Protein AF-0000000087152866 (afdb_homodimer)

Sequence (1346 aa):
MAPKPPASDNPDPANADDLELKKKLATPPGPAASAKPSAAPADDDEDDDDDELELDDDDDDEDLVVFTAKEAAGALSTLYAFVRPILANYKKPFTFVAFGVMVETLFNVIMPLSLKFLIDDALGEEDFQALYKILGVLAVAGIVTSIIAVWYERWDARLAAGIIADVRTRIFEHVQNLPSAYFARTKRGEILSRFSIDLSAFEGSVKTFANSAALPFLELIAGIILMLFLNWQLAAVALLVFPITLIGPRILTPKAVQANYEQKQNEAALLATVQENVAAQAVVKAFNLQRRALGWFTMRNRDVRTKAASAMFLSTMVERTVTIAVLLLHLVVLAIGAYLATKGQITVGTFVTFESAFWEVSYNIAHLMHFIPVSIQSAAAVQHIQELLDEPTRGADRPGAPDLPRITNNISFDRVTFSYEGAQAPVLDNLSLKLNAGRSIAIVGPSGSGKSTLINLILRLYVPDEGRVAIDGVDIRRVTRESLRASMAVVFQENMLFNMSIRENIRLGKEGADDAEVEDAAKKAEIHGFIMSLPEGYDTPVGERGDTLSGGQRQRIAIARAIIRNPSVLLLDEATSALDQTTEAAINRTLLNVAKGRTMIWSTHRLTSVVEMDEIIVISGGRAIERGSHAELLAKDGVYRRLWDDQGHLHHGDDDEDDDAEDEEDEDEDDEEMAPKPPASDNPDPANADDLELKKKLATPPGPAASAKPSAAPADDDEDDDDDELELDDDDDDEDLVVFTAKEAAGALSTLYAFVRPILANYKKPFTFVAFGVMVETLFNVIMPLSLKFLIDDALGEEDFQALYKILGVLAVAGIVTSIIAVWYERWDARLAAGIIADVRTRIFEHVQNLPSAYFARTKRGEILSRFSIDLSAFEGSVKTFANSAALPFLELIAGIILMLFLNWQLAAVALLVFPITLIGPRILTPKAVQANYEQKQNEAALLATVQENVAAQAVVKAFNLQRRALGWFTMRNRDVRTKAASAMFLSTMVERTVTIAVLLLHLVVLAIGAYLATKGQITVGTFVTFESAFWEVSYNIAHLMHFIPVSIQSAAAVQHIQELLDEPTRGADRPGAPDLPRITNNISFDRVTFSYEGAQAPVLDNLSLKLNAGRSIAIVGPSGSGKSTLINLILRLYVPDEGRVAIDGVDIRRVTRESLRASMAVVFQENMLFNMSIRENIRLGKEGADDAEVEDAAKKAEIHGFIMSLPEGYDTPVGERGDTLSGGQRQRIAIARAIIRNPSVLLLDEATSALDQTTEAAINRTLLNVAKGRTMIWSTHRLTSVVEMDEIIVISGGRAIERGSHAELLAKDGVYRRLWDDQGHLHHGDDDEDDDAEDEEDEDEDDEE

Solvent-accessible surface area (backbone atoms only — not comparable to full-atom values): 72088 Å² total; per-residue (Å²): 139,81,80,76,83,85,82,84,81,91,85,90,92,78,92,77,85,91,76,96,71,78,87,93,82,83,74,76,83,76,82,88,79,76,81,74,79,84,78,74,83,76,74,81,68,76,75,74,74,68,70,63,77,58,71,64,67,63,71,66,66,68,61,47,55,47,63,43,72,64,45,41,52,48,16,50,49,49,46,45,64,68,44,50,73,59,45,69,78,39,55,65,46,50,50,45,29,53,50,31,45,50,51,46,36,52,49,67,52,45,55,37,53,49,46,22,50,45,41,50,48,12,47,66,63,55,31,65,68,54,40,52,52,53,50,49,52,50,50,53,51,50,52,52,41,48,53,40,48,57,52,20,42,50,35,41,20,46,44,38,23,48,54,53,40,50,50,52,50,51,53,52,54,50,60,64,53,43,34,53,65,54,62,71,73,40,58,67,67,60,59,50,35,48,72,45,59,27,42,49,35,38,45,54,37,54,69,39,32,59,73,39,40,52,38,31,50,51,36,32,55,50,30,53,52,48,33,42,70,75,38,51,71,61,30,58,60,54,56,47,50,57,68,53,33,47,50,38,36,66,64,32,28,45,55,18,21,52,30,42,50,51,24,52,52,42,46,50,53,49,51,50,50,50,52,50,47,64,72,33,41,67,57,32,59,49,55,65,35,50,66,59,51,49,50,55,48,50,54,53,42,51,52,34,26,55,32,39,18,50,18,46,31,35,50,51,44,28,56,45,39,29,54,48,42,49,51,53,49,48,52,50,47,49,49,52,41,51,51,36,30,43,75,62,76,41,49,68,15,53,43,55,22,44,54,49,34,48,50,52,31,54,50,23,50,56,43,41,58,63,39,41,60,43,33,41,51,16,27,52,25,47,49,53,49,46,53,60,68,64,50,71,50,62,86,60,61,51,90,83,42,46,71,49,72,85,85,74,51,36,43,34,34,46,46,24,23,33,58,61,89,87,52,91,57,60,37,29,50,58,23,67,47,77,44,62,53,62,35,39,35,30,37,33,43,59,90,82,21,35,60,65,55,51,56,36,44,74,64,57,50,48,76,61,77,35,58,48,51,24,50,67,80,40,52,58,81,56,25,27,64,61,40,50,28,61,40,34,26,62,33,49,56,76,59,72,44,60,70,37,26,50,48,55,53,29,34,58,39,27,84,84,59,50,70,68,52,47,50,50,21,24,48,62,38,68,41,40,69,60,36,64,68,38,96,54,27,53,63,32,66,30,38,72,66,28,71,76,50,54,72,64,56,42,40,28,46,43,45,13,11,30,49,51,41,64,37,55,33,41,37,31,36,36,56,50,70,90,42,56,70,68,60,30,54,54,50,49,51,38,50,56,60,67,33,62,92,24,18,26,44,36,28,38,75,58,66,82,79,43,57,84,33,66,31,37,36,34,31,51,88,13,29,76,77,47,76,35,31,53,70,57,36,52,70,63,65,44,72,60,32,51,54,47,38,71,71,71,55,68,73,87,60,83,77,70,73,77,76,69,68,74,72,68,74,73,66,76,73,70,64,87,114,140,78,85,73,84,84,77,88,79,92,81,88,90,79,90,78,81,92,85,69,97,69,84,92,90,78,85,85,80,75,88,85,80,76,80,76,78,85,79,75,82,76,76,80,70,76,74,72,74,68,71,62,77,59,72,65,69,63,72,66,65,70,61,48,55,47,64,43,71,63,45,40,53,48,15,49,49,49,45,46,64,68,43,50,72,59,46,68,78,40,54,65,47,50,50,46,29,51,49,30,46,49,51,46,36,52,50,66,53,45,55,37,54,48,46,21,49,44,42,51,49,14,47,65,63,54,31,66,68,55,39,53,51,54,51,49,51,50,50,53,51,50,54,52,43,48,53,40,48,57,52,22,42,50,34,41,21,46,45,38,22,48,54,53,40,50,52,52,49,51,52,50,54,48,61,64,52,44,35,54,64,54,61,73,73,42,58,68,65,60,59,50,36,48,71,45,59,28,42,48,36,38,46,54,37,54,67,38,33,58,73,39,40,53,37,32,49,52,35,32,53,51,30,51,53,49,32,44,70,75,39,50,72,61,29,58,59,54,55,48,50,56,70,55,33,47,50,38,36,68,64,34,26,48,54,18,21,53,32,42,50,50,25,50,53,42,47,50,52,49,50,50,50,50,51,50,49,64,73,33,41,68,57,33,60,49,56,63,34,50,66,58,51,49,48,55,48,49,54,52,41,51,51,33,26,56,33,39,17,51,17,46,33,35,51,51,43,28,56,46,40,30,53,49,40,49,51,53,48,48,52,49,48,49,49,53,41,51,51,37,30,42,72,61,78,40,50,68,15,53,41,56,22,45,53,48,34,50,51,51,32,54,51,24,50,55,43,40,58,62,38,41,61,45,33,40,52,16,26,52,26,47,50,54,50,46,54,59,67,63,52,72,50,62,86,59,63,52,91,82,43,45,70,49,73,83,86,75,50,33,43,34,34,44,47,25,22,32,56,60,89,89,52,92,58,59,38,29,50,58,24,67,47,77,45,64,53,62,36,39,35,30,39,32,43,61,88,83,21,35,60,66,55,54,56,36,44,76,64,56,50,48,77,63,76,35,59,47,50,24,50,67,81,40,52,59,80,56,23,28,64,63,39,50,27,63,40,33,27,63,32,50,56,75,60,72,45,60,71,38,26,52,48,56,54,27,35,57,41,27,84,84,58,49,70,67,52,48,50,50,21,25,49,63,39,68,40,40,67,62,34,63,68,37,96,54,27,52,65,33,66,33,39,72,66,29,70,75,49,53,72,65,56,40,40,29,46,42,45,13,11,30,50,51,42,64,36,56,32,41,38,31,37,35,56,50,72,90,43,55,70,68,59,30,53,55,49,48,52,38,50,56,59,67,34,64,91,22,18,26,42,35,27,38,77,60,66,84,76,44,57,84,34,67,31,37,34,34,32,50,89,14,29,76,76,46,75,37,33,52,70,56,38,52,68,63,64,46,72,61,31,50,54,47,40,72,70,70,56,67,73,89,61,82,78,72,75,76,76,70,71,72,73,73,69,76,70,69,84,66,90,79,135

Secondary structure (DSSP, 8-state):
-----------------------------PPP------------------------------------HHHHHHHHHHHHHHHHHHHGGGHHHHHHHHHHHHHHHHHHHHHHHHHHHIIIIIIHHT-HHHHHHHHHHHHHHHHHHHHHHHHHHHHHHHHHHHHHHHHHHHHHHHHHHS-HHHHHHS-HHHHHHIIIIIHHHHHHHHHHHIIIIIHHHHHHHHHHHHHHHH-HHHHHHHTTHHHHHHHHHHHHHHHHHHHHHHHHHHHHHHHHHHHHHHHTHHHHHHTT-HHHHHHHHHHHHHHHHHHHHHHHHHHHHHHHHHHHHHHHHHHHHHHHHHHHHHTTSS-HHHHHHHHHHHHHHHHHHHHHHHHHHHHHHHHHHHHHHHHHHHS--TTPPPTTPPPPPPP-SEEEEEEEEE--TT-SS-SEEEEEEEEETTSEEEEE-STTSSHHHHHHHHTTSS--SEEEEEETTEEGGGS-HHHHHHTEEEE-SS----SSBHHHHHHTTSTT--HHHHHHHHHHTT-HHHHHHSTTGGG-B--GGGTTS-HHHHHHHHHHHHHHT--SEEEEESTTTTS-HHHHHHHHHHHHHHTTTSEEEEE-S-GGGGTT-SEEEEEETTEEEEEE-HHHHHHTTSHHHHHHHHTT--------SGGGGGGGGGGGGSTT-/--------------------------------------------------------------------HHHHHHHHHHHHHHHHHHHGGGHHHHHHHHHHHHHHHHHHHHHHHHHHHIIIIIIHHT-HHHHHHHHHHHHHHHHHHHHHHHHHHHHHHHHHHHHHHHHHHHHHHHHHHS-HHHHHHS-HHHHHHIIIIIHHHHHHHHHHHIIIIIHHHHHHHHHHHHHHHH-HHHHHHHTTHHHHHHHHHHHHHHHHHHHHHHHHHHHHHHHHHHHHHHHTHHHHHHTT-HHHHHHHHHHHHHHHHHHHHHHHHHHHHHHHHHHHHHHHHHHHHHHHHHHHHHTTSS-HHHHHHHHHHHHHHHHHHHHHHHHHHHHHHHHHHHHHHHHHHHS--TTPPPTTPPPPPPP-SEEEEEEEEE--TT-SS-SEEEEEEEEETTSEEEEE-STTSSHHHHHHHHTTSS--SEEEEEETTEEGGGS-HHHHHHTEEEE-SS----SSBHHHHHHTTSTT--HHHHHHHHHHTT-HHHHHHSTTGGG-B--GGGTTS-HHHHHHHHHHHHHHT--SEEEEESTTTTS-HHHHHHHHHHHHHHTTTSEEEEE-S-GGGGTT-SEEEEEETTEEEEEE-HHHHHHTTSHHHHHHHHTT---------GGGGGGGGGGG-----

Structure (mmCIF, N/CA/C/O backbone):
data_AF-0000000087152866-model_v1
#
loop_
_entity.id
_entity.type
_entity.pdbx_description
1 polymer 'Multidrug export ATP-binding/permease protein'
#
loop_
_atom_site.group_PDB
_atom_site.id
_atom_site.type_symbol
_atom_site.label_atom_id
_atom_site.label_alt_id
_atom_site.label_comp_id
_atom_site.label_asym_id
_atom_site.label_entity_id
_atom_site.label_seq_id
_atom_site.pdbx_PDB_ins_code
_atom_site.Cartn_x
_atom_site.Cartn_y
_atom_site.Cartn_z
_atom_site.occupancy
_atom_site.B_iso_or_equiv
_atom_site.auth_seq_id
_atom_site.auth_comp_id
_atom_site.auth_asym_id
_atom_site.auth_atom_id
_atom_site.pdbx_PDB_model_num
ATOM 1 N N . MET A 1 1 ? 60.562 -7.277 -11.359 1 19.52 1 MET A N 1
ATOM 2 C CA . MET A 1 1 ? 61.219 -6.395 -12.305 1 19.52 1 MET A CA 1
ATOM 3 C C . MET A 1 1 ? 60.281 -5.941 -13.406 1 19.52 1 MET A C 1
ATOM 5 O O . MET A 1 1 ? 59.469 -6.73 -13.891 1 19.52 1 MET A O 1
ATOM 9 N N . ALA A 1 2 ? 60.156 -4.512 -13.547 1 20.69 2 ALA A N 1
ATOM 10 C CA . ALA A 1 2 ? 59.219 -3.408 -13.742 1 20.69 2 ALA A CA 1
ATOM 11 C C . ALA A 1 2 ? 58.969 -3.162 -15.227 1 20.69 2 ALA A C 1
ATOM 13 O O . ALA A 1 2 ? 58.375 -2.137 -15.594 1 20.69 2 ALA A O 1
ATOM 14 N N . PRO A 1 3 ? 58.625 -4.098 -16.047 1 17.34 3 PRO A N 1
ATOM 15 C CA . PRO A 1 3 ? 58.938 -3.9 -17.469 1 17.34 3 PRO A CA 1
ATOM 16 C C . PRO A 1 3 ? 58.125 -2.77 -18.109 1 17.34 3 PRO A C 1
ATOM 18 O O . PRO A 1 3 ? 56.969 -2.57 -17.75 1 17.34 3 PRO A O 1
ATOM 21 N N . LYS A 1 4 ? 58.781 -1.686 -18.734 1 19.55 4 LYS A N 1
ATOM 22 C CA . LYS A 1 4 ? 58.656 -0.313 -19.219 1 19.55 4 LYS A CA 1
ATOM 23 C C . LYS A 1 4 ? 57.875 -0.262 -20.531 1 19.55 4 LYS A C 1
ATOM 25 O O . LYS A 1 4 ? 58.469 -0.273 -21.609 1 19.55 4 LYS A O 1
ATOM 30 N N . PRO A 1 5 ? 56.656 -0.747 -20.656 1 19.31 5 PRO A N 1
ATOM 31 C CA . PRO A 1 5 ? 56.438 -1.004 -22.078 1 19.31 5 PRO A CA 1
ATOM 32 C C . PRO A 1 5 ? 56.438 0.275 -22.922 1 19.31 5 PRO A C 1
ATOM 34 O O . PRO A 1 5 ? 56.156 1.354 -22.406 1 19.31 5 PRO A O 1
ATOM 37 N N . PRO A 1 6 ? 56.594 0.262 -24.281 1 18.2 6 PRO A N 1
ATOM 38 C CA . PRO A 1 6 ? 57.156 1.045 -25.391 1 18.2 6 PRO A CA 1
ATOM 39 C C . PRO A 1 6 ? 56.188 2.109 -25.891 1 18.2 6 PRO A C 1
ATOM 41 O O . PRO A 1 6 ? 55 1.986 -25.719 1 18.2 6 PRO A O 1
ATOM 44 N N . ALA A 1 7 ? 56.625 3.268 -26.516 1 17.61 7 ALA A N 1
ATOM 45 C CA . ALA A 1 7 ? 56.531 4.68 -26.891 1 17.61 7 ALA A CA 1
ATOM 46 C C . ALA A 1 7 ? 55.688 4.871 -28.141 1 17.61 7 ALA A C 1
ATOM 48 O O . ALA A 1 7 ? 55.469 6 -28.578 1 17.61 7 ALA A O 1
ATOM 49 N N . SER A 1 8 ? 55.25 3.834 -28.844 1 15.91 8 SER A N 1
ATOM 50 C CA . SER A 1 8 ? 55.406 4.16 -30.266 1 15.91 8 SER A CA 1
ATOM 51 C C . SER A 1 8 ? 54.5 5.301 -30.688 1 15.91 8 SER A C 1
ATOM 53 O O . SER A 1 8 ? 53.5 5.582 -30.031 1 15.91 8 SER A O 1
ATOM 55 N N . ASP A 1 9 ? 54.125 5.539 -32.031 1 15.86 9 ASP A N 1
ATOM 56 C CA . ASP A 1 9 ? 54.406 6.391 -33.156 1 15.86 9 ASP A CA 1
ATOM 57 C C . ASP A 1 9 ? 53.188 7.199 -33.562 1 15.86 9 ASP A C 1
ATOM 59 O O . ASP A 1 9 ? 53.25 8.414 -33.781 1 15.86 9 ASP A O 1
ATOM 63 N N . ASN A 1 10 ? 52.062 6.719 -34.281 1 16.2 10 ASN A N 1
ATOM 64 C CA . ASN A 1 10 ? 51.969 7.211 -35.625 1 16.2 10 ASN A CA 1
ATOM 65 C C . ASN A 1 10 ? 51.125 8.484 -35.719 1 16.2 10 ASN A C 1
ATOM 67 O O . ASN A 1 10 ? 50.312 8.742 -34.812 1 16.2 10 ASN A O 1
ATOM 71 N N . PRO A 1 11 ? 50.562 8.984 -37.062 1 17.17 11 PRO A N 1
ATOM 72 C CA . PRO A 1 11 ? 50.719 10.141 -37.938 1 17.17 11 PRO A CA 1
ATOM 73 C C . PRO A 1 11 ? 49.5 11.055 -37.969 1 17.17 11 PRO A C 1
ATOM 75 O O . PRO A 1 11 ? 49.625 12.266 -37.812 1 17.17 11 PRO A O 1
ATOM 78 N N . ASP A 1 12 ? 48.25 10.719 -38.656 1 16.39 12 ASP A N 1
ATOM 79 C CA . ASP A 1 12 ? 47.969 11.398 -39.906 1 16.39 12 ASP A CA 1
ATOM 80 C C . ASP A 1 12 ? 47.188 12.695 -39.656 1 16.39 12 ASP A C 1
ATOM 82 O O . ASP A 1 12 ? 46.562 12.859 -38.625 1 16.39 12 ASP A O 1
ATOM 86 N N . PRO A 1 13 ? 46.312 13.242 -40.812 1 17.12 13 PRO A N 1
ATOM 87 C CA . PRO A 1 13 ? 46.25 14.461 -41.625 1 17.12 13 PRO A CA 1
ATOM 88 C C . PRO A 1 13 ? 45.156 15.422 -41.156 1 17.12 13 PRO A C 1
ATOM 90 O O . PRO A 1 13 ? 44.25 15.016 -40.438 1 17.12 13 PRO A O 1
ATOM 93 N N . ALA A 1 14 ? 44.938 16.672 -41.875 1 17.19 14 ALA A N 1
ATOM 94 C CA . ALA A 1 14 ? 44.844 18.125 -41.875 1 17.19 14 ALA A CA 1
ATOM 95 C C . ALA A 1 14 ? 43.406 18.562 -42.125 1 17.19 14 ALA A C 1
ATOM 97 O O . ALA A 1 14 ? 43.062 19.734 -41.938 1 17.19 14 ALA A O 1
ATOM 98 N N . ASN A 1 15 ? 42.406 17.766 -42.719 1 16.38 15 ASN A N 1
ATOM 99 C CA . ASN A 1 15 ? 41.719 18.484 -43.781 1 16.38 15 ASN A CA 1
ATOM 100 C C . ASN A 1 15 ? 40.844 19.625 -43.219 1 16.38 15 ASN A C 1
ATOM 102 O O . ASN A 1 15 ? 40.188 19.469 -42.188 1 16.38 15 ASN A O 1
ATOM 106 N N . ALA A 1 16 ? 40.75 20.859 -43.875 1 17.14 16 ALA A N 1
ATOM 107 C CA . ALA A 1 16 ? 40.656 22.312 -43.969 1 17.14 16 ALA A CA 1
ATOM 108 C C . ALA A 1 16 ? 39.219 22.781 -43.906 1 17.14 16 ALA A C 1
ATOM 110 O O . ALA A 1 16 ? 38.906 23.812 -43.312 1 17.14 16 ALA A O 1
ATOM 111 N N . ASP A 1 17 ? 38.219 22.172 -44.719 1 16 17 ASP A N 1
ATOM 112 C CA . ASP A 1 17 ? 37.562 23.062 -45.656 1 16 17 ASP A CA 1
ATOM 113 C C . ASP A 1 17 ? 36.625 24.031 -44.938 1 16 17 ASP A C 1
ATOM 115 O O . ASP A 1 17 ? 36.344 23.859 -43.75 1 16 17 ASP A O 1
ATOM 119 N N . ASP A 1 18 ? 35.281 24.203 -45.5 1 16.61 18 ASP A N 1
ATOM 120 C CA . ASP A 1 18 ? 34.625 25.25 -46.25 1 16.61 18 ASP A CA 1
ATOM 121 C C . ASP A 1 18 ? 33.812 26.172 -45.344 1 16.61 18 ASP A C 1
ATOM 123 O O . ASP A 1 18 ? 33.344 25.766 -44.281 1 16.61 18 ASP A O 1
ATOM 127 N N . LEU A 1 19 ? 33.406 27.484 -45.812 1 16.7 19 LEU A N 1
ATOM 128 C CA . LEU A 1 19 ? 33.344 28.938 -45.719 1 16.7 19 LEU A CA 1
ATOM 129 C C . LEU A 1 19 ? 31.969 29.375 -45.219 1 16.7 19 LEU A C 1
ATOM 131 O O . LEU A 1 19 ? 31.844 30.453 -44.625 1 16.7 19 LEU A O 1
ATOM 135 N N . GLU A 1 20 ? 30.797 28.781 -45.719 1 17.7 20 GLU A N 1
ATOM 136 C CA . GLU A 1 20 ? 29.766 29.672 -46.25 1 17.7 20 GLU A CA 1
ATOM 137 C C . GLU A 1 20 ? 29.016 30.375 -45.094 1 17.7 20 GLU A C 1
ATOM 139 O O . GLU A 1 20 ? 28.312 29.719 -44.344 1 17.7 20 GLU A O 1
ATOM 144 N N . LEU A 1 21 ? 29.453 31.547 -44.469 1 16.61 21 LEU A N 1
ATOM 145 C CA . LEU A 1 21 ? 29.219 32.406 -43.281 1 16.61 21 LEU A CA 1
ATOM 146 C C . LEU A 1 21 ? 27.922 33.156 -43.438 1 16.61 21 LEU A C 1
ATOM 148 O O . LEU A 1 21 ? 27.297 33.531 -42.438 1 16.61 21 LEU A O 1
ATOM 152 N N . LYS A 1 22 ? 27.672 33.75 -44.594 1 16.62 22 LYS A N 1
ATOM 153 C CA . LYS A 1 22 ? 27.453 35.188 -44.469 1 16.62 22 LYS A CA 1
ATOM 154 C C . LYS A 1 22 ? 26.062 35.469 -43.906 1 16.62 22 LYS A C 1
ATOM 156 O O . LYS A 1 22 ? 25.906 36.25 -42.969 1 16.62 22 LYS A O 1
ATOM 161 N N . LYS A 1 23 ? 24.969 35.562 -44.812 1 18.34 23 LYS A N 1
ATOM 162 C CA . LYS A 1 23 ? 24.312 36.844 -45.125 1 18.34 23 LYS A CA 1
ATOM 163 C C . LYS A 1 23 ? 23.219 37.125 -44.094 1 18.34 23 LYS A C 1
ATOM 165 O O . LYS A 1 23 ? 23.266 38.125 -43.375 1 18.34 23 LYS A O 1
ATOM 170 N N . LYS A 1 24 ? 21.828 37.406 -44.625 1 19.56 24 LYS A N 1
ATOM 171 C CA . LYS A 1 24 ? 20.984 38.594 -44.719 1 19.56 24 LYS A CA 1
ATOM 172 C C . LYS A 1 24 ? 20.031 38.688 -43.531 1 19.56 24 LYS A C 1
ATOM 174 O O . LYS A 1 24 ? 19.625 37.656 -42.969 1 19.56 24 LYS A O 1
ATOM 179 N N . LEU A 1 25 ? 19.406 39.938 -43.25 1 18.55 25 LEU A N 1
ATOM 180 C CA . LEU A 1 25 ? 19.031 41.031 -42.344 1 18.55 25 LEU A CA 1
ATOM 181 C C . LEU A 1 25 ? 17.609 40.812 -41.812 1 18.55 25 LEU A C 1
ATOM 183 O O . LEU A 1 25 ? 17.375 41 -40.594 1 18.55 25 LEU A O 1
ATOM 187 N N . ALA A 1 26 ? 16.562 40.906 -42.625 1 20.28 26 ALA A N 1
ATOM 188 C CA . ALA A 1 26 ? 15.469 41.875 -42.531 1 20.28 26 ALA A CA 1
ATOM 189 C C . ALA A 1 26 ? 14.312 41.281 -41.719 1 20.28 26 ALA A C 1
ATOM 191 O O . ALA A 1 26 ? 13.523 40.5 -42.219 1 20.28 26 ALA A O 1
ATOM 192 N N . THR A 1 27 ? 14.484 40.938 -40.469 1 19.02 27 THR A N 1
ATOM 193 C CA . THR A 1 27 ? 13.523 40.156 -39.656 1 19.02 27 THR A CA 1
ATOM 194 C C . THR A 1 27 ? 12.273 41 -39.406 1 19.02 27 THR A C 1
ATOM 196 O O . THR A 1 27 ? 12.344 42.062 -38.781 1 19.02 27 THR A O 1
ATOM 199 N N . PRO A 1 28 ? 11.312 40.781 -40.312 1 22.16 28 PRO A N 1
ATOM 200 C CA . PRO A 1 28 ? 10.156 41.688 -40.312 1 22.16 28 PRO A CA 1
ATOM 201 C C . PRO A 1 28 ? 9.5 41.812 -38.938 1 22.16 28 PRO A C 1
ATOM 203 O O . PRO A 1 28 ? 9.648 40.906 -38.094 1 22.16 28 PRO A O 1
ATOM 206 N N . PRO A 1 29 ? 8.828 43 -38.656 1 22.7 29 PRO A N 1
ATOM 207 C CA . PRO A 1 29 ? 8.344 43.719 -37.469 1 22.7 29 PRO A CA 1
ATOM 208 C C . PRO A 1 29 ? 7.133 43.062 -36.844 1 22.7 29 PRO A C 1
ATOM 210 O O . PRO A 1 29 ? 6.09 42.906 -37.469 1 22.7 29 PRO A O 1
ATOM 213 N N . GLY A 1 30 ? 7.215 41.875 -36.219 1 20.28 30 GLY A N 1
ATOM 214 C CA . GLY A 1 30 ? 6.102 41.094 -35.719 1 20.28 30 GLY A CA 1
ATOM 215 C C . GLY A 1 30 ? 5.172 41.875 -34.812 1 20.28 30 GLY A C 1
ATOM 216 O O . GLY A 1 30 ? 5.594 42.844 -34.156 1 20.28 30 GLY A O 1
ATOM 217 N N . PRO A 1 31 ? 3.902 41.781 -35.188 1 23.17 31 PRO A N 1
ATOM 218 C CA . PRO A 1 31 ? 2.787 42.594 -34.688 1 23.17 31 PRO A CA 1
ATOM 219 C C . PRO A 1 31 ? 2.74 42.656 -33.156 1 23.17 31 PRO A C 1
ATOM 221 O O . PRO A 1 31 ? 3.32 41.781 -32.5 1 23.17 31 PRO A O 1
ATOM 224 N N . ALA A 1 32 ? 1.938 43.719 -32.562 1 21.19 32 ALA A N 1
ATOM 225 C CA . ALA A 1 32 ? 1.727 44.438 -31.328 1 21.19 32 ALA A CA 1
ATOM 226 C C . ALA A 1 32 ? 1.135 43.562 -30.25 1 21.19 32 ALA A C 1
ATOM 228 O O . ALA A 1 32 ? 0.213 42.781 -30.516 1 21.19 32 ALA A O 1
ATOM 229 N N . ALA A 1 33 ? 1.772 43.344 -29.078 1 22.05 33 ALA A N 1
ATOM 230 C CA . ALA A 1 33 ? 1.752 42.625 -27.797 1 22.05 33 ALA A CA 1
ATOM 231 C C . ALA A 1 33 ? 0.562 43.062 -26.953 1 22.05 33 ALA A C 1
ATOM 233 O O . ALA A 1 33 ? 0.525 44.219 -26.453 1 22.05 33 ALA A O 1
ATOM 234 N N . SER A 1 34 ? -0.647 42.719 -27.438 1 23.17 34 SER A N 1
ATOM 235 C CA . SER A 1 34 ? -1.731 43.219 -26.594 1 23.17 34 SER A CA 1
ATOM 236 C C . SER A 1 34 ? -1.482 42.875 -25.125 1 23.17 34 SER A C 1
ATOM 238 O O . SER A 1 34 ? -0.983 41.812 -24.797 1 23.17 34 SER A O 1
ATOM 240 N N . ALA A 1 35 ? -1.516 43.875 -24.172 1 22.95 35 ALA A N 1
ATOM 241 C CA . ALA A 1 35 ? -1.234 44.062 -22.75 1 22.95 35 ALA A CA 1
ATOM 242 C C . ALA A 1 35 ? -2.15 43.156 -21.906 1 22.95 35 ALA A C 1
ATOM 244 O O . ALA A 1 35 ? -3.367 43.375 -21.875 1 22.95 35 ALA A O 1
ATOM 245 N N . LYS A 1 36 ? -1.974 41.875 -21.875 1 25.06 36 LYS A N 1
ATOM 246 C CA . LYS A 1 36 ? -2.789 41.062 -20.969 1 25.06 36 LYS A CA 1
ATOM 247 C C . LYS A 1 36 ? -2.75 41.625 -19.547 1 25.06 36 LYS A C 1
ATOM 249 O O . LYS A 1 36 ? -1.686 42 -19.062 1 25.06 36 LYS A O 1
ATOM 254 N N . PRO A 1 37 ? -3.879 41.938 -18.969 1 25.25 37 PRO A N 1
ATOM 255 C CA . PRO A 1 37 ? -4.117 42.531 -17.656 1 25.25 37 PRO A CA 1
ATOM 256 C C . PRO A 1 37 ? -3.35 41.844 -16.547 1 25.25 37 PRO A C 1
ATOM 258 O O . PRO A 1 37 ? -3.006 40.656 -16.672 1 25.25 37 PRO A O 1
ATOM 261 N N . SER A 1 38 ? -2.646 42.625 -15.672 1 22.39 38 SER A N 1
ATOM 262 C CA . SER A 1 38 ? -1.791 42.406 -14.508 1 22.39 38 SER A CA 1
ATOM 263 C C . SER A 1 38 ? -2.479 41.5 -13.477 1 22.39 38 SER A C 1
ATOM 265 O O . SER A 1 38 ? -3.594 41.812 -13.047 1 22.39 38 SER A O 1
ATOM 267 N N . ALA A 1 39 ? -2.23 40.156 -13.422 1 25.66 39 ALA A N 1
ATOM 268 C CA . ALA A 1 39 ? -2.652 39.156 -12.453 1 25.66 39 ALA A CA 1
ATOM 269 C C . ALA A 1 39 ? -2.357 39.594 -11.023 1 25.66 39 ALA A C 1
ATOM 271 O O . ALA A 1 39 ? -1.318 40.188 -10.758 1 25.66 39 ALA A O 1
ATOM 272 N N . ALA A 1 40 ? -3.406 39.875 -10.164 1 30.39 40 ALA A N 1
ATOM 273 C CA . ALA A 1 40 ? -3.459 40.156 -8.734 1 30.39 40 ALA A CA 1
ATOM 274 C C . ALA A 1 40 ? -2.473 39.281 -7.961 1 30.39 40 ALA A C 1
ATOM 276 O O . ALA A 1 40 ? -2.191 38.156 -8.359 1 30.39 40 ALA A O 1
ATOM 277 N N . PRO A 1 41 ? -1.671 39.969 -7.109 1 26.7 41 PRO A N 1
ATOM 278 C CA . PRO A 1 41 ? -0.653 39.344 -6.262 1 26.7 41 PRO A CA 1
ATOM 279 C C . PRO A 1 41 ? -1.173 38.125 -5.523 1 26.7 41 PRO A C 1
ATOM 281 O O . PRO A 1 41 ? -2.334 38.094 -5.109 1 26.7 41 PRO A O 1
ATOM 284 N N . ALA A 1 42 ? -0.733 36.938 -5.879 1 30.45 42 ALA A N 1
ATOM 285 C CA . ALA A 1 42 ? -0.946 35.656 -5.254 1 30.45 42 ALA A CA 1
ATOM 286 C C . ALA A 1 42 ? -0.725 35.719 -3.748 1 30.45 42 ALA A C 1
ATOM 288 O O . ALA A 1 42 ? 0.341 36.156 -3.289 1 30.45 42 ALA A O 1
ATOM 289 N N . ASP A 1 43 ? -1.754 36.062 -2.973 1 27.69 43 ASP A N 1
ATOM 290 C CA . ASP A 1 43 ? -1.705 35.875 -1.528 1 27.69 43 ASP A CA 1
ATOM 291 C C . ASP A 1 43 ? -0.999 34.562 -1.18 1 27.69 43 ASP A C 1
ATOM 293 O O . ASP A 1 43 ? -1.193 33.562 -1.853 1 27.69 43 ASP A O 1
ATOM 297 N N . ASP A 1 44 ? 0.165 34.688 -0.589 1 27.7 44 ASP A N 1
ATOM 298 C CA . ASP A 1 44 ? 1.05 33.688 -0.033 1 27.7 44 ASP A CA 1
ATOM 299 C C . ASP A 1 44 ? 0.27 32.688 0.812 1 27.7 44 ASP A C 1
ATOM 301 O O . ASP A 1 44 ? -0.042 32.938 1.974 1 27.7 44 ASP A O 1
ATOM 305 N N . ASP A 1 45 ? -0.773 32.062 0.322 1 28.38 45 ASP A N 1
ATOM 306 C CA . ASP A 1 45 ? -1.397 30.969 1.069 1 28.38 45 ASP A CA 1
ATOM 307 C C . ASP A 1 45 ? -0.345 30 1.63 1 28.38 45 ASP A C 1
ATOM 309 O O . ASP A 1 45 ? 0.579 29.609 0.919 1 28.38 45 ASP A O 1
ATOM 313 N N . GLU A 1 46 ? 0 30.141 2.92 1 28.5 46 GLU A N 1
ATOM 314 C CA . GLU A 1 46 ? 0.709 29.141 3.725 1 28.5 46 GLU A CA 1
ATOM 315 C C . GLU A 1 46 ? 0.345 27.719 3.301 1 28.5 46 GLU A C 1
ATOM 317 O O . GLU A 1 46 ? -0.834 27.375 3.25 1 28.5 46 GLU A O 1
ATOM 322 N N . ASP A 1 47 ? 1.182 27.172 2.5 1 29.44 47 ASP A N 1
ATOM 323 C CA . ASP A 1 47 ? 1.185 25.797 2.035 1 29.44 47 ASP A CA 1
ATOM 324 C C . ASP A 1 47 ? 0.946 24.828 3.193 1 29.44 47 ASP A C 1
ATOM 326 O O . ASP A 1 47 ? 1.831 24.609 4.023 1 29.44 47 ASP A O 1
ATOM 330 N N . ASP A 1 48 ? -0.149 24.953 3.887 1 29.31 48 ASP A N 1
ATOM 331 C CA . ASP A 1 48 ? -0.469 23.75 4.66 1 29.31 48 ASP A CA 1
ATOM 332 C C . ASP A 1 48 ? -0.224 22.484 3.838 1 29.31 48 ASP A C 1
ATOM 334 O O . ASP A 1 48 ? -0.916 22.234 2.848 1 29.31 48 ASP A O 1
ATOM 338 N N . ASP A 1 49 ? 1.06 22.172 3.68 1 30.25 49 ASP A N 1
ATOM 339 C CA . ASP A 1 49 ? 1.468 20.891 3.113 1 30.25 49 ASP A CA 1
ATOM 340 C C . ASP A 1 49 ? 0.624 19.75 3.676 1 30.25 49 ASP A C 1
ATOM 342 O O . ASP A 1 49 ? 0.876 19.266 4.785 1 30.25 49 ASP A O 1
ATOM 346 N N . ASP A 1 50 ? -0.679 19.875 3.604 1 30.97 50 ASP A N 1
ATOM 347 C CA . ASP A 1 50 ? -1.48 18.656 3.752 1 30.97 50 ASP A CA 1
ATOM 348 C C . ASP A 1 50 ? -0.86 17.5 2.984 1 30.97 50 ASP A C 1
ATOM 350 O O . ASP A 1 50 ? -0.857 17.484 1.751 1 30.97 50 ASP A O 1
ATOM 354 N N . ASP A 1 51 ? 0.275 17.016 3.486 1 31.36 51 ASP A N 1
ATOM 355 C CA . ASP A 1 51 ? 0.794 15.75 2.963 1 31.36 51 ASP A CA 1
ATOM 356 C C . ASP A 1 51 ? -0.329 14.734 2.764 1 31.36 51 ASP A C 1
ATOM 358 O O . ASP A 1 51 ? -0.756 14.078 3.715 1 31.36 51 ASP A O 1
ATOM 362 N N . GLU A 1 52 ? -1.374 15.078 2.025 1 32.53 52 GLU A N 1
ATOM 363 C CA . GLU A 1 52 ? -2.305 14.125 1.437 1 32.53 52 GLU A CA 1
ATOM 364 C C . GLU A 1 52 ? -1.589 12.836 1.025 1 32.53 52 GLU A C 1
ATOM 366 O O . GLU A 1 52 ? -0.524 12.883 0.406 1 32.53 52 GLU A O 1
ATOM 371 N N . LEU A 1 53 ? -1.706 11.82 1.839 1 32.19 53 LEU A N 1
ATOM 372 C CA . LEU A 1 53 ? -1.391 10.516 1.273 1 32.19 53 LEU A CA 1
ATOM 373 C C . LEU A 1 53 ? -1.838 10.43 -0.182 1 32.19 53 LEU A C 1
ATOM 375 O O . LEU A 1 53 ? -3.027 10.266 -0.461 1 32.19 53 LEU A O 1
ATOM 379 N N . GLU A 1 54 ? -1.446 11.352 -0.936 1 33.19 54 GLU A N 1
ATOM 380 C CA . GLU A 1 54 ? -1.617 10.852 -2.299 1 33.19 54 GLU A CA 1
ATOM 381 C C . GLU A 1 54 ? -1.22 9.383 -2.406 1 33.19 54 GLU A C 1
ATOM 383 O O . GLU A 1 54 ? -0.054 9.039 -2.209 1 33.19 54 GLU A O 1
ATOM 388 N N . LEU A 1 55 ? -2.055 8.547 -1.885 1 33.06 55 LEU A N 1
ATOM 389 C CA . LEU A 1 55 ? -1.796 7.273 -2.541 1 33.06 55 LEU A CA 1
ATOM 390 C C . LEU A 1 55 ? -1.278 7.484 -3.959 1 33.06 55 LEU A C 1
ATOM 392 O O . LEU A 1 55 ? -2.021 7.93 -4.836 1 33.06 55 LEU A O 1
ATOM 396 N N . ASP A 1 56 ? -0.169 8.266 -3.955 1 32.47 56 ASP A N 1
ATOM 397 C CA . ASP A 1 56 ? 0.455 8.32 -5.273 1 32.47 56 ASP A CA 1
ATOM 398 C C . ASP A 1 56 ? 0.132 7.074 -6.09 1 32.47 56 ASP A C 1
ATOM 400 O O . ASP A 1 56 ? 0.432 5.957 -5.668 1 32.47 56 ASP A O 1
ATOM 404 N N . ASP A 1 57 ? -1.03 7.211 -6.66 1 33.34 57 ASP A N 1
ATOM 405 C CA . ASP A 1 57 ? -1.22 6.391 -7.852 1 33.34 57 ASP A CA 1
ATOM 406 C C . ASP A 1 57 ? 0.079 6.262 -8.641 1 33.34 57 ASP A C 1
ATOM 408 O O . ASP A 1 57 ? 0.328 7.043 -9.562 1 33.34 57 ASP A O 1
ATOM 412 N N . ASP A 1 58 ? 1.177 6.363 -7.957 1 33.16 58 ASP A N 1
ATOM 413 C CA . ASP A 1 58 ? 2.152 5.883 -8.93 1 33.16 58 ASP A CA 1
ATOM 414 C C . ASP A 1 58 ? 1.526 4.863 -9.883 1 33.16 58 ASP A C 1
ATOM 416 O O . ASP A 1 58 ? 0.899 3.9 -9.445 1 33.16 58 ASP A O 1
ATOM 420 N N . ASP A 1 59 ? 1.014 5.395 -10.945 1 32.5 59 ASP A N 1
ATOM 421 C CA . ASP A 1 59 ? 0.814 4.629 -12.172 1 32.5 59 ASP A CA 1
ATOM 422 C C . ASP A 1 59 ? 1.724 3.404 -12.211 1 32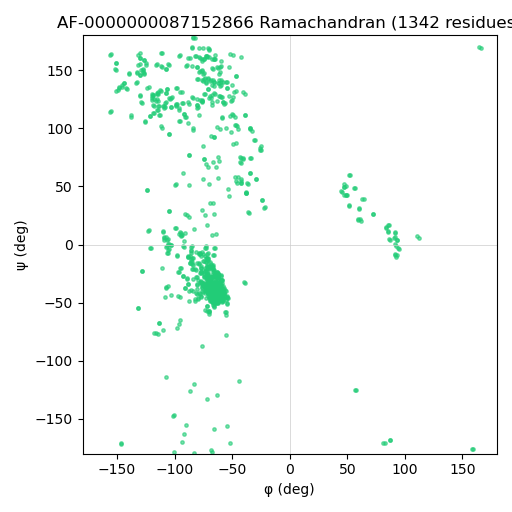.5 59 ASP A C 1
ATOM 424 O O . ASP A 1 59 ? 2.871 3.49 -12.656 1 32.5 59 ASP A O 1
ATOM 428 N N . ASP A 1 60 ? 1.956 2.926 -11.133 1 33.72 60 ASP A N 1
ATOM 429 C CA . ASP A 1 60 ? 2.506 1.62 -11.484 1 33.72 60 ASP A CA 1
ATOM 430 C C . ASP A 1 60 ? 1.84 1.067 -12.742 1 33.72 60 ASP A C 1
ATOM 432 O O . ASP A 1 60 ? 0.678 0.658 -12.711 1 33.72 60 ASP A O 1
ATOM 436 N N . ASP A 1 61 ? 1.983 1.754 -13.766 1 32.09 61 ASP A N 1
ATOM 437 C CA . ASP A 1 61 ? 1.856 1.077 -15.047 1 32.09 61 ASP A CA 1
ATOM 438 C C . ASP A 1 61 ? 2.154 -0.415 -14.914 1 32.09 61 ASP A C 1
ATOM 440 O O . ASP A 1 61 ? 3.307 -0.835 -15.031 1 32.09 61 ASP A O 1
ATOM 444 N N . GLU A 1 62 ? 1.762 -0.949 -13.922 1 34.34 62 GLU A N 1
ATOM 445 C CA . GLU A 1 62 ? 1.777 -2.377 -14.219 1 34.34 62 GLU A CA 1
ATOM 446 C C . GLU A 1 62 ? 1.344 -2.648 -15.656 1 34.34 62 GLU A C 1
ATOM 448 O O . GLU A 1 62 ? 0.152 -2.793 -15.93 1 34.34 62 GLU A O 1
ATOM 453 N N . ASP A 1 63 ? 1.825 -1.906 -16.547 1 33.66 63 ASP A N 1
ATOM 454 C CA . ASP A 1 63 ? 1.652 -2.307 -17.938 1 33.66 63 ASP A CA 1
ATOM 455 C C . ASP A 1 63 ? 1.688 -3.826 -18.078 1 33.66 63 ASP A C 1
ATOM 457 O O . ASP A 1 63 ? 2.678 -4.465 -17.719 1 33.66 63 ASP A O 1
ATOM 461 N N . LEU A 1 64 ? 0.738 -4.41 -17.719 1 35.16 64 LEU A N 1
ATOM 462 C CA . LEU A 1 64 ? 0.687 -5.723 -18.344 1 35.16 64 LEU A CA 1
ATOM 463 C C . LEU A 1 64 ? 1.165 -5.648 -19.797 1 35.16 64 LEU A C 1
ATOM 465 O O . LEU A 1 64 ? 0.375 -5.371 -20.703 1 35.16 64 LEU A O 1
ATOM 469 N N . VAL A 1 65 ? 2.15 -5.043 -20.156 1 36.38 65 VAL A N 1
ATOM 470 C CA . VAL A 1 65 ? 2.721 -5.074 -21.5 1 36.38 65 VAL A CA 1
ATOM 471 C C . VAL A 1 65 ? 2.828 -6.523 -21.984 1 36.38 65 VAL A C 1
ATOM 473 O O . VAL A 1 65 ? 3.188 -7.414 -21.203 1 36.38 65 VAL A O 1
ATOM 476 N N . VAL A 1 66 ? 1.951 -6.875 -22.797 1 42.41 66 VAL A N 1
ATOM 477 C CA . VAL A 1 66 ? 2.244 -8.023 -23.656 1 42.41 66 VAL A CA 1
ATOM 478 C C . VAL A 1 66 ? 3.754 -8.172 -23.812 1 42.41 66 VAL A C 1
ATOM 480 O O . VAL A 1 66 ? 4.418 -7.297 -24.375 1 42.41 66 VAL A O 1
ATOM 483 N N . PHE A 1 67 ? 4.266 -8.773 -22.828 1 54.06 67 PHE A N 1
ATOM 484 C CA . PHE A 1 67 ? 5.723 -8.797 -22.859 1 54.06 67 PHE A CA 1
ATOM 485 C C . PHE A 1 67 ? 6.23 -9.617 -24.031 1 54.06 67 PHE A C 1
ATOM 487 O O . PHE A 1 67 ? 5.754 -10.734 -24.266 1 54.06 67 PHE A O 1
ATOM 494 N N . THR A 1 68 ? 6.477 -8.961 -25.125 1 57.47 68 THR A N 1
ATOM 495 C CA . THR A 1 68 ? 7.172 -9.602 -26.234 1 57.47 68 THR A CA 1
ATOM 496 C C . THR A 1 68 ? 8.406 -10.352 -25.75 1 57.47 68 THR A C 1
ATOM 498 O O . THR A 1 68 ? 8.875 -10.117 -24.625 1 57.47 68 THR A O 1
ATOM 501 N N . ALA A 1 69 ? 8.602 -11.406 -26.406 1 62.03 69 ALA A N 1
ATOM 502 C CA . ALA A 1 69 ? 9.852 -12.117 -26.156 1 62.03 69 ALA A CA 1
ATOM 503 C C . ALA A 1 69 ? 11.008 -11.148 -25.969 1 62.03 69 ALA A C 1
ATOM 505 O O . ALA A 1 69 ? 11.883 -11.375 -25.125 1 62.03 69 ALA A O 1
ATOM 506 N N . LYS A 1 70 ? 10.844 -10.133 -26.672 1 65.88 70 LYS A N 1
ATOM 507 C CA . LYS A 1 70 ? 11.898 -9.125 -26.578 1 65.88 70 LYS A CA 1
ATOM 508 C C . LYS A 1 70 ? 11.859 -8.398 -25.234 1 65.88 70 LYS A C 1
ATOM 510 O O . LYS A 1 70 ? 12.898 -8.125 -24.641 1 65.88 70 LYS A O 1
ATOM 515 N N . GLU A 1 71 ? 10.672 -8.242 -24.781 1 72.06 71 GLU A N 1
ATOM 516 C CA . GLU A 1 71 ? 10.523 -7.57 -23.5 1 72.06 71 GLU A CA 1
ATOM 517 C C . GLU A 1 71 ? 10.977 -8.469 -22.359 1 72.06 71 GLU A C 1
ATOM 519 O O . GLU A 1 71 ? 11.625 -8.008 -21.406 1 72.06 71 GLU A O 1
ATOM 524 N N . ALA A 1 72 ? 10.672 -9.68 -22.578 1 75.62 72 ALA A N 1
ATOM 525 C CA . ALA A 1 72 ? 11.102 -10.633 -21.562 1 75.62 72 ALA A CA 1
ATOM 526 C C . ALA A 1 72 ? 12.625 -10.758 -21.547 1 75.62 72 ALA A C 1
ATOM 528 O O . ALA A 1 72 ? 13.242 -10.734 -20.469 1 75.62 72 ALA A O 1
ATOM 529 N N . ALA A 1 73 ? 13.195 -10.906 -22.703 1 78.38 73 ALA A N 1
ATOM 530 C CA . ALA A 1 73 ? 14.648 -11 -22.812 1 78.38 73 ALA A CA 1
ATOM 531 C C . ALA A 1 73 ? 15.32 -9.727 -22.297 1 78.38 73 ALA A C 1
ATOM 533 O O . ALA A 1 73 ? 16.344 -9.789 -21.625 1 78.38 73 ALA A O 1
ATOM 534 N N . GLY A 1 74 ? 14.742 -8.68 -22.594 1 83.62 74 GLY A N 1
ATOM 535 C CA . GLY A 1 74 ? 15.258 -7.418 -22.094 1 83.62 74 GLY A CA 1
ATOM 536 C C . GLY A 1 74 ? 15.188 -7.297 -20.578 1 83.62 74 GLY A C 1
ATOM 537 O O . GLY A 1 74 ? 16.125 -6.812 -19.953 1 83.62 74 GLY A O 1
ATOM 538 N N . ALA A 1 75 ? 14.117 -7.809 -20.047 1 87.44 75 ALA A N 1
ATOM 539 C CA . ALA A 1 75 ? 13.938 -7.77 -18.609 1 87.44 75 ALA A CA 1
ATOM 540 C C . ALA A 1 75 ? 14.977 -8.633 -17.891 1 87.44 75 ALA A C 1
ATOM 542 O O . ALA A 1 75 ? 15.602 -8.195 -16.922 1 87.44 75 ALA A O 1
ATOM 543 N N . LEU A 1 76 ? 15.219 -9.805 -18.422 1 89.75 76 LEU A N 1
ATOM 544 C CA . LEU A 1 76 ? 16.188 -10.703 -17.828 1 89.75 76 LEU A CA 1
ATOM 545 C C . LEU A 1 76 ? 17.609 -10.141 -17.953 1 89.75 76 LEU A C 1
ATOM 547 O O . LEU A 1 76 ? 18.422 -10.281 -17.031 1 89.75 76 LEU A O 1
ATOM 551 N N . SER A 1 77 ? 17.859 -9.523 -19.047 1 91.25 77 SER A N 1
ATOM 552 C CA . SER A 1 77 ? 19.172 -8.922 -19.266 1 91.25 77 SER A CA 1
ATOM 553 C C . SER A 1 77 ? 19.422 -7.762 -18.312 1 91.25 77 SER A C 1
ATOM 555 O O . SER A 1 77 ? 20.531 -7.59 -17.797 1 91.25 77 SER A O 1
ATOM 557 N N . THR A 1 78 ? 18.359 -7.02 -18.094 1 92 78 THR A N 1
ATOM 558 C CA . THR A 1 78 ? 18.469 -5.902 -17.156 1 92 78 THR A CA 1
ATOM 559 C C . THR A 1 78 ? 18.734 -6.402 -15.742 1 92 78 THR A C 1
ATOM 561 O O . THR A 1 78 ? 19.578 -5.855 -15.039 1 92 78 THR A O 1
ATOM 564 N N . LEU A 1 79 ? 18.047 -7.426 -15.383 1 93.69 79 LEU A N 1
ATOM 565 C CA . LEU A 1 79 ? 18.219 -7.996 -14.055 1 93.69 79 LEU A CA 1
ATOM 566 C C . LEU A 1 79 ? 19.625 -8.586 -13.906 1 93.69 79 LEU A C 1
ATOM 568 O O . LEU A 1 79 ? 20.281 -8.383 -12.883 1 93.69 79 LEU A O 1
ATOM 572 N N . TYR A 1 80 ? 20.031 -9.266 -14.93 1 92.88 80 TYR A N 1
ATOM 573 C CA . TYR A 1 80 ? 21.344 -9.898 -14.898 1 92.88 80 TYR A CA 1
ATOM 574 C C . TYR A 1 80 ? 22.453 -8.859 -14.844 1 92.88 80 TYR A C 1
ATOM 576 O O . TYR A 1 80 ? 23.422 -9.008 -14.094 1 92.88 80 TYR A O 1
ATOM 584 N N . ALA A 1 81 ? 22.312 -7.816 -15.578 1 93.25 81 ALA A N 1
ATOM 585 C CA . ALA A 1 81 ? 23.312 -6.75 -15.586 1 93.25 81 ALA A CA 1
ATOM 586 C C . ALA A 1 81 ? 23.406 -6.078 -14.219 1 93.25 81 ALA A C 1
ATOM 588 O O . ALA A 1 81 ? 24.5 -5.695 -13.789 1 93.25 81 ALA A O 1
ATOM 589 N N . PHE A 1 82 ? 22.344 -5.973 -13.57 1 95.06 82 PHE A N 1
ATOM 590 C CA . PHE A 1 82 ? 22.266 -5.305 -12.281 1 95.06 82 PHE A CA 1
ATOM 591 C C . PHE A 1 82 ? 22.859 -6.191 -11.18 1 95.06 82 PHE A C 1
ATOM 593 O O . PHE A 1 82 ? 23.547 -5.699 -10.281 1 95.06 82 PHE A O 1
ATOM 600 N N . VAL A 1 83 ? 22.672 -7.527 -11.266 1 94.62 83 VAL A N 1
ATOM 601 C CA . VAL A 1 83 ? 23.062 -8.445 -10.195 1 94.62 83 VAL A CA 1
ATOM 602 C C . VAL A 1 83 ? 24.453 -8.992 -10.461 1 94.62 83 VAL A C 1
ATOM 604 O O . VAL A 1 83 ? 25.141 -9.438 -9.531 1 94.62 83 VAL A O 1
ATOM 607 N N . ARG A 1 84 ? 24.984 -8.984 -11.641 1 93.44 84 ARG A N 1
ATOM 608 C CA . ARG A 1 84 ? 26.234 -9.602 -12.055 1 93.44 84 ARG A CA 1
ATOM 609 C C . ARG A 1 84 ? 27.391 -9.125 -11.18 1 93.44 84 ARG A C 1
ATOM 611 O O . ARG A 1 84 ? 28.156 -9.93 -10.656 1 93.44 84 ARG A O 1
ATOM 618 N N . PRO A 1 85 ? 27.453 -7.816 -10.945 1 92.56 85 PRO A N 1
ATOM 619 C CA . PRO A 1 85 ? 28.562 -7.355 -10.109 1 92.56 85 PRO A CA 1
ATOM 620 C C . PRO A 1 85 ? 28.453 -7.84 -8.664 1 92.56 85 PRO A C 1
ATOM 622 O O . PRO A 1 85 ? 29.469 -8.023 -7.996 1 92.56 85 PRO A O 1
ATOM 625 N N . ILE A 1 86 ? 27.328 -8.062 -8.219 1 93.81 86 ILE A N 1
ATOM 626 C CA . ILE A 1 86 ? 27.094 -8.477 -6.844 1 93.81 86 ILE A CA 1
ATOM 627 C C . ILE A 1 86 ? 27.359 -9.977 -6.707 1 93.81 86 ILE A C 1
ATOM 629 O O . ILE A 1 86 ? 27.859 -10.43 -5.672 1 93.81 86 ILE A O 1
ATOM 633 N N . LEU A 1 87 ? 27.047 -10.727 -7.77 1 93.44 87 LEU A N 1
ATOM 634 C CA . LEU A 1 87 ? 27.203 -12.18 -7.762 1 93.44 87 LEU A CA 1
ATOM 635 C C . LEU A 1 87 ? 28.688 -12.555 -7.645 1 93.44 87 LEU A C 1
ATOM 637 O O . LEU A 1 87 ? 29.016 -13.648 -7.176 1 93.44 87 LEU A O 1
ATOM 641 N N . ALA A 1 88 ? 29.578 -11.664 -8.055 1 91.88 88 ALA A N 1
ATOM 642 C CA . ALA A 1 88 ? 31.016 -11.906 -7.977 1 91.88 88 ALA A CA 1
ATOM 643 C C . ALA A 1 88 ? 31.453 -12.078 -6.527 1 91.88 88 ALA A C 1
ATOM 645 O O . ALA A 1 88 ? 32.438 -12.789 -6.25 1 91.88 88 ALA A O 1
ATOM 646 N N . ASN A 1 89 ? 30.672 -11.516 -5.645 1 91.94 89 ASN A N 1
ATOM 647 C CA . ASN A 1 89 ? 30.984 -11.617 -4.223 1 91.94 89 ASN A CA 1
ATOM 648 C C . ASN A 1 89 ? 30.453 -12.922 -3.627 1 91.94 89 ASN A C 1
ATOM 650 O O . ASN A 1 89 ? 30.828 -13.297 -2.514 1 91.94 89 ASN A O 1
ATOM 654 N N . TYR A 1 90 ? 29.594 -13.656 -4.391 1 95.75 90 TYR A N 1
ATOM 655 C CA . TYR A 1 90 ? 28.953 -14.859 -3.889 1 95.75 90 TYR A CA 1
ATOM 656 C C . TYR A 1 90 ? 29.234 -16.062 -4.793 1 95.75 90 TYR A C 1
ATOM 658 O O . TYR A 1 90 ? 28.344 -16.844 -5.09 1 95.75 90 TYR A O 1
ATOM 666 N N . LYS A 1 91 ? 30.406 -16.281 -5.172 1 94.38 91 LYS A N 1
ATOM 667 C CA . LYS A 1 91 ? 30.781 -17.328 -6.117 1 94.38 91 LYS A CA 1
ATOM 668 C C . LYS A 1 91 ? 30.531 -18.719 -5.527 1 94.38 91 LYS A C 1
ATOM 670 O O . LYS A 1 91 ? 30 -19.594 -6.211 1 94.38 91 LYS A O 1
ATOM 675 N N . LYS A 1 92 ? 30.812 -18.859 -4.277 1 94.62 92 LYS A N 1
ATOM 676 C CA . LYS A 1 92 ? 30.688 -20.172 -3.656 1 94.62 92 LYS A CA 1
ATOM 677 C C . LYS A 1 92 ? 29.219 -20.578 -3.535 1 94.62 92 LYS A C 1
ATOM 679 O O . LYS A 1 92 ? 28.797 -21.609 -4.062 1 94.62 92 LYS A O 1
ATOM 684 N N . PRO A 1 93 ? 28.406 -19.75 -2.857 1 95 93 PRO A N 1
ATOM 685 C CA . PRO A 1 93 ? 27 -20.141 -2.785 1 95 93 PRO A CA 1
ATOM 686 C C . PRO A 1 93 ? 26.359 -20.266 -4.164 1 95 93 PRO A C 1
ATOM 688 O O . PRO A 1 93 ? 25.5 -21.141 -4.367 1 95 93 PRO A O 1
ATOM 691 N N . PHE A 1 94 ? 26.734 -19.484 -5.078 1 95.88 94 PHE A N 1
ATOM 692 C CA . PHE A 1 94 ? 26.172 -19.547 -6.43 1 95.88 94 PHE A CA 1
ATOM 693 C C . PHE A 1 94 ? 26.516 -20.875 -7.094 1 95.88 94 PHE A C 1
ATOM 695 O O . PHE A 1 94 ? 25.672 -21.484 -7.758 1 95.88 94 PHE A O 1
ATOM 702 N N . THR A 1 95 ? 27.75 -21.406 -6.938 1 96.19 95 THR A N 1
ATOM 703 C CA . THR A 1 95 ? 28.172 -22.672 -7.523 1 96.19 95 THR A CA 1
ATOM 704 C C . THR A 1 95 ? 27.422 -23.844 -6.891 1 96.19 95 THR A C 1
ATOM 706 O O . THR A 1 95 ? 27.062 -24.797 -7.578 1 96.19 95 THR A O 1
ATOM 709 N N . PHE A 1 96 ? 27.172 -23.703 -5.617 1 96.25 96 PHE A N 1
ATOM 710 C CA . PHE A 1 96 ? 26.438 -24.75 -4.926 1 96.25 96 PHE A CA 1
ATOM 711 C C . PHE A 1 96 ? 25 -24.844 -5.434 1 96.25 96 PHE A C 1
ATOM 713 O O . PHE A 1 96 ? 24.469 -25.938 -5.645 1 96.25 96 PHE A O 1
ATOM 720 N N . VAL A 1 97 ? 24.422 -23.672 -5.625 1 96.56 97 VAL A N 1
ATOM 721 C CA . VAL A 1 97 ? 23.047 -23.656 -6.113 1 96.56 97 VAL A CA 1
ATOM 722 C C . VAL A 1 97 ? 23 -24.156 -7.551 1 96.56 97 VAL A C 1
ATOM 724 O O . VAL A 1 97 ? 22.141 -24.984 -7.895 1 96.56 97 VAL A O 1
ATOM 727 N N . ALA A 1 98 ? 23.953 -23.781 -8.398 1 96.38 98 ALA A N 1
ATOM 728 C CA . ALA A 1 98 ? 24.016 -24.234 -9.781 1 96.38 98 ALA A CA 1
ATOM 729 C C . ALA A 1 98 ? 24.203 -25.734 -9.859 1 96.38 98 ALA A C 1
ATOM 731 O O . ALA A 1 98 ? 23.562 -26.406 -10.68 1 96.38 98 ALA A O 1
ATOM 732 N N . PHE A 1 99 ? 25.016 -26.219 -9 1 96.81 99 PHE A N 1
ATOM 733 C CA . PHE A 1 99 ? 25.266 -27.656 -8.938 1 96.81 99 PHE A CA 1
ATOM 734 C C . PHE A 1 99 ? 24 -28.406 -8.531 1 96.81 99 PHE A C 1
ATOM 736 O O . PHE A 1 99 ? 23.656 -29.422 -9.141 1 96.81 99 PHE A O 1
ATOM 743 N N . GLY A 1 100 ? 23.406 -27.906 -7.48 1 96.25 100 GLY A N 1
ATOM 744 C CA . GLY A 1 100 ? 22.172 -28.531 -7.031 1 96.25 100 GLY A CA 1
ATOM 745 C C . GLY A 1 100 ? 21.078 -28.531 -8.086 1 96.25 100 GLY A C 1
ATOM 746 O O . GLY A 1 100 ? 20.438 -29.562 -8.312 1 96.25 100 GLY A O 1
ATOM 747 N N . VAL A 1 101 ? 20.906 -27.453 -8.82 1 95.56 101 VAL A N 1
ATOM 748 C CA . VAL A 1 101 ? 19.891 -27.344 -9.859 1 95.56 101 VAL A CA 1
ATOM 749 C C . VAL A 1 101 ? 20.219 -28.297 -11.008 1 95.56 101 VAL A C 1
ATOM 751 O O . VAL A 1 101 ? 19.328 -28.938 -11.57 1 95.56 101 VAL A O 1
ATOM 754 N N . MET A 1 102 ? 21.484 -28.469 -11.336 1 96.12 102 MET A N 1
ATOM 755 C CA . MET A 1 102 ? 21.906 -29.359 -12.414 1 96.12 102 MET A CA 1
ATOM 756 C C . MET A 1 102 ? 21.625 -30.828 -12.055 1 96.12 102 MET A C 1
ATOM 758 O O . MET A 1 102 ? 21.125 -31.578 -12.891 1 96.12 102 MET A O 1
ATOM 762 N N . VAL A 1 103 ? 21.906 -31.141 -10.836 1 95.38 103 VAL A N 1
ATOM 763 C CA . VAL A 1 103 ? 21.688 -32.5 -10.391 1 95.38 103 VAL A CA 1
ATOM 764 C C . VAL A 1 103 ? 20.188 -32.812 -10.422 1 95.38 103 VAL A C 1
ATOM 766 O O . VAL A 1 103 ? 19.781 -33.875 -10.867 1 95.38 103 VAL A O 1
ATOM 769 N N . GLU A 1 104 ? 19.453 -31.906 -9.961 1 93.12 104 GLU A N 1
ATOM 770 C CA . GLU A 1 104 ? 18.016 -32.094 -9.961 1 93.12 104 GLU A CA 1
ATOM 771 C C . GLU A 1 104 ? 17.453 -32.188 -11.375 1 93.12 104 GLU A C 1
ATOM 773 O O . GLU A 1 104 ? 16.578 -33 -11.656 1 93.12 104 GLU A O 1
ATOM 778 N N . THR A 1 105 ? 18 -31.391 -12.258 1 93.88 105 THR A N 1
ATOM 779 C CA . THR A 1 105 ? 17.609 -31.453 -13.664 1 93.88 105 THR A CA 1
ATOM 780 C C . THR A 1 105 ? 17.922 -32.812 -14.25 1 93.88 105 THR A C 1
ATOM 782 O O . THR A 1 105 ? 17.078 -33.406 -14.938 1 93.88 105 THR A O 1
ATOM 785 N N . LEU A 1 106 ? 19.031 -33.312 -13.969 1 92.44 106 LEU A N 1
ATOM 786 C CA . LEU A 1 106 ? 19.453 -34.594 -14.5 1 92.44 106 LEU A CA 1
ATOM 787 C C . LEU A 1 106 ? 18.531 -35.719 -14 1 92.44 106 LEU A C 1
ATOM 789 O O . LEU A 1 106 ? 18.188 -36.625 -14.766 1 92.44 106 LEU A O 1
ATOM 793 N N . PHE A 1 107 ? 18.203 -35.625 -12.797 1 90.75 107 PHE A N 1
ATOM 794 C CA . PHE A 1 107 ? 17.312 -36.625 -12.25 1 90.75 107 PHE A CA 1
ATOM 795 C C . PHE A 1 107 ? 15.938 -36.562 -12.922 1 90.75 107 PHE A C 1
ATOM 797 O O . PHE A 1 107 ? 15.32 -37.594 -13.203 1 90.75 107 PHE A O 1
ATOM 804 N N . ASN A 1 108 ? 15.43 -35.375 -13.125 1 87.25 108 ASN A N 1
ATOM 805 C CA . ASN A 1 108 ? 14.109 -35.188 -13.711 1 87.25 108 ASN A CA 1
ATOM 806 C C . ASN A 1 108 ? 14.07 -35.656 -15.164 1 87.25 108 ASN A C 1
ATOM 808 O O . ASN A 1 108 ? 12.992 -35.938 -15.703 1 87.25 108 ASN A O 1
ATOM 812 N N . VAL A 1 109 ? 15.234 -35.812 -15.781 1 85.31 109 VAL A N 1
ATOM 813 C CA . VAL A 1 109 ? 15.336 -36.344 -17.125 1 85.31 109 VAL A CA 1
ATOM 814 C C . VAL A 1 109 ? 15.445 -37.875 -17.062 1 85.31 109 VAL A C 1
ATOM 816 O O . VAL A 1 109 ? 14.898 -38.562 -17.922 1 85.31 109 VAL A O 1
ATOM 819 N N . ILE A 1 110 ? 16.062 -38.344 -16.078 1 84.62 110 ILE A N 1
ATOM 820 C CA . ILE A 1 110 ? 16.297 -39.781 -15.922 1 84.62 110 ILE A CA 1
ATOM 821 C C . ILE A 1 110 ? 14.977 -40.469 -15.578 1 84.62 110 ILE A C 1
ATOM 823 O O . ILE A 1 110 ? 14.758 -41.625 -15.977 1 84.62 110 ILE A O 1
ATOM 827 N N . MET A 1 111 ? 14.141 -39.781 -14.977 1 84.88 111 MET A N 1
ATOM 828 C CA . MET A 1 111 ? 12.891 -40.375 -14.516 1 84.88 111 MET A CA 1
ATOM 829 C C . MET A 1 111 ? 12.047 -40.812 -15.703 1 84.88 111 MET A C 1
ATOM 831 O O . MET A 1 111 ? 11.656 -42 -15.781 1 84.88 111 MET A O 1
ATOM 835 N N . PRO A 1 112 ? 11.836 -39.969 -16.656 1 82.81 112 PRO A N 1
ATOM 836 C CA . PRO A 1 112 ? 11.102 -40.469 -17.812 1 82.81 112 PRO A CA 1
ATOM 837 C C . PRO A 1 112 ? 11.891 -41.531 -18.578 1 82.81 112 PRO A C 1
ATOM 839 O O . PRO A 1 112 ? 11.305 -42.5 -19.094 1 82.81 112 PRO A O 1
ATOM 842 N N . LEU A 1 113 ? 13.18 -41.469 -18.656 1 85.31 113 LEU A N 1
ATOM 843 C CA . LEU A 1 113 ? 14 -42.438 -19.375 1 85.31 113 LEU A CA 1
ATOM 844 C C . LEU A 1 113 ? 13.906 -43.812 -18.734 1 85.31 113 LEU A C 1
ATOM 846 O O . LEU A 1 113 ? 13.984 -44.812 -19.422 1 85.31 113 LEU A O 1
ATOM 850 N N . SER A 1 114 ? 13.75 -43.844 -17.453 1 86.31 114 SER A N 1
ATOM 851 C CA . SER A 1 114 ? 13.656 -45.094 -16.734 1 86.31 114 SER A CA 1
ATOM 852 C C . SER A 1 114 ? 12.414 -45.875 -17.156 1 86.31 114 SER A C 1
ATOM 854 O O . SER A 1 114 ? 12.406 -47.125 -17.125 1 86.31 114 SER A O 1
ATOM 856 N N . LEU A 1 115 ? 11.383 -45.188 -17.594 1 85.25 115 LEU A N 1
ATOM 857 C CA . LEU A 1 115 ? 10.164 -45.875 -18.047 1 85.25 115 LEU A CA 1
ATOM 858 C C . LEU A 1 115 ? 10.422 -46.688 -19.297 1 85.25 115 LEU A C 1
ATOM 860 O O . LEU A 1 115 ? 9.844 -47.75 -19.469 1 85.25 115 LEU A O 1
ATOM 864 N N . LYS A 1 116 ? 11.227 -46.188 -20.188 1 87.81 116 LYS A N 1
ATOM 865 C CA . LYS A 1 116 ? 11.562 -46.906 -21.406 1 87.81 116 LYS A CA 1
ATOM 866 C C . LYS A 1 116 ? 12.203 -48.281 -21.062 1 87.81 116 LYS A C 1
ATOM 868 O O . LYS A 1 116 ? 11.742 -49.312 -21.547 1 87.81 116 LYS A O 1
ATOM 873 N N . PHE A 1 117 ? 13.141 -48.219 -20.188 1 86.75 117 PHE A N 1
ATOM 874 C CA . PHE A 1 117 ? 13.859 -49.438 -19.828 1 86.75 117 PHE A CA 1
ATOM 875 C C . PHE A 1 117 ? 12.977 -50.375 -19 1 86.75 117 PHE A C 1
ATOM 877 O O . PHE A 1 117 ? 13.07 -51.594 -19.125 1 86.75 117 PHE A O 1
ATOM 884 N N . LEU A 1 118 ? 12.195 -49.781 -18.203 1 87.25 118 LEU A N 1
ATOM 885 C CA . LEU A 1 118 ? 11.305 -50.594 -17.375 1 87.25 118 LEU A CA 1
ATOM 886 C C . LEU A 1 118 ? 10.297 -51.344 -18.25 1 87.25 118 LEU A C 1
ATOM 888 O O . LEU A 1 118 ? 10.055 -52.531 -18.031 1 87.25 118 LEU A O 1
ATOM 892 N N . ILE A 1 119 ? 9.742 -50.688 -19.266 1 85.94 119 ILE A N 1
ATOM 893 C CA . ILE A 1 119 ? 8.688 -51.281 -20.094 1 85.94 119 ILE A CA 1
ATOM 894 C C . ILE A 1 119 ? 9.305 -52.219 -21.125 1 85.94 119 ILE A C 1
ATOM 896 O O . ILE A 1 119 ? 8.852 -53.344 -21.297 1 85.94 119 ILE A O 1
ATOM 900 N N . ASP A 1 120 ? 10.367 -51.812 -21.828 1 86.19 120 ASP A N 1
ATOM 901 C CA . ASP A 1 120 ? 10.93 -52.594 -22.922 1 86.19 120 ASP A CA 1
ATOM 902 C C . ASP A 1 120 ? 11.734 -53.781 -22.375 1 86.19 120 ASP A C 1
ATOM 904 O O . ASP A 1 120 ? 11.672 -54.875 -22.938 1 86.19 120 ASP A O 1
ATOM 908 N N . ASP A 1 121 ? 12.492 -53.531 -21.312 1 82.38 121 ASP A N 1
ATOM 909 C CA . ASP A 1 121 ? 13.398 -54.594 -20.844 1 82.38 121 ASP A CA 1
ATOM 910 C C . ASP A 1 121 ? 12.758 -55.406 -19.734 1 82.38 121 ASP A C 1
ATOM 912 O O . ASP A 1 121 ? 12.82 -56.656 -19.75 1 82.38 121 ASP A O 1
ATOM 916 N N . ALA A 1 122 ? 12.156 -54.781 -18.797 1 76.25 122 ALA A N 1
ATOM 917 C CA . ALA A 1 122 ? 11.641 -55.5 -17.641 1 76.25 122 ALA A CA 1
ATOM 918 C C . ALA A 1 122 ? 10.281 -56.125 -17.953 1 76.25 122 ALA A C 1
ATOM 920 O O . ALA A 1 122 ? 10.094 -57.344 -17.797 1 76.25 122 ALA A O 1
ATOM 921 N N . LEU A 1 123 ? 9.383 -55.406 -18.5 1 74 123 LEU A N 1
ATOM 922 C CA . LEU A 1 123 ? 8.023 -55.906 -18.734 1 74 123 LEU A CA 1
ATOM 923 C C . LEU A 1 123 ? 7.934 -56.688 -20.031 1 74 123 LEU A C 1
ATOM 925 O O . LEU A 1 123 ? 7.262 -57.719 -20.109 1 74 123 LEU A O 1
ATOM 929 N N . GLY A 1 124 ? 8.641 -56.156 -21.031 1 71.75 124 GLY A N 1
ATOM 930 C CA . GLY A 1 124 ? 8.594 -56.844 -22.312 1 71.75 124 GLY A CA 1
ATOM 931 C C . GLY A 1 124 ? 9.195 -58.219 -22.281 1 71.75 124 GLY A C 1
ATOM 932 O O . GLY A 1 124 ? 8.641 -59.156 -22.859 1 71.75 124 GLY A O 1
ATOM 933 N N . GLU A 1 125 ? 10.281 -58.375 -21.453 1 74.31 125 GLU A N 1
ATOM 934 C CA . GLU A 1 125 ? 10.984 -59.656 -21.422 1 74.31 125 GLU A CA 1
ATOM 935 C C . GLU A 1 125 ? 10.711 -60.406 -20.125 1 74.31 125 GLU A C 1
ATOM 937 O O . GLU A 1 125 ? 11.227 -61.5 -19.922 1 74.31 125 GLU A O 1
ATOM 942 N N . GLU A 1 126 ? 9.82 -59.938 -19.266 1 79.62 126 GLU A N 1
ATOM 943 C CA . GLU A 1 126 ? 9.508 -60.5 -17.953 1 79.62 126 GLU A CA 1
ATOM 944 C C . GLU A 1 126 ? 10.781 -60.812 -17.172 1 79.62 126 GLU A C 1
ATOM 946 O O . GLU A 1 126 ? 10.938 -61.906 -16.641 1 79.62 126 GLU A O 1
ATOM 951 N N . ASP A 1 127 ? 11.742 -59.875 -17.234 1 86.31 127 ASP A N 1
ATOM 952 C CA . ASP A 1 127 ? 13.031 -60 -16.562 1 86.31 127 ASP A CA 1
ATOM 953 C C . ASP A 1 127 ? 13.039 -59.281 -15.211 1 86.31 127 ASP A C 1
ATOM 955 O O . ASP A 1 127 ? 13.172 -58.062 -15.148 1 86.31 127 ASP A O 1
ATOM 959 N N . PHE A 1 128 ? 13.008 -60.031 -14.086 1 87.56 128 PHE A N 1
ATOM 960 C CA . PHE A 1 128 ? 12.945 -59.5 -12.734 1 87.56 128 PHE A CA 1
ATOM 961 C C . PHE A 1 128 ? 14.289 -58.875 -12.328 1 87.56 128 PHE A C 1
ATOM 963 O O . PHE A 1 128 ? 14.344 -57.969 -11.5 1 87.56 128 PHE A O 1
ATOM 970 N N . GLN A 1 129 ? 15.344 -59.406 -12.852 1 87.56 129 GLN A N 1
ATOM 971 C CA . GLN A 1 129 ? 16.656 -58.844 -12.539 1 87.56 129 GLN A CA 1
ATOM 972 C C . GLN A 1 129 ? 16.797 -57.406 -13.078 1 87.56 129 GLN A C 1
ATOM 974 O O . GLN A 1 129 ? 17.312 -56.531 -12.391 1 87.56 129 GLN A O 1
ATOM 979 N N . ALA A 1 130 ? 16.328 -57.219 -14.266 1 87 130 ALA A N 1
ATOM 980 C CA . ALA A 1 130 ? 16.328 -55.875 -14.852 1 87 130 ALA A CA 1
ATOM 981 C C . ALA A 1 130 ? 15.43 -54.938 -14.062 1 87 130 ALA A C 1
ATOM 983 O O . ALA A 1 130 ? 15.75 -53.781 -13.875 1 87 130 ALA A O 1
ATOM 984 N N . LEU A 1 131 ? 14.367 -55.5 -13.594 1 88.75 131 LEU A N 1
ATOM 985 C CA . LEU A 1 131 ? 13.414 -54.719 -12.812 1 88.75 131 LEU A CA 1
ATOM 986 C C . LEU A 1 131 ? 14.062 -54.219 -11.531 1 88.75 131 LEU A C 1
ATOM 988 O O . LEU A 1 131 ? 13.984 -53 -11.234 1 88.75 131 LEU A O 1
ATOM 992 N N . TYR A 1 132 ? 14.742 -55.062 -10.789 1 89.31 132 TYR A N 1
ATOM 993 C CA . TYR A 1 132 ? 15.352 -54.688 -9.516 1 89.31 132 TYR A CA 1
ATOM 994 C C . TYR A 1 132 ? 16.5 -53.719 -9.734 1 89.31 132 TYR A C 1
ATOM 996 O O . TYR A 1 132 ? 16.719 -52.812 -8.922 1 89.31 132 TYR A O 1
ATOM 1004 N N . LYS A 1 133 ? 17.219 -53.844 -10.789 1 89.94 133 LYS A N 1
ATOM 1005 C CA . LYS A 1 133 ? 18.328 -52.969 -11.086 1 89.94 133 LYS A CA 1
ATOM 1006 C C . LYS A 1 133 ? 17.844 -51.562 -11.406 1 89.94 133 LYS A C 1
ATOM 1008 O O . LYS A 1 133 ? 18.359 -50.562 -10.859 1 89.94 133 LYS A O 1
ATOM 1013 N N . ILE A 1 134 ? 16.859 -51.469 -12.234 1 89.5 134 ILE A N 1
ATOM 1014 C CA . ILE A 1 134 ? 16.359 -50.156 -12.648 1 89.5 134 ILE A CA 1
ATOM 1015 C C . ILE A 1 134 ? 15.711 -49.469 -11.469 1 89.5 134 ILE A C 1
ATOM 1017 O O . ILE A 1 134 ? 15.969 -48.281 -11.219 1 89.5 134 ILE A O 1
ATOM 1021 N N . LEU A 1 135 ? 14.891 -50.188 -10.742 1 90.12 135 LEU A N 1
ATOM 1022 C CA . LEU A 1 135 ? 14.211 -49.625 -9.586 1 90.12 135 LEU A CA 1
ATOM 1023 C C . LEU A 1 135 ? 15.219 -49.219 -8.508 1 90.12 135 LEU A C 1
ATOM 1025 O O . LEU A 1 135 ? 15.039 -48.219 -7.82 1 90.12 135 LEU A O 1
ATOM 1029 N N . GLY A 1 136 ? 16.234 -50.094 -8.297 1 90 136 GLY A N 1
ATOM 1030 C CA . GLY A 1 136 ? 17.281 -49.75 -7.336 1 90 136 GLY A CA 1
ATOM 1031 C C . GLY A 1 136 ? 18.031 -48.469 -7.684 1 90 136 GLY A C 1
ATOM 1032 O O . GLY A 1 136 ? 18.266 -47.625 -6.816 1 90 136 GLY A O 1
ATOM 1033 N N . VAL A 1 137 ? 18.375 -48.312 -8.938 1 89.62 137 VAL A N 1
ATOM 1034 C CA . VAL A 1 137 ? 19.078 -47.125 -9.391 1 89.62 137 VAL A CA 1
ATOM 1035 C C . VAL A 1 137 ? 18.188 -45.875 -9.227 1 89.62 137 VAL A C 1
ATOM 1037 O O . VAL A 1 137 ? 18.656 -44.844 -8.789 1 89.62 137 VAL A O 1
ATOM 1040 N N . LEU A 1 138 ? 16.922 -46.031 -9.547 1 91.06 138 LEU A N 1
ATOM 1041 C CA . LEU A 1 138 ? 15.977 -44.906 -9.438 1 91.06 138 LEU A CA 1
ATOM 1042 C C . LEU A 1 138 ? 15.773 -44.5 -7.977 1 91.06 138 LEU A C 1
ATOM 1044 O O . LEU A 1 138 ? 15.695 -43.312 -7.66 1 91.06 138 LEU A O 1
ATOM 1048 N N . ALA A 1 139 ? 15.68 -45.438 -7.109 1 90.56 139 ALA A N 1
ATOM 1049 C CA . ALA A 1 139 ? 15.484 -45.188 -5.688 1 90.56 139 ALA A CA 1
ATOM 1050 C C . ALA A 1 139 ? 16.688 -44.438 -5.102 1 90.56 139 ALA A C 1
ATOM 1052 O O . ALA A 1 139 ? 16.516 -43.469 -4.387 1 90.56 139 ALA A O 1
ATOM 1053 N N . VAL A 1 140 ? 17.844 -44.938 -5.422 1 92.31 140 VAL A N 1
ATOM 1054 C CA . VAL A 1 140 ? 19.062 -44.312 -4.914 1 92.31 140 VAL A CA 1
ATOM 1055 C C . VAL A 1 140 ? 19.188 -42.906 -5.492 1 92.31 140 VAL A C 1
ATOM 1057 O O . VAL A 1 140 ? 19.5 -41.938 -4.766 1 92.31 140 VAL A O 1
ATOM 1060 N N . ALA A 1 141 ? 18.938 -42.75 -6.758 1 92.44 141 ALA A N 1
ATOM 1061 C CA . ALA A 1 141 ? 19 -41.438 -7.398 1 92.44 141 ALA A CA 1
ATOM 1062 C C . ALA A 1 141 ? 17.969 -40.5 -6.805 1 92.44 141 ALA A C 1
ATOM 1064 O O . ALA A 1 141 ? 18.25 -39.312 -6.617 1 92.44 141 ALA A O 1
ATOM 1065 N N . GLY A 1 142 ? 16.797 -41 -6.543 1 91.25 142 GLY A N 1
ATOM 1066 C CA . GLY A 1 142 ? 15.75 -40.188 -5.941 1 91.25 142 GLY A CA 1
ATOM 1067 C C . GLY A 1 142 ? 16.109 -39.688 -4.555 1 91.25 142 GLY A C 1
ATOM 1068 O O . GLY A 1 142 ? 15.898 -38.5 -4.234 1 91.25 142 GLY A O 1
ATOM 1069 N N . ILE A 1 143 ? 16.641 -40.5 -3.768 1 92.88 143 ILE A N 1
ATOM 1070 C CA . ILE A 1 143 ? 17.016 -40.156 -2.4 1 92.88 143 ILE A CA 1
ATOM 1071 C C . ILE A 1 143 ? 18.156 -39.156 -2.424 1 92.88 143 ILE A C 1
ATOM 1073 O O . ILE A 1 143 ? 18.125 -38.125 -1.722 1 92.88 143 ILE A O 1
ATOM 1077 N N . VAL A 1 144 ? 19.156 -39.438 -3.244 1 94 144 VAL A N 1
ATOM 1078 C CA . VAL A 1 144 ? 20.328 -38.531 -3.334 1 94 144 VAL A CA 1
ATOM 1079 C C . VAL A 1 144 ? 19.891 -37.156 -3.84 1 94 144 VAL A C 1
ATOM 1081 O O . VAL A 1 144 ? 20.297 -36.156 -3.303 1 94 144 VAL A O 1
ATOM 1084 N N . THR A 1 145 ? 19.094 -37.188 -4.824 1 92.94 145 THR A N 1
ATOM 1085 C CA . THR A 1 145 ? 18.609 -35.906 -5.375 1 92.94 145 THR A CA 1
ATOM 1086 C C . THR A 1 145 ? 17.797 -35.156 -4.336 1 92.94 145 THR A C 1
ATOM 1088 O O . THR A 1 145 ? 17.891 -33.906 -4.262 1 92.94 145 THR A O 1
ATOM 1091 N N . SER A 1 146 ? 17.016 -35.844 -3.529 1 93.38 146 SER A N 1
ATOM 1092 C CA . SER A 1 146 ? 16.234 -35.188 -2.48 1 93.38 146 SER A CA 1
ATOM 1093 C C . SER A 1 146 ? 17.125 -34.531 -1.442 1 93.38 146 SER A C 1
ATOM 1095 O O . SER A 1 146 ? 16.844 -33.438 -0.988 1 93.38 146 SER A O 1
ATOM 1097 N N . ILE A 1 147 ? 18.156 -35.156 -1.134 1 95.06 147 ILE A N 1
ATOM 1098 C CA . ILE A 1 147 ? 19.109 -34.625 -0.174 1 95.06 147 ILE A CA 1
ATOM 1099 C C . ILE A 1 147 ? 19.781 -33.375 -0.767 1 95.06 147 ILE A C 1
ATOM 1101 O O . ILE A 1 147 ? 19.906 -32.344 -0.098 1 95.06 147 ILE A O 1
ATOM 1105 N N . ILE A 1 148 ? 20.188 -33.469 -1.961 1 95.19 148 ILE A N 1
ATOM 1106 C CA . ILE A 1 148 ? 20.844 -32.375 -2.639 1 95.19 148 ILE A CA 1
ATOM 1107 C C . ILE A 1 148 ? 19.875 -31.203 -2.805 1 95.19 148 ILE A C 1
ATOM 1109 O O . ILE A 1 148 ? 20.266 -30.047 -2.699 1 95.19 148 ILE A O 1
ATOM 1113 N N . ALA A 1 149 ? 18.656 -31.531 -3.023 1 93.38 149 ALA A N 1
ATOM 1114 C CA . ALA A 1 149 ? 17.641 -30.5 -3.189 1 93.38 149 ALA A CA 1
ATOM 1115 C C . ALA A 1 149 ? 17.5 -29.672 -1.918 1 93.38 149 ALA A C 1
ATOM 1117 O O . ALA A 1 149 ? 17.438 -28.438 -1.976 1 93.38 149 ALA A O 1
ATOM 1118 N N . VAL A 1 150 ? 17.469 -30.312 -0.81 1 93.88 150 VAL A N 1
ATOM 1119 C CA . VAL A 1 150 ? 17.359 -29.609 0.466 1 93.88 150 VAL A CA 1
ATOM 1120 C C . VAL A 1 150 ? 18.625 -28.781 0.717 1 93.88 150 VAL A C 1
ATOM 1122 O O . VAL A 1 150 ? 18.547 -27.656 1.183 1 93.88 150 VAL A O 1
ATOM 1125 N N . TRP A 1 151 ? 19.703 -29.406 0.327 1 95.62 151 TRP A N 1
ATOM 1126 C CA . TRP A 1 151 ? 21 -28.781 0.547 1 95.62 151 TRP A CA 1
ATOM 1127 C C . TRP A 1 151 ? 21.141 -27.516 -0.276 1 95.62 151 TRP A C 1
ATOM 1129 O O . TRP A 1 151 ? 21.516 -26.469 0.25 1 95.62 151 TRP A O 1
ATOM 1139 N N . TYR A 1 152 ? 20.828 -27.531 -1.509 1 95.5 152 TYR A N 1
ATOM 1140 C CA . TYR A 1 152 ? 21.062 -26.328 -2.312 1 95.5 152 TYR A CA 1
ATOM 1141 C C . TYR A 1 152 ? 20 -25.266 -2.045 1 95.5 152 TYR A C 1
ATOM 1143 O O . TYR A 1 152 ? 20.234 -24.078 -2.271 1 95.5 152 TYR A O 1
ATOM 1151 N N . GLU A 1 153 ? 18.828 -25.703 -1.501 1 95.06 153 GLU A N 1
ATOM 1152 C CA . GLU A 1 153 ? 17.812 -24.734 -1.119 1 95.06 153 GLU A CA 1
ATOM 1153 C C . GLU A 1 153 ? 18.297 -23.844 0.026 1 95.06 153 GLU A C 1
ATOM 1155 O O . GLU A 1 153 ? 17.953 -22.656 0.088 1 95.06 153 GLU A O 1
ATOM 1160 N N . ARG A 1 154 ? 19.047 -24.484 0.914 1 95.5 154 ARG A N 1
ATOM 1161 C CA . ARG A 1 154 ? 19.609 -23.719 2.021 1 95.5 154 ARG A CA 1
ATOM 1162 C C . ARG A 1 154 ? 20.594 -22.672 1.518 1 95.5 154 ARG A C 1
ATOM 1164 O O . ARG A 1 154 ? 20.578 -21.516 1.972 1 95.5 154 ARG A O 1
ATOM 1171 N N . TRP A 1 155 ? 21.359 -23.078 0.583 1 96.56 155 TRP A N 1
ATOM 1172 C CA . TRP A 1 155 ? 22.344 -22.156 0.016 1 96.56 155 TRP A CA 1
ATOM 1173 C C . TRP A 1 155 ? 21.656 -21.109 -0.85 1 96.56 155 TRP A C 1
ATOM 1175 O O . TRP A 1 155 ? 22.109 -19.953 -0.917 1 96.56 155 TRP A O 1
ATOM 1185 N N . ASP A 1 156 ? 20.594 -21.469 -1.514 1 96.81 156 ASP A N 1
ATOM 1186 C CA . ASP A 1 156 ? 19.859 -20.531 -2.342 1 96.81 156 ASP A CA 1
ATOM 1187 C C . ASP A 1 156 ? 19.219 -19.438 -1.488 1 96.81 156 ASP A C 1
ATOM 1189 O O . ASP A 1 156 ? 19.219 -18.266 -1.865 1 96.81 156 ASP A O 1
ATOM 1193 N N . ALA A 1 157 ? 18.688 -19.859 -0.349 1 96.69 157 ALA A N 1
ATOM 1194 C CA . ALA A 1 157 ? 18.078 -18.891 0.562 1 96.69 157 ALA A CA 1
ATOM 1195 C C . ALA A 1 157 ? 19.109 -17.875 1.061 1 96.69 157 ALA A C 1
ATOM 1197 O O . ALA A 1 157 ? 18.828 -16.672 1.094 1 96.69 157 ALA A O 1
ATOM 1198 N N . ARG A 1 158 ? 20.281 -18.328 1.399 1 96.25 158 ARG A N 1
ATOM 1199 C CA . ARG A 1 158 ? 21.359 -17.453 1.88 1 96.25 158 ARG A CA 1
ATOM 1200 C C . ARG A 1 158 ? 21.844 -16.531 0.769 1 96.25 158 ARG A C 1
ATOM 1202 O O . ARG A 1 158 ? 22.141 -15.359 1.01 1 96.25 158 ARG A O 1
ATOM 1209 N N . LEU A 1 159 ? 21.953 -17.125 -0.373 1 96.81 159 LEU A N 1
ATOM 1210 C CA . LEU A 1 159 ? 22.391 -16.344 -1.522 1 96.81 159 LEU A CA 1
ATOM 1211 C C . LEU A 1 159 ? 21.406 -15.234 -1.835 1 96.81 159 LEU A C 1
ATOM 1213 O O . LEU A 1 159 ? 21.797 -14.078 -2.002 1 96.81 159 LEU A O 1
ATOM 1217 N N . ALA A 1 160 ? 20.109 -15.578 -1.945 1 96.94 160 ALA A N 1
ATOM 1218 C CA . ALA A 1 160 ? 19.062 -14.602 -2.252 1 96.94 160 ALA A CA 1
ATOM 1219 C C . ALA A 1 160 ? 19.016 -13.492 -1.205 1 96.94 160 ALA A C 1
ATOM 1221 O O . ALA A 1 160 ? 18.984 -12.305 -1.548 1 96.94 160 ALA A O 1
ATOM 1222 N N . ALA A 1 161 ? 19.094 -13.891 0.065 1 96.75 161 ALA A N 1
ATOM 1223 C CA . ALA A 1 161 ? 19.062 -12.914 1.149 1 96.75 161 ALA A CA 1
ATOM 1224 C C . ALA A 1 161 ? 20.281 -12.008 1.099 1 96.75 161 ALA A C 1
ATOM 1226 O O . ALA A 1 161 ? 20.188 -10.805 1.358 1 96.75 161 ALA A O 1
ATOM 1227 N N . GLY A 1 162 ? 21.438 -12.57 0.753 1 96.62 162 GLY A N 1
ATOM 1228 C CA . GLY A 1 162 ? 22.656 -11.797 0.646 1 96.62 162 GLY A CA 1
ATOM 1229 C C . GLY A 1 162 ? 22.609 -10.766 -0.465 1 96.62 162 GLY A C 1
ATOM 1230 O O . GLY A 1 162 ? 22.984 -9.602 -0.258 1 96.62 162 GLY A O 1
ATOM 1231 N N . ILE A 1 163 ? 22.141 -11.148 -1.578 1 96.81 163 ILE A N 1
ATOM 1232 C CA . ILE A 1 163 ? 22.047 -10.25 -2.725 1 96.81 163 ILE A CA 1
ATOM 1233 C C . ILE A 1 163 ? 21.109 -9.094 -2.398 1 96.81 163 ILE A C 1
ATOM 1235 O O . ILE A 1 163 ? 21.422 -7.934 -2.658 1 96.81 163 ILE A O 1
ATOM 1239 N N . ILE A 1 164 ? 19.953 -9.391 -1.819 1 97.06 164 ILE A N 1
ATOM 1240 C CA . ILE A 1 164 ? 18.938 -8.383 -1.491 1 97.06 164 ILE A CA 1
ATOM 1241 C C . ILE A 1 164 ? 19.516 -7.402 -0.467 1 97.06 164 ILE A C 1
ATOM 1243 O O . ILE A 1 164 ? 19.344 -6.188 -0.608 1 97.06 164 ILE A O 1
ATOM 1247 N N . ALA A 1 165 ? 20.203 -7.926 0.529 1 96.69 165 ALA A N 1
ATOM 1248 C CA . ALA A 1 165 ? 20.797 -7.09 1.568 1 96.69 165 ALA A CA 1
ATOM 1249 C C . ALA A 1 165 ? 21.859 -6.164 0.985 1 96.69 165 ALA A C 1
ATOM 1251 O O . ALA A 1 165 ? 21.953 -5 1.37 1 96.69 165 ALA A O 1
ATOM 1252 N N . ASP A 1 166 ? 22.609 -6.664 0.095 1 96.69 166 ASP A N 1
ATOM 1253 C CA . ASP A 1 166 ? 23.672 -5.863 -0.517 1 96.69 166 ASP A CA 1
ATOM 1254 C C . ASP A 1 166 ? 23.078 -4.723 -1.347 1 96.69 166 ASP A C 1
ATOM 1256 O O . ASP A 1 166 ? 23.594 -3.605 -1.327 1 96.69 166 ASP A O 1
ATOM 1260 N N . VAL A 1 167 ? 22.047 -5.008 -2.09 1 96.5 167 VAL A N 1
ATOM 1261 C CA . VAL A 1 167 ? 21.391 -3.975 -2.891 1 96.5 167 VAL A CA 1
ATOM 1262 C C . VAL A 1 167 ? 20.797 -2.908 -1.976 1 96.5 167 VAL A C 1
ATOM 1264 O O . VAL A 1 167 ? 20.938 -1.711 -2.24 1 96.5 167 VAL A O 1
ATOM 1267 N N . ARG A 1 168 ? 20.203 -3.371 -0.951 1 96.44 168 ARG A N 1
ATOM 1268 C CA . ARG A 1 168 ? 19.609 -2.447 0.014 1 96.44 168 ARG A CA 1
ATOM 1269 C C . ARG A 1 168 ? 20.672 -1.53 0.612 1 96.44 168 ARG A C 1
ATOM 1271 O O . ARG A 1 168 ? 20.469 -0.323 0.74 1 96.44 168 ARG A O 1
ATOM 1278 N N . THR A 1 169 ? 21.766 -2.08 0.986 1 96.06 169 THR A N 1
ATOM 1279 C CA . THR A 1 169 ? 22.875 -1.313 1.55 1 96.06 169 THR A CA 1
ATOM 1280 C C . THR A 1 169 ? 23.422 -0.322 0.527 1 96.06 169 THR A C 1
ATOM 1282 O O . THR A 1 169 ? 23.734 0.822 0.867 1 96.06 169 THR A O 1
ATOM 1285 N N . ARG A 1 170 ? 23.5 -0.741 -0.664 1 95.06 170 ARG A N 1
ATOM 1286 C CA . ARG A 1 170 ? 24 0.118 -1.729 1 95.06 170 ARG A CA 1
ATOM 1287 C C . ARG A 1 170 ? 23.094 1.322 -1.941 1 95.06 170 ARG A C 1
ATOM 1289 O O . ARG A 1 170 ? 23.562 2.445 -2.115 1 95.06 170 ARG A O 1
ATOM 1296 N N . ILE A 1 171 ? 21.75 1.064 -1.935 1 96.12 171 ILE A N 1
ATOM 1297 C CA . ILE A 1 171 ? 20.781 2.139 -2.111 1 96.12 171 ILE A CA 1
ATOM 1298 C C . ILE A 1 171 ? 20.891 3.129 -0.954 1 96.12 171 ILE A C 1
ATOM 1300 O O . ILE A 1 171 ? 20.953 4.34 -1.169 1 96.12 171 ILE A O 1
ATOM 1304 N N . PHE A 1 172 ? 21.016 2.594 0.268 1 96.56 172 PHE A N 1
ATOM 1305 C CA . PHE A 1 172 ? 21.062 3.461 1.439 1 96.56 172 PHE A CA 1
ATOM 1306 C C . PHE A 1 172 ? 22.344 4.281 1.458 1 96.56 172 PHE A C 1
ATOM 1308 O O . PHE A 1 172 ? 22.312 5.477 1.761 1 96.56 172 PHE A O 1
ATOM 1315 N N . GLU A 1 173 ? 23.375 3.68 1.158 1 94.88 173 GLU A N 1
ATOM 1316 C CA . GLU A 1 173 ? 24.672 4.367 1.116 1 94.88 173 GLU A CA 1
ATOM 1317 C C . GLU A 1 173 ? 24.656 5.504 0.098 1 94.88 173 GLU A C 1
ATOM 1319 O O . GLU A 1 173 ? 25.141 6.602 0.379 1 94.88 173 GLU A O 1
ATOM 1324 N N . HIS A 1 174 ? 24.078 5.238 -1 1 94.75 174 HIS A N 1
ATOM 1325 C CA . HIS A 1 174 ? 24.016 6.266 -2.033 1 94.75 174 HIS A CA 1
ATOM 1326 C C . HIS A 1 174 ? 23.125 7.426 -1.604 1 94.75 174 HIS A C 1
ATOM 1328 O O . HIS A 1 174 ? 23.438 8.586 -1.848 1 94.75 174 HIS A O 1
ATOM 1334 N N . VAL A 1 175 ? 22.016 7.102 -1.008 1 93.88 175 VAL A N 1
ATOM 1335 C CA . VAL A 1 175 ? 21.062 8.117 -0.549 1 93.88 175 VAL A CA 1
ATOM 1336 C C . VAL A 1 175 ? 21.75 9.031 0.472 1 93.88 175 VAL A C 1
ATOM 1338 O O . VAL A 1 175 ? 21.516 10.234 0.489 1 93.88 175 VAL A O 1
ATOM 1341 N N . GLN A 1 176 ? 22.641 8.445 1.287 1 91.56 176 GLN A N 1
ATOM 1342 C CA . GLN A 1 176 ? 23.359 9.227 2.293 1 91.56 176 GLN A CA 1
ATOM 1343 C C . GLN A 1 176 ? 24.312 10.227 1.644 1 91.56 176 GLN A C 1
ATOM 1345 O O . GLN A 1 176 ? 24.594 11.281 2.217 1 91.56 176 GLN A O 1
ATOM 1350 N N . ASN A 1 177 ? 24.641 9.969 0.474 1 90.06 177 ASN A N 1
ATOM 1351 C CA . ASN A 1 177 ? 25.656 10.797 -0.17 1 90.06 177 ASN A CA 1
ATOM 1352 C C . ASN A 1 177 ? 25.031 11.781 -1.154 1 90.06 177 ASN A C 1
ATOM 1354 O O . ASN A 1 177 ? 25.734 12.602 -1.753 1 90.06 177 ASN A O 1
ATOM 1358 N N . LEU A 1 178 ? 23.734 11.742 -1.287 1 91.44 178 LEU A N 1
ATOM 1359 C CA . LEU A 1 178 ? 23.047 12.672 -2.182 1 91.44 178 LEU A CA 1
ATOM 1360 C C . LEU A 1 178 ? 22.984 14.062 -1.569 1 91.44 178 LEU A C 1
ATOM 1362 O O . LEU A 1 178 ? 22.891 14.211 -0.349 1 91.44 178 LEU A O 1
ATOM 1366 N N . PRO A 1 179 ? 23.047 15.039 -2.406 1 89.62 179 PRO A N 1
ATOM 1367 C CA . PRO A 1 179 ? 22.984 16.406 -1.891 1 89.62 179 PRO A CA 1
ATOM 1368 C C . PRO A 1 179 ? 21.609 16.781 -1.363 1 89.62 179 PRO A C 1
ATOM 1370 O O . PRO A 1 179 ? 20.609 16.141 -1.712 1 89.62 179 PRO A O 1
ATOM 1373 N N . SER A 1 180 ? 21.562 17.797 -0.583 1 88.69 180 SER A N 1
ATOM 1374 C CA . SER A 1 180 ? 20.312 18.266 0.009 1 88.69 180 SER A CA 1
ATOM 1375 C C . SER A 1 180 ? 19.328 18.719 -1.064 1 88.69 180 SER A C 1
ATOM 1377 O O . SER A 1 180 ? 18.109 18.625 -0.881 1 88.69 180 SER A O 1
ATOM 1379 N N . ALA A 1 181 ? 19.828 19.156 -2.16 1 87.06 181 ALA A N 1
ATOM 1380 C CA . ALA A 1 181 ? 18.984 19.625 -3.264 1 87.06 181 ALA A CA 1
ATOM 1381 C C . ALA A 1 181 ? 18.109 18.484 -3.783 1 87.06 181 ALA A C 1
ATOM 1383 O O . ALA A 1 181 ? 16.969 18.734 -4.203 1 87.06 181 ALA A O 1
ATOM 1384 N N . TYR A 1 182 ? 18.641 17.344 -3.727 1 89.81 182 TYR A N 1
ATOM 1385 C CA . TYR A 1 182 ? 17.875 16.188 -4.176 1 89.81 182 TYR A CA 1
ATOM 1386 C C . TYR A 1 182 ? 16.656 15.969 -3.295 1 89.81 182 TYR A C 1
ATOM 1388 O O . TYR A 1 182 ? 15.562 15.68 -3.795 1 89.81 182 TYR A O 1
ATOM 1396 N N . PHE A 1 183 ? 16.797 16.062 -2.027 1 88.38 183 PHE A N 1
ATOM 1397 C CA . PHE A 1 183 ? 15.727 15.812 -1.072 1 88.38 183 PHE A CA 1
ATOM 1398 C C . PHE A 1 183 ? 14.68 16.922 -1.112 1 88.38 183 PHE A C 1
ATOM 1400 O O . PHE A 1 183 ? 13.523 16.719 -0.738 1 88.38 183 PHE A O 1
ATOM 1407 N N . ALA A 1 184 ? 15.07 18.047 -1.537 1 84.44 184 ALA A N 1
ATOM 1408 C CA . ALA A 1 184 ? 14.148 19.172 -1.658 1 84.44 184 ALA A CA 1
ATOM 1409 C C . ALA A 1 184 ? 13.25 19.016 -2.883 1 84.44 184 ALA A C 1
ATOM 1411 O O . ALA A 1 184 ? 12.094 19.438 -2.867 1 84.44 184 ALA A O 1
ATOM 1412 N N . ARG A 1 185 ? 13.781 18.438 -3.885 1 84.12 185 ARG A N 1
ATOM 1413 C CA . ARG A 1 185 ? 13.031 18.344 -5.133 1 84.12 185 ARG A CA 1
ATOM 1414 C C . ARG A 1 185 ? 12.25 17.031 -5.199 1 84.12 185 ARG A C 1
ATOM 1416 O O . ARG A 1 185 ? 11.266 16.938 -5.938 1 84.12 185 ARG A O 1
ATOM 1423 N N . THR A 1 186 ? 12.758 16.078 -4.516 1 87.12 186 THR A N 1
ATOM 1424 C CA . THR A 1 186 ? 12.133 14.766 -4.586 1 87.12 186 THR A CA 1
ATOM 1425 C C . THR A 1 186 ? 11.211 14.539 -3.387 1 87.12 186 THR A C 1
ATOM 1427 O O . THR A 1 186 ? 11.602 14.797 -2.244 1 87.12 186 THR A O 1
ATOM 1430 N N . LYS A 1 187 ? 10.102 14.047 -3.67 1 85.31 187 LYS A N 1
ATOM 1431 C CA . LYS A 1 187 ? 9.172 13.727 -2.592 1 85.31 187 LYS A CA 1
ATOM 1432 C C . LYS A 1 187 ? 9.711 12.602 -1.713 1 85.31 187 LYS A C 1
ATOM 1434 O O . LYS A 1 187 ? 10.32 11.656 -2.213 1 85.31 187 LYS A O 1
ATOM 1439 N N . ARG A 1 188 ? 9.531 12.719 -0.386 1 87.38 188 ARG A N 1
ATOM 1440 C CA . ARG A 1 188 ? 9.977 11.711 0.572 1 87.38 188 ARG A CA 1
ATOM 1441 C C . ARG A 1 188 ? 9.383 10.344 0.24 1 87.38 188 ARG A C 1
ATOM 1443 O O . ARG A 1 188 ? 10.078 9.328 0.312 1 87.38 188 ARG A O 1
ATOM 1450 N N . GLY A 1 189 ? 8.133 10.359 -0.166 1 84.25 189 GLY A N 1
ATOM 1451 C CA . GLY A 1 189 ? 7.465 9.117 -0.514 1 84.25 189 GLY A CA 1
ATOM 1452 C C . GLY A 1 189 ? 8.133 8.375 -1.658 1 84.25 189 GLY A C 1
ATOM 1453 O O . GLY A 1 189 ? 8.18 7.145 -1.668 1 84.25 189 GLY A O 1
ATOM 1454 N N . GLU A 1 190 ? 8.641 9.125 -2.555 1 88.12 190 GLU A N 1
ATOM 1455 C CA . GLU A 1 190 ? 9.305 8.523 -3.707 1 88.12 190 GLU A CA 1
ATOM 1456 C C . GLU A 1 190 ? 10.594 7.809 -3.293 1 88.12 190 GLU A C 1
ATOM 1458 O O . GLU A 1 190 ? 10.883 6.711 -3.779 1 88.12 190 GLU A O 1
ATOM 1463 N N . ILE A 1 191 ? 11.305 8.398 -2.447 1 92.25 191 ILE A N 1
ATOM 1464 C CA . ILE A 1 191 ? 12.531 7.777 -1.957 1 92.25 191 ILE A CA 1
ATOM 1465 C C . ILE A 1 191 ? 12.188 6.508 -1.174 1 92.25 191 ILE A C 1
ATOM 1467 O O . ILE A 1 191 ? 12.82 5.465 -1.363 1 92.25 191 ILE A O 1
ATOM 1471 N N . LEU A 1 192 ? 11.242 6.641 -0.367 1 91.38 192 LEU A N 1
ATOM 1472 C CA . LEU A 1 192 ? 10.836 5.508 0.456 1 91.38 192 LEU A CA 1
ATOM 1473 C C . LEU A 1 192 ? 10.289 4.375 -0.41 1 91.38 192 LEU A C 1
ATOM 1475 O O . LEU A 1 192 ? 10.445 3.199 -0.074 1 91.38 192 LEU A O 1
ATOM 1479 N N . SER A 1 193 ? 9.641 4.688 -1.535 1 89.62 193 SER A N 1
ATOM 1480 C CA . SER A 1 193 ? 9.086 3.67 -2.424 1 89.62 193 SER A CA 1
ATOM 1481 C C . SER A 1 193 ? 10.188 2.801 -3.025 1 89.62 193 SER A C 1
ATOM 1483 O O . SER A 1 193 ? 9.953 1.631 -3.338 1 89.62 193 SER A O 1
ATOM 1485 N N . ARG A 1 194 ? 11.352 3.334 -3.178 1 92.88 194 ARG A N 1
ATOM 1486 C CA . ARG A 1 194 ? 12.477 2.553 -3.678 1 92.88 194 ARG A CA 1
ATOM 1487 C C . ARG A 1 194 ? 12.859 1.458 -2.689 1 92.88 194 ARG A C 1
ATOM 1489 O O . ARG A 1 194 ? 13.242 0.356 -3.092 1 92.88 194 ARG A O 1
ATOM 1496 N N . PHE A 1 195 ? 12.688 1.766 -1.403 1 93.62 195 PHE A N 1
ATOM 1497 C CA . PHE A 1 195 ? 13.086 0.834 -0.353 1 93.62 195 PHE A CA 1
ATOM 1498 C C . PHE A 1 195 ? 11.969 -0.157 -0.06 1 93.62 195 PHE A C 1
ATOM 1500 O O . PHE A 1 195 ? 12.195 -1.188 0.577 1 93.62 195 PHE A O 1
ATOM 1507 N N . SER A 1 196 ? 10.828 0.158 -0.506 1 89.94 196 SER A N 1
ATOM 1508 C CA . SER A 1 196 ? 9.695 -0.695 -0.153 1 89.94 196 SER A CA 1
ATOM 1509 C C . SER A 1 196 ? 9.133 -1.407 -1.38 1 89.94 196 SER A C 1
ATOM 1511 O O . SER A 1 196 ? 9.5 -2.553 -1.659 1 89.94 196 SER A O 1
ATOM 1513 N N . ILE A 1 197 ? 8.531 -0.628 -2.303 1 83.62 197 ILE A N 1
ATOM 1514 C CA . ILE A 1 197 ? 7.812 -1.186 -3.445 1 83.62 197 ILE A CA 1
ATOM 1515 C C . ILE A 1 197 ? 8.812 -1.779 -4.438 1 83.62 197 ILE A C 1
ATOM 1517 O O . ILE A 1 197 ? 8.711 -2.953 -4.805 1 83.62 197 ILE A O 1
ATOM 1521 N N . ASP A 1 198 ? 9.758 -1.04 -4.832 1 90.5 198 ASP A N 1
ATOM 1522 C CA . ASP A 1 198 ? 10.719 -1.473 -5.844 1 90.5 198 ASP A CA 1
ATOM 1523 C C . ASP A 1 198 ? 11.586 -2.619 -5.324 1 90.5 198 ASP A C 1
ATOM 1525 O O . ASP A 1 198 ? 11.805 -3.605 -6.027 1 90.5 198 ASP A O 1
ATOM 1529 N N . LEU A 1 199 ? 12.039 -2.455 -4.125 1 94.19 199 LEU A N 1
ATOM 1530 C CA . LEU A 1 199 ? 12.867 -3.52 -3.568 1 94.19 199 LEU A CA 1
ATOM 1531 C C . LEU A 1 199 ? 12.062 -4.805 -3.408 1 94.19 199 LEU A C 1
ATOM 1533 O O . LEU A 1 199 ? 12.594 -5.902 -3.59 1 94.19 199 LEU A O 1
ATOM 1537 N N . SER A 1 200 ? 10.82 -4.715 -3.102 1 91.12 200 SER A N 1
ATOM 1538 C CA . SER A 1 200 ? 9.969 -5.891 -2.984 1 91.12 200 SER A CA 1
ATOM 1539 C C . SER A 1 200 ? 9.812 -6.598 -4.324 1 91.12 200 SER A C 1
ATOM 1541 O O . SER A 1 200 ? 9.844 -7.828 -4.391 1 91.12 200 SER A O 1
ATOM 1543 N N . ALA A 1 201 ? 9.609 -5.809 -5.324 1 89.25 201 ALA A N 1
ATOM 1544 C CA . ALA A 1 201 ? 9.516 -6.383 -6.664 1 89.25 201 ALA A CA 1
ATOM 1545 C C . ALA A 1 201 ? 10.82 -7.086 -7.051 1 89.25 201 ALA A C 1
ATOM 1547 O O . ALA A 1 201 ? 10.797 -8.203 -7.566 1 89.25 201 ALA A O 1
ATOM 1548 N N . PHE A 1 202 ? 11.906 -6.453 -6.777 1 95.06 202 PHE A N 1
ATOM 1549 C CA . PHE A 1 202 ? 13.219 -7.035 -7.039 1 95.06 202 PHE A CA 1
ATOM 1550 C C . PHE A 1 202 ? 13.406 -8.32 -6.25 1 95.06 202 PHE A C 1
ATOM 1552 O O . PHE A 1 202 ? 13.867 -9.328 -6.797 1 95.06 202 PHE A O 1
ATOM 1559 N N . GLU A 1 203 ? 13.016 -8.297 -4.984 1 94.88 203 GLU A N 1
ATOM 1560 C CA . GLU A 1 203 ? 13.117 -9.461 -4.109 1 94.88 203 GLU A CA 1
ATOM 1561 C C . GLU A 1 203 ? 12.32 -10.641 -4.66 1 94.88 203 GLU A C 1
ATOM 1563 O O . GLU A 1 203 ? 12.758 -11.789 -4.574 1 94.88 203 GLU A O 1
ATOM 1568 N N . GLY A 1 204 ? 11.172 -10.383 -5.191 1 90.69 204 GLY A N 1
ATOM 1569 C CA . GLY A 1 204 ? 10.336 -11.438 -5.742 1 90.69 204 GLY A CA 1
ATOM 1570 C C . GLY A 1 204 ? 11.023 -12.234 -6.836 1 90.69 204 GLY A C 1
ATOM 1571 O O . GLY A 1 204 ? 10.938 -13.461 -6.863 1 90.69 204 GLY A O 1
ATOM 1572 N N . SER A 1 205 ? 11.695 -11.578 -7.688 1 92.88 205 SER A N 1
ATOM 1573 C CA . SER A 1 205 ? 12.391 -12.242 -8.789 1 92.88 205 SER A CA 1
ATOM 1574 C C . SER A 1 205 ? 13.609 -13 -8.289 1 92.88 205 SER A C 1
ATOM 1576 O O . SER A 1 205 ? 13.891 -14.109 -8.758 1 92.88 205 SER A O 1
ATOM 1578 N N . VAL A 1 206 ? 14.328 -12.445 -7.328 1 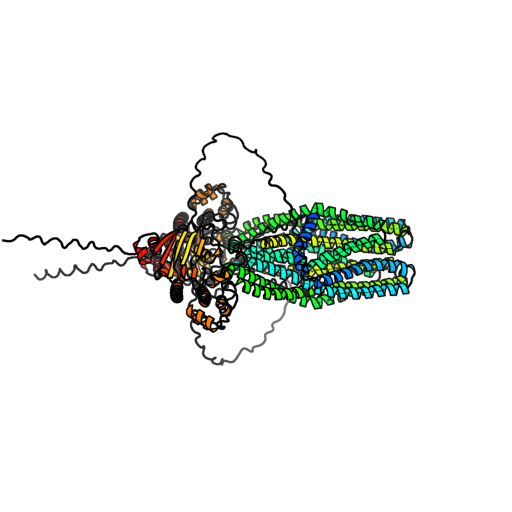94.69 206 VAL A N 1
ATOM 1579 C CA . VAL A 1 206 ? 15.555 -13.062 -6.828 1 94.69 206 VAL A CA 1
ATOM 1580 C C . VAL A 1 206 ? 15.211 -14.312 -6.023 1 94.69 206 VAL A C 1
ATOM 1582 O O . VAL A 1 206 ? 15.859 -15.352 -6.176 1 94.69 206 VAL A O 1
ATOM 1585 N N . LYS A 1 207 ? 14.141 -14.234 -5.246 1 92.62 207 LYS A N 1
ATOM 1586 C CA . LYS A 1 207 ? 13.742 -15.336 -4.379 1 92.62 207 LYS A CA 1
ATOM 1587 C C . LYS A 1 207 ? 13.25 -16.531 -5.195 1 92.62 207 LYS A C 1
ATOM 1589 O O . LYS A 1 207 ? 13.492 -17.688 -4.828 1 92.62 207 LYS A O 1
ATOM 1594 N N . THR A 1 208 ? 12.648 -16.234 -6.285 1 90.81 208 THR A N 1
ATOM 1595 C CA . THR A 1 208 ? 11.984 -17.328 -7 1 90.81 208 THR A CA 1
ATOM 1596 C C . THR A 1 208 ? 12.797 -17.734 -8.227 1 90.81 208 THR A C 1
ATOM 1598 O O . THR A 1 208 ? 12.438 -18.688 -8.922 1 90.81 208 THR A O 1
ATOM 1601 N N . PHE A 1 209 ? 13.914 -17.172 -8.539 1 93.12 209 PHE A N 1
ATOM 1602 C CA . PHE A 1 209 ? 14.672 -17.375 -9.766 1 93.12 209 PHE A CA 1
ATOM 1603 C C . PHE A 1 209 ? 15.102 -18.828 -9.906 1 93.12 209 PHE A C 1
ATOM 1605 O O . PHE A 1 209 ? 14.906 -19.438 -10.961 1 93.12 209 PHE A O 1
ATOM 1612 N N . ALA A 1 210 ? 15.617 -19.375 -8.875 1 92.56 210 ALA A N 1
ATOM 1613 C CA . ALA A 1 210 ? 16.172 -20.734 -8.953 1 92.56 210 ALA A CA 1
ATOM 1614 C C . ALA A 1 210 ? 15.086 -21.75 -9.273 1 92.56 210 ALA A C 1
ATOM 1616 O O . ALA A 1 210 ? 15.242 -22.562 -10.195 1 92.56 210 ALA A O 1
ATOM 1617 N N . ASN A 1 211 ? 13.938 -21.609 -8.602 1 89.31 211 ASN A N 1
ATOM 1618 C CA . ASN A 1 211 ? 12.898 -22.625 -8.695 1 89.31 211 ASN A CA 1
ATOM 1619 C C . ASN A 1 211 ? 11.938 -22.344 -9.844 1 89.31 211 ASN A C 1
ATOM 1621 O O . ASN A 1 211 ? 11.391 -23.266 -10.445 1 89.31 211 ASN A O 1
ATOM 1625 N N . SER A 1 212 ? 11.766 -21.062 -10.156 1 88.88 212 SER A N 1
ATOM 1626 C CA . SER A 1 212 ? 10.719 -20.734 -11.109 1 88.88 212 SER A CA 1
ATOM 1627 C C . SER A 1 212 ? 11.312 -20.359 -12.469 1 88.88 212 SER A C 1
ATOM 1629 O O . SER A 1 212 ? 10.586 -20.266 -13.461 1 88.88 212 SER A O 1
ATOM 1631 N N . ALA A 1 213 ? 12.609 -20.234 -12.547 1 91.19 213 ALA A N 1
ATOM 1632 C CA . ALA A 1 213 ? 13.195 -19.844 -13.828 1 91.19 213 ALA A CA 1
ATOM 1633 C C . ALA A 1 213 ? 14.359 -20.75 -14.195 1 91.19 213 ALA A C 1
ATOM 1635 O O . ALA A 1 213 ? 14.297 -21.469 -15.195 1 91.19 213 ALA A O 1
ATOM 1636 N N . ALA A 1 214 ? 15.359 -20.906 -13.352 1 93.94 214 ALA A N 1
ATOM 1637 C CA . ALA A 1 214 ? 16.578 -21.641 -13.68 1 93.94 214 ALA A CA 1
ATOM 1638 C C . ALA A 1 214 ? 16.281 -23.141 -13.867 1 93.94 214 ALA A C 1
ATOM 1640 O O . ALA A 1 214 ? 16.672 -23.719 -14.883 1 93.94 214 ALA A O 1
ATOM 1641 N N . LEU A 1 215 ? 15.594 -23.656 -12.914 1 94.06 215 LEU A N 1
ATOM 1642 C CA . LEU A 1 215 ? 15.328 -25.078 -12.969 1 94.06 215 LEU A CA 1
ATOM 1643 C C . LEU A 1 215 ? 14.43 -25.422 -14.148 1 94.06 215 LEU A C 1
ATOM 1645 O O . LEU A 1 215 ? 14.789 -26.266 -14.984 1 94.06 215 LEU A O 1
ATOM 1649 N N . PRO A 1 216 ? 13.273 -24.781 -14.289 1 92.69 216 PRO A N 1
ATOM 1650 C CA . PRO A 1 216 ? 12.43 -25.094 -15.445 1 92.69 216 PRO A CA 1
ATOM 1651 C C . PRO A 1 216 ? 13.133 -24.844 -16.781 1 92.69 216 PRO A C 1
ATOM 1653 O O . PRO A 1 216 ? 12.906 -25.578 -17.75 1 92.69 216 PRO A O 1
ATOM 1656 N N . PHE A 1 217 ? 14 -23.938 -16.875 1 92.88 217 PHE A N 1
ATOM 1657 C CA . PHE A 1 217 ? 14.734 -23.656 -18.109 1 92.88 217 PHE A CA 1
ATOM 1658 C C . PHE A 1 217 ? 15.695 -24.781 -18.453 1 92.88 217 PHE A C 1
ATOM 1660 O O . PHE A 1 217 ? 15.742 -25.25 -19.594 1 92.88 217 PHE A O 1
ATOM 1667 N N . LEU A 1 218 ? 16.453 -25.219 -17.484 1 95.44 218 LEU A N 1
ATOM 1668 C CA . LEU A 1 218 ? 17.375 -26.328 -17.703 1 95.44 218 LEU A CA 1
ATOM 1669 C C . LEU A 1 218 ? 16.625 -27.609 -18.031 1 95.44 218 LEU A C 1
ATOM 1671 O O . LEU A 1 218 ? 17.047 -28.391 -18.875 1 95.44 218 LEU A O 1
ATOM 1675 N N . GLU A 1 219 ? 15.477 -27.75 -17.344 1 94 219 GLU A N 1
ATOM 1676 C CA . GLU A 1 219 ? 14.664 -28.922 -17.594 1 94 219 GLU A CA 1
ATOM 1677 C C . GLU A 1 219 ? 14.055 -28.891 -19 1 94 219 GLU A C 1
ATOM 1679 O O . GLU A 1 219 ? 13.867 -29.922 -19.641 1 94 219 GLU A O 1
ATOM 1684 N N . LEU A 1 220 ? 13.727 -27.734 -19.375 1 92.69 220 LEU A N 1
ATOM 1685 C CA . LEU A 1 220 ? 13.219 -27.547 -20.734 1 92.69 220 LEU A CA 1
ATOM 1686 C C . LEU A 1 220 ? 14.266 -27.984 -21.766 1 92.69 220 LEU A C 1
ATOM 1688 O O . LEU A 1 220 ? 13.961 -28.75 -22.672 1 92.69 220 LEU A O 1
ATOM 1692 N N . ILE A 1 221 ? 15.484 -27.578 -21.656 1 94.12 221 ILE A N 1
ATOM 1693 C CA . ILE A 1 221 ? 16.578 -27.922 -22.562 1 94.12 221 ILE A CA 1
ATOM 1694 C C . ILE A 1 221 ? 16.844 -29.422 -22.5 1 94.12 221 ILE A C 1
ATOM 1696 O O . ILE A 1 221 ? 16.953 -30.078 -23.547 1 94.12 221 ILE A O 1
ATOM 1700 N N . ALA A 1 222 ? 16.906 -29.891 -21.312 1 94.31 222 ALA A N 1
ATOM 1701 C CA . ALA A 1 222 ? 17.172 -31.312 -21.141 1 94.31 222 ALA A CA 1
ATOM 1702 C C . ALA A 1 222 ? 16.047 -32.156 -21.734 1 94.31 222 ALA A C 1
ATOM 1704 O O . ALA A 1 222 ? 16.297 -33.188 -22.344 1 94.31 222 ALA A O 1
ATOM 1705 N N . GLY A 1 223 ? 14.789 -31.719 -21.5 1 92.56 223 GLY A N 1
ATOM 1706 C CA . GLY A 1 223 ? 13.656 -32.406 -22.078 1 92.56 223 GLY A CA 1
ATOM 1707 C C . GLY A 1 223 ? 13.68 -32.438 -23.594 1 92.56 223 GLY A C 1
ATOM 1708 O O . GLY A 1 223 ? 13.375 -33.438 -24.219 1 92.56 223 GLY A O 1
ATOM 1709 N N . ILE A 1 224 ? 14.086 -31.375 -24.172 1 93.62 224 ILE A N 1
ATOM 1710 C CA . ILE A 1 224 ? 14.18 -31.281 -25.625 1 93.62 224 ILE A CA 1
ATOM 1711 C C . ILE A 1 224 ? 15.266 -32.219 -26.125 1 93.62 224 ILE A C 1
ATOM 1713 O O . ILE A 1 224 ? 15.055 -32.969 -27.094 1 93.62 224 ILE A O 1
ATOM 1717 N N . ILE A 1 225 ? 16.406 -32.25 -25.469 1 94.25 225 ILE A N 1
ATOM 1718 C CA . ILE A 1 225 ? 17.516 -33.156 -25.844 1 94.25 225 ILE A CA 1
ATOM 1719 C C . ILE A 1 225 ? 17.078 -34.594 -25.75 1 94.25 225 ILE A C 1
ATOM 1721 O O . ILE A 1 225 ? 17.344 -35.406 -26.641 1 94.25 225 ILE A O 1
ATOM 1725 N N . LEU A 1 226 ? 16.328 -34.906 -24.703 1 93.62 226 LEU A N 1
ATOM 1726 C CA . LEU A 1 226 ? 15.836 -36.25 -24.516 1 93.62 226 LEU A CA 1
ATOM 1727 C C . LEU A 1 226 ? 14.875 -36.656 -25.625 1 93.62 226 LEU A C 1
ATOM 1729 O O . LEU A 1 226 ? 14.969 -37.781 -26.156 1 93.62 226 LEU A O 1
ATOM 1733 N N . MET A 1 227 ? 13.984 -35.812 -25.969 1 93.81 227 MET A N 1
ATOM 1734 C CA . MET A 1 227 ? 13.023 -36.094 -27.031 1 93.81 227 MET A CA 1
ATOM 1735 C C . MET A 1 227 ? 13.734 -36.344 -28.359 1 93.81 227 MET A C 1
ATOM 1737 O O . MET A 1 227 ? 13.383 -37.25 -29.109 1 93.81 227 MET A O 1
ATOM 1741 N N . LEU A 1 228 ? 14.805 -35.594 -28.656 1 94.19 228 LEU A N 1
ATOM 1742 C CA . LEU A 1 228 ? 15.57 -35.75 -29.891 1 94.19 228 LEU A CA 1
ATOM 1743 C C . LEU A 1 228 ? 16.344 -37.062 -29.875 1 94.19 228 LEU A C 1
ATOM 1745 O O . LEU A 1 228 ? 16.484 -37.719 -30.922 1 94.19 228 LEU A O 1
ATOM 1749 N N . PHE A 1 229 ? 16.797 -37.406 -28.734 1 92.19 229 PHE A N 1
ATOM 1750 C CA . PHE A 1 229 ? 17.547 -38.656 -28.578 1 92.19 229 PHE A CA 1
ATOM 1751 C C . PHE A 1 229 ? 16.641 -39.875 -28.781 1 92.19 229 PHE A C 1
ATOM 1753 O O . PHE A 1 229 ? 17.062 -40.875 -29.312 1 92.19 229 PHE A O 1
ATOM 1760 N N . LEU A 1 230 ? 15.398 -39.812 -28.344 1 92.44 230 LEU A N 1
ATOM 1761 C CA . LEU A 1 230 ? 14.461 -40.938 -28.469 1 92.44 230 LEU A CA 1
ATOM 1762 C C . LEU A 1 230 ? 14.008 -41.094 -29.922 1 92.44 230 LEU A C 1
ATOM 1764 O O . LEU A 1 230 ? 14.141 -42.156 -30.5 1 92.44 230 LEU A O 1
ATOM 1768 N N . ASN A 1 231 ? 13.438 -40.031 -30.516 1 94 231 ASN A N 1
ATOM 1769 C CA . ASN A 1 231 ? 13.023 -40 -31.906 1 94 231 ASN A CA 1
ATOM 1770 C C . ASN A 1 231 ? 12.969 -38.562 -32.438 1 94 231 ASN A C 1
ATOM 1772 O O . ASN A 1 231 ? 12.078 -37.781 -32.094 1 94 231 ASN A O 1
ATOM 1776 N N . TRP A 1 232 ? 13.805 -38.281 -33.344 1 91.56 232 TRP A N 1
ATOM 1777 C CA . TRP A 1 232 ? 13.953 -36.906 -33.812 1 91.56 232 TRP A CA 1
ATOM 1778 C C . TRP A 1 232 ? 12.75 -36.469 -34.656 1 91.56 232 TRP A C 1
ATOM 1780 O O . TRP A 1 232 ? 12.398 -35.281 -34.688 1 91.56 232 TRP A O 1
ATOM 1790 N N . GLN A 1 233 ? 12.078 -37.438 -35.344 1 91.31 233 GLN A N 1
ATOM 1791 C CA . GLN A 1 233 ? 10.898 -37.094 -36.125 1 91.31 233 GLN A CA 1
ATOM 1792 C C . GLN A 1 233 ? 9.734 -36.656 -35.25 1 91.31 233 GLN A C 1
ATOM 1794 O O . GLN A 1 233 ? 9.086 -35.656 -35.5 1 91.31 233 GLN A O 1
ATOM 1799 N N . LEU A 1 234 ? 9.578 -37.469 -34.188 1 92.75 234 LEU A N 1
ATOM 1800 C CA . LEU A 1 234 ? 8.523 -37.125 -33.219 1 92.75 234 LEU A CA 1
ATOM 1801 C C . LEU A 1 234 ? 8.852 -35.875 -32.469 1 92.75 234 LEU A C 1
ATOM 1803 O O . LEU A 1 234 ? 7.957 -35.062 -32.156 1 92.75 234 LEU A O 1
ATOM 1807 N N . ALA A 1 235 ? 10.102 -35.688 -32.219 1 94.69 235 ALA A N 1
ATOM 1808 C CA . ALA A 1 235 ? 10.555 -34.5 -31.5 1 94.69 235 ALA A CA 1
ATOM 1809 C C . ALA A 1 235 ? 10.305 -33.219 -32.312 1 94.69 235 ALA A C 1
ATOM 1811 O O . ALA A 1 235 ? 9.938 -32.188 -31.766 1 94.69 235 ALA A O 1
ATOM 1812 N N . ALA A 1 236 ? 10.508 -33.281 -33.594 1 92.69 236 ALA A N 1
ATOM 1813 C CA . ALA A 1 236 ? 10.289 -32.125 -34.469 1 92.69 236 ALA A CA 1
ATOM 1814 C C . ALA A 1 236 ? 8.828 -31.688 -34.406 1 92.69 236 ALA A C 1
ATOM 1816 O O . ALA A 1 236 ? 8.539 -30.5 -34.406 1 92.69 236 ALA A O 1
ATOM 1817 N N . VAL A 1 237 ? 7.953 -32.625 -34.344 1 91.5 237 VAL A N 1
ATOM 1818 C CA . VAL A 1 237 ? 6.531 -32.312 -34.25 1 91.5 237 VAL A CA 1
ATOM 1819 C C . VAL A 1 237 ? 6.207 -31.734 -32.875 1 91.5 237 VAL A C 1
ATOM 1821 O O . VAL A 1 237 ? 5.465 -30.75 -32.75 1 91.5 237 VAL A O 1
ATOM 1824 N N . ALA A 1 238 ? 6.82 -32.375 -31.906 1 92.19 238 ALA A N 1
ATOM 1825 C CA . ALA A 1 238 ? 6.578 -31.938 -30.531 1 92.19 238 ALA A CA 1
ATOM 1826 C C . ALA A 1 238 ? 7.086 -30.516 -30.312 1 92.19 238 ALA A C 1
ATOM 1828 O O . ALA A 1 238 ? 6.477 -29.734 -29.578 1 92.19 238 ALA A O 1
ATOM 1829 N N . LEU A 1 239 ? 8.133 -30.156 -30.953 1 90.81 239 LEU A N 1
ATOM 1830 C CA . LEU A 1 239 ? 8.766 -28.859 -30.766 1 90.81 239 LEU A CA 1
ATOM 1831 C C . LEU A 1 239 ? 7.93 -27.75 -31.391 1 90.81 239 LEU A C 1
ATOM 1833 O O . LEU A 1 239 ? 8.133 -26.578 -31.094 1 90.81 239 LEU A O 1
ATOM 1837 N N . LEU A 1 240 ? 6.941 -28.078 -32.188 1 88.62 240 LEU A N 1
ATOM 1838 C CA . LEU A 1 240 ? 6.004 -27.094 -32.719 1 88.62 240 LEU A CA 1
ATOM 1839 C C . LEU A 1 240 ? 5.16 -26.484 -31.594 1 88.62 240 LEU A C 1
ATOM 1841 O O . LEU A 1 240 ? 4.461 -25.5 -31.812 1 88.62 240 LEU A O 1
ATOM 1845 N N . VAL A 1 241 ? 5.328 -27.094 -30.453 1 83.44 241 VAL A N 1
ATOM 1846 C CA . VAL A 1 241 ? 4.629 -26.578 -29.281 1 83.44 241 VAL A CA 1
ATOM 1847 C C . VAL A 1 241 ? 5.062 -25.141 -29.016 1 83.44 241 VAL A C 1
ATOM 1849 O O . VAL A 1 241 ? 4.246 -24.297 -28.625 1 83.44 241 VAL A O 1
ATOM 1852 N N . PHE A 1 242 ? 6.23 -24.766 -29.328 1 81.81 242 PHE A N 1
ATOM 1853 C CA . PHE A 1 242 ? 6.77 -23.438 -29.031 1 81.81 242 PHE A CA 1
ATOM 1854 C C . PHE A 1 242 ? 6.102 -22.375 -29.891 1 81.81 242 PHE A C 1
ATOM 1856 O O . PHE A 1 242 ? 5.453 -21.469 -29.375 1 81.81 242 PHE A O 1
ATOM 1863 N N . PRO A 1 243 ? 6.18 -22.5 -31.172 1 82.56 243 PRO A N 1
ATOM 1864 C CA . PRO A 1 243 ? 5.551 -21.469 -32 1 82.56 243 PRO A CA 1
ATOM 1865 C C . PRO A 1 243 ? 4.031 -21.469 -31.891 1 82.56 243 PRO A C 1
ATOM 1867 O O . PRO A 1 243 ? 3.408 -20.391 -31.938 1 82.56 243 PRO A O 1
ATOM 1870 N N . ILE A 1 244 ? 3.449 -22.547 -31.578 1 85.88 244 ILE A N 1
ATOM 1871 C CA . ILE A 1 244 ? 1.993 -22.625 -31.547 1 85.88 244 ILE A CA 1
ATOM 1872 C C . ILE A 1 244 ? 1.479 -22.047 -30.234 1 85.88 244 ILE A C 1
ATOM 1874 O O . ILE A 1 244 ? 0.484 -21.312 -30.219 1 85.88 244 ILE A O 1
ATOM 1878 N N . THR A 1 245 ? 2.15 -22.359 -29.141 1 83.25 245 THR A N 1
ATOM 1879 C CA . THR A 1 245 ? 1.702 -21.875 -27.844 1 83.25 245 THR A CA 1
ATOM 1880 C C . THR A 1 245 ? 1.918 -20.375 -27.719 1 83.25 245 THR A C 1
ATOM 1882 O O . THR A 1 245 ? 1.274 -19.703 -26.906 1 83.25 245 THR A O 1
ATOM 1885 N N . LEU A 1 246 ? 2.752 -19.828 -28.531 1 80.75 246 LEU A N 1
ATOM 1886 C CA . LEU A 1 246 ? 3.061 -18.406 -28.438 1 80.75 246 LEU A CA 1
ATOM 1887 C C . LEU A 1 246 ? 2.031 -17.578 -29.203 1 80.75 246 LEU A C 1
ATOM 1889 O O . LEU A 1 246 ? 1.924 -16.359 -29 1 80.75 246 LEU A O 1
ATOM 1893 N N . ILE A 1 247 ? 1.24 -18.172 -30.047 1 84.38 247 ILE A N 1
ATOM 1894 C CA . ILE A 1 247 ? 0.281 -17.438 -30.875 1 84.38 247 ILE A CA 1
ATOM 1895 C C . ILE A 1 247 ? -0.803 -16.828 -30 1 84.38 247 ILE A C 1
ATOM 1897 O O . ILE A 1 247 ? -1.1 -15.641 -30.109 1 84.38 247 ILE A O 1
ATOM 1901 N N . GLY A 1 248 ? -1.406 -17.562 -29.094 1 83.88 248 GLY A N 1
ATOM 1902 C CA . GLY A 1 248 ? -2.451 -17.078 -28.203 1 83.88 248 GLY A CA 1
ATOM 1903 C C . GLY A 1 248 ? -2.027 -15.859 -27.391 1 83.88 248 GLY A C 1
ATOM 1904 O O . GLY A 1 248 ? -2.604 -14.781 -27.547 1 83.88 248 GLY A O 1
ATOM 1905 N N . PRO A 1 249 ? -1.003 -15.977 -26.641 1 81.75 249 PRO A N 1
ATOM 1906 C CA . PRO A 1 249 ? -0.523 -14.859 -25.812 1 81.75 249 PRO A CA 1
ATOM 1907 C C . PRO A 1 249 ? -0.11 -13.656 -26.656 1 81.75 249 PRO A C 1
ATOM 1909 O O . PRO A 1 249 ? -0.322 -12.508 -26.234 1 81.75 249 PRO A O 1
ATOM 1912 N N . ARG A 1 250 ? 0.398 -13.844 -27.797 1 80.69 250 ARG A N 1
ATOM 1913 C CA . ARG A 1 250 ? 0.822 -12.734 -28.656 1 80.69 250 ARG A CA 1
ATOM 1914 C C . ARG A 1 250 ? -0.369 -11.875 -29.062 1 80.69 250 ARG A C 1
ATOM 1916 O O . ARG A 1 250 ? -0.265 -10.648 -29.125 1 80.69 250 ARG A O 1
ATOM 1923 N N . ILE A 1 251 ? -1.424 -12.469 -29.234 1 87.56 251 ILE A N 1
ATOM 1924 C CA . ILE A 1 251 ? -2.602 -11.758 -29.719 1 87.56 251 ILE A CA 1
ATOM 1925 C C . ILE A 1 251 ? -3.41 -11.242 -28.531 1 87.56 251 ILE A C 1
ATOM 1927 O O . ILE A 1 251 ? -3.91 -10.109 -28.547 1 87.56 251 ILE A O 1
ATOM 1931 N N . LEU A 1 252 ? -3.475 -12.016 -27.484 1 88.5 252 LEU A N 1
ATOM 1932 C CA . LEU A 1 252 ? -4.441 -11.727 -26.438 1 88.5 252 LEU A CA 1
ATOM 1933 C C . LEU A 1 252 ? -3.795 -10.945 -25.297 1 88.5 252 LEU A C 1
ATOM 1935 O O . LEU A 1 252 ? -4.484 -10.258 -24.547 1 88.5 252 LEU A O 1
ATOM 1939 N N . THR A 1 253 ? -2.564 -11.039 -25.141 1 81.81 253 THR A N 1
ATOM 1940 C CA . THR A 1 253 ? -1.898 -10.406 -24.016 1 81.81 253 THR A CA 1
ATOM 1941 C C . THR A 1 253 ? -2.062 -8.891 -24.062 1 81.81 253 THR A C 1
ATOM 1943 O O . THR A 1 253 ? -2.449 -8.266 -23.078 1 81.81 253 THR A O 1
ATOM 1946 N N . PRO A 1 254 ? -1.867 -8.227 -25.25 1 82.38 254 PRO A N 1
ATOM 1947 C CA . PRO A 1 254 ? -2.068 -6.777 -25.281 1 82.38 254 PRO A CA 1
ATOM 1948 C C . PRO A 1 254 ? -3.504 -6.371 -24.953 1 82.38 254 PRO A C 1
ATOM 1950 O O . PRO A 1 254 ? -3.727 -5.352 -24.297 1 82.38 254 PRO A O 1
ATOM 1953 N N . LYS A 1 255 ? -4.387 -7.121 -25.359 1 89.88 255 LYS A N 1
ATOM 1954 C CA . LYS A 1 255 ? -5.789 -6.844 -25.047 1 89.88 255 LYS A CA 1
ATOM 1955 C C . LYS A 1 255 ? -6.07 -7.035 -23.562 1 89.88 255 LYS A C 1
ATOM 1957 O O . LYS A 1 255 ? -6.824 -6.266 -22.953 1 89.88 255 LYS A O 1
ATOM 1962 N N . ALA A 1 256 ? -5.469 -8.031 -23 1 88.81 256 ALA A N 1
ATOM 1963 C CA . ALA A 1 256 ? -5.637 -8.289 -21.578 1 88.81 256 ALA A CA 1
ATOM 1964 C C . ALA A 1 256 ? -5.012 -7.18 -20.734 1 88.81 256 ALA A C 1
ATOM 1966 O O . ALA A 1 256 ? -5.586 -6.754 -19.734 1 88.81 256 ALA A O 1
ATOM 1967 N N . VAL A 1 257 ? -3.949 -6.695 -21.172 1 81.38 257 VAL A N 1
ATOM 1968 C CA . VAL A 1 257 ? -3.256 -5.625 -20.469 1 81.38 257 VAL A CA 1
ATOM 1969 C C . VAL A 1 257 ? -4.098 -4.352 -20.5 1 81.38 257 VAL A C 1
ATOM 1971 O O . VAL A 1 257 ? -4.27 -3.686 -19.469 1 81.38 257 VAL A O 1
ATOM 1974 N N . GLN A 1 258 ? -4.594 -4.059 -21.641 1 88.44 258 GLN A N 1
ATOM 1975 C CA . GLN A 1 258 ? -5.445 -2.883 -21.781 1 88.44 258 GLN A CA 1
ATOM 1976 C C . GLN A 1 258 ? -6.707 -3.018 -20.922 1 88.44 258 GLN A C 1
ATOM 1978 O O . GLN A 1 258 ? -7.117 -2.064 -20.266 1 88.44 258 GLN A O 1
ATOM 1983 N N . ALA A 1 259 ? -7.254 -4.148 -20.953 1 91.38 259 ALA A N 1
ATOM 1984 C CA . ALA A 1 259 ? -8.461 -4.371 -20.172 1 91.38 259 ALA A CA 1
ATOM 1985 C C . ALA A 1 259 ? -8.164 -4.289 -18.672 1 91.38 259 ALA A C 1
ATOM 1987 O O . ALA A 1 259 ? -8.977 -3.768 -17.906 1 91.38 259 ALA A O 1
ATOM 1988 N N . ASN A 1 260 ? -7.031 -4.82 -18.266 1 88.75 260 ASN A N 1
ATOM 1989 C CA . ASN A 1 260 ? -6.629 -4.746 -16.875 1 88.75 260 ASN A CA 1
ATOM 1990 C C . ASN A 1 260 ? -6.348 -3.311 -16.438 1 88.75 260 ASN A C 1
ATOM 1992 O O . ASN A 1 260 ? -6.684 -2.916 -15.328 1 88.75 260 ASN A O 1
ATOM 1996 N N . TYR A 1 261 ? -5.797 -2.568 -17.359 1 85.31 261 TYR A N 1
ATOM 1997 C CA . TYR A 1 261 ? -5.551 -1.155 -17.094 1 85.31 261 TYR A CA 1
ATOM 1998 C C . TYR A 1 261 ? -6.863 -0.403 -16.891 1 85.31 261 TYR A C 1
ATOM 2000 O O . TYR A 1 261 ? -7.004 0.366 -15.938 1 85.31 261 TYR A O 1
ATOM 2008 N N . GLU A 1 262 ? -7.734 -0.659 -17.703 1 91.62 262 GLU A N 1
ATOM 2009 C CA . GLU A 1 262 ? -9.039 -0.018 -17.594 1 91.62 262 GLU A CA 1
ATOM 2010 C C . GLU A 1 262 ? -9.75 -0.421 -16.312 1 91.62 262 GLU A C 1
ATOM 2012 O O . GLU A 1 262 ? -10.375 0.412 -15.648 1 91.62 262 GLU A O 1
ATOM 2017 N N . GLN A 1 263 ? -9.664 -1.676 -16 1 92.38 263 GLN A N 1
ATOM 2018 C CA . GLN A 1 263 ? -10.25 -2.16 -14.758 1 92.38 263 GLN A CA 1
ATOM 2019 C C . GLN A 1 263 ? -9.648 -1.453 -13.547 1 92.38 263 GLN A C 1
ATOM 2021 O O . GLN A 1 263 ? -10.367 -1.004 -12.656 1 92.38 263 GLN A O 1
ATOM 2026 N N . LYS A 1 264 ? -8.375 -1.296 -13.516 1 87.75 264 LYS A N 1
ATOM 2027 C CA . LYS A 1 264 ? -7.684 -0.665 -12.398 1 87.75 264 LYS A CA 1
ATOM 2028 C C . LYS A 1 264 ? -8.031 0.818 -12.297 1 87.75 264 LYS A C 1
ATOM 2030 O O . LYS A 1 264 ? -8.227 1.346 -11.203 1 87.75 264 LYS A O 1
ATOM 2035 N N . GLN A 1 265 ? -8.141 1.505 -13.43 1 89.75 265 GLN A N 1
ATOM 2036 C CA . GLN A 1 265 ? -8.523 2.912 -13.453 1 89.75 265 GLN A CA 1
ATOM 2037 C C . GLN A 1 265 ? -9.938 3.102 -12.898 1 89.75 265 GLN A C 1
ATOM 2039 O O . GLN A 1 265 ? -10.188 4.039 -12.133 1 89.75 265 GLN A O 1
ATOM 2044 N N . ASN A 1 266 ? -10.742 2.246 -13.312 1 93.12 266 ASN A N 1
ATOM 2045 C CA . ASN A 1 266 ? -12.117 2.342 -12.844 1 93.12 266 ASN A CA 1
ATOM 2046 C C . ASN A 1 266 ? -12.234 2.004 -11.359 1 93.12 266 ASN A C 1
ATOM 2048 O O . ASN A 1 266 ? -13.039 2.602 -10.641 1 93.12 266 ASN A O 1
ATOM 2052 N N . GLU A 1 267 ? -11.469 1.064 -10.922 1 92.5 267 GLU A N 1
ATOM 2053 C CA . GLU A 1 267 ? -11.445 0.727 -9.5 1 92.5 267 GLU A CA 1
ATOM 2054 C C . GLU A 1 267 ? -10.883 1.878 -8.664 1 92.5 267 GLU A C 1
ATOM 2056 O O . GLU A 1 267 ? -11.391 2.164 -7.578 1 92.5 267 GLU A O 1
ATOM 2061 N N . ALA A 1 268 ? -9.898 2.5 -9.18 1 88.88 268 ALA A N 1
ATOM 2062 C CA . ALA A 1 268 ? -9.32 3.662 -8.5 1 88.88 268 ALA A CA 1
ATOM 2063 C C . ALA A 1 268 ? -10.336 4.797 -8.406 1 88.88 268 ALA A C 1
ATOM 2065 O O . ALA A 1 268 ? -10.461 5.445 -7.367 1 88.88 268 ALA A O 1
ATOM 2066 N N . ALA A 1 269 ? -11.008 5.012 -9.469 1 90.25 269 ALA A N 1
ATOM 2067 C CA . ALA A 1 269 ? -12.047 6.043 -9.477 1 90.25 269 ALA A CA 1
ATOM 2068 C C . ALA A 1 269 ? -13.156 5.715 -8.484 1 90.25 269 ALA A C 1
ATOM 2070 O O . ALA A 1 269 ? -13.688 6.609 -7.824 1 90.25 269 ALA A O 1
ATOM 2071 N N . LEU A 1 270 ? -13.5 4.492 -8.453 1 93.5 270 LEU A N 1
ATOM 2072 C CA . LEU A 1 270 ? -14.523 4.062 -7.508 1 93.5 270 LEU A CA 1
ATOM 2073 C C . LEU A 1 270 ? -14.062 4.262 -6.07 1 93.5 270 LEU A C 1
ATOM 2075 O O . LEU A 1 270 ? -14.828 4.707 -5.215 1 93.5 270 LEU A O 1
ATOM 2079 N N . LEU A 1 271 ? -12.867 3.912 -5.801 1 91.19 271 LEU A N 1
ATOM 2080 C CA . LEU A 1 271 ? -12.305 4.102 -4.465 1 91.19 271 LEU A CA 1
ATOM 2081 C C . LEU A 1 271 ? -12.258 5.582 -4.102 1 91.19 271 LEU A C 1
ATOM 2083 O O . LEU A 1 271 ? -12.492 5.953 -2.951 1 91.19 271 LEU A O 1
ATOM 2087 N N . ALA A 1 272 ? -11.961 6.402 -5.043 1 88.81 272 ALA A N 1
ATOM 2088 C CA . ALA A 1 272 ? -11.977 7.848 -4.832 1 88.81 272 ALA A CA 1
ATOM 2089 C C . ALA A 1 272 ? -13.367 8.328 -4.438 1 88.81 272 ALA A C 1
ATOM 2091 O O . ALA A 1 272 ? -13.508 9.203 -3.58 1 88.81 272 ALA A O 1
ATOM 2092 N N . THR A 1 273 ? -14.305 7.797 -5.051 1 90.25 273 THR A N 1
ATOM 2093 C CA . THR A 1 273 ? -15.688 8.133 -4.727 1 90.25 273 THR A CA 1
ATOM 2094 C C . THR A 1 273 ? -16.031 7.73 -3.295 1 90.25 273 THR A C 1
ATOM 2096 O O . THR A 1 273 ? -16.688 8.477 -2.574 1 90.25 273 THR A O 1
ATOM 2099 N N . VAL A 1 274 ? -15.562 6.59 -2.939 1 93.5 274 VAL A N 1
ATOM 2100 C CA . VAL A 1 274 ? -15.789 6.125 -1.576 1 93.5 274 VAL A CA 1
ATOM 2101 C C . VAL A 1 274 ? -15.078 7.047 -0.589 1 93.5 274 VAL A C 1
ATOM 2103 O O . VAL A 1 274 ? -15.648 7.414 0.444 1 93.5 274 VAL A O 1
ATOM 2106 N N . GLN A 1 275 ? -13.898 7.367 -0.876 1 91.31 275 GLN A N 1
ATOM 2107 C CA . GLN A 1 275 ? -13.109 8.25 -0.022 1 91.31 275 GLN A CA 1
ATOM 2108 C C . GLN A 1 275 ? -13.797 9.602 0.151 1 91.31 275 GLN A C 1
ATOM 2110 O O . GLN A 1 275 ? -13.875 10.125 1.265 1 91.31 275 GLN A O 1
ATOM 2115 N N . GLU A 1 276 ? -14.281 10.117 -0.895 1 89.31 276 GLU A N 1
ATOM 2116 C CA . GLU A 1 276 ? -15 11.391 -0.864 1 89.31 276 GLU A CA 1
ATOM 2117 C C . GLU A 1 276 ? -16.281 11.281 -0.037 1 89.31 276 GLU A C 1
ATOM 2119 O O . GLU A 1 276 ? -16.594 12.18 0.75 1 89.31 276 GLU A O 1
ATOM 2124 N N . ASN A 1 277 ? -16.969 10.281 -0.271 1 91.69 277 ASN A N 1
ATOM 2125 C CA . ASN A 1 277 ? -18.219 10.07 0.448 1 91.69 277 ASN A CA 1
ATOM 2126 C C . ASN A 1 277 ? -17.984 9.914 1.947 1 91.69 277 ASN A C 1
ATOM 2128 O O . ASN A 1 277 ? -18.734 10.453 2.76 1 91.69 277 ASN A O 1
ATOM 2132 N N . VAL A 1 278 ? -16.938 9.195 2.287 1 90.44 278 VAL A N 1
ATOM 2133 C CA . VAL A 1 278 ? -16.625 8.969 3.695 1 90.44 278 VAL A CA 1
ATOM 2134 C C . VAL A 1 278 ? -16.156 10.273 4.336 1 90.44 278 VAL A C 1
ATOM 2136 O O . VAL A 1 278 ? -16.516 10.57 5.48 1 90.44 278 VAL A O 1
ATOM 2139 N N . ALA A 1 279 ? -15.484 11.023 3.578 1 87.69 279 ALA A N 1
ATOM 2140 C CA . ALA A 1 279 ? -15.016 12.312 4.078 1 87.69 279 ALA A CA 1
ATOM 2141 C C . ALA A 1 279 ? -16.172 13.289 4.242 1 87.69 279 ALA A C 1
ATOM 2143 O O . ALA A 1 279 ? -16.172 14.109 5.164 1 87.69 279 ALA A O 1
ATOM 2144 N N . ALA A 1 280 ? -17.156 13.164 3.391 1 88.75 280 ALA A N 1
ATOM 2145 C CA . ALA A 1 280 ? -18.281 14.109 3.377 1 88.75 280 ALA A CA 1
ATOM 2146 C C . ALA A 1 280 ? -19.531 13.492 3.992 1 88.75 280 ALA A C 1
ATOM 2148 O O . ALA A 1 280 ? -20.656 13.82 3.59 1 88.75 280 ALA A O 1
ATOM 2149 N N . GLN A 1 281 ? -19.344 12.625 4.867 1 89.31 281 GLN A N 1
ATOM 2150 C CA . GLN A 1 281 ? -20.484 11.883 5.402 1 89.31 281 GLN A CA 1
ATOM 2151 C C . GLN A 1 281 ? -21.453 12.805 6.125 1 89.31 281 GLN A C 1
ATOM 2153 O O . GLN A 1 281 ? -22.672 12.594 6.082 1 89.31 281 GLN A O 1
ATOM 2158 N N . ALA A 1 282 ? -20.969 13.812 6.801 1 87.94 282 ALA A N 1
ATOM 2159 C CA . ALA A 1 282 ? -21.828 14.758 7.512 1 87.94 282 ALA A CA 1
ATOM 2160 C C . ALA A 1 282 ? -22.734 15.5 6.543 1 87.94 282 ALA A C 1
ATOM 2162 O O . ALA A 1 282 ? -23.938 15.672 6.812 1 87.94 282 ALA A O 1
ATOM 2163 N N . VAL A 1 283 ? -22.219 15.875 5.461 1 89.75 283 VAL A N 1
ATOM 2164 C CA . VAL A 1 283 ? -22.984 16.578 4.445 1 89.75 283 VAL A CA 1
ATOM 2165 C C . VAL A 1 283 ? -24 15.633 3.803 1 89.75 283 VAL A C 1
ATOM 2167 O O . VAL A 1 283 ? -25.156 16 3.58 1 89.75 283 VAL A O 1
ATOM 2170 N N . VAL A 1 284 ? -23.594 14.445 3.555 1 92.12 284 VAL A N 1
ATOM 2171 C CA . VAL A 1 284 ? -24.453 13.445 2.926 1 92.12 284 VAL A CA 1
ATOM 2172 C C . VAL A 1 284 ? -25.672 13.188 3.805 1 92.12 284 VAL A C 1
ATOM 2174 O O . VAL A 1 284 ? -26.797 13.148 3.312 1 92.12 284 VAL A O 1
ATOM 2177 N N . LYS A 1 285 ? -25.453 13.141 5.023 1 91.06 285 LYS A N 1
ATOM 2178 C CA . LYS A 1 285 ? -26.547 12.859 5.949 1 91.06 285 LYS A CA 1
ATOM 2179 C C . LYS A 1 285 ? -27.391 14.102 6.188 1 91.06 285 LYS A C 1
ATOM 2181 O O . LYS A 1 285 ? -28.625 14.023 6.219 1 91.06 285 LYS A O 1
ATOM 2186 N N . ALA A 1 286 ? -26.719 15.172 6.332 1 90.69 286 ALA A N 1
ATOM 2187 C CA . ALA A 1 286 ? -27.438 16.422 6.609 1 90.69 286 ALA A CA 1
ATOM 2188 C C . ALA A 1 286 ? -28.359 16.781 5.453 1 90.69 286 ALA A C 1
ATOM 2190 O O . ALA A 1 286 ? -29.438 17.344 5.664 1 90.69 286 ALA A O 1
ATOM 2191 N N . PHE A 1 287 ? -28.016 16.406 4.246 1 91.38 287 PHE A N 1
ATOM 2192 C CA . PHE A 1 287 ? -28.797 16.797 3.076 1 91.38 287 PHE A CA 1
ATOM 2193 C C . PHE A 1 287 ? -29.516 15.578 2.488 1 91.38 287 PHE A C 1
ATOM 2195 O O . PHE A 1 287 ? -30.047 15.641 1.372 1 91.38 287 PHE A O 1
ATOM 2202 N N . ASN A 1 288 ? -29.562 14.461 3.141 1 90.38 288 ASN A N 1
ATOM 2203 C CA . ASN A 1 288 ? -30.266 13.25 2.732 1 90.38 288 ASN A CA 1
ATOM 2204 C C . ASN A 1 288 ? -29.828 12.773 1.353 1 90.38 288 ASN A C 1
ATOM 2206 O O . ASN A 1 288 ? -30.656 12.5 0.487 1 90.38 288 ASN A O 1
ATOM 2210 N N . LEU A 1 289 ? -28.547 12.719 1.202 1 91 289 LEU A N 1
ATOM 2211 C CA . LEU A 1 289 ? -28.016 12.383 -0.113 1 91 289 LEU A CA 1
ATOM 2212 C C . LEU A 1 289 ? -27.625 10.914 -0.179 1 91 289 LEU A C 1
ATOM 2214 O O . LEU A 1 289 ? -26.938 10.492 -1.118 1 91 289 LEU A O 1
ATOM 2218 N N . GLN A 1 290 ? -28.031 10.102 0.734 1 91 290 GLN A N 1
ATOM 2219 C CA . GLN A 1 290 ? -27.609 8.703 0.813 1 91 290 GLN A CA 1
ATOM 2220 C C . GLN A 1 290 ? -28.062 7.926 -0.418 1 91 290 GLN A C 1
ATOM 2222 O O . GLN A 1 290 ? -27.281 7.176 -1.005 1 91 290 GLN A O 1
ATOM 2227 N N . ARG A 1 291 ? -29.266 8.117 -0.817 1 89.5 291 ARG A N 1
ATOM 2228 C CA . ARG A 1 291 ? -29.797 7.398 -1.97 1 89.5 291 ARG A CA 1
ATOM 2229 C C . ARG A 1 291 ? -29.094 7.828 -3.254 1 89.5 291 ARG A C 1
ATOM 2231 O O . ARG A 1 291 ? -28.797 7 -4.117 1 89.5 291 ARG A O 1
ATOM 2238 N N . ARG A 1 292 ? -28.891 9.047 -3.346 1 89.31 292 ARG A N 1
ATOM 2239 C CA . ARG A 1 292 ? -28.188 9.555 -4.523 1 89.31 292 ARG A CA 1
ATOM 2240 C C . ARG A 1 292 ? -26.75 9.047 -4.57 1 89.31 292 ARG A C 1
ATOM 2242 O O . ARG A 1 292 ? -26.25 8.688 -5.637 1 89.31 292 ARG A O 1
ATOM 2249 N N . ALA A 1 293 ? -26.156 9.141 -3.426 1 91.38 293 ALA A N 1
ATOM 2250 C CA . ALA A 1 293 ? -24.797 8.633 -3.34 1 91.38 293 ALA A CA 1
ATOM 2251 C C . ALA A 1 293 ? -24.734 7.16 -3.717 1 91.38 293 ALA A C 1
ATOM 2253 O O . ALA A 1 293 ? -23.828 6.738 -4.453 1 91.38 293 ALA A O 1
ATOM 2254 N N . LEU A 1 294 ? -25.703 6.391 -3.295 1 93.5 294 LEU A N 1
ATOM 2255 C CA . LEU A 1 294 ? -25.766 4.973 -3.629 1 93.5 294 LEU A CA 1
ATOM 2256 C C . LEU A 1 294 ? -26 4.773 -5.121 1 93.5 294 LEU A C 1
ATOM 2258 O O . LEU A 1 294 ? -25.438 3.857 -5.73 1 93.5 294 LEU A O 1
ATOM 2262 N N . GLY A 1 295 ? -26.812 5.645 -5.652 1 92.25 295 GLY A N 1
ATOM 2263 C CA . GLY A 1 295 ? -27.062 5.578 -7.086 1 92.25 295 GLY A CA 1
ATOM 2264 C C . GLY A 1 295 ? -25.812 5.82 -7.922 1 92.25 295 GLY A C 1
ATOM 2265 O O . GLY A 1 295 ? -25.531 5.066 -8.852 1 92.25 295 GLY A O 1
ATOM 2266 N N . TRP A 1 296 ? -25.125 6.789 -7.574 1 89.5 296 TRP A N 1
ATOM 2267 C CA . TRP A 1 296 ? -23.875 7.102 -8.281 1 89.5 296 TRP A CA 1
ATOM 2268 C C . TRP A 1 296 ? -22.859 5.973 -8.117 1 89.5 296 TRP A C 1
ATOM 2270 O O . TRP A 1 296 ? -22.188 5.594 -9.078 1 89.5 296 TRP A O 1
ATOM 2280 N N . PHE A 1 297 ? -22.797 5.48 -6.922 1 94.38 297 PHE A N 1
ATOM 2281 C CA . PHE A 1 297 ? -21.875 4.387 -6.641 1 94.38 297 PHE A CA 1
ATOM 2282 C C . PHE A 1 297 ? -22.234 3.152 -7.457 1 94.38 297 PHE A C 1
ATOM 2284 O O . PHE A 1 297 ? -21.359 2.51 -8.031 1 94.38 297 PHE A O 1
ATOM 2291 N N . THR A 1 298 ? -23.5 2.881 -7.5 1 94.88 298 THR A N 1
ATOM 2292 C CA . THR A 1 298 ? -23.969 1.688 -8.203 1 94.88 298 THR A CA 1
ATOM 2293 C C . THR A 1 298 ? -23.688 1.798 -9.695 1 94.88 298 THR A C 1
ATOM 2295 O O . THR A 1 298 ? -23.328 0.81 -10.344 1 94.88 298 THR A O 1
ATOM 2298 N N . MET A 1 299 ? -23.875 2.961 -10.172 1 92.81 299 MET A N 1
ATOM 2299 C CA . MET A 1 299 ? -23.578 3.174 -11.594 1 92.81 299 MET A CA 1
ATOM 2300 C C . MET A 1 299 ? -22.109 2.957 -11.891 1 92.81 299 MET A C 1
ATOM 2302 O O . MET A 1 299 ? -21.75 2.25 -12.836 1 92.81 299 MET A O 1
ATOM 2306 N N . ARG A 1 300 ? -21.281 3.5 -11.109 1 93.12 300 ARG A N 1
ATOM 2307 C CA . ARG A 1 300 ? -19.844 3.342 -11.297 1 93.12 300 ARG A CA 1
ATOM 2308 C C . ARG A 1 300 ? -19.422 1.897 -11.062 1 93.12 300 ARG A C 1
ATOM 2310 O O . ARG A 1 300 ? -18.562 1.373 -11.766 1 93.12 300 ARG A O 1
ATOM 2317 N N . ASN A 1 301 ? -20.047 1.303 -10.055 1 96.38 301 ASN A N 1
ATOM 2318 C CA . ASN A 1 301 ? -19.734 -0.086 -9.727 1 96.38 301 ASN A CA 1
ATOM 2319 C C . ASN A 1 301 ? -20.125 -1.026 -10.867 1 96.38 301 ASN A C 1
ATOM 2321 O O . ASN A 1 301 ? -19.484 -2.055 -11.078 1 96.38 301 ASN A O 1
ATOM 2325 N N . ARG A 1 302 ? -21.172 -0.679 -11.57 1 95.25 302 ARG A N 1
ATOM 2326 C CA . ARG A 1 302 ? -21.594 -1.464 -12.727 1 95.25 302 ARG A CA 1
ATOM 2327 C C . ARG A 1 302 ? -20.531 -1.392 -13.836 1 95.25 302 ARG A C 1
ATOM 2329 O O . ARG A 1 302 ? -20.25 -2.393 -14.5 1 95.25 302 ARG A O 1
ATOM 2336 N N . ASP A 1 303 ? -19.984 -0.291 -13.945 1 95.38 303 ASP A N 1
ATOM 2337 C CA . ASP A 1 303 ? -18.922 -0.136 -14.93 1 95.38 303 ASP A CA 1
ATOM 2338 C C . ASP A 1 303 ? -17.688 -0.946 -14.539 1 95.38 303 ASP A C 1
ATOM 2340 O O . ASP A 1 303 ? -17.062 -1.589 -15.383 1 95.38 303 ASP A O 1
ATOM 2344 N N . VAL A 1 304 ? -17.359 -0.882 -13.32 1 95.69 304 VAL A N 1
ATOM 2345 C CA . VAL A 1 304 ? -16.234 -1.654 -12.828 1 95.69 304 VAL A CA 1
ATOM 2346 C C . VAL A 1 304 ? -16.484 -3.145 -13.039 1 95.69 304 VAL A C 1
ATOM 2348 O O . VAL A 1 304 ? -15.586 -3.889 -13.43 1 95.69 304 VAL A O 1
ATOM 2351 N N . ARG A 1 305 ? -17.75 -3.539 -12.812 1 96.19 305 ARG A N 1
ATOM 2352 C CA . ARG A 1 305 ? -18.141 -4.938 -12.977 1 96.19 305 ARG A CA 1
ATOM 2353 C C . ARG A 1 305 ? -17.891 -5.406 -14.406 1 96.19 305 ARG A C 1
ATOM 2355 O O . ARG A 1 305 ? -17.297 -6.461 -14.625 1 96.19 305 ARG A O 1
ATOM 2362 N N . THR A 1 306 ? -18.266 -4.621 -15.344 1 96.12 306 THR A N 1
ATOM 2363 C CA . THR A 1 306 ? -18.125 -4.98 -16.75 1 96.12 306 THR A CA 1
ATOM 2364 C C . THR A 1 306 ? -16.656 -5.031 -17.156 1 96.12 306 THR A C 1
ATOM 2366 O O . THR A 1 306 ? -16.234 -5.961 -17.844 1 96.12 306 THR A O 1
ATOM 2369 N N . LYS A 1 307 ? -15.914 -4.082 -16.719 1 95.81 307 LYS A N 1
ATOM 2370 C CA . LYS A 1 307 ? -14.492 -4.047 -17.062 1 95.81 307 LYS A CA 1
ATOM 2371 C C . LYS A 1 307 ? -13.734 -5.164 -16.359 1 95.81 307 LYS A C 1
ATOM 2373 O O . LYS A 1 307 ? -12.797 -5.734 -16.922 1 95.81 307 LYS A O 1
ATOM 2378 N N . ALA A 1 308 ? -14.141 -5.453 -15.172 1 95.19 308 ALA A N 1
ATOM 2379 C CA . ALA A 1 308 ? -13.516 -6.535 -14.422 1 95.19 308 ALA A CA 1
ATOM 2380 C C . ALA A 1 308 ? -13.766 -7.887 -15.086 1 95.19 308 ALA A C 1
ATOM 2382 O O . ALA A 1 308 ? -12.859 -8.719 -15.18 1 95.19 308 ALA A O 1
ATOM 2383 N N . ALA A 1 309 ? -15 -8.109 -15.555 1 96.44 309 ALA A N 1
ATOM 2384 C CA . ALA A 1 309 ? -15.336 -9.352 -16.25 1 96.44 309 ALA A CA 1
ATOM 2385 C C . ALA A 1 309 ? -14.516 -9.508 -17.531 1 96.44 309 ALA A C 1
ATOM 2387 O O . ALA A 1 309 ? -13.992 -10.594 -17.797 1 96.44 309 ALA A O 1
ATOM 2388 N N . SER A 1 310 ? -14.398 -8.414 -18.203 1 95.94 310 SER A N 1
ATOM 2389 C CA . SER A 1 310 ? -13.633 -8.445 -19.438 1 95.94 310 SER A CA 1
ATOM 2390 C C . SER A 1 310 ? -12.148 -8.695 -19.172 1 95.94 310 SER A C 1
ATOM 2392 O O . SER A 1 310 ? -11.516 -9.5 -19.859 1 95.94 310 SER A O 1
ATOM 2394 N N . ALA A 1 311 ? -11.648 -8.016 -18.188 1 93.44 311 ALA A N 1
ATOM 2395 C CA . ALA A 1 311 ? -10.234 -8.18 -17.828 1 93.44 311 ALA A CA 1
ATOM 2396 C C . ALA A 1 311 ? -9.953 -9.602 -17.359 1 93.44 311 ALA A C 1
ATOM 2398 O O . ALA A 1 311 ? -8.953 -10.203 -17.766 1 93.44 311 ALA A O 1
ATOM 2399 N N . MET A 1 312 ? -10.812 -10.125 -16.594 1 93 312 MET A N 1
ATOM 2400 C CA . MET A 1 312 ? -10.633 -11.477 -16.078 1 93 312 MET A CA 1
ATOM 2401 C C . MET A 1 312 ? -10.695 -12.5 -17.219 1 93 312 MET A C 1
ATOM 2403 O O . MET A 1 312 ? -9.859 -13.406 -17.281 1 93 312 MET A O 1
ATOM 2407 N N . PHE A 1 313 ? -11.633 -12.344 -18.125 1 94.25 313 PHE A N 1
ATOM 2408 C CA . PHE A 1 313 ? -11.789 -13.281 -19.234 1 94.25 313 PHE A CA 1
ATOM 2409 C C . PHE A 1 313 ? -10.555 -13.258 -20.125 1 94.25 313 PHE A C 1
ATOM 2411 O O . PHE A 1 313 ? -10 -14.312 -20.438 1 94.25 313 PHE A O 1
ATOM 2418 N N . LEU A 1 314 ? -10.164 -12.102 -20.484 1 91.88 314 LEU A N 1
ATOM 2419 C CA . LEU A 1 314 ? -9.023 -11.969 -21.391 1 91.88 314 LEU A CA 1
ATOM 2420 C C . LEU A 1 314 ? -7.75 -12.484 -20.734 1 91.88 314 LEU A C 1
ATOM 2422 O O . LEU A 1 314 ? -6.93 -13.133 -21.391 1 91.88 314 LEU A O 1
ATOM 2426 N N . SER A 1 315 ? -7.574 -12.234 -19.453 1 88.25 315 SER A N 1
ATOM 2427 C CA . SER A 1 315 ? -6.402 -12.727 -18.734 1 88.25 315 SER A CA 1
ATOM 2428 C C . SER A 1 315 ? -6.395 -14.25 -18.672 1 88.25 315 SER A C 1
ATOM 2430 O O . SER A 1 315 ? -5.359 -14.883 -18.891 1 88.25 315 SER A O 1
ATOM 2432 N N . THR A 1 316 ? -7.559 -14.828 -18.422 1 89.5 316 THR A N 1
ATOM 2433 C CA . THR A 1 316 ? -7.66 -16.281 -18.375 1 89.5 316 THR A CA 1
ATOM 2434 C C . THR A 1 316 ? -7.469 -16.891 -19.766 1 89.5 316 THR A C 1
ATOM 2436 O O . THR A 1 316 ? -6.902 -17.969 -19.891 1 89.5 316 THR A O 1
ATOM 2439 N N . MET A 1 317 ? -7.887 -16.141 -20.781 1 90.38 317 MET A N 1
ATOM 2440 C CA . MET A 1 317 ? -7.773 -16.625 -22.156 1 90.38 317 MET A CA 1
ATOM 2441 C C . MET A 1 317 ? -6.312 -16.703 -22.578 1 90.38 317 MET A C 1
ATOM 2443 O O . MET A 1 317 ? -5.941 -17.562 -23.391 1 90.38 317 MET A O 1
ATOM 2447 N N . VAL A 1 318 ? -5.516 -15.859 -22.094 1 84.06 318 VAL A N 1
ATOM 2448 C CA . VAL A 1 318 ? -4.09 -15.93 -22.406 1 84.06 318 VAL A CA 1
ATOM 2449 C C . VAL A 1 318 ? -3.525 -17.266 -21.953 1 84.06 318 VAL A C 1
ATOM 2451 O O . VAL A 1 318 ? -2.82 -17.938 -22.703 1 84.06 318 VAL A O 1
ATOM 2454 N N . GLU A 1 319 ? -3.883 -17.672 -20.797 1 81.81 319 GLU A N 1
ATOM 2455 C CA . GLU A 1 319 ? -3.424 -18.938 -20.25 1 81.81 319 GLU A CA 1
ATOM 2456 C C . GLU A 1 319 ? -4.113 -20.125 -20.938 1 81.81 319 GLU A C 1
ATOM 2458 O O . GLU A 1 319 ? -3.469 -21.125 -21.25 1 81.81 319 GLU A O 1
ATOM 2463 N N . ARG A 1 320 ? -5.363 -19.969 -21.188 1 86.75 320 ARG A N 1
ATOM 2464 C CA . ARG A 1 320 ? -6.164 -21.062 -21.75 1 86.75 320 ARG A CA 1
ATOM 2465 C C . ARG A 1 320 ? -5.727 -21.375 -23.172 1 86.75 320 ARG A C 1
ATOM 2467 O O . ARG A 1 320 ? -5.738 -22.531 -23.578 1 86.75 320 ARG A O 1
ATOM 2474 N N . THR A 1 321 ? -5.391 -20.438 -23.922 1 87.44 321 THR A N 1
ATOM 2475 C CA . THR A 1 321 ? -4.953 -20.672 -25.297 1 87.44 321 THR A CA 1
ATOM 2476 C C . THR A 1 321 ? -3.676 -21.516 -25.312 1 87.44 321 THR A C 1
ATOM 2478 O O . THR A 1 321 ? -3.492 -22.344 -26.188 1 87.44 321 THR A O 1
ATOM 2481 N N . VAL A 1 322 ? -2.895 -21.281 -24.344 1 83.56 322 VAL A N 1
ATOM 2482 C CA . VAL A 1 322 ? -1.673 -22.078 -24.234 1 83.56 322 VAL A CA 1
ATOM 2483 C C . VAL A 1 322 ? -2.02 -23.516 -23.875 1 83.56 322 VAL A C 1
ATOM 2485 O O . VAL A 1 322 ? -1.537 -24.469 -24.5 1 83.56 322 VAL A O 1
ATOM 2488 N N . THR A 1 323 ? -2.877 -23.703 -22.922 1 84.19 323 THR A N 1
ATOM 2489 C CA . THR A 1 323 ? -3.24 -25.047 -22.453 1 84.19 323 THR A CA 1
ATOM 2490 C C . THR A 1 323 ? -3.957 -25.812 -23.562 1 84.19 323 THR A C 1
ATOM 2492 O O . THR A 1 323 ? -3.736 -27.016 -23.734 1 84.19 323 THR A O 1
ATOM 2495 N N . ILE A 1 324 ? -4.746 -25.141 -24.281 1 88.62 324 ILE A N 1
ATOM 2496 C CA . ILE A 1 324 ? -5.465 -25.781 -25.391 1 88.62 324 ILE A CA 1
ATOM 2497 C C . ILE A 1 324 ? -4.48 -26.188 -26.484 1 88.62 324 ILE A C 1
ATOM 2499 O O . ILE A 1 324 ? -4.562 -27.297 -27.016 1 88.62 324 ILE A O 1
ATOM 2503 N N . ALA A 1 325 ? -3.568 -25.312 -26.781 1 87.5 325 ALA A N 1
ATOM 2504 C CA . ALA A 1 325 ? -2.559 -25.625 -27.781 1 87.5 325 ALA A CA 1
ATOM 2505 C C . ALA A 1 325 ? -1.712 -26.812 -27.375 1 87.5 325 ALA A C 1
ATOM 2507 O O . ALA A 1 325 ? -1.424 -27.703 -28.188 1 87.5 325 ALA A O 1
ATOM 2508 N N . VAL A 1 326 ? -1.4 -26.828 -26.141 1 85.25 326 VAL A N 1
ATOM 2509 C CA . VAL A 1 326 ? -0.606 -27.938 -25.625 1 85.25 326 VAL A CA 1
ATOM 2510 C C . VAL A 1 326 ? -1.412 -29.234 -25.703 1 85.25 326 VAL A C 1
ATOM 2512 O O . VAL A 1 326 ? -0.887 -30.281 -26.109 1 85.25 326 VAL A O 1
ATOM 2515 N N . LEU A 1 327 ? -2.639 -29.188 -25.344 1 86.94 327 LEU A N 1
ATOM 2516 C CA . LEU A 1 327 ? -3.504 -30.359 -25.406 1 86.94 327 LEU A CA 1
ATOM 2517 C C . LEU A 1 327 ? -3.613 -30.891 -26.828 1 86.94 327 LEU A C 1
ATOM 2519 O O . LEU A 1 327 ? -3.469 -32.094 -27.062 1 86.94 327 LEU A O 1
ATOM 2523 N N . LEU A 1 328 ? -3.811 -30.062 -27.734 1 87.38 328 LEU A N 1
ATOM 2524 C CA . LEU A 1 328 ? -3.984 -30.453 -29.125 1 87.38 328 LEU A CA 1
ATOM 2525 C C . LEU A 1 328 ? -2.688 -31.031 -29.688 1 87.38 328 LEU A C 1
ATOM 2527 O O . LEU A 1 328 ? -2.709 -32.031 -30.422 1 87.38 328 LEU A O 1
ATOM 2531 N N . LEU A 1 329 ? -1.652 -30.406 -29.312 1 88.19 329 LEU A N 1
ATOM 2532 C CA . LEU A 1 329 ? -0.365 -30.922 -29.781 1 88.19 329 LEU A CA 1
ATOM 2533 C C . LEU A 1 329 ? -0.038 -32.25 -29.141 1 88.19 329 LEU A C 1
ATOM 2535 O O . LEU A 1 329 ? 0.585 -33.125 -29.766 1 88.19 329 LEU A O 1
ATOM 2539 N N . HIS A 1 330 ? -0.395 -32.375 -27.906 1 87.94 330 HIS A N 1
ATOM 2540 C CA . HIS A 1 330 ? -0.244 -33.688 -27.234 1 87.94 330 HIS A CA 1
ATOM 2541 C C . HIS A 1 330 ? -1.006 -34.781 -27.984 1 87.94 330 HIS A C 1
ATOM 2543 O O . HIS A 1 330 ? -0.505 -35.875 -28.125 1 87.94 330 HIS A O 1
ATOM 2549 N N . LEU A 1 331 ? -2.182 -34.469 -28.422 1 88.69 331 LEU A N 1
ATOM 2550 C CA . LEU A 1 331 ? -2.982 -35.438 -29.172 1 88.69 331 LEU A CA 1
ATOM 2551 C C . LEU A 1 331 ? -2.312 -35.812 -30.484 1 88.69 331 LEU A C 1
ATOM 2553 O O . LEU A 1 331 ? -2.328 -36.969 -30.906 1 88.69 331 LEU A O 1
ATOM 2557 N N . VAL A 1 332 ? -1.71 -34.844 -31.062 1 90.44 332 VAL A N 1
ATOM 2558 C CA . VAL A 1 332 ? -1.018 -35.062 -32.344 1 90.44 332 VAL A CA 1
ATOM 2559 C C . VAL A 1 332 ? 0.202 -35.969 -32.094 1 90.44 332 VAL A C 1
ATOM 2561 O O . VAL A 1 332 ? 0.431 -36.938 -32.844 1 90.44 332 VAL A O 1
ATOM 2564 N N . VAL A 1 333 ? 0.926 -35.625 -31.078 1 90.25 333 VAL A N 1
ATOM 2565 C CA . VAL A 1 333 ? 2.119 -36.406 -30.75 1 90.25 333 VAL A CA 1
ATOM 2566 C C . VAL A 1 333 ? 1.721 -37.812 -30.328 1 90.25 333 VAL A C 1
ATOM 2568 O O . VAL A 1 333 ? 2.387 -38.781 -30.688 1 90.25 333 VAL A O 1
ATOM 2571 N N . LEU A 1 334 ? 0.666 -37.906 -29.594 1 90 334 LEU A N 1
ATOM 2572 C CA . LEU A 1 334 ? 0.145 -39.188 -29.172 1 90 334 LEU A CA 1
ATOM 2573 C C . LEU A 1 334 ? -0.257 -40.031 -30.391 1 90 334 LEU A C 1
ATOM 2575 O O . LEU A 1 334 ? 0.046 -41.219 -30.469 1 90 334 LEU A O 1
ATOM 2579 N N . ALA A 1 335 ? -0.879 -39.438 -31.359 1 89.69 335 ALA A N 1
ATOM 2580 C CA . ALA A 1 335 ? -1.35 -40.125 -32.562 1 89.69 335 ALA A CA 1
ATOM 2581 C C . ALA A 1 335 ? -0.179 -40.625 -33.406 1 89.69 335 ALA A C 1
ATOM 2583 O O . ALA A 1 335 ? -0.132 -41.781 -33.812 1 89.69 335 ALA A O 1
ATOM 2584 N N . ILE A 1 336 ? 0.754 -39.781 -33.625 1 91.5 336 ILE A N 1
ATOM 2585 C CA . ILE A 1 336 ? 1.9 -40.156 -34.469 1 91.5 336 ILE A CA 1
ATOM 2586 C C . ILE A 1 336 ? 2.766 -41.156 -33.719 1 91.5 336 ILE A C 1
ATOM 2588 O O . ILE A 1 336 ? 3.229 -42.125 -34.344 1 91.5 336 ILE A O 1
ATOM 2592 N N . GLY A 1 337 ? 2.975 -40.906 -32.438 1 90.69 337 GLY A N 1
ATOM 2593 C CA . GLY A 1 337 ? 3.748 -41.844 -31.656 1 90.69 337 GLY A CA 1
ATOM 2594 C C . GLY A 1 337 ? 3.121 -43.219 -31.609 1 90.69 337 GLY A C 1
ATOM 2595 O O . GLY A 1 337 ? 3.814 -44.25 -31.766 1 90.69 337 GLY A O 1
ATOM 2596 N N . ALA A 1 338 ? 1.82 -43.312 -31.406 1 89.88 338 ALA A N 1
ATOM 2597 C CA . ALA A 1 338 ? 1.113 -44.594 -31.375 1 89.88 338 ALA A CA 1
ATOM 2598 C C . ALA A 1 338 ? 1.163 -45.281 -32.719 1 89.88 338 ALA A C 1
ATOM 2600 O O . ALA A 1 338 ? 1.275 -46.5 -32.812 1 89.88 338 ALA A O 1
ATOM 2601 N N . TYR A 1 339 ? 1.036 -44.5 -33.75 1 89.75 339 TYR A N 1
ATOM 2602 C CA . TYR A 1 339 ? 1.118 -45.031 -35.125 1 89.75 339 TYR A CA 1
ATOM 2603 C C . TYR A 1 339 ? 2.49 -45.625 -35.375 1 89.75 339 TYR A C 1
ATOM 2605 O O . TYR A 1 339 ? 2.596 -46.75 -35.906 1 89.75 339 TYR A O 1
ATOM 2613 N N . LEU A 1 340 ? 3.525 -45 -35 1 90.94 340 LEU A N 1
ATOM 2614 C CA . LEU A 1 340 ? 4.887 -45.469 -35.188 1 90.94 340 LEU A CA 1
ATOM 2615 C C . LEU A 1 340 ? 5.152 -46.719 -34.312 1 90.94 340 LEU A C 1
ATOM 2617 O O . LEU A 1 340 ? 5.867 -47.625 -34.75 1 90.94 340 LEU A O 1
ATOM 2621 N N . ALA A 1 341 ? 4.59 -46.719 -33.156 1 88.94 341 ALA A N 1
ATOM 2622 C CA . ALA A 1 341 ? 4.762 -47.844 -32.281 1 88.94 341 ALA A CA 1
ATOM 2623 C C . ALA A 1 341 ? 4.023 -49.094 -32.781 1 88.94 341 ALA A C 1
ATOM 2625 O O . ALA A 1 341 ? 4.512 -50.219 -32.688 1 88.94 341 ALA A O 1
ATOM 2626 N N . THR A 1 342 ? 2.83 -48.906 -33.344 1 86.5 342 THR A N 1
ATOM 2627 C CA . THR A 1 342 ? 2.057 -50 -33.906 1 86.5 342 THR A CA 1
ATOM 2628 C C . THR A 1 342 ? 2.746 -50.594 -35.125 1 86.5 342 THR A C 1
ATOM 2630 O O . THR A 1 342 ? 2.686 -51.812 -35.344 1 86.5 342 THR A O 1
ATOM 2633 N N . LYS A 1 343 ? 3.41 -49.719 -35.906 1 88.06 343 LYS A N 1
ATOM 2634 C CA . LYS A 1 343 ? 4.141 -50.188 -37.062 1 88.06 343 LYS A CA 1
ATOM 2635 C C . LYS A 1 343 ? 5.469 -50.812 -36.688 1 88.06 343 LYS A C 1
ATOM 2637 O O . LYS A 1 343 ? 6.156 -51.406 -37.531 1 88.06 343 LYS A O 1
ATOM 2642 N N . GLY A 1 344 ? 5.863 -50.719 -35.406 1 86.69 344 GLY A N 1
ATOM 2643 C CA . GLY A 1 344 ? 7.086 -51.344 -34.906 1 86.69 344 GLY A CA 1
ATOM 2644 C C . GLY A 1 344 ? 8.32 -50.469 -35.156 1 86.69 344 GLY A C 1
ATOM 2645 O O . GLY A 1 344 ? 9.445 -50.969 -35.062 1 86.69 344 GLY A O 1
ATOM 2646 N N . GLN A 1 345 ? 8.133 -49.281 -35.469 1 89.56 345 GLN A N 1
ATOM 2647 C CA . GLN A 1 345 ? 9.273 -48.406 -35.719 1 89.56 345 GLN A CA 1
ATOM 2648 C C . GLN A 1 345 ? 9.859 -47.875 -34.438 1 89.56 345 GLN A C 1
ATOM 2650 O O . GLN A 1 345 ? 11.039 -47.531 -34.375 1 89.56 345 GLN A O 1
ATOM 2655 N N . ILE A 1 346 ? 9.039 -47.75 -33.406 1 90.44 346 ILE A N 1
ATOM 2656 C CA . ILE A 1 346 ? 9.492 -47.406 -32.062 1 90.44 346 ILE A CA 1
ATOM 2657 C C . ILE A 1 346 ? 8.906 -48.406 -31.047 1 90.44 346 ILE A C 1
ATOM 2659 O O . ILE A 1 346 ? 7.895 -49.062 -31.328 1 90.44 346 ILE A O 1
ATOM 2663 N N . THR A 1 347 ? 9.594 -48.531 -29.953 1 89.69 347 THR A N 1
ATOM 2664 C CA . THR A 1 347 ? 9.102 -49.438 -28.938 1 89.69 347 THR A CA 1
ATOM 2665 C C . THR A 1 347 ? 8.023 -48.781 -28.078 1 89.69 347 THR A C 1
ATOM 2667 O O . THR A 1 347 ? 7.855 -47.562 -28.125 1 89.69 347 THR A O 1
ATOM 2670 N N . VAL A 1 348 ? 7.266 -49.625 -27.375 1 87.5 348 VAL A N 1
ATOM 2671 C CA . VAL A 1 348 ? 6.238 -49.125 -26.469 1 87.5 348 VAL A CA 1
ATOM 2672 C C . VAL A 1 348 ? 6.879 -48.25 -25.391 1 87.5 348 VAL A C 1
ATOM 2674 O O . VAL A 1 348 ? 6.336 -47.219 -25.016 1 87.5 348 VAL A O 1
ATOM 2677 N N . GLY A 1 349 ? 8 -48.688 -24.922 1 88.31 349 GLY A N 1
ATOM 2678 C CA . GLY A 1 349 ? 8.727 -47.906 -23.938 1 88.31 349 GLY A CA 1
ATOM 2679 C C . GLY A 1 349 ? 9.156 -46.531 -24.453 1 88.31 349 GLY A C 1
ATOM 2680 O O . GLY A 1 349 ? 9.07 -45.531 -23.734 1 88.31 349 GLY A O 1
ATOM 2681 N N . THR A 1 350 ? 9.633 -46.531 -25.672 1 91.19 350 THR A N 1
ATOM 2682 C CA . THR A 1 350 ? 10.039 -45.281 -26.297 1 91.19 350 THR A CA 1
ATOM 2683 C C . THR A 1 350 ? 8.836 -44.344 -26.438 1 91.19 350 THR A C 1
ATOM 2685 O O . THR A 1 350 ? 8.953 -43.125 -26.203 1 91.19 350 THR A O 1
ATOM 2688 N N . PHE A 1 351 ? 7.738 -44.906 -26.797 1 89.88 351 PHE A N 1
ATOM 2689 C CA . PHE A 1 351 ? 6.516 -44.125 -26.969 1 89.88 351 PHE A CA 1
ATOM 2690 C C . PHE A 1 351 ? 6.078 -43.5 -25.641 1 89.88 351 PHE A C 1
ATOM 2692 O O . PHE A 1 351 ? 5.844 -42.312 -25.562 1 89.88 351 PHE A O 1
ATOM 2699 N N . VAL A 1 352 ? 6.02 -44.25 -24.562 1 88 352 VAL A N 1
ATOM 2700 C CA . VAL A 1 352 ? 5.559 -43.781 -23.266 1 88 352 VAL A CA 1
ATOM 2701 C C . VAL A 1 352 ? 6.531 -42.75 -22.703 1 88 352 VAL A C 1
ATOM 2703 O O . VAL A 1 352 ? 6.117 -41.75 -22.156 1 88 352 VAL A O 1
ATOM 2706 N N . THR A 1 353 ? 7.758 -43 -22.875 1 90.62 353 THR A N 1
ATOM 2707 C CA . THR A 1 353 ? 8.781 -42.094 -22.406 1 90.62 353 THR A CA 1
ATOM 2708 C C . THR A 1 353 ? 8.703 -40.75 -23.156 1 90.62 353 THR A C 1
ATOM 2710 O O . THR A 1 353 ? 8.867 -39.688 -22.547 1 90.62 353 THR A O 1
ATOM 2713 N N . PHE A 1 354 ? 8.531 -40.844 -24.422 1 91.88 354 PHE A N 1
ATOM 2714 C CA . PHE A 1 354 ? 8.422 -39.625 -25.219 1 91.88 354 PHE A CA 1
ATOM 2715 C C . PHE A 1 354 ? 7.246 -38.781 -24.766 1 91.88 354 PHE A C 1
ATOM 2717 O O . PHE A 1 354 ? 7.379 -37.562 -24.625 1 91.88 354 PHE A O 1
ATOM 2724 N N . GLU A 1 355 ? 6.156 -39.375 -24.5 1 87.25 355 GLU A N 1
ATOM 2725 C CA . GLU A 1 355 ? 4.977 -38.656 -24.031 1 87.25 355 GLU A CA 1
ATOM 2726 C C . GLU A 1 355 ? 5.23 -38 -22.672 1 87.25 355 GLU A C 1
ATOM 2728 O O . GLU A 1 355 ? 4.793 -36.875 -22.438 1 87.25 355 GLU A O 1
ATOM 2733 N N . SER A 1 356 ? 5.844 -38.719 -21.844 1 88.06 356 SER A N 1
ATOM 2734 C CA . SER A 1 356 ? 6.18 -38.188 -20.531 1 88.06 356 SER A CA 1
ATOM 2735 C C . SER A 1 356 ? 7.129 -37 -20.641 1 88.06 356 SER A C 1
ATOM 2737 O O . SER A 1 356 ? 6.961 -35.969 -19.953 1 88.06 356 SER A O 1
ATOM 2739 N N . ALA A 1 357 ? 8.086 -37.125 -21.484 1 89.94 357 ALA A N 1
ATOM 2740 C CA . ALA A 1 357 ? 9.031 -36.031 -21.719 1 89.94 357 ALA A CA 1
ATOM 2741 C C . ALA A 1 357 ? 8.32 -34.812 -22.297 1 89.94 357 ALA A C 1
ATOM 2743 O O . ALA A 1 357 ? 8.641 -33.656 -21.953 1 89.94 357 ALA A O 1
ATOM 2744 N N . PHE A 1 358 ? 7.434 -35.094 -23.125 1 89.94 358 PHE A N 1
ATOM 2745 C CA . PHE A 1 358 ? 6.684 -34 -23.75 1 89.94 358 PHE A CA 1
ATOM 2746 C C . PHE A 1 358 ? 5.844 -33.281 -22.703 1 89.94 358 PHE A C 1
ATOM 2748 O O . PHE A 1 358 ? 5.73 -32.062 -22.734 1 89.94 358 PHE A O 1
ATOM 2755 N N . TRP A 1 359 ? 5.273 -33.969 -21.797 1 84.19 359 TRP A N 1
ATOM 2756 C CA . TRP A 1 359 ? 4.512 -33.344 -20.703 1 84.19 359 TRP A CA 1
ATOM 2757 C C . TRP A 1 359 ? 5.406 -32.469 -19.844 1 84.19 359 TRP A C 1
ATOM 2759 O O . TRP A 1 359 ? 5.008 -31.375 -19.453 1 84.19 359 TRP A O 1
ATOM 2769 N N . GLU A 1 360 ? 6.504 -32.969 -19.562 1 86 360 GLU A N 1
ATOM 2770 C CA . GLU A 1 360 ? 7.457 -32.219 -18.75 1 86 360 GLU A CA 1
ATOM 2771 C C . GLU A 1 360 ? 7.867 -30.906 -19.422 1 86 360 GLU A C 1
ATOM 2773 O O . GLU A 1 360 ? 7.953 -29.875 -18.766 1 86 360 GLU A O 1
ATOM 2778 N N . VAL A 1 361 ? 8.133 -31.031 -20.688 1 87.5 361 VAL A N 1
ATOM 2779 C CA . VAL A 1 361 ? 8.508 -29.844 -21.453 1 87.5 361 VAL A CA 1
ATOM 2780 C C . VAL A 1 361 ? 7.371 -28.828 -21.438 1 87.5 361 VAL A C 1
ATOM 2782 O O . VAL A 1 361 ? 7.602 -27.625 -21.234 1 87.5 361 VAL A O 1
ATOM 2785 N N . SER A 1 362 ? 6.211 -29.328 -21.656 1 84.5 362 SER A N 1
ATOM 2786 C CA . SER A 1 362 ? 5.043 -28.453 -21.656 1 84.5 362 SER A CA 1
ATOM 2787 C C . SER A 1 362 ? 4.852 -27.797 -20.281 1 84.5 362 SER A C 1
ATOM 2789 O O . SER A 1 362 ? 4.527 -26.609 -20.203 1 84.5 362 SER A O 1
ATOM 2791 N N . TYR A 1 363 ? 5.043 -28.531 -19.281 1 82 363 TYR A N 1
ATOM 2792 C CA . TYR A 1 363 ? 4.945 -28.047 -17.906 1 82 363 TYR A CA 1
ATOM 2793 C C . TYR A 1 363 ? 5.973 -26.953 -17.641 1 82 363 TYR A C 1
ATOM 2795 O O . TYR A 1 363 ? 5.656 -25.922 -17.031 1 82 363 TYR A O 1
ATOM 2803 N N . ASN A 1 364 ? 7.172 -27.109 -18.062 1 86.25 364 ASN A N 1
ATOM 2804 C CA . ASN A 1 364 ? 8.258 -26.156 -17.844 1 86.25 364 ASN A CA 1
ATOM 2805 C C . ASN A 1 364 ? 8.023 -24.859 -18.625 1 86.25 364 ASN A C 1
ATOM 2807 O O . ASN A 1 364 ? 8.414 -23.781 -18.172 1 86.25 364 ASN A O 1
ATOM 2811 N N . ILE A 1 365 ? 7.391 -24.984 -19.75 1 81 365 ILE A N 1
ATOM 2812 C CA . ILE A 1 365 ? 7.043 -23.781 -20.5 1 81 365 ILE A CA 1
ATOM 2813 C C . ILE A 1 365 ? 6.059 -22.938 -19.688 1 81 365 ILE A C 1
ATOM 2815 O O . ILE A 1 365 ? 6.219 -21.719 -19.594 1 81 365 ILE A O 1
ATOM 2819 N N . ALA A 1 366 ? 5.066 -23.609 -19.141 1 74 366 ALA A N 1
ATOM 2820 C CA . ALA A 1 366 ? 4.066 -22.906 -18.344 1 74 366 ALA A CA 1
ATOM 2821 C C . ALA A 1 366 ? 4.711 -22.188 -17.156 1 74 366 ALA A C 1
ATOM 2823 O O . ALA A 1 366 ? 4.363 -21.047 -16.844 1 74 366 ALA A O 1
ATOM 2824 N N . HIS A 1 367 ? 5.637 -22.812 -16.5 1 79.25 367 HIS A N 1
ATOM 2825 C CA . HIS A 1 367 ? 6.324 -22.234 -15.359 1 79.25 367 HIS A CA 1
ATOM 2826 C C . HIS A 1 367 ? 7.152 -21.016 -15.773 1 79.25 367 HIS A C 1
ATOM 2828 O O . HIS A 1 367 ? 7.16 -20 -15.078 1 79.25 367 HIS A O 1
ATOM 2834 N N . LEU A 1 368 ? 7.832 -21.156 -16.859 1 81.12 368 LEU A N 1
ATOM 2835 C CA . LEU A 1 368 ? 8.641 -20.047 -17.359 1 81.12 368 LEU A CA 1
ATOM 2836 C C . LEU A 1 368 ? 7.762 -18.844 -17.719 1 81.12 368 LEU A C 1
ATOM 2838 O O . LEU A 1 368 ? 8.156 -17.703 -17.531 1 81.12 368 LEU A O 1
ATOM 2842 N N . MET A 1 369 ? 6.605 -19.172 -18.188 1 74.56 369 MET A N 1
ATOM 2843 C CA . MET A 1 369 ? 5.672 -18.125 -18.578 1 74.56 369 MET A CA 1
ATOM 2844 C C . MET A 1 369 ? 5.172 -17.359 -17.359 1 74.56 369 MET A C 1
ATOM 2846 O O . MET A 1 369 ? 4.867 -16.172 -17.453 1 74.56 369 MET A O 1
ATOM 2850 N N . HIS A 1 370 ? 5.148 -18.016 -16.266 1 74.75 370 HIS A N 1
ATOM 2851 C CA . HIS A 1 370 ? 4.711 -17.375 -15.031 1 74.75 370 HIS A CA 1
ATOM 2852 C C . HIS A 1 370 ? 5.805 -16.484 -14.461 1 74.75 370 HIS A C 1
ATOM 2854 O O . HIS A 1 370 ? 5.516 -15.531 -13.719 1 74.75 370 HIS A O 1
ATOM 2860 N N . PHE A 1 371 ? 7.039 -16.734 -14.805 1 84.38 371 PHE A N 1
ATOM 2861 C CA . PHE A 1 371 ? 8.156 -15.969 -14.281 1 84.38 371 PHE A CA 1
ATOM 2862 C C . PHE A 1 371 ? 8.367 -14.695 -15.102 1 84.38 371 PHE A C 1
ATOM 2864 O O . PHE A 1 371 ? 8.945 -13.719 -14.602 1 84.38 371 PHE A O 1
ATOM 2871 N N . ILE A 1 372 ? 7.895 -14.672 -16.281 1 80.44 372 ILE A N 1
ATOM 2872 C CA . ILE A 1 372 ? 8.164 -13.57 -17.203 1 80.44 372 ILE A CA 1
ATOM 2873 C C . ILE A 1 372 ? 7.578 -12.273 -16.641 1 80.44 372 ILE A C 1
ATOM 2875 O O . ILE A 1 372 ? 8.281 -11.266 -16.531 1 80.44 372 ILE A O 1
ATOM 2879 N N . PRO A 1 373 ? 6.328 -12.273 -16.188 1 75.56 373 PRO A N 1
ATOM 2880 C CA . PRO A 1 373 ? 5.789 -11.031 -15.633 1 75.56 373 PRO A CA 1
ATOM 2881 C C . PRO A 1 373 ? 6.539 -10.57 -14.391 1 75.56 373 PRO A C 1
ATOM 2883 O O . PRO A 1 373 ? 6.734 -9.367 -14.188 1 75.56 373 PRO A O 1
ATOM 2886 N N . VAL A 1 374 ? 6.93 -11.461 -13.594 1 83.06 374 VAL A N 1
ATOM 2887 C CA . VAL A 1 374 ? 7.691 -11.148 -12.391 1 83.06 374 VAL A CA 1
ATOM 2888 C C . VAL A 1 374 ? 9.016 -10.484 -12.773 1 83.06 374 VAL A C 1
ATOM 2890 O O . VAL A 1 374 ? 9.43 -9.508 -12.148 1 83.06 374 VAL A O 1
ATOM 2893 N N . SER A 1 375 ? 9.609 -11 -13.82 1 88.56 375 SER A N 1
ATOM 2894 C CA . SER A 1 375 ? 10.875 -10.453 -14.289 1 88.56 375 SER A CA 1
ATOM 2895 C C . SER A 1 375 ? 10.703 -9.055 -14.875 1 88.56 375 SER A C 1
ATOM 2897 O O . SER A 1 375 ? 11.555 -8.188 -14.688 1 88.56 375 SER A O 1
ATOM 2899 N N . ILE A 1 376 ? 9.688 -8.828 -15.516 1 83.94 376 ILE A N 1
ATOM 2900 C CA . ILE A 1 376 ? 9.43 -7.523 -16.125 1 83.94 376 ILE A CA 1
ATOM 2901 C C . ILE A 1 376 ? 9.188 -6.484 -15.031 1 83.94 376 ILE A C 1
ATOM 2903 O O . ILE A 1 376 ? 9.75 -5.391 -15.07 1 83.94 376 ILE A O 1
ATOM 2907 N N . GLN A 1 377 ? 8.359 -6.879 -14.094 1 84.06 377 GLN A N 1
ATOM 2908 C CA . GLN A 1 377 ? 8.109 -5.988 -12.969 1 84.06 377 GLN A CA 1
ATOM 2909 C C . GLN A 1 377 ? 9.398 -5.691 -12.203 1 84.06 377 GLN A C 1
ATOM 2911 O O . GLN A 1 377 ? 9.641 -4.551 -11.805 1 84.06 377 GLN A O 1
ATOM 2916 N N . SER A 1 378 ? 10.172 -6.699 -11.984 1 92.38 378 SER A N 1
ATOM 2917 C CA . SER A 1 378 ? 11.453 -6.551 -11.305 1 92.38 378 SER A CA 1
ATOM 2918 C C . SER A 1 378 ? 12.406 -5.672 -12.102 1 92.38 378 SER A C 1
ATOM 2920 O O . SER A 1 378 ? 13.148 -4.867 -11.531 1 92.38 378 SER A O 1
ATOM 2922 N N . ALA A 1 379 ? 12.367 -5.828 -13.414 1 92.12 379 ALA A N 1
ATOM 2923 C CA . ALA A 1 379 ? 13.234 -5.016 -14.266 1 92.12 379 ALA A CA 1
ATOM 2924 C C . ALA A 1 379 ? 12.844 -3.543 -14.195 1 92.12 379 ALA A C 1
ATOM 2926 O O . ALA A 1 379 ? 13.711 -2.664 -14.203 1 92.12 379 ALA A O 1
ATOM 2927 N N . ALA A 1 380 ? 11.609 -3.283 -14.141 1 87.69 380 ALA A N 1
ATOM 2928 C CA . ALA A 1 380 ? 11.141 -1.908 -13.984 1 87.69 380 ALA A CA 1
ATOM 2929 C C . ALA A 1 380 ? 11.609 -1.323 -12.656 1 87.69 380 ALA A C 1
ATOM 2931 O O . ALA A 1 380 ? 12.07 -0.18 -12.602 1 87.69 380 ALA A O 1
ATOM 2932 N N . ALA A 1 381 ? 11.445 -2.119 -11.625 1 93 381 ALA A N 1
ATOM 2933 C CA . ALA A 1 381 ? 11.898 -1.697 -10.305 1 93 381 ALA A CA 1
ATOM 2934 C C . ALA A 1 381 ? 13.406 -1.423 -10.305 1 93 381 ALA A C 1
ATOM 2936 O O . ALA A 1 381 ? 13.859 -0.439 -9.719 1 93 381 ALA A O 1
ATOM 2937 N N . VAL A 1 382 ? 14.141 -2.242 -10.984 1 95.31 382 VAL A N 1
ATOM 2938 C CA . VAL A 1 382 ? 15.594 -2.102 -11.062 1 95.31 382 VAL A CA 1
ATOM 2939 C C . VAL A 1 382 ? 15.945 -0.817 -11.812 1 95.31 382 VAL A C 1
ATOM 2941 O O . VAL A 1 382 ? 16.922 -0.137 -11.469 1 95.31 382 VAL A O 1
ATOM 2944 N N . GLN A 1 383 ? 15.188 -0.51 -12.773 1 92.75 383 GLN A N 1
ATOM 2945 C CA . GLN A 1 383 ? 15.43 0.732 -13.5 1 92.75 383 GLN A CA 1
ATOM 2946 C C . GLN A 1 383 ? 15.234 1.945 -12.594 1 92.75 383 GLN A C 1
ATOM 2948 O O . GLN A 1 383 ? 16.031 2.887 -12.633 1 92.75 383 GLN A O 1
ATOM 2953 N N . HIS A 1 384 ? 14.227 1.864 -11.805 1 93.25 384 HIS A N 1
ATOM 2954 C CA . HIS A 1 384 ? 14.008 2.938 -10.844 1 93.25 384 HIS A CA 1
ATOM 2955 C C . HIS A 1 384 ? 15.164 3.033 -9.852 1 93.25 384 HIS A C 1
ATOM 2957 O O . HIS A 1 384 ? 15.633 4.129 -9.539 1 93.25 384 HIS A O 1
ATOM 2963 N N . ILE A 1 385 ? 15.547 1.941 -9.398 1 95.62 385 ILE A N 1
ATOM 2964 C CA . ILE A 1 385 ? 16.656 1.888 -8.445 1 95.62 385 ILE A CA 1
ATOM 2965 C C . ILE A 1 385 ? 17.922 2.42 -9.094 1 95.62 385 ILE A C 1
ATOM 2967 O O . ILE A 1 385 ? 18.656 3.203 -8.492 1 95.62 385 ILE A O 1
ATOM 2971 N N . GLN A 1 386 ? 18.109 2.045 -10.305 1 94.62 386 GLN A N 1
ATOM 2972 C CA . GLN A 1 386 ? 19.297 2.484 -11.031 1 94.62 386 GLN A CA 1
ATOM 2973 C C . GLN A 1 386 ? 19.266 3.99 -11.273 1 94.62 386 GLN A C 1
ATOM 2975 O O . GLN A 1 386 ? 20.312 4.652 -11.242 1 94.62 386 GLN A O 1
ATOM 2980 N N . GLU A 1 387 ? 18.094 4.504 -11.516 1 93.19 387 GLU A N 1
ATOM 2981 C CA . GLU A 1 387 ? 17.953 5.949 -11.664 1 93.19 387 GLU A CA 1
ATOM 2982 C C . GLU A 1 387 ? 18.406 6.684 -10.406 1 93.19 387 GLU A C 1
ATOM 2984 O O . GLU A 1 387 ? 19.078 7.715 -10.484 1 93.19 387 GLU A O 1
ATOM 2989 N N . LEU A 1 388 ? 18.031 6.129 -9.312 1 94.25 388 LEU A N 1
ATOM 2990 C CA . LEU A 1 388 ? 18.453 6.703 -8.039 1 94.25 388 LEU A CA 1
ATOM 2991 C C . LEU A 1 388 ? 19.953 6.57 -7.859 1 94.25 388 LEU A C 1
ATOM 2993 O O . LEU A 1 388 ? 20.625 7.52 -7.441 1 94.25 388 LEU A O 1
ATOM 2997 N N . LEU A 1 389 ? 20.547 5.48 -8.227 1 94.56 389 LEU A N 1
ATOM 2998 C CA . LEU A 1 389 ? 21.969 5.211 -8.055 1 94.56 389 LEU A CA 1
ATOM 2999 C C . LEU A 1 389 ? 22.797 6.023 -9.031 1 94.56 389 LEU A C 1
ATOM 3001 O O . LEU A 1 389 ? 23.969 6.316 -8.773 1 94.56 389 LEU A O 1
ATOM 3005 N N . ASP A 1 390 ? 22.141 6.414 -10.102 1 93.12 390 ASP A N 1
ATOM 3006 C CA . ASP A 1 390 ? 22.859 7.18 -11.125 1 93.12 390 ASP A CA 1
ATOM 3007 C C . ASP A 1 390 ? 22.812 8.672 -10.82 1 93.12 390 ASP A C 1
ATOM 3009 O O . ASP A 1 390 ? 23.5 9.469 -11.461 1 93.12 390 ASP A O 1
ATOM 3013 N N . GLU A 1 391 ? 21.969 8.984 -9.852 1 92 391 GLU A N 1
ATOM 3014 C CA . GLU A 1 391 ? 21.953 10.391 -9.453 1 92 391 GLU A CA 1
ATOM 3015 C C . GLU A 1 391 ? 23.344 10.844 -8.969 1 92 391 GLU A C 1
ATOM 3017 O O . GLU A 1 391 ? 23.953 10.188 -8.125 1 92 391 GLU A O 1
ATOM 3022 N N . PRO A 1 392 ? 23.812 11.883 -9.531 1 88.75 392 PRO A N 1
ATOM 3023 C CA . PRO A 1 392 ? 25.156 12.328 -9.148 1 88.75 392 PRO A CA 1
ATOM 3024 C C . PRO A 1 392 ? 25.203 12.906 -7.742 1 88.75 392 PRO A C 1
ATOM 3026 O O . PRO A 1 392 ? 24.25 13.531 -7.293 1 88.75 392 PRO A O 1
ATOM 3029 N N . THR A 1 393 ? 26.266 12.633 -7.09 1 87.69 393 THR A N 1
ATOM 3030 C CA . THR A 1 393 ? 26.516 13.211 -5.773 1 87.69 393 THR A CA 1
ATOM 3031 C C . THR A 1 393 ? 27.219 14.555 -5.895 1 87.69 393 THR A C 1
ATOM 3033 O O . THR A 1 393 ? 28.406 14.672 -5.574 1 87.69 393 THR A O 1
ATOM 3036 N N . ARG A 1 394 ? 26.406 15.547 -6.246 1 75.81 394 ARG A N 1
ATOM 3037 C CA . ARG A 1 394 ? 26.938 16.891 -6.426 1 75.81 394 ARG A CA 1
ATOM 3038 C C . ARG A 1 394 ? 27.391 17.484 -5.098 1 75.81 394 ARG A C 1
ATOM 3040 O O . ARG A 1 394 ? 26.75 17.281 -4.066 1 75.81 394 ARG A O 1
ATOM 3047 N N . GLY A 1 395 ? 28.484 18.188 -5.148 1 74.56 395 GLY A N 1
ATOM 3048 C CA . GLY A 1 395 ? 29 18.859 -3.969 1 74.56 395 GLY A CA 1
ATOM 3049 C C . GLY A 1 395 ? 29.984 18.016 -3.182 1 74.56 395 GLY A C 1
ATOM 3050 O O . GLY A 1 395 ? 30.344 18.359 -2.057 1 74.56 395 GLY A O 1
ATOM 3051 N N . ALA A 1 396 ? 30.375 16.938 -3.793 1 80.75 396 ALA A N 1
ATOM 3052 C CA . ALA A 1 396 ? 31.375 16.094 -3.133 1 80.75 396 ALA A CA 1
ATOM 3053 C C . ALA A 1 396 ? 32.719 16.797 -3.039 1 80.75 396 ALA A C 1
ATOM 3055 O O . ALA A 1 396 ? 33 17.75 -3.781 1 80.75 396 ALA A O 1
ATOM 3056 N N . ASP A 1 397 ? 33.406 16.391 -2.035 1 88.06 397 ASP A N 1
ATOM 3057 C CA . ASP A 1 397 ? 34.719 16.984 -1.806 1 88.06 397 ASP A CA 1
ATOM 3058 C C . ASP A 1 397 ? 35.656 16.734 -2.986 1 88.06 397 ASP A C 1
ATOM 3060 O O . ASP A 1 397 ? 35.594 15.672 -3.602 1 88.06 397 ASP A O 1
ATOM 3064 N N . ARG A 1 398 ? 36.344 17.781 -3.334 1 86.5 398 ARG A N 1
ATOM 3065 C CA . ARG A 1 398 ? 37.438 17.578 -4.297 1 86.5 398 ARG A CA 1
ATOM 3066 C C . ARG A 1 398 ? 38.469 16.609 -3.746 1 86.5 398 ARG A C 1
ATOM 3068 O O . ARG A 1 398 ? 38.688 16.562 -2.537 1 86.5 398 ARG A O 1
ATOM 3075 N N . PRO A 1 399 ? 38.969 15.766 -4.699 1 88.38 399 PRO A N 1
ATOM 3076 C CA . PRO A 1 399 ? 40 14.844 -4.215 1 88.38 399 PRO A CA 1
ATOM 3077 C C . PRO A 1 399 ? 41.188 15.562 -3.562 1 88.38 399 PRO A C 1
ATOM 3079 O O . PRO A 1 399 ? 41.75 16.5 -4.145 1 88.38 399 PRO A O 1
ATOM 3082 N N . GLY A 1 400 ? 41.469 15.297 -2.404 1 87.5 400 GLY A N 1
ATOM 3083 C CA . GLY A 1 400 ? 42.594 15.859 -1.692 1 87.5 400 GLY A CA 1
ATOM 3084 C C . GLY A 1 400 ? 42.281 17.203 -1.063 1 87.5 400 GLY A C 1
ATOM 3085 O O . GLY A 1 400 ? 43.219 17.969 -0.745 1 87.5 400 GLY A O 1
ATOM 3086 N N . ALA A 1 401 ? 41.125 17.547 -0.916 1 90.56 401 ALA A N 1
ATOM 3087 C CA . ALA A 1 401 ? 40.781 18.812 -0.296 1 90.56 401 ALA A CA 1
ATOM 3088 C C . ALA A 1 401 ? 41.281 18.891 1.142 1 90.56 401 ALA A C 1
ATOM 3090 O O . ALA A 1 401 ? 41.188 17.906 1.89 1 90.56 401 ALA A O 1
ATOM 3091 N N . PRO A 1 402 ? 41.781 20.047 1.465 1 91.25 402 PRO A N 1
ATOM 3092 C CA . PRO A 1 402 ? 42.25 20.219 2.838 1 91.25 402 PRO A CA 1
ATOM 3093 C C . PRO A 1 402 ? 41.125 20.453 3.836 1 91.25 402 PRO A C 1
ATOM 3095 O O . PRO A 1 402 ? 40 20.734 3.438 1 91.25 402 PRO A O 1
ATOM 3098 N N . ASP A 1 403 ? 41.469 20.203 5.145 1 92.56 403 ASP A N 1
ATOM 3099 C CA . ASP A 1 403 ? 40.5 20.5 6.211 1 92.56 403 ASP A CA 1
ATOM 3100 C C . ASP A 1 403 ? 40.438 22 6.492 1 92.56 403 ASP A C 1
ATOM 3102 O O . ASP A 1 403 ? 41.406 22.719 6.293 1 92.56 403 ASP A O 1
ATOM 3106 N N . LEU A 1 404 ? 39.312 22.422 6.898 1 89.75 404 LEU A N 1
ATOM 3107 C CA . LEU A 1 404 ? 39.125 23.812 7.266 1 89.75 404 LEU A CA 1
ATOM 3108 C C . LEU A 1 404 ? 39.781 24.109 8.617 1 89.75 404 LEU A C 1
ATOM 3110 O O . LEU A 1 404 ? 39.562 23.391 9.594 1 89.75 404 LEU A O 1
ATOM 3114 N N . PRO A 1 405 ? 40.562 25.141 8.625 1 83.94 405 PRO A N 1
ATOM 3115 C CA . PRO A 1 405 ? 41.094 25.562 9.922 1 83.94 405 PRO A CA 1
ATOM 3116 C C . PRO A 1 405 ? 40 26.172 10.828 1 83.94 405 PRO A C 1
ATOM 3118 O O . PRO A 1 405 ? 38.875 26.406 10.375 1 83.94 405 PRO A O 1
ATOM 3121 N N . ARG A 1 406 ? 40.312 26.359 12.047 1 84.69 406 ARG A N 1
ATOM 3122 C CA . ARG A 1 406 ? 39.375 26.969 12.984 1 84.69 406 ARG A CA 1
ATOM 3123 C C . ARG A 1 406 ? 38.938 28.344 12.516 1 84.69 406 ARG A C 1
ATOM 3125 O O . ARG A 1 406 ? 39.75 29.125 12.008 1 84.69 406 ARG A O 1
ATOM 3132 N N . ILE A 1 407 ? 37.781 28.641 12.664 1 88.62 407 ILE A N 1
ATOM 3133 C CA . ILE A 1 407 ? 37.219 29.922 12.219 1 88.62 407 ILE A CA 1
ATOM 3134 C C . ILE A 1 407 ? 37.625 31.031 13.188 1 88.62 407 ILE A C 1
ATOM 3136 O O . ILE A 1 407 ? 37.281 30.969 14.375 1 88.62 407 ILE A O 1
ATOM 3140 N N . THR A 1 408 ? 38.281 32.094 12.703 1 85.75 408 THR A N 1
ATOM 3141 C CA . THR A 1 408 ? 38.781 33.125 13.609 1 85.75 408 THR A CA 1
ATOM 3142 C C . THR A 1 408 ? 38.344 34.5 13.172 1 85.75 408 THR A C 1
ATOM 3144 O O . THR A 1 408 ? 38.219 35.406 14 1 85.75 408 THR A O 1
ATOM 3147 N N . ASN A 1 409 ? 38.031 34.688 11.969 1 86.62 409 ASN A N 1
ATOM 3148 C CA . ASN A 1 409 ? 37.844 36.062 11.492 1 86.62 409 ASN A CA 1
ATOM 3149 C C . ASN A 1 409 ? 36.406 36.312 11.094 1 86.62 409 ASN A C 1
ATOM 3151 O O . ASN A 1 409 ? 35.688 37.062 11.766 1 86.62 409 ASN A O 1
ATOM 3155 N N . ASN A 1 410 ? 36.094 35.781 9.914 1 92.25 410 ASN A N 1
ATOM 3156 C CA . ASN A 1 410 ? 34.75 36.125 9.445 1 92.25 410 ASN A CA 1
ATOM 3157 C C . ASN A 1 410 ? 34.219 35.062 8.469 1 92.25 410 ASN A C 1
ATOM 3159 O O . ASN A 1 410 ? 34.969 34.219 7.996 1 92.25 410 ASN A O 1
ATOM 3163 N N . ILE A 1 411 ? 32.906 35.094 8.25 1 95.06 411 ILE A N 1
ATOM 3164 C CA . ILE A 1 411 ? 32.188 34.438 7.18 1 95.06 411 ILE A CA 1
ATOM 3165 C C . ILE A 1 411 ? 31.688 35.469 6.164 1 95.06 411 ILE A C 1
ATOM 3167 O O . ILE A 1 411 ? 30.984 36.406 6.523 1 95.06 411 ILE A O 1
ATOM 3171 N N . SER A 1 412 ? 32.094 35.312 4.934 1 96.19 412 SER A N 1
ATOM 3172 C CA . SER A 1 412 ? 31.75 36.312 3.945 1 96.19 412 SER A CA 1
ATOM 3173 C C . SER A 1 412 ? 30.984 35.719 2.77 1 96.19 412 SER A C 1
ATOM 3175 O O . SER A 1 412 ? 31.281 34.594 2.34 1 96.19 412 SER A O 1
ATOM 3177 N N . PHE A 1 413 ? 29.984 36.375 2.396 1 96.62 413 PHE A N 1
ATOM 3178 C CA . PHE A 1 413 ? 29.266 36.125 1.145 1 96.62 413 PHE A CA 1
ATOM 3179 C C . PHE A 1 413 ? 29.719 37.125 0.076 1 96.62 413 PHE A C 1
ATOM 3181 O O . PHE A 1 413 ? 29.562 38.344 0.245 1 96.62 413 PHE A O 1
ATOM 3188 N N . ASP A 1 414 ? 30.25 36.594 -1.001 1 96.38 414 ASP A N 1
ATOM 3189 C CA . ASP A 1 414 ? 30.75 37.469 -2.074 1 96.38 414 ASP A CA 1
ATOM 3190 C C . ASP A 1 414 ? 29.875 37.344 -3.324 1 96.38 414 ASP A C 1
ATOM 3192 O O . ASP A 1 414 ? 30.062 36.406 -4.129 1 96.38 414 ASP A O 1
ATOM 3196 N N . ARG A 1 415 ? 28.984 38.344 -3.539 1 95.5 415 ARG A N 1
ATOM 3197 C CA . ARG A 1 415 ? 28.109 38.438 -4.707 1 95.5 415 ARG A CA 1
ATOM 3198 C C . ARG A 1 415 ? 27.422 37.094 -4.973 1 95.5 415 ARG A C 1
ATOM 3200 O O . ARG A 1 415 ? 27.484 36.562 -6.086 1 95.5 415 ARG A O 1
ATOM 3207 N N . VAL A 1 416 ? 26.844 36.625 -3.943 1 96.44 416 VAL A N 1
ATOM 3208 C CA . VAL A 1 416 ? 26.266 35.281 -3.99 1 96.44 416 VAL A CA 1
ATOM 3209 C C . VAL A 1 416 ? 24.859 35.375 -4.586 1 96.44 416 VAL A C 1
ATOM 3211 O O . VAL A 1 416 ? 24.031 36.188 -4.145 1 96.44 416 VAL A O 1
ATOM 3214 N N . THR A 1 417 ? 24.609 34.562 -5.641 1 96.12 417 THR A N 1
ATOM 3215 C CA . THR A 1 417 ? 23.281 34.344 -6.219 1 96.12 417 THR A CA 1
ATOM 3216 C C . THR A 1 417 ? 22.891 32.875 -6.113 1 96.12 417 THR A C 1
ATOM 3218 O O . THR A 1 417 ? 23.688 31.984 -6.406 1 96.12 417 THR A O 1
ATOM 3221 N N . PHE A 1 418 ? 21.688 32.656 -5.57 1 94.88 418 PHE A N 1
ATOM 3222 C CA . PHE A 1 418 ? 21.234 31.266 -5.387 1 94.88 418 PHE A CA 1
ATOM 3223 C C . PHE A 1 418 ? 19.75 31.141 -5.688 1 94.88 418 PHE A C 1
ATOM 3225 O O . PHE A 1 418 ? 18.953 31.969 -5.27 1 94.88 418 PHE A O 1
ATOM 3232 N N . SER A 1 419 ? 19.453 30.109 -6.445 1 92.62 419 SER A N 1
ATOM 3233 C CA . SER A 1 419 ? 18.078 29.734 -6.727 1 92.62 419 SER A CA 1
ATOM 3234 C C . SER A 1 419 ? 17.844 28.25 -6.465 1 92.62 419 SER A C 1
ATOM 3236 O O . SER A 1 419 ? 18.703 27.406 -6.785 1 92.62 419 SER A O 1
ATOM 3238 N N . TYR A 1 420 ? 16.812 27.984 -5.676 1 87.31 420 TYR A N 1
ATOM 3239 C CA . TYR A 1 420 ? 16.438 26.578 -5.547 1 87.31 420 TYR A CA 1
ATOM 3240 C C . TYR A 1 420 ? 16 26.016 -6.891 1 87.31 420 TYR A C 1
ATOM 3242 O O . TYR A 1 420 ? 15.516 26.75 -7.754 1 87.31 420 TYR A O 1
ATOM 3250 N N . GLU A 1 421 ? 16.203 24.734 -7.027 1 81.62 421 GLU A N 1
ATOM 3251 C CA . GLU A 1 421 ? 15.82 24.109 -8.289 1 81.62 421 GLU A CA 1
ATOM 3252 C C . GLU A 1 421 ? 14.328 24.266 -8.555 1 81.62 421 GLU A C 1
ATOM 3254 O O . GLU A 1 421 ? 13.508 23.953 -7.688 1 81.62 421 GLU A O 1
ATOM 3259 N N . GLY A 1 422 ? 13.953 24.734 -9.648 1 73.81 422 GLY A N 1
ATOM 3260 C CA . GLY A 1 422 ? 12.555 24.891 -10.039 1 73.81 422 GLY A CA 1
ATOM 3261 C C . GLY A 1 422 ? 11.992 26.25 -9.672 1 73.81 422 GLY A C 1
ATOM 3262 O O . GLY A 1 422 ? 10.867 26.578 -10.055 1 73.81 422 GLY A O 1
ATOM 3263 N N . ALA A 1 423 ? 12.781 27.031 -8.883 1 78.38 423 ALA A N 1
ATOM 3264 C CA . ALA A 1 423 ? 12.305 28.344 -8.484 1 78.38 423 ALA A CA 1
ATOM 3265 C C . ALA A 1 423 ? 12.391 29.344 -9.648 1 78.38 423 ALA A C 1
ATOM 3267 O O . ALA A 1 423 ? 13.281 29.219 -10.492 1 78.38 423 ALA A O 1
ATOM 3268 N N . GLN A 1 424 ? 11.43 30.156 -9.766 1 78.06 424 GLN A N 1
ATOM 3269 C CA . GLN A 1 424 ? 11.359 31.125 -10.852 1 78.06 424 GLN A CA 1
ATOM 3270 C C . GLN A 1 424 ? 12.32 32.281 -10.617 1 78.06 424 GLN A C 1
ATOM 3272 O O . GLN A 1 424 ? 12.812 32.906 -11.562 1 78.06 424 GLN A O 1
ATOM 3277 N N . ALA A 1 425 ? 12.516 32.625 -9.336 1 83.75 425 ALA A N 1
ATOM 3278 C CA . ALA A 1 425 ? 13.398 33.75 -9 1 83.75 425 ALA A CA 1
ATOM 3279 C C . ALA A 1 425 ? 14.445 33.312 -7.969 1 83.75 425 ALA A C 1
ATOM 3281 O O . ALA A 1 425 ? 14.203 32.406 -7.168 1 83.75 425 ALA A O 1
ATOM 3282 N N . PRO A 1 426 ? 15.555 34.031 -8.141 1 91.38 426 PRO A N 1
ATOM 3283 C CA . PRO A 1 426 ? 16.578 33.719 -7.141 1 91.38 426 PRO A CA 1
ATOM 3284 C C . PRO A 1 426 ? 16.172 34.156 -5.734 1 91.38 426 PRO A C 1
ATOM 3286 O O . PRO A 1 426 ? 15.547 35.188 -5.562 1 91.38 426 PRO A O 1
ATOM 3289 N N . VAL A 1 427 ? 16.422 33.312 -4.793 1 91.88 427 VAL A N 1
ATOM 3290 C CA . VAL A 1 427 ? 16.125 33.625 -3.395 1 91.88 427 VAL A CA 1
ATOM 3291 C C . VAL A 1 427 ? 17.125 34.625 -2.873 1 91.88 427 VAL A C 1
ATOM 3293 O O . VAL A 1 427 ? 16.766 35.531 -2.104 1 91.88 427 VAL A O 1
ATOM 3296 N N . LEU A 1 428 ? 18.375 34.438 -3.217 1 93.62 428 LEU A N 1
ATOM 3297 C CA . LEU A 1 428 ? 19.438 35.406 -2.973 1 93.62 428 LEU A CA 1
ATOM 3298 C C . LEU A 1 428 ? 19.953 36 -4.285 1 93.62 428 LEU A C 1
ATOM 3300 O O . LEU A 1 428 ? 20.188 35.25 -5.242 1 93.62 428 LEU A O 1
ATOM 3304 N N . ASP A 1 429 ? 20.047 37.281 -4.266 1 94.25 429 ASP A N 1
ATOM 3305 C CA . ASP A 1 429 ? 20.438 37.969 -5.492 1 94.25 429 ASP A CA 1
ATOM 3306 C C . ASP A 1 429 ? 21.641 38.875 -5.254 1 94.25 429 ASP A C 1
ATOM 3308 O O . ASP A 1 429 ? 21.5 40 -4.746 1 94.25 429 ASP A O 1
ATOM 3312 N N . ASN A 1 430 ? 22.75 38.438 -5.727 1 94.12 430 ASN A N 1
ATOM 3313 C CA . ASN A 1 430 ? 24 39.188 -5.629 1 94.12 430 ASN A CA 1
ATOM 3314 C C . ASN A 1 430 ? 24.234 39.719 -4.215 1 94.12 430 ASN A C 1
ATOM 3316 O O . ASN A 1 430 ? 24.5 40.906 -4.027 1 94.12 430 ASN A O 1
ATOM 3320 N N . LEU A 1 431 ? 24.109 38.875 -3.299 1 95 431 LEU A N 1
ATOM 3321 C CA . LEU A 1 431 ? 24.234 39.219 -1.889 1 95 431 LEU A CA 1
ATOM 3322 C C . LEU A 1 431 ? 25.688 39.312 -1.47 1 95 431 LEU A C 1
ATOM 3324 O O . LEU A 1 431 ? 26.453 38.344 -1.667 1 95 431 LEU A O 1
ATOM 3328 N N . SER A 1 432 ? 26.078 40.469 -1.01 1 95 432 SER A N 1
ATOM 3329 C CA . SER A 1 432 ? 27.391 40.625 -0.384 1 95 432 SER A CA 1
ATOM 3330 C C . SER A 1 432 ? 27.25 40.969 1.098 1 95 432 SER A C 1
ATOM 3332 O O . SER A 1 432 ? 26.641 41.969 1.459 1 95 432 SER A O 1
ATOM 3334 N N . LEU A 1 433 ? 27.797 40.062 1.923 1 94.44 433 LEU A N 1
ATOM 3335 C CA . LEU A 1 433 ? 27.609 40.188 3.365 1 94.44 433 LEU A CA 1
ATOM 3336 C C . LEU A 1 433 ? 28.812 39.625 4.113 1 94.44 433 LEU A C 1
ATOM 3338 O O . LEU A 1 433 ? 29.328 38.562 3.744 1 94.44 433 LEU A O 1
ATOM 3342 N N . LYS A 1 434 ? 29.281 40.375 5.055 1 94.56 434 LYS A N 1
ATOM 3343 C CA . LYS A 1 434 ? 30.375 39.906 5.906 1 94.56 434 LYS A CA 1
ATOM 3344 C C . LYS A 1 434 ? 29.922 39.781 7.355 1 94.56 434 LYS A C 1
ATOM 3346 O O . LYS A 1 434 ? 29.422 40.75 7.949 1 94.56 434 LYS A O 1
ATOM 3351 N N . LEU A 1 435 ? 30.078 38.594 7.906 1 94.5 435 LEU A N 1
ATOM 3352 C CA . LEU A 1 435 ? 29.734 38.312 9.289 1 94.5 435 LEU A CA 1
ATOM 3353 C C . LEU A 1 435 ? 30.984 38.094 10.141 1 94.5 435 LEU A C 1
ATOM 3355 O O . LEU A 1 435 ? 31.719 37.156 9.93 1 94.5 435 LEU A O 1
ATOM 3359 N N . ASN A 1 436 ? 31.141 38.906 11.109 1 92.25 436 ASN A N 1
ATOM 3360 C CA . ASN A 1 436 ? 32.344 38.844 11.93 1 92.25 436 ASN A CA 1
ATOM 3361 C C . ASN A 1 436 ? 32.25 37.719 12.977 1 92.25 436 ASN A C 1
ATOM 3363 O O . ASN A 1 436 ? 31.172 37.531 13.562 1 92.25 436 ASN A O 1
ATOM 3367 N N . ALA A 1 437 ? 33.406 37.062 13.195 1 91.31 437 ALA A N 1
ATOM 3368 C CA . ALA A 1 437 ? 33.469 36 14.164 1 91.31 437 ALA A CA 1
ATOM 3369 C C . ALA A 1 437 ? 33.438 36.531 15.594 1 91.31 437 ALA A C 1
ATOM 3371 O O . ALA A 1 437 ? 33.906 37.625 15.859 1 91.31 437 ALA A O 1
ATOM 3372 N N . GLY A 1 438 ? 32.75 35.781 16.484 1 88.56 438 GLY A N 1
ATOM 3373 C CA . GLY A 1 438 ? 32.75 36.094 17.906 1 88.56 438 GLY A CA 1
ATOM 3374 C C . GLY A 1 438 ? 31.594 36.969 18.328 1 88.56 438 GLY A C 1
ATOM 3375 O O . GLY A 1 438 ? 31.516 37.406 19.484 1 88.56 438 GLY A O 1
ATOM 3376 N N . ARG A 1 439 ? 30.719 37.25 17.391 1 89.88 439 ARG A N 1
ATOM 3377 C CA . ARG A 1 439 ? 29.594 38.125 17.672 1 89.88 439 ARG A CA 1
ATOM 3378 C C . ARG A 1 439 ? 28.266 37.375 17.531 1 89.88 439 ARG A C 1
ATOM 3380 O O . ARG A 1 439 ? 28.219 36.344 16.891 1 89.88 439 ARG A O 1
ATOM 3387 N N . SER A 1 440 ? 27.328 37.938 18.266 1 92.38 440 SER A N 1
ATOM 3388 C CA . SER A 1 440 ? 25.969 37.438 18.094 1 92.38 440 SER A CA 1
ATOM 3389 C C . SER A 1 440 ? 25.219 38.25 17.031 1 92.38 440 SER A C 1
ATOM 3391 O O . SER A 1 440 ? 24.891 39.406 17.25 1 92.38 440 SER A O 1
ATOM 3393 N N . ILE A 1 441 ? 24.953 37.562 15.953 1 94.06 441 ILE A N 1
ATOM 3394 C CA . ILE A 1 441 ? 24.359 38.25 14.805 1 94.06 441 ILE A CA 1
ATOM 3395 C C . ILE A 1 441 ? 22.953 37.719 14.547 1 94.06 441 ILE A C 1
ATOM 3397 O O . ILE A 1 441 ? 22.75 36.5 14.5 1 94.06 441 ILE A O 1
ATOM 3401 N N . ALA A 1 442 ? 22.016 38.594 14.398 1 93.88 442 ALA A N 1
ATOM 3402 C CA . ALA A 1 442 ? 20.641 38.219 14.07 1 93.88 442 ALA A CA 1
ATOM 3403 C C . ALA A 1 442 ? 20.312 38.562 12.617 1 93.88 442 ALA A C 1
ATOM 3405 O O . ALA A 1 442 ? 20.672 39.625 12.133 1 93.88 442 ALA A O 1
ATOM 3406 N N . ILE A 1 443 ? 19.734 37.656 11.984 1 94 443 ILE A N 1
ATOM 3407 C CA . ILE A 1 443 ? 19.234 37.875 10.625 1 94 443 ILE A CA 1
ATOM 3408 C C . ILE A 1 443 ? 17.703 37.906 10.641 1 94 443 ILE A C 1
ATOM 3410 O O . ILE A 1 443 ? 17.062 36.906 10.992 1 94 443 ILE A O 1
ATOM 3414 N N . VAL A 1 444 ? 17.156 39.062 10.25 1 91.56 444 VAL A N 1
ATOM 3415 C CA . VAL A 1 444 ? 15.711 39.219 10.328 1 91.56 444 VAL A CA 1
ATOM 3416 C C . VAL A 1 444 ? 15.164 39.625 8.961 1 91.56 444 VAL A C 1
ATOM 3418 O O . VAL A 1 444 ? 15.914 40.125 8.109 1 91.56 444 VAL A O 1
ATOM 3421 N N . GLY A 1 445 ? 13.922 39.344 8.727 1 86.56 445 GLY A N 1
ATOM 3422 C CA . GLY A 1 445 ? 13.234 39.625 7.48 1 86.56 445 GLY A CA 1
ATOM 3423 C C . GLY A 1 445 ? 11.922 38.875 7.336 1 86.56 445 GLY A C 1
ATOM 3424 O O . GLY A 1 445 ? 11.602 38 8.141 1 86.56 445 GLY A O 1
ATOM 3425 N N . PRO A 1 446 ? 11.203 39.281 6.332 1 79.62 446 PRO A N 1
ATOM 3426 C CA . PRO A 1 446 ? 9.938 38.562 6.109 1 79.62 446 PRO A CA 1
ATOM 3427 C C . PRO A 1 446 ? 10.148 37.125 5.711 1 79.62 446 PRO A C 1
ATOM 3429 O O . PRO A 1 446 ? 11.273 36.719 5.418 1 79.62 446 PRO A O 1
ATOM 3432 N N . SER A 1 447 ? 9.117 36.312 5.895 1 74.75 447 SER A N 1
ATOM 3433 C CA . SER A 1 447 ? 9.18 34.938 5.469 1 74.75 447 SER A CA 1
ATOM 3434 C C . SER A 1 447 ? 9.555 34.812 3.994 1 74.75 447 SER A C 1
ATOM 3436 O O . SER A 1 447 ? 9.07 35.594 3.166 1 74.75 447 SER A O 1
ATOM 3438 N N . GLY A 1 448 ? 10.43 33.969 3.645 1 78.25 448 GLY A N 1
ATOM 3439 C CA . GLY A 1 448 ? 10.828 33.75 2.266 1 78.25 448 GLY A CA 1
ATOM 3440 C C . GLY A 1 448 ? 11.922 34.688 1.805 1 78.25 448 GLY A C 1
ATOM 3441 O O . GLY A 1 448 ? 12.305 34.688 0.631 1 78.25 448 GLY A O 1
ATOM 3442 N N . SER A 1 449 ? 12.398 35.469 2.725 1 82.25 449 SER A N 1
ATOM 3443 C CA . SER A 1 449 ? 13.383 36.469 2.338 1 82.25 449 SER A CA 1
ATOM 3444 C C . SER A 1 449 ? 14.75 35.812 2.1 1 82.25 449 SER A C 1
ATOM 3446 O O . SER A 1 449 ? 15.641 36.438 1.523 1 82.25 449 SER A O 1
ATOM 3448 N N . GLY A 1 450 ? 14.953 34.562 2.529 1 87.62 450 GLY A N 1
ATOM 3449 C CA . GLY A 1 450 ? 16.203 33.875 2.279 1 87.62 450 GLY A CA 1
ATOM 3450 C C . GLY A 1 450 ? 17.016 33.625 3.537 1 87.62 450 GLY A C 1
ATOM 3451 O O . GLY A 1 450 ? 18.172 33.188 3.467 1 87.62 450 GLY A O 1
ATOM 3452 N N . LYS A 1 451 ? 16.531 33.906 4.672 1 89.56 451 LYS A N 1
ATOM 3453 C CA . LYS A 1 451 ? 17.234 33.75 5.938 1 89.56 451 LYS A CA 1
ATOM 3454 C C . LYS A 1 451 ? 17.766 32.312 6.109 1 89.56 451 LYS A C 1
ATOM 3456 O O . LYS A 1 451 ? 18.938 32.125 6.379 1 89.56 451 LYS A O 1
ATOM 3461 N N . SER A 1 452 ? 16.859 31.328 5.898 1 89.44 452 SER A N 1
ATOM 3462 C CA . SER A 1 452 ? 17.234 29.922 6.043 1 89.44 452 SER A CA 1
ATOM 3463 C C . SER A 1 452 ? 18.234 29.516 4.973 1 89.44 452 SER A C 1
ATOM 3465 O O . SER A 1 452 ? 19.094 28.656 5.215 1 89.44 452 SER A O 1
ATOM 3467 N N . THR A 1 453 ? 18.141 30.125 3.816 1 92.31 453 THR A N 1
ATOM 3468 C CA . THR A 1 453 ? 19.047 29.828 2.709 1 92.31 453 THR A CA 1
ATOM 3469 C C . THR A 1 453 ? 20.469 30.219 3.062 1 92.31 453 THR A C 1
ATOM 3471 O O . THR A 1 453 ? 21.422 29.531 2.693 1 92.31 453 THR A O 1
ATOM 3474 N N . LEU A 1 454 ? 20.562 31.312 3.787 1 93.88 454 LEU A N 1
ATOM 3475 C CA . LEU A 1 454 ? 21.891 31.75 4.207 1 93.88 454 LEU A CA 1
ATOM 3476 C C . LEU A 1 454 ? 22.562 30.703 5.082 1 93.88 454 LEU A C 1
ATOM 3478 O O . LEU A 1 454 ? 23.734 30.375 4.883 1 93.88 454 LEU A O 1
ATOM 3482 N N . ILE A 1 455 ? 21.844 30.172 5.98 1 93.06 455 ILE A N 1
ATOM 3483 C CA . ILE A 1 455 ? 22.375 29.156 6.891 1 93.06 455 ILE A CA 1
ATOM 3484 C C . ILE A 1 455 ? 22.719 27.906 6.109 1 93.06 455 ILE A C 1
ATOM 3486 O O . ILE A 1 455 ? 23.781 27.297 6.332 1 93.06 455 ILE A O 1
ATOM 3490 N N . ASN A 1 456 ? 21.969 27.531 5.152 1 93.31 456 ASN A N 1
ATOM 3491 C CA . ASN A 1 456 ? 22.203 26.344 4.332 1 93.31 456 ASN A CA 1
ATOM 3492 C C . ASN A 1 456 ? 23.484 26.484 3.5 1 93.31 456 ASN A C 1
ATOM 3494 O O . ASN A 1 456 ? 24.188 25.5 3.289 1 93.31 456 ASN A O 1
ATOM 3498 N N . LEU A 1 457 ? 23.703 27.656 3.064 1 94.38 457 LEU A N 1
ATOM 3499 C CA . LEU A 1 457 ? 24.891 27.906 2.256 1 94.38 457 LEU A CA 1
ATOM 3500 C C . LEU A 1 457 ? 26.156 27.891 3.119 1 94.38 457 LEU A C 1
ATOM 3502 O O . LEU A 1 457 ? 27.203 27.422 2.68 1 94.38 457 LEU A O 1
ATOM 3506 N N . ILE A 1 458 ? 26.031 28.406 4.336 1 94.56 458 ILE A N 1
ATOM 3507 C CA . ILE A 1 458 ? 27.156 28.406 5.25 1 94.56 458 ILE A CA 1
ATOM 3508 C C . ILE A 1 458 ? 27.578 26.969 5.555 1 94.56 458 ILE A C 1
ATOM 3510 O O . ILE A 1 458 ? 28.766 26.656 5.613 1 94.56 458 ILE A O 1
ATOM 3514 N N . LEU A 1 459 ? 26.578 26.109 5.605 1 93.88 459 LEU A N 1
ATOM 3515 C CA . LEU A 1 459 ? 26.812 24.719 5.934 1 93.88 459 LEU A CA 1
ATOM 3516 C C . LEU A 1 459 ? 27.188 23.922 4.684 1 93.88 459 LEU A C 1
ATOM 3518 O O . LEU A 1 459 ? 27.438 22.719 4.766 1 93.88 459 LEU A O 1
ATOM 3522 N N . ARG A 1 460 ? 27.141 24.531 3.562 1 93.44 460 ARG A N 1
ATOM 3523 C CA . ARG A 1 460 ? 27.406 23.906 2.27 1 93.44 460 ARG A CA 1
ATOM 3524 C C . ARG A 1 460 ? 26.438 22.766 2.004 1 93.44 460 ARG A C 1
ATOM 3526 O O . ARG A 1 460 ? 26.828 21.719 1.482 1 93.44 460 ARG A O 1
ATOM 3533 N N . LEU A 1 461 ? 25.266 22.938 2.541 1 91.31 461 LEU A N 1
ATOM 3534 C CA . LEU A 1 461 ? 24.203 22.016 2.148 1 91.31 461 LEU A CA 1
ATOM 3535 C C . LEU A 1 461 ? 23.781 22.266 0.706 1 91.31 461 LEU A C 1
ATOM 3537 O O . LEU A 1 461 ? 23.266 21.359 0.036 1 91.31 461 LEU A O 1
ATOM 3541 N N . TYR A 1 462 ? 23.938 23.531 0.29 1 90.94 462 TYR A N 1
ATOM 3542 C CA . TYR A 1 462 ? 23.75 23.969 -1.088 1 90.94 462 TYR A CA 1
ATOM 3543 C C . TYR A 1 462 ? 24.969 24.719 -1.591 1 90.94 462 TYR A C 1
ATOM 3545 O O . TYR A 1 462 ? 25.766 25.234 -0.795 1 90.94 462 TYR A O 1
ATOM 3553 N N . VAL A 1 463 ? 25.047 24.734 -2.92 1 90.5 463 VAL A N 1
ATOM 3554 C CA . VAL A 1 463 ? 26.125 25.5 -3.553 1 90.5 463 VAL A CA 1
ATOM 3555 C C . VAL A 1 463 ? 25.547 26.656 -4.348 1 90.5 463 VAL A C 1
ATOM 3557 O O . VAL A 1 463 ? 24.562 26.484 -5.078 1 90.5 463 VAL A O 1
ATOM 3560 N N . PRO A 1 464 ? 26.141 27.797 -4.043 1 93.31 464 PRO A N 1
ATOM 3561 C CA . PRO A 1 464 ? 25.625 28.953 -4.773 1 93.31 464 PRO A CA 1
ATOM 3562 C C . PRO A 1 464 ? 25.781 28.812 -6.285 1 93.31 464 PRO A C 1
ATOM 3564 O O . PRO A 1 464 ? 26.719 28.156 -6.754 1 93.31 464 PRO A O 1
ATOM 3567 N N . ASP A 1 465 ? 24.938 29.469 -7.012 1 93.25 465 ASP A N 1
ATOM 3568 C CA . ASP A 1 465 ? 24.984 29.484 -8.469 1 93.25 465 ASP A CA 1
ATOM 3569 C C . ASP A 1 465 ? 26.094 30.422 -8.969 1 93.25 465 ASP A C 1
ATOM 3571 O O . ASP A 1 465 ? 26.781 30.109 -9.938 1 93.25 465 ASP A O 1
ATOM 3575 N N . GLU A 1 466 ? 26.141 31.547 -8.383 1 95.12 466 GLU A N 1
ATOM 3576 C CA . GLU A 1 466 ? 27.172 32.531 -8.648 1 95.12 466 GLU A CA 1
ATOM 3577 C C . GLU A 1 466 ? 27.766 33.094 -7.355 1 95.12 466 GLU A C 1
ATOM 3579 O O . GLU A 1 466 ? 27.125 33.031 -6.305 1 95.12 466 GLU A O 1
ATOM 3584 N N . GLY A 1 467 ? 29 33.406 -7.488 1 95.75 467 GLY A N 1
ATOM 3585 C CA . GLY A 1 467 ? 29.672 33.938 -6.309 1 95.75 467 GLY A CA 1
ATOM 3586 C C . GLY A 1 467 ? 30.25 32.844 -5.426 1 95.75 467 GLY A C 1
ATOM 3587 O O . GLY A 1 467 ? 30.453 31.719 -5.875 1 95.75 467 GLY A O 1
ATOM 3588 N N . ARG A 1 468 ? 30.656 33.25 -4.23 1 95.69 468 ARG A N 1
ATOM 3589 C CA . ARG A 1 468 ? 31.25 32.25 -3.34 1 95.69 468 ARG A CA 1
ATOM 3590 C C . ARG A 1 468 ? 31 32.625 -1.879 1 95.69 468 ARG A C 1
ATOM 3592 O O . ARG A 1 468 ? 30.844 33.781 -1.543 1 95.69 468 ARG A O 1
ATOM 3599 N N . VAL A 1 469 ? 30.922 31.656 -1.08 1 95.94 469 VAL A N 1
ATOM 3600 C CA . VAL A 1 469 ? 30.938 31.781 0.374 1 95.94 469 VAL A CA 1
ATOM 3601 C C . VAL A 1 469 ? 32.312 31.406 0.916 1 95.94 469 VAL A C 1
ATOM 3603 O O . VAL A 1 469 ? 32.875 30.359 0.565 1 95.94 469 VAL A O 1
ATOM 3606 N N . ALA A 1 470 ? 32.812 32.344 1.693 1 95.94 470 ALA A N 1
ATOM 3607 C CA . ALA A 1 470 ? 34.156 32.125 2.189 1 95.94 470 ALA A CA 1
ATOM 3608 C C . ALA A 1 470 ? 34.219 32.25 3.707 1 95.94 470 ALA A C 1
ATOM 3610 O O . ALA A 1 470 ? 33.469 33.031 4.297 1 95.94 470 ALA A O 1
ATOM 3611 N N . ILE A 1 471 ? 35.094 31.469 4.309 1 94.81 471 ILE A N 1
ATOM 3612 C CA . ILE A 1 471 ? 35.406 31.547 5.73 1 94.81 471 ILE A CA 1
ATOM 3613 C C . ILE A 1 471 ? 36.875 31.906 5.91 1 94.81 471 ILE A C 1
ATOM 3615 O O . ILE A 1 471 ? 37.75 31.172 5.473 1 94.81 471 ILE A O 1
ATOM 3619 N N . ASP A 1 472 ? 37.094 33 6.531 1 93.56 472 ASP A N 1
ATOM 3620 C CA . ASP A 1 472 ? 38.438 33.531 6.703 1 93.56 472 ASP A CA 1
ATOM 3621 C C . ASP A 1 472 ? 39.156 33.594 5.363 1 93.56 472 ASP A C 1
ATOM 3623 O O . ASP A 1 472 ? 40.344 33.219 5.262 1 93.56 472 ASP A O 1
ATOM 3627 N N . GLY A 1 473 ? 38.375 33.844 4.359 1 90.75 473 GLY A N 1
ATOM 3628 C CA . GLY A 1 473 ? 38.938 34.094 3.039 1 90.75 473 GLY A CA 1
ATOM 3629 C C . GLY A 1 473 ? 39.031 32.812 2.197 1 90.75 473 GLY A C 1
ATOM 3630 O O . GLY A 1 473 ? 39.281 32.906 0.991 1 90.75 473 GLY A O 1
ATOM 3631 N N . VAL A 1 474 ? 38.812 31.703 2.719 1 92.44 474 VAL A N 1
ATOM 3632 C CA . VAL A 1 474 ? 38.906 30.453 1.991 1 92.44 474 VAL A CA 1
ATOM 3633 C C . VAL A 1 474 ? 37.5 30.047 1.482 1 92.44 474 VAL A C 1
ATOM 3635 O O . VAL A 1 474 ? 36.562 29.969 2.258 1 92.44 474 VAL A O 1
ATOM 3638 N N . ASP A 1 475 ? 37.531 29.719 0.201 1 93.44 475 ASP A N 1
ATOM 3639 C CA . ASP A 1 475 ? 36.312 29.234 -0.388 1 93.44 475 ASP A CA 1
ATOM 3640 C C . ASP A 1 475 ? 35.875 27.906 0.23 1 93.44 475 ASP A C 1
ATOM 3642 O O . ASP A 1 475 ? 36.656 26.953 0.265 1 93.44 475 ASP A O 1
ATOM 3646 N N . ILE A 1 476 ? 34.656 27.812 0.646 1 93.5 476 ILE A N 1
ATOM 3647 C CA . ILE A 1 476 ? 34.219 26.641 1.394 1 93.5 476 ILE A CA 1
ATOM 3648 C C . ILE A 1 476 ? 34.125 25.438 0.463 1 93.5 476 ILE A C 1
ATOM 3650 O O . ILE A 1 476 ? 34.062 24.297 0.923 1 93.5 476 ILE A O 1
ATOM 3654 N N . ARG A 1 477 ? 34.188 25.531 -0.935 1 92.81 477 ARG A N 1
ATOM 3655 C CA . ARG A 1 477 ? 34.156 24.453 -1.909 1 92.81 477 ARG A CA 1
ATOM 3656 C C . ARG A 1 477 ? 35.531 23.766 -1.98 1 92.81 477 ARG A C 1
ATOM 3658 O O . ARG A 1 477 ? 35.656 22.672 -2.52 1 92.81 477 ARG A O 1
ATOM 3665 N N . ARG A 1 478 ? 36.469 24.391 -1.29 1 92.06 478 ARG A N 1
ATOM 3666 C CA . ARG A 1 478 ? 37.844 23.875 -1.404 1 92.06 478 ARG A CA 1
ATOM 3667 C C . ARG A 1 478 ? 38.219 23.109 -0.155 1 92.06 478 ARG A C 1
ATOM 3669 O O . ARG A 1 478 ? 39.312 22.531 -0.096 1 92.06 478 ARG A O 1
ATOM 3676 N N . VAL A 1 479 ? 37.406 23.078 0.8 1 92.94 479 VAL A N 1
ATOM 3677 C CA . VAL A 1 479 ? 37.688 22.344 2.023 1 92.94 479 VAL A CA 1
ATOM 3678 C C . VAL A 1 479 ? 36.75 21.156 2.15 1 92.94 479 VAL A C 1
ATOM 3680 O O . VAL A 1 479 ? 35.75 21.062 1.422 1 92.94 479 VAL A O 1
ATOM 3683 N N . THR A 1 480 ? 37.125 20.25 3.053 1 93.81 480 THR A N 1
ATOM 3684 C CA . THR A 1 480 ? 36.25 19.078 3.248 1 93.81 480 THR A CA 1
ATOM 3685 C C . THR A 1 480 ? 35 19.469 3.986 1 93.81 480 THR A C 1
ATOM 3687 O O . THR A 1 480 ? 35.031 20.297 4.902 1 93.81 480 THR A O 1
ATOM 3690 N N . ARG A 1 481 ? 33.906 18.922 3.576 1 92.06 481 ARG A N 1
ATOM 3691 C CA . ARG A 1 481 ? 32.625 19.156 4.215 1 92.06 481 ARG A CA 1
ATOM 3692 C C . ARG A 1 481 ? 32.656 18.734 5.676 1 92.06 481 ARG A C 1
ATOM 3694 O O . ARG A 1 481 ? 32.062 19.375 6.531 1 92.06 481 ARG A O 1
ATOM 3701 N N . GLU A 1 482 ? 33.344 17.719 5.91 1 91.19 482 GLU A N 1
ATOM 3702 C CA . GLU A 1 482 ? 33.438 17.188 7.27 1 91.19 482 GLU A CA 1
ATOM 3703 C C . GLU A 1 482 ? 34.062 18.188 8.219 1 91.19 482 GLU A C 1
ATOM 3705 O O . GLU A 1 482 ? 33.562 18.453 9.305 1 91.19 482 GLU A O 1
ATOM 3710 N N . SER A 1 483 ? 35.156 18.75 7.746 1 92.44 483 SER A N 1
ATOM 3711 C CA . SER A 1 483 ? 35.875 19.703 8.594 1 92.44 483 SER A CA 1
ATOM 3712 C C . SER A 1 483 ? 35.062 21 8.75 1 92.44 483 SER A C 1
ATOM 3714 O O . SER A 1 483 ? 35.062 21.609 9.82 1 92.44 483 SER A O 1
ATOM 3716 N N . LEU A 1 484 ? 34.406 21.391 7.754 1 93.5 484 LEU A N 1
ATOM 3717 C CA . LEU A 1 484 ? 33.562 22.578 7.789 1 93.5 484 LEU A CA 1
ATOM 3718 C C . LEU A 1 484 ? 32.438 22.422 8.797 1 93.5 484 LEU A C 1
ATOM 3720 O O . LEU A 1 484 ? 32.25 23.266 9.672 1 93.5 484 LEU A O 1
ATOM 3724 N N . ARG A 1 485 ? 31.797 21.359 8.703 1 93.06 485 ARG A N 1
ATOM 3725 C CA . ARG A 1 485 ? 30.609 21.125 9.523 1 93.06 485 ARG A CA 1
ATOM 3726 C C . ARG A 1 485 ? 30.984 20.734 10.945 1 93.06 485 ARG A C 1
ATOM 3728 O O . ARG A 1 485 ? 30.219 20.969 11.883 1 93.06 485 ARG A O 1
ATOM 3735 N N . ALA A 1 486 ? 32.156 20.203 11.078 1 91.56 486 ALA A N 1
ATOM 3736 C CA . ALA A 1 486 ? 32.656 19.859 12.414 1 91.56 486 ALA A CA 1
ATOM 3737 C C . ALA A 1 486 ? 32.875 21.094 13.266 1 91.56 486 ALA A C 1
ATOM 3739 O O . ALA A 1 486 ? 32.781 21.047 14.492 1 91.56 486 ALA A O 1
ATOM 3740 N N . SER A 1 487 ? 33.031 22.172 12.609 1 91.12 487 SER A N 1
ATOM 3741 C CA . SER A 1 487 ? 33.312 23.406 13.312 1 91.12 487 SER A CA 1
ATOM 3742 C C . SER A 1 487 ? 32.031 24.172 13.625 1 91.12 487 SER A C 1
ATOM 3744 O O . SER A 1 487 ? 32.031 25.172 14.32 1 91.12 487 SER A O 1
ATOM 3746 N N . MET A 1 488 ? 30.984 23.609 13.203 1 92.94 488 MET A N 1
ATOM 3747 C CA . MET A 1 488 ? 29.719 24.297 13.352 1 92.94 488 MET A CA 1
ATOM 3748 C C . MET A 1 488 ? 28.672 23.391 13.984 1 92.94 488 MET A C 1
ATOM 3750 O O . MET A 1 488 ? 28.891 22.188 14.117 1 92.94 488 MET A O 1
ATOM 3754 N N . ALA A 1 489 ? 27.641 24 14.516 1 92.19 489 ALA A N 1
ATOM 3755 C CA . ALA A 1 489 ? 26.438 23.297 14.961 1 92.19 489 ALA A CA 1
ATOM 3756 C C . ALA A 1 489 ? 25.188 24.078 14.602 1 92.19 489 ALA A C 1
ATOM 3758 O O . ALA A 1 489 ? 25.219 25.312 14.547 1 92.19 489 ALA A O 1
ATOM 3759 N N . VAL A 1 490 ? 24.156 23.328 14.32 1 92.31 490 VAL A N 1
ATOM 3760 C CA . VAL A 1 490 ? 22.953 24 13.852 1 92.31 490 VAL A CA 1
ATOM 3761 C C . VAL A 1 490 ? 21.734 23.469 14.602 1 92.31 490 VAL A C 1
ATOM 3763 O O . VAL A 1 490 ? 21.672 22.297 14.953 1 92.31 490 VAL A O 1
ATOM 3766 N N . VAL A 1 491 ? 20.875 24.375 14.93 1 90.19 491 VAL A N 1
ATOM 3767 C CA . VAL A 1 491 ? 19.547 24.047 15.422 1 90.19 491 VAL A CA 1
ATOM 3768 C C . VAL A 1 491 ? 18.5 24.5 14.406 1 90.19 491 VAL A C 1
ATOM 3770 O O . VAL A 1 491 ? 18.281 25.703 14.219 1 90.19 491 VAL A O 1
ATOM 3773 N N . PHE A 1 492 ? 17.875 23.562 13.805 1 88.88 492 PHE A N 1
ATOM 3774 C CA . PHE A 1 492 ? 16.922 23.844 12.742 1 88.88 492 PHE A CA 1
ATOM 3775 C C . PHE A 1 492 ? 15.539 24.156 13.312 1 88.88 492 PHE A C 1
ATOM 3777 O O . PHE A 1 492 ? 15.297 23.953 14.508 1 88.88 492 PHE A O 1
ATOM 3784 N N . GLN A 1 493 ? 14.695 24.641 12.359 1 79.06 493 GLN A N 1
ATOM 3785 C CA . GLN A 1 493 ? 13.312 24.953 12.711 1 79.06 493 GLN A CA 1
ATOM 3786 C C . GLN A 1 493 ? 12.555 23.688 13.109 1 79.06 493 GLN A C 1
ATOM 3788 O O . GLN A 1 493 ? 11.867 23.672 14.133 1 79.06 493 GLN A O 1
ATOM 3793 N N . GLU A 1 494 ? 12.711 22.719 12.227 1 77.31 494 GLU A N 1
ATOM 3794 C CA . GLU A 1 494 ? 12.148 21.422 12.57 1 77.31 494 GLU A CA 1
ATOM 3795 C C . GLU A 1 494 ? 13.164 20.547 13.312 1 77.31 494 GLU A C 1
ATOM 3797 O O . GLU A 1 494 ? 14.211 20.203 12.758 1 77.31 494 GLU A O 1
ATOM 3802 N N . ASN A 1 495 ? 12.836 20.375 14.609 1 77.94 495 ASN A N 1
ATOM 3803 C CA . ASN A 1 495 ? 13.766 19.609 15.43 1 77.94 495 ASN A CA 1
ATOM 3804 C C . ASN A 1 495 ? 13.523 18.109 15.289 1 77.94 495 ASN A C 1
ATOM 3806 O O . ASN A 1 495 ? 12.641 17.547 15.945 1 77.94 495 ASN A O 1
ATOM 3810 N N . MET A 1 496 ? 14.312 17.562 14.492 1 83.94 496 MET A N 1
ATOM 3811 C CA . MET A 1 496 ? 14.164 16.125 14.289 1 83.94 496 MET A CA 1
ATOM 3812 C C . MET A 1 496 ? 15.07 15.344 15.242 1 83.94 496 MET A C 1
ATOM 3814 O O . MET A 1 496 ? 16.25 15.656 15.383 1 83.94 496 MET A O 1
ATOM 3818 N N . LEU A 1 497 ? 14.453 14.516 16.016 1 87.88 497 LEU A N 1
ATOM 3819 C CA . LEU A 1 497 ? 15.188 13.602 16.875 1 87.88 497 LEU A CA 1
ATOM 3820 C C . LEU A 1 497 ? 15.094 12.172 16.359 1 87.88 497 LEU A C 1
ATOM 3822 O O . LEU A 1 497 ? 14.141 11.828 15.648 1 87.88 497 LEU A O 1
ATOM 3826 N N . PHE A 1 498 ? 16.062 11.422 16.625 1 89.38 498 PHE A N 1
ATOM 3827 C CA . PHE A 1 498 ? 16.109 10.039 16.172 1 89.38 498 PHE A CA 1
ATOM 3828 C C . PHE A 1 498 ? 15.469 9.117 17.203 1 89.38 498 PHE A C 1
ATOM 3830 O O . PHE A 1 498 ? 15.453 9.438 18.406 1 89.38 498 PHE A O 1
ATOM 3837 N N . ASN A 1 499 ? 14.961 7.988 16.734 1 88.25 499 ASN A N 1
ATOM 3838 C CA . ASN A 1 499 ? 14.336 7.016 17.625 1 88.25 499 ASN A CA 1
ATOM 3839 C C . ASN A 1 499 ? 15.375 6.25 18.438 1 88.25 499 ASN A C 1
ATOM 3841 O O . ASN A 1 499 ? 15.602 5.062 18.203 1 88.25 499 ASN A O 1
ATOM 3845 N N . MET A 1 500 ? 15.883 6.914 19.344 1 90.19 500 MET A N 1
ATOM 3846 C CA . MET A 1 500 ? 16.844 6.395 20.312 1 90.19 500 MET A CA 1
ATOM 3847 C C . MET A 1 500 ? 16.672 7.074 21.672 1 90.19 500 MET A C 1
ATOM 3849 O O . MET A 1 500 ? 15.711 7.812 21.875 1 90.19 500 MET A O 1
ATOM 3853 N N . SER A 1 501 ? 17.609 6.809 22.562 1 93.75 501 SER A N 1
ATOM 3854 C CA . SER A 1 501 ? 17.516 7.406 23.891 1 93.75 501 SER A CA 1
ATOM 3855 C C . SER A 1 501 ? 17.875 8.883 23.859 1 93.75 501 SER A C 1
ATOM 3857 O O . SER A 1 501 ? 18.516 9.352 22.922 1 93.75 501 SER A O 1
ATOM 3859 N N . ILE A 1 502 ? 17.453 9.609 24.859 1 95.19 502 ILE A N 1
ATOM 3860 C CA . ILE A 1 502 ? 17.797 11.023 24.969 1 95.19 502 ILE A CA 1
ATOM 3861 C C . ILE A 1 502 ? 19.328 11.172 25.031 1 95.19 502 ILE A C 1
ATOM 3863 O O . ILE A 1 502 ? 19.891 12.039 24.359 1 95.19 502 ILE A O 1
ATOM 3867 N N . ARG A 1 503 ? 19.953 10.258 25.703 1 95.81 503 ARG A N 1
ATOM 3868 C CA . ARG A 1 503 ? 21.406 10.25 25.812 1 95.81 503 ARG A CA 1
ATOM 3869 C C . ARG A 1 503 ? 22.062 10.164 24.453 1 95.81 503 ARG A C 1
ATOM 3871 O O . ARG A 1 503 ? 22.953 10.953 24.125 1 95.81 503 ARG A O 1
ATOM 3878 N N . GLU A 1 504 ? 21.609 9.281 23.719 1 93.25 504 GLU A N 1
ATOM 3879 C CA . GLU A 1 504 ? 22.219 9.039 22.422 1 93.25 504 GLU A CA 1
ATOM 3880 C C . GLU A 1 504 ? 21.922 10.18 21.453 1 93.25 504 GLU A C 1
ATOM 3882 O O . GLU A 1 504 ? 22.75 10.508 20.594 1 93.25 504 GLU A O 1
ATOM 3887 N N . ASN A 1 505 ? 20.75 10.742 21.562 1 93.81 505 ASN A N 1
ATOM 3888 C CA . ASN A 1 505 ? 20.406 11.891 20.719 1 93.81 505 ASN A CA 1
ATOM 3889 C C . ASN A 1 505 ? 21.359 13.062 20.969 1 93.81 505 ASN A C 1
ATOM 3891 O O . ASN A 1 505 ? 21.766 13.734 20.031 1 93.81 505 ASN A O 1
ATOM 3895 N N . ILE A 1 506 ? 21.672 13.258 22.219 1 95.44 506 ILE A N 1
ATOM 3896 C CA . ILE A 1 506 ? 22.594 14.336 22.562 1 95.44 506 ILE A CA 1
ATOM 3897 C C . ILE A 1 506 ? 24.016 13.969 22.109 1 95.44 506 ILE A C 1
ATOM 3899 O O . ILE A 1 506 ? 24.734 14.797 21.547 1 95.44 506 ILE A O 1
ATOM 3903 N N . ARG A 1 507 ? 24.344 12.727 22.266 1 94.88 507 ARG A N 1
ATOM 3904 C CA . ARG A 1 507 ? 25.688 12.234 21.953 1 94.88 507 ARG A CA 1
ATOM 3905 C C . ARG A 1 507 ? 25.953 12.305 20.453 1 94.88 507 ARG A C 1
ATOM 3907 O O . ARG A 1 507 ? 27.109 12.312 20.031 1 94.88 507 ARG A O 1
ATOM 3914 N N . LEU A 1 508 ? 24.969 12.398 19.641 1 92.94 508 LEU A N 1
ATOM 3915 C CA . LEU A 1 508 ? 25.109 12.492 18.188 1 92.94 508 LEU A CA 1
ATOM 3916 C C . LEU A 1 508 ? 25.859 13.766 17.797 1 92.94 508 LEU A C 1
ATOM 3918 O O . LEU A 1 508 ? 26.422 13.852 16.703 1 92.94 508 LEU A O 1
ATOM 3922 N N . GLY A 1 509 ? 25.828 14.766 18.656 1 93.12 509 GLY A N 1
ATOM 3923 C CA . GLY A 1 509 ? 26.547 16 18.391 1 93.12 509 GLY A CA 1
ATOM 3924 C C . GLY A 1 509 ? 28.047 15.836 18.453 1 93.12 509 GLY A C 1
ATOM 3925 O O . GLY A 1 509 ? 28.797 16.578 17.812 1 93.12 509 GLY A O 1
ATOM 3926 N N . LYS A 1 510 ? 28.516 15.039 19.297 1 92.69 510 LYS A N 1
ATOM 3927 C CA . LYS A 1 510 ? 29.922 14.711 19.469 1 92.69 510 LYS A CA 1
ATOM 3928 C C . LYS A 1 510 ? 30.125 13.211 19.688 1 92.69 510 LYS A C 1
ATOM 3930 O O . LYS A 1 510 ? 29.906 12.711 20.797 1 92.69 510 LYS A O 1
ATOM 3935 N N . GLU A 1 511 ? 30.719 12.648 18.625 1 87.62 511 GLU A N 1
ATOM 3936 C CA . GLU A 1 511 ? 30.922 11.203 18.719 1 87.62 511 GLU A CA 1
ATOM 3937 C C . GLU A 1 511 ? 31.938 10.859 19.797 1 87.62 511 GLU A C 1
ATOM 3939 O O . GLU A 1 511 ? 33 11.484 19.891 1 87.62 511 GLU A O 1
ATOM 3944 N N . GLY A 1 512 ? 31.641 9.961 20.734 1 87.81 512 GLY A N 1
ATOM 3945 C CA . GLY A 1 512 ? 32.562 9.516 21.781 1 87.81 512 GLY A CA 1
ATOM 3946 C C . GLY A 1 512 ? 32.406 10.305 23.062 1 87.81 512 GLY A C 1
ATOM 3947 O O . GLY A 1 512 ? 33.156 10.078 24.031 1 87.81 512 GLY A O 1
ATOM 3948 N N . ALA A 1 513 ? 31.516 11.289 22.984 1 93.44 513 ALA A N 1
ATOM 3949 C CA . ALA A 1 513 ? 31.312 12.055 24.219 1 93.44 513 ALA A CA 1
ATOM 3950 C C . ALA A 1 513 ? 30.953 11.133 25.375 1 93.44 513 ALA A C 1
ATOM 3952 O O . ALA A 1 513 ? 30.219 10.164 25.203 1 93.44 513 ALA A O 1
ATOM 3953 N N . ASP A 1 514 ? 31.469 11.383 26.484 1 95.06 514 ASP A N 1
ATOM 3954 C CA . ASP A 1 514 ? 31.172 10.57 27.656 1 95.06 514 ASP A CA 1
ATOM 3955 C C . ASP A 1 514 ? 29.875 11.047 28.328 1 95.06 514 ASP A C 1
ATOM 3957 O O . ASP A 1 514 ? 29.297 12.055 27.922 1 95.06 514 ASP A O 1
ATOM 3961 N N . ASP A 1 515 ? 29.469 10.414 29.359 1 95.56 515 ASP A N 1
ATOM 3962 C CA . ASP A 1 515 ? 28.203 10.68 30 1 95.56 515 ASP A CA 1
ATOM 3963 C C . ASP A 1 515 ? 28.219 12.023 30.734 1 95.56 515 ASP A C 1
ATOM 3965 O O . ASP A 1 515 ? 27.203 12.711 30.812 1 95.56 515 ASP A O 1
ATOM 3969 N N . ALA A 1 516 ? 29.328 12.305 31.188 1 95.94 516 ALA A N 1
ATOM 3970 C CA . ALA A 1 516 ? 29.453 13.578 31.906 1 95.94 516 ALA A CA 1
ATOM 3971 C C . ALA A 1 516 ? 29.266 14.758 30.953 1 95.94 516 ALA A C 1
ATOM 3973 O O . ALA A 1 516 ? 28.641 15.758 31.312 1 95.94 516 ALA A O 1
ATOM 3974 N N . GLU A 1 517 ? 29.797 14.633 29.797 1 95.62 517 GLU A N 1
ATOM 3975 C CA . GLU A 1 517 ? 29.641 15.68 28.797 1 95.62 517 GLU A CA 1
ATOM 3976 C C . GLU A 1 517 ? 28.188 15.812 28.359 1 95.62 517 GLU A C 1
ATOM 3978 O O . GLU A 1 517 ? 27.688 16.922 28.125 1 95.62 517 GLU A O 1
ATOM 3983 N N . VAL A 1 518 ? 27.562 14.695 28.266 1 97 518 VAL A N 1
ATOM 3984 C CA . VAL A 1 518 ? 26.156 14.688 27.875 1 97 518 VAL A CA 1
ATOM 3985 C C . VAL A 1 518 ? 25.312 15.391 28.938 1 97 518 VAL A C 1
ATOM 3987 O O . VAL A 1 518 ? 24.453 16.203 28.625 1 97 518 VAL A O 1
ATOM 3990 N N . GLU A 1 519 ? 25.578 15.086 30.141 1 96.62 519 GLU A N 1
ATOM 3991 C CA . GLU A 1 519 ? 24.859 15.703 31.25 1 96.62 519 GLU A CA 1
ATOM 3992 C C . GLU A 1 519 ? 25.109 17.203 31.312 1 96.62 519 GLU A C 1
ATOM 3994 O O . GLU A 1 519 ? 24.203 17.984 31.578 1 96.62 519 GLU A O 1
ATOM 3999 N N . ASP A 1 520 ? 26.312 17.562 31.094 1 95.06 520 ASP A N 1
ATOM 4000 C CA . ASP A 1 520 ? 26.672 18.969 31.094 1 95.06 520 ASP A CA 1
ATOM 4001 C C . ASP A 1 520 ? 25.938 19.734 30 1 95.06 520 ASP A C 1
ATOM 4003 O O . ASP A 1 520 ? 25.438 20.828 30.234 1 95.06 520 ASP A O 1
ATOM 4007 N N . ALA A 1 521 ? 25.938 19.156 28.844 1 94.81 521 ALA A N 1
ATOM 4008 C CA . ALA A 1 521 ? 25.234 19.781 27.734 1 94.81 521 ALA A CA 1
ATOM 4009 C C . ALA A 1 521 ? 23.734 19.906 28.047 1 94.81 521 ALA A C 1
ATOM 4011 O O . ALA A 1 521 ? 23.109 20.922 27.719 1 94.81 521 ALA A O 1
ATOM 4012 N N . ALA A 1 522 ? 23.203 18.922 28.688 1 95.94 522 ALA A N 1
ATOM 4013 C CA . ALA A 1 522 ? 21.797 18.938 29.062 1 95.94 522 ALA A CA 1
ATOM 4014 C C . ALA A 1 522 ? 21.516 20.016 30.094 1 95.94 522 ALA A C 1
ATOM 4016 O O . ALA A 1 522 ? 20.453 20.656 30.062 1 95.94 522 ALA A O 1
ATOM 4017 N N . LYS A 1 523 ? 22.391 20.203 30.984 1 94.25 523 LYS A N 1
ATOM 4018 C CA . LYS A 1 523 ? 22.25 21.266 32 1 94.25 523 LYS A CA 1
ATOM 4019 C C . LYS A 1 523 ? 22.297 22.641 31.359 1 94.25 523 LYS A C 1
ATOM 4021 O O . LYS A 1 523 ? 21.5 23.516 31.688 1 94.25 523 LYS A O 1
ATOM 4026 N N . LYS A 1 524 ? 23.203 22.766 30.469 1 89.81 524 LYS A N 1
ATOM 4027 C CA . LYS A 1 524 ? 23.328 24.031 29.781 1 89.81 524 LYS A CA 1
ATOM 4028 C C . LYS A 1 524 ? 22.094 24.344 28.953 1 89.81 524 LYS A C 1
ATOM 4030 O O . LYS A 1 524 ? 21.703 25.516 28.828 1 89.81 524 LYS A O 1
ATOM 4035 N N . ALA A 1 525 ? 21.531 23.312 28.422 1 91.25 525 ALA A N 1
ATOM 4036 C CA . ALA A 1 525 ? 20.328 23.484 27.625 1 91.25 525 ALA A CA 1
ATOM 4037 C C . ALA A 1 525 ? 19.078 23.516 28.5 1 91.25 525 ALA A C 1
ATOM 4039 O O . ALA A 1 525 ? 17.953 23.562 28 1 91.25 525 ALA A O 1
ATOM 4040 N N . GLU A 1 526 ? 19.234 23.359 29.812 1 90 526 GLU A N 1
ATOM 4041 C CA . GLU A 1 526 ? 18.172 23.438 30.812 1 90 526 GLU A CA 1
ATOM 4042 C C . GLU A 1 526 ? 17.125 22.344 30.609 1 90 526 GLU A C 1
ATOM 4044 O O . GLU A 1 526 ? 15.93 22.609 30.656 1 90 526 GLU A O 1
ATOM 4049 N N . ILE A 1 527 ? 17.531 21.188 30.266 1 91.81 527 ILE A N 1
ATOM 4050 C CA . ILE A 1 527 ? 16.594 20.094 30.062 1 91.81 527 ILE A CA 1
ATOM 4051 C C . ILE A 1 527 ? 16.938 18.938 31 1 91.81 527 ILE A C 1
ATOM 4053 O O . ILE A 1 527 ? 16.172 17.969 31.109 1 91.81 527 ILE A O 1
ATOM 4057 N N . HIS A 1 528 ? 18 19.094 31.75 1 93.94 528 HIS A N 1
ATOM 4058 C CA . HIS A 1 528 ? 18.469 18.047 32.656 1 93.94 528 HIS A CA 1
ATOM 4059 C C . HIS A 1 528 ? 17.391 17.688 33.688 1 93.94 528 HIS A C 1
ATOM 4061 O O . HIS A 1 528 ? 17.141 16.516 33.938 1 93.94 528 HIS A O 1
ATOM 4067 N N . GLY A 1 529 ? 16.812 18.672 34.281 1 91.31 529 GLY A N 1
ATOM 4068 C CA . GLY A 1 529 ? 15.773 18.422 35.281 1 91.31 529 GLY A CA 1
ATOM 4069 C C . GLY A 1 529 ? 14.625 17.578 34.75 1 91.31 529 GLY A C 1
ATOM 4070 O O . GLY A 1 529 ? 14.156 16.656 35.406 1 91.31 529 GLY A O 1
ATOM 4071 N N . PHE A 1 530 ? 14.188 17.891 33.594 1 90 530 PHE A N 1
ATOM 4072 C CA . PHE A 1 530 ? 13.109 17.141 32.969 1 90 530 PHE A CA 1
ATOM 4073 C C . PHE A 1 530 ? 13.531 15.695 32.719 1 90 530 PHE A C 1
ATOM 4075 O O . PHE A 1 530 ? 12.773 14.766 33 1 90 530 PHE A O 1
ATOM 4082 N N . ILE A 1 531 ? 14.75 15.547 32.219 1 95.25 531 ILE A N 1
ATOM 4083 C CA . ILE A 1 531 ? 15.25 14.219 31.891 1 95.25 531 ILE A CA 1
ATOM 4084 C C . ILE A 1 531 ? 15.273 13.359 33.156 1 95.25 531 ILE A C 1
ATOM 4086 O O . ILE A 1 531 ? 14.891 12.188 33.125 1 95.25 531 ILE A O 1
ATOM 4090 N N . MET A 1 532 ? 15.648 13.977 34.219 1 93.38 532 MET A N 1
ATOM 4091 C CA . MET A 1 532 ? 15.766 13.258 35.469 1 93.38 532 MET A CA 1
ATOM 4092 C C . MET A 1 532 ? 14.391 12.93 36.031 1 93.38 532 MET A C 1
ATOM 4094 O O . MET A 1 532 ? 14.25 12.023 36.875 1 93.38 532 MET A O 1
ATOM 4098 N N . SER A 1 533 ? 13.383 13.641 35.625 1 91.38 533 SER A N 1
ATOM 4099 C CA . SER A 1 533 ? 12.023 13.398 36.094 1 91.38 533 SER A CA 1
ATOM 4100 C C . SER A 1 533 ? 11.406 12.203 35.375 1 91.38 533 SER A C 1
ATOM 4102 O O . SER A 1 533 ? 10.414 11.633 35.844 1 91.38 533 SER A O 1
ATOM 4104 N N . LEU A 1 534 ? 11.984 11.836 34.312 1 92.62 534 LEU A N 1
ATOM 4105 C CA . LEU A 1 534 ? 11.492 10.688 33.594 1 92.62 534 LEU A CA 1
ATOM 4106 C C . LEU A 1 534 ? 11.914 9.383 34.25 1 92.62 534 LEU A C 1
ATOM 4108 O O . LEU A 1 534 ? 13.016 9.289 34.781 1 92.62 534 LEU A O 1
ATOM 4112 N N . PRO A 1 535 ? 11.141 8.32 34.156 1 91.25 535 PRO A N 1
ATOM 4113 C CA . PRO A 1 535 ? 11.438 7.043 34.781 1 91.25 535 PRO A CA 1
ATOM 4114 C C . PRO A 1 535 ? 12.781 6.457 34.375 1 91.25 535 PRO A C 1
ATOM 4116 O O . PRO A 1 535 ? 13.516 5.906 35.188 1 91.25 535 PRO A O 1
ATOM 4119 N N . GLU A 1 536 ? 13.18 6.598 33.156 1 94.25 536 GLU A N 1
ATOM 4120 C CA . GLU A 1 536 ? 14.414 6.004 32.656 1 94.25 536 GLU A CA 1
ATOM 4121 C C . GLU A 1 536 ? 15.5 7.059 32.469 1 94.25 536 GLU A C 1
ATOM 4123 O O . GLU A 1 536 ? 16.547 6.777 31.906 1 94.25 536 GLU A O 1
ATOM 4128 N N . GLY A 1 537 ? 15.156 8.227 32.875 1 94.62 537 GLY A N 1
ATOM 4129 C CA . GLY A 1 537 ? 16.125 9.297 32.781 1 94.62 537 GLY A CA 1
ATOM 4130 C C . GLY A 1 537 ? 16.656 9.5 31.359 1 94.62 537 GLY A C 1
ATOM 4131 O O . GLY A 1 537 ? 15.875 9.617 30.406 1 94.62 537 GLY A O 1
ATOM 4132 N N . TYR A 1 538 ? 18 9.438 31.297 1 95.5 538 TYR A N 1
ATOM 4133 C CA . TYR A 1 538 ? 18.656 9.688 30.016 1 95.5 538 TYR A CA 1
ATOM 4134 C C . TYR A 1 538 ? 18.453 8.523 29.047 1 95.5 538 TYR A C 1
ATOM 4136 O O . TYR A 1 538 ? 18.641 8.672 27.844 1 95.5 538 TYR A O 1
ATOM 4144 N N . ASP A 1 539 ? 18.047 7.488 29.547 1 94.31 539 ASP A N 1
ATOM 4145 C CA . ASP A 1 539 ? 17.891 6.301 28.719 1 94.31 539 ASP A CA 1
ATOM 4146 C C . ASP A 1 539 ? 16.453 6.172 28.203 1 94.31 539 ASP A C 1
ATOM 4148 O O . ASP A 1 539 ? 16.109 5.184 27.562 1 94.31 539 ASP A O 1
ATOM 4152 N N . THR A 1 540 ? 15.719 7.203 28.406 1 93.12 540 THR A N 1
ATOM 4153 C CA . THR A 1 540 ? 14.344 7.215 27.906 1 93.12 540 THR A CA 1
ATOM 4154 C C . THR A 1 540 ? 14.312 7.27 26.391 1 93.12 540 THR A C 1
ATOM 4156 O O . THR A 1 540 ? 14.93 8.148 25.781 1 93.12 540 THR A O 1
ATOM 4159 N N . PRO A 1 541 ? 13.625 6.355 25.781 1 91.06 541 PRO A N 1
ATOM 4160 C CA . PRO A 1 541 ? 13.484 6.418 24.312 1 91.06 541 PRO A CA 1
ATOM 4161 C C . PRO A 1 541 ? 12.578 7.551 23.859 1 91.06 541 PRO A C 1
ATOM 4163 O O . PRO A 1 541 ? 11.508 7.766 24.438 1 91.06 541 PRO A O 1
ATOM 4166 N N . VAL A 1 542 ? 12.945 8.297 22.906 1 87.06 542 VAL A N 1
ATOM 4167 C CA . VAL A 1 542 ? 12.219 9.461 22.422 1 87.06 542 VAL A CA 1
ATOM 4168 C C . VAL A 1 542 ? 11.109 9.023 21.484 1 87.06 542 VAL A C 1
ATOM 4170 O O . VAL A 1 542 ? 10.078 9.703 21.359 1 87.06 542 VAL A O 1
ATOM 4173 N N . GLY A 1 543 ? 11.219 7.824 20.891 1 79.12 543 GLY A N 1
ATOM 4174 C CA . GLY A 1 543 ? 10.219 7.371 19.938 1 79.12 543 GLY A CA 1
ATOM 4175 C C . GLY A 1 543 ? 10.445 7.918 18.531 1 79.12 543 GLY A C 1
ATOM 4176 O O . GLY A 1 543 ? 11.414 8.641 18.297 1 79.12 543 GLY A O 1
ATOM 4177 N N . GLU A 1 544 ? 9.391 7.652 17.656 1 73.81 544 GLU A N 1
ATOM 4178 C CA . GLU A 1 544 ? 9.508 8.117 16.281 1 73.81 544 GLU A CA 1
ATOM 4179 C C . GLU A 1 544 ? 9.258 9.617 16.188 1 73.81 544 GLU A C 1
ATOM 4181 O O . GLU A 1 544 ? 8.258 10.125 16.703 1 73.81 544 GLU A O 1
ATOM 4186 N N . ARG A 1 545 ? 10.164 10.312 15.664 1 67.56 545 ARG A N 1
ATOM 4187 C CA . ARG A 1 545 ? 10.141 11.75 15.438 1 67.56 545 ARG A CA 1
ATOM 4188 C C . ARG A 1 545 ? 9.961 12.508 16.75 1 67.56 545 ARG A C 1
ATOM 4190 O O . ARG A 1 545 ? 9.383 13.602 16.766 1 67.56 545 ARG A O 1
ATOM 4197 N N . GLY A 1 546 ? 10.297 11.867 17.859 1 71.19 546 GLY A N 1
ATOM 4198 C CA . GLY A 1 546 ? 10.211 12.531 19.156 1 71.19 546 GLY A CA 1
ATOM 4199 C C . GLY A 1 546 ? 8.781 12.734 19.625 1 71.19 546 GLY A C 1
ATOM 4200 O O . GLY A 1 546 ? 8.484 13.719 20.312 1 71.19 546 GLY A O 1
ATOM 4201 N N . ASP A 1 547 ? 7.883 11.922 19.188 1 69.88 547 ASP A N 1
ATOM 4202 C CA . ASP A 1 547 ? 6.453 12.117 19.406 1 69.88 547 ASP A CA 1
ATOM 4203 C C . ASP A 1 547 ? 6.102 12.016 20.891 1 69.88 547 ASP A C 1
ATOM 4205 O O . ASP A 1 547 ? 5.039 12.469 21.312 1 69.88 547 ASP A O 1
ATOM 4209 N N . THR A 1 548 ? 7.059 11.719 21.703 1 77.44 548 THR A N 1
ATOM 4210 C CA . THR A 1 548 ? 6.793 11.555 23.125 1 77.44 548 THR A CA 1
ATOM 4211 C C . THR A 1 548 ? 7.125 12.828 23.891 1 77.44 548 THR A C 1
ATOM 4213 O O . THR A 1 548 ? 6.82 12.945 25.078 1 77.44 548 THR A O 1
ATOM 4216 N N . LEU A 1 549 ? 7.766 13.758 23.219 1 84.38 549 LEU A N 1
ATOM 4217 C CA . LEU A 1 549 ? 8.234 14.984 23.859 1 84.38 549 LEU A CA 1
ATOM 4218 C C . LEU A 1 549 ? 7.441 16.188 23.359 1 84.38 549 LEU A C 1
ATOM 4220 O O . LEU A 1 549 ? 6.883 16.172 22.266 1 84.38 549 LEU A O 1
ATOM 4224 N N . SER A 1 550 ? 7.375 17.172 24.203 1 80.12 550 SER A N 1
ATOM 4225 C CA . SER A 1 550 ? 6.781 18.438 23.766 1 80.12 550 SER A CA 1
ATOM 4226 C C . SER A 1 550 ? 7.699 19.172 22.812 1 80.12 550 SER A C 1
ATOM 4228 O O . SER A 1 550 ? 8.875 18.828 22.672 1 80.12 550 SER A O 1
ATOM 4230 N N . GLY A 1 551 ? 7.164 20.125 22.078 1 80.12 551 GLY A N 1
ATOM 4231 C CA . GLY A 1 551 ? 7.953 20.922 21.156 1 80.12 551 GLY A CA 1
ATOM 4232 C C . GLY A 1 551 ? 9.148 21.594 21.812 1 80.12 551 GLY A C 1
ATOM 4233 O O . GLY A 1 551 ? 10.25 21.562 21.266 1 80.12 551 GLY A O 1
ATOM 4234 N N . GLY A 1 552 ? 8.922 22.172 22.984 1 83 552 GLY A N 1
ATOM 4235 C CA . GLY A 1 552 ? 10 22.828 23.703 1 83 552 GLY A CA 1
ATOM 4236 C C . GLY A 1 552 ? 11.07 21.859 24.172 1 83 552 GLY A C 1
ATOM 4237 O O . GLY A 1 552 ? 12.258 22.188 24.156 1 83 552 GLY A O 1
ATOM 4238 N N . GLN A 1 553 ? 10.672 20.719 24.625 1 86.88 553 GLN A N 1
ATOM 4239 C CA . GLN A 1 553 ? 11.617 19.703 25.078 1 86.88 553 GLN A CA 1
ATOM 4240 C C . GLN A 1 553 ? 12.477 19.203 23.922 1 86.88 553 GLN A C 1
ATOM 4242 O O . GLN A 1 553 ? 13.695 19.047 24.078 1 86.88 553 GLN A O 1
ATOM 4247 N N . ARG A 1 554 ? 11.883 18.969 22.797 1 90.31 554 ARG A N 1
ATOM 4248 C CA . ARG A 1 554 ? 12.617 18.547 21.609 1 90.31 554 ARG A CA 1
ATOM 4249 C C . ARG A 1 554 ? 13.656 19.594 21.203 1 90.31 554 ARG A C 1
ATOM 4251 O O . ARG A 1 554 ? 14.773 19.25 20.828 1 90.31 554 ARG A O 1
ATOM 4258 N N . GLN A 1 555 ? 13.242 20.797 21.344 1 88.75 555 GLN A N 1
ATOM 4259 C CA . GLN A 1 555 ? 14.148 21.891 21 1 88.75 555 GLN A CA 1
ATOM 4260 C C . GLN A 1 555 ? 15.352 21.922 21.953 1 88.75 555 GLN A C 1
ATOM 4262 O O . GLN A 1 555 ? 16.484 22.125 21.516 1 88.75 555 GLN A O 1
ATOM 4267 N N . ARG A 1 556 ? 15.094 21.812 23.172 1 90.31 556 ARG A N 1
ATOM 4268 C CA . ARG A 1 556 ? 16.172 21.844 24.156 1 90.31 556 ARG A CA 1
ATOM 4269 C C . ARG A 1 556 ? 17.141 20.688 23.953 1 90.31 556 ARG A C 1
ATOM 4271 O O . ARG A 1 556 ? 18.359 20.844 24.156 1 90.31 556 ARG A O 1
ATOM 4278 N N . ILE A 1 557 ? 16.609 19.562 23.609 1 92.56 557 ILE A N 1
ATOM 4279 C CA . ILE A 1 557 ? 17.484 18.438 23.312 1 92.56 557 ILE A CA 1
ATOM 4280 C C . ILE A 1 557 ? 18.328 18.719 22.078 1 92.56 557 ILE A C 1
ATOM 4282 O O . ILE A 1 557 ? 19.516 18.391 22.031 1 92.56 557 ILE A O 1
ATOM 4286 N N . ALA A 1 558 ? 17.703 19.281 21.062 1 92.19 558 ALA A N 1
ATOM 4287 C CA . ALA A 1 558 ? 18.438 19.688 19.859 1 92.19 558 ALA A CA 1
ATOM 4288 C C . ALA A 1 558 ? 19.547 20.688 20.188 1 92.19 558 ALA A C 1
ATOM 4290 O O . ALA A 1 558 ? 20.641 20.625 19.625 1 92.19 558 ALA A O 1
ATOM 4291 N N . ILE A 1 559 ? 19.219 21.562 21.094 1 91 559 ILE A N 1
ATOM 4292 C CA . ILE A 1 559 ? 20.203 22.547 21.531 1 91 559 ILE A CA 1
ATOM 4293 C C . ILE A 1 559 ? 21.344 21.844 22.266 1 91 559 ILE A C 1
ATOM 4295 O O . ILE A 1 559 ? 22.516 22.156 22.047 1 91 559 ILE A O 1
ATOM 4299 N N . ALA A 1 560 ? 20.969 20.922 23.141 1 93.94 560 ALA A N 1
ATOM 4300 C CA . ALA A 1 560 ? 21.984 20.156 23.844 1 93.94 560 ALA A CA 1
ATOM 4301 C C . ALA A 1 560 ? 22.922 19.422 22.875 1 93.94 560 ALA A C 1
ATOM 4303 O O . ALA A 1 560 ? 24.125 19.391 23.078 1 93.94 560 ALA A O 1
ATOM 4304 N N . ARG A 1 561 ? 22.359 18.859 21.859 1 94.06 561 ARG A N 1
ATOM 4305 C CA . ARG A 1 561 ? 23.125 18.188 20.828 1 94.06 561 ARG A CA 1
ATOM 4306 C C . ARG A 1 561 ? 24.094 19.156 20.156 1 94.06 561 ARG A C 1
ATOM 4308 O O . ARG A 1 561 ? 25.234 18.797 19.875 1 94.06 561 ARG A O 1
ATOM 4315 N N . ALA A 1 562 ? 23.609 20.312 19.906 1 92.06 562 ALA A N 1
ATOM 4316 C CA . ALA A 1 562 ? 24.438 21.328 19.25 1 92.06 562 ALA A CA 1
ATOM 4317 C C . ALA A 1 562 ? 25.562 21.781 20.188 1 92.06 562 ALA A C 1
ATOM 4319 O O . ALA A 1 562 ? 26.719 21.938 19.75 1 92.06 562 ALA A O 1
ATOM 4320 N N . ILE A 1 563 ? 25.312 21.906 21.438 1 91.12 563 ILE A N 1
ATOM 4321 C CA . ILE A 1 563 ? 26.234 22.484 22.406 1 91.12 563 ILE A CA 1
ATOM 4322 C C . ILE A 1 563 ? 27.344 21.484 22.734 1 91.12 563 ILE A C 1
ATOM 4324 O O . ILE A 1 563 ? 28.484 21.875 22.969 1 91.12 563 ILE A O 1
ATOM 4328 N N . ILE A 1 564 ? 26.969 20.281 22.797 1 94.25 564 ILE A N 1
ATOM 4329 C CA . ILE A 1 564 ? 27.938 19.266 23.203 1 94.25 564 ILE A CA 1
ATOM 4330 C C . ILE A 1 564 ? 29.109 19.266 22.219 1 94.25 564 ILE A C 1
ATOM 4332 O O . ILE A 1 564 ? 30.234 18.906 22.578 1 94.25 564 ILE A O 1
ATOM 4336 N N . ARG A 1 565 ? 28.891 19.641 21.078 1 91.62 565 ARG A N 1
ATOM 4337 C CA . ARG A 1 565 ? 29.906 19.688 20.047 1 91.62 565 ARG A CA 1
ATOM 4338 C C . ARG A 1 565 ? 30.922 20.797 20.328 1 91.62 565 ARG A C 1
ATOM 4340 O O . ARG A 1 565 ? 32.031 20.797 19.781 1 91.62 565 ARG A O 1
ATOM 4347 N N . ASN A 1 566 ? 30.547 21.75 21.125 1 87.62 566 ASN A N 1
ATOM 4348 C CA . ASN A 1 566 ? 31.375 22.922 21.406 1 87.62 566 ASN A CA 1
ATOM 4349 C C . ASN A 1 566 ? 31.844 23.594 20.109 1 87.62 566 ASN A C 1
ATOM 4351 O O . ASN A 1 566 ? 33.031 23.781 19.922 1 87.62 566 ASN A O 1
ATOM 4355 N N . PRO A 1 567 ? 30.922 24.047 19.266 1 90.62 567 PRO A N 1
ATOM 4356 C CA . PRO A 1 567 ? 31.25 24.609 17.953 1 90.62 567 PRO A CA 1
ATOM 4357 C C . PRO A 1 567 ? 31.812 26.031 18.047 1 90.62 567 PRO A C 1
ATOM 4359 O O . PRO A 1 567 ? 31.562 26.734 19.031 1 90.62 567 PRO A O 1
ATOM 4362 N N . SER A 1 568 ? 32.5 26.422 17 1 91.19 568 SER A N 1
ATOM 4363 C CA . SER A 1 568 ? 32.969 27.812 16.875 1 91.19 568 SER A CA 1
ATOM 4364 C C . SER A 1 568 ? 31.828 28.719 16.406 1 91.19 568 SER A C 1
ATOM 4366 O O . SER A 1 568 ? 31.797 29.891 16.75 1 91.19 568 SER A O 1
ATOM 4368 N N . VAL A 1 569 ? 31 28.094 15.664 1 93.25 569 VAL A N 1
ATOM 4369 C CA . VAL A 1 569 ? 29.875 28.859 15.125 1 93.25 569 VAL A CA 1
ATOM 4370 C C . VAL A 1 569 ? 28.578 28.109 15.422 1 93.25 569 VAL A C 1
ATOM 4372 O O . VAL A 1 569 ? 28.422 26.953 15.062 1 93.25 569 VAL A O 1
ATOM 4375 N N . LEU A 1 570 ? 27.688 28.766 16.094 1 93.31 570 LEU A N 1
ATOM 4376 C CA . LEU A 1 570 ? 26.359 28.234 16.375 1 93.31 570 LEU A CA 1
ATOM 4377 C C . LEU A 1 570 ? 25.312 28.859 15.461 1 93.31 570 LEU A C 1
ATOM 4379 O O . LEU A 1 570 ? 25.141 30.078 15.453 1 93.31 570 LEU A O 1
ATOM 4383 N N . LEU A 1 571 ? 24.688 28.031 14.672 1 94.44 571 LEU A N 1
ATOM 4384 C CA . LEU A 1 571 ? 23.656 28.484 13.734 1 94.44 571 LEU A CA 1
ATOM 4385 C C . LEU A 1 571 ? 22.266 28.125 14.234 1 94.44 571 LEU A C 1
ATOM 4387 O O . LEU A 1 571 ? 22 26.984 14.594 1 94.44 571 LEU A O 1
ATOM 4391 N N . LEU A 1 572 ? 21.438 29.125 14.312 1 92.44 572 LEU A N 1
ATOM 4392 C CA . LEU A 1 572 ? 20.047 28.938 14.742 1 92.44 572 LEU A CA 1
ATOM 4393 C C . LEU A 1 572 ? 19.078 29.344 13.641 1 92.44 572 LEU A C 1
ATOM 4395 O O . LEU A 1 572 ? 19.016 30.516 13.266 1 92.44 572 LEU A O 1
ATOM 4399 N N . ASP A 1 573 ? 18.375 28.391 13.117 1 90.81 573 ASP A N 1
ATOM 4400 C CA . ASP A 1 573 ? 17.438 28.641 12.039 1 90.81 573 ASP A CA 1
ATOM 4401 C C . ASP A 1 573 ? 15.992 28.609 12.555 1 90.81 573 ASP A C 1
ATOM 4403 O O . ASP A 1 573 ? 15.352 27.562 12.547 1 90.81 573 ASP A O 1
ATOM 4407 N N . GLU A 1 574 ? 15.422 29.75 12.883 1 82.44 574 GLU A N 1
ATOM 4408 C CA . GLU A 1 574 ? 14.078 29.891 13.43 1 82.44 574 GLU A CA 1
ATOM 4409 C C . GLU A 1 574 ? 13.812 28.875 14.539 1 82.44 574 GLU A C 1
ATOM 4411 O O . GLU A 1 574 ? 12.773 28.219 14.539 1 82.44 574 GLU A O 1
ATOM 4416 N N . ALA A 1 575 ? 14.703 28.719 15.406 1 78.38 575 ALA A N 1
ATOM 4417 C CA . ALA A 1 575 ? 14.773 27.625 16.375 1 78.38 575 ALA A CA 1
ATOM 4418 C C . ALA A 1 575 ? 13.633 27.719 17.391 1 78.38 575 ALA A C 1
ATOM 4420 O O . ALA A 1 575 ? 13.289 26.734 18.031 1 78.38 575 ALA A O 1
ATOM 4421 N N . THR A 1 576 ? 12.969 28.875 17.547 1 74.88 576 THR A N 1
ATOM 4422 C CA . THR A 1 576 ? 11.984 29.016 18.609 1 74.88 576 THR A CA 1
ATOM 4423 C C . THR A 1 576 ? 10.625 29.406 18.031 1 74.88 576 THR A C 1
ATOM 4425 O O . THR A 1 576 ? 9.711 29.781 18.766 1 74.88 576 THR A O 1
ATOM 4428 N N . SER A 1 577 ? 10.453 29.328 16.75 1 66.31 577 SER A N 1
ATOM 4429 C CA . SER A 1 577 ? 9.266 29.859 16.094 1 66.31 577 SER A CA 1
ATOM 4430 C C . SER A 1 577 ? 8.031 29.016 16.422 1 66.31 577 SER A C 1
ATOM 4432 O O . SER A 1 577 ? 6.91 29.531 16.391 1 66.31 577 SER A O 1
ATOM 4434 N N . ALA A 1 578 ? 8.273 27.781 16.688 1 62.03 578 ALA A N 1
ATOM 4435 C CA . ALA A 1 578 ? 7.129 26.891 16.875 1 62.03 578 ALA A CA 1
ATOM 4436 C C . ALA A 1 578 ? 6.75 26.781 18.359 1 62.03 578 ALA A C 1
ATOM 4438 O O . ALA A 1 578 ? 5.844 26.031 18.719 1 62.03 578 ALA A O 1
ATOM 4439 N N . LEU A 1 579 ? 7.391 27.625 19.172 1 67.88 579 LEU A N 1
ATOM 4440 C CA . LEU A 1 579 ? 7.195 27.516 20.609 1 67.88 579 LEU A CA 1
ATOM 4441 C C . LEU A 1 579 ? 6.297 28.641 21.141 1 67.88 579 LEU A C 1
ATOM 4443 O O . LEU A 1 579 ? 6.16 29.672 20.484 1 67.88 579 LEU A O 1
ATOM 4447 N N . ASP A 1 580 ? 5.68 28.359 22.203 1 62.62 580 ASP A N 1
ATOM 4448 C CA . ASP A 1 580 ? 4.934 29.422 22.891 1 62.62 580 ASP A CA 1
ATOM 4449 C C . ASP A 1 580 ? 5.871 30.5 23.438 1 62.62 580 ASP A C 1
ATOM 4451 O O . ASP A 1 580 ? 7.062 30.25 23.625 1 62.62 580 ASP A O 1
ATOM 4455 N N . GLN A 1 581 ? 5.328 31.688 23.703 1 62.06 581 GLN A N 1
ATOM 4456 C CA . GLN A 1 581 ? 6.102 32.875 24.031 1 62.06 581 GLN A CA 1
ATOM 4457 C C . GLN A 1 581 ? 6.91 32.656 25.312 1 62.06 581 GLN A C 1
ATOM 4459 O O . GLN A 1 581 ? 8.062 33.094 25.406 1 62.06 581 GLN A O 1
ATOM 4464 N N . THR A 1 582 ? 6.336 32.031 26.25 1 65.19 582 THR A N 1
ATOM 4465 C CA . THR A 1 582 ? 7.031 31.812 27.516 1 65.19 582 THR A CA 1
ATOM 4466 C C . THR A 1 582 ? 8.211 30.859 27.328 1 65.19 582 THR A C 1
ATOM 4468 O O . THR A 1 582 ? 9.312 31.125 27.812 1 65.19 582 THR A O 1
ATOM 4471 N N . THR A 1 583 ? 7.953 29.812 26.719 1 73.94 583 THR A N 1
ATOM 4472 C CA . THR A 1 583 ? 9 28.844 26.453 1 73.94 583 THR A CA 1
ATOM 4473 C C . THR A 1 583 ? 10.086 29.438 25.562 1 73.94 583 THR A C 1
ATOM 4475 O O . THR A 1 583 ? 11.273 29.188 25.766 1 73.94 583 THR A O 1
ATOM 4478 N N . GLU A 1 584 ? 9.609 30.219 24.625 1 77.38 584 GLU A N 1
ATOM 4479 C CA . GLU A 1 584 ? 10.547 30.891 23.734 1 77.38 584 GLU A CA 1
ATOM 4480 C C . GLU A 1 584 ? 11.5 31.797 24.5 1 77.38 584 GLU A C 1
ATOM 4482 O O . GLU A 1 584 ? 12.703 31.797 24.266 1 77.38 584 GLU A O 1
ATOM 4487 N N . ALA A 1 585 ? 10.953 32.562 25.375 1 74.75 585 ALA A N 1
ATOM 4488 C CA . ALA A 1 585 ? 11.781 33.469 26.172 1 74.75 585 ALA A CA 1
ATOM 4489 C C . ALA A 1 585 ? 12.812 32.719 26.984 1 74.75 585 ALA A C 1
ATOM 4491 O O . ALA A 1 585 ? 13.961 33.156 27.094 1 74.75 585 ALA A O 1
ATOM 4492 N N . ALA A 1 586 ? 12.391 31.641 27.531 1 78.12 586 ALA A N 1
ATOM 4493 C CA . ALA A 1 586 ? 13.297 30.812 28.328 1 78.12 586 ALA A CA 1
ATOM 4494 C C . ALA A 1 586 ? 14.414 30.234 27.469 1 78.12 586 ALA A C 1
ATOM 4496 O O . ALA A 1 586 ? 15.586 30.25 27.875 1 78.12 586 ALA A O 1
ATOM 4497 N N . ILE A 1 587 ? 14.086 29.766 26.359 1 82.5 587 ILE A N 1
ATOM 4498 C CA . ILE A 1 587 ? 15.055 29.156 25.469 1 82.5 587 ILE A CA 1
ATOM 4499 C C . ILE A 1 587 ? 16 30.219 24.906 1 82.5 587 ILE A C 1
ATOM 4501 O O . ILE A 1 587 ? 17.203 29.984 24.766 1 82.5 587 ILE A O 1
ATOM 4505 N N . ASN A 1 588 ? 15.391 31.359 24.672 1 82.38 588 ASN A N 1
ATOM 4506 C CA . ASN A 1 588 ? 16.219 32.469 24.188 1 82.38 588 ASN A CA 1
ATOM 4507 C C . ASN A 1 588 ? 17.297 32.844 25.203 1 82.38 588 ASN A C 1
ATOM 4509 O O . ASN A 1 588 ? 18.453 33.094 24.828 1 82.38 588 ASN A O 1
ATOM 4513 N N . ARG A 1 589 ? 16.906 32.844 26.391 1 80.94 589 ARG A N 1
ATOM 4514 C CA . ARG A 1 589 ? 17.891 33.125 27.438 1 80.94 589 ARG A CA 1
ATOM 4515 C C . ARG A 1 589 ? 18.984 32.094 27.469 1 80.94 589 ARG A C 1
ATOM 4517 O O . ARG A 1 589 ? 20.156 32.406 27.625 1 80.94 589 ARG A O 1
ATOM 4524 N N . THR A 1 590 ? 18.547 30.906 27.344 1 83 590 THR A N 1
ATOM 4525 C CA . THR A 1 590 ? 19.5 29.797 27.328 1 83 590 THR A CA 1
ATOM 4526 C C . THR A 1 590 ? 20.453 29.922 26.141 1 83 590 THR A C 1
ATOM 4528 O O . THR A 1 590 ? 21.672 29.734 26.297 1 83 590 THR A O 1
ATOM 4531 N N . LEU A 1 591 ? 19.969 30.234 25.047 1 84.75 591 LEU A N 1
ATOM 4532 C CA . LEU A 1 591 ? 20.75 30.359 23.828 1 84.75 591 LEU A CA 1
ATOM 4533 C C . LEU A 1 591 ? 21.75 31.5 23.938 1 84.75 591 LEU A C 1
ATOM 4535 O O . LEU A 1 591 ? 22.891 31.375 23.469 1 84.75 591 LEU A O 1
ATOM 4539 N N . LEU A 1 592 ? 21.312 32.594 24.547 1 81.88 592 LEU A N 1
ATOM 4540 C CA . LEU A 1 592 ? 22.203 33.719 24.719 1 81.88 592 LEU A CA 1
ATOM 4541 C C . LEU A 1 592 ? 23.359 33.406 25.656 1 81.88 592 LEU A C 1
ATOM 4543 O O . LEU A 1 592 ? 24.484 33.844 25.453 1 81.88 592 LEU A O 1
ATOM 4547 N N . ASN A 1 593 ? 23.031 32.594 26.609 1 83.19 593 ASN A N 1
ATOM 4548 C CA . ASN A 1 593 ? 24.062 32.188 27.531 1 83.19 593 ASN A CA 1
ATOM 4549 C C . ASN A 1 593 ? 25.078 31.25 26.859 1 83.19 593 ASN A C 1
ATOM 4551 O O . ASN A 1 593 ? 26.266 31.312 27.141 1 83.19 593 ASN A O 1
ATOM 4555 N N . VAL A 1 594 ? 24.578 30.406 26.094 1 82.75 594 VAL A N 1
ATOM 4556 C CA . VAL A 1 594 ? 25.438 29.422 25.406 1 82.75 594 VAL A CA 1
ATOM 4557 C C . VAL A 1 594 ? 26.266 30.125 24.328 1 82.75 594 VAL A C 1
ATOM 4559 O O . VAL A 1 594 ? 27.344 29.656 23.984 1 82.75 594 VAL A O 1
ATOM 4562 N N . ALA A 1 595 ? 25.781 31.172 23.844 1 81.81 595 ALA A N 1
ATOM 4563 C CA . ALA A 1 595 ? 26.438 31.922 22.766 1 81.81 595 ALA A CA 1
ATOM 4564 C C . ALA A 1 595 ? 27.672 32.625 23.281 1 81.81 595 ALA A C 1
ATOM 4566 O O . ALA A 1 595 ? 28.531 33.062 22.484 1 81.81 595 ALA A O 1
ATOM 4567 N N . LYS A 1 596 ? 27.766 32.781 24.547 1 81.25 596 LYS A N 1
ATOM 4568 C CA . LYS A 1 596 ? 28.906 33.531 25.078 1 81.25 596 LYS A CA 1
ATOM 4569 C C . LYS A 1 596 ? 30.219 32.906 24.672 1 81.25 596 LYS A C 1
ATOM 4571 O O . LYS A 1 596 ? 30.438 31.703 24.875 1 81.25 596 LYS A O 1
ATOM 4576 N N . GLY A 1 597 ? 31.062 33.625 24.016 1 79.56 597 GLY A N 1
ATOM 4577 C CA . GLY A 1 597 ? 32.375 33.188 23.625 1 79.56 597 GLY A CA 1
ATOM 4578 C C . GLY A 1 597 ? 32.438 32.562 22.25 1 79.56 597 GLY A C 1
ATOM 4579 O O . GLY A 1 597 ? 33.469 32.031 21.828 1 79.56 597 GLY A O 1
ATOM 4580 N N . ARG A 1 598 ? 31.281 32.469 21.594 1 88.19 598 ARG A N 1
ATOM 4581 C CA . ARG A 1 598 ? 31.219 31.891 20.266 1 88.19 598 ARG A CA 1
ATOM 4582 C C . ARG A 1 598 ? 30.469 32.781 19.297 1 88.19 598 ARG A C 1
ATOM 4584 O O . ARG A 1 598 ? 29.812 33.75 19.703 1 88.19 598 ARG A O 1
ATOM 4591 N N . THR A 1 599 ? 30.656 32.469 18 1 91.62 599 THR A N 1
ATOM 4592 C CA . THR A 1 599 ? 29.891 33.188 16.969 1 91.62 599 THR A CA 1
ATOM 4593 C C . THR A 1 599 ? 28.484 32.594 16.875 1 91.62 599 THR A C 1
ATOM 4595 O O . THR A 1 599 ? 28.312 31.375 16.781 1 91.62 599 THR A O 1
ATOM 4598 N N . MET A 1 600 ? 27.531 33.344 17 1 93.19 600 MET A N 1
ATOM 4599 C CA . MET A 1 600 ? 26.156 32.906 16.875 1 93.19 600 MET A CA 1
ATOM 4600 C C . MET A 1 600 ? 25.438 33.625 15.742 1 93.19 600 MET A C 1
ATOM 4602 O O . MET A 1 600 ? 25.516 34.844 15.648 1 93.19 600 MET A O 1
ATOM 4606 N N . ILE A 1 601 ? 24.906 32.938 14.852 1 93.81 601 ILE A N 1
ATOM 4607 C CA . ILE A 1 601 ? 24.078 33.469 13.773 1 93.81 601 ILE A CA 1
ATOM 4608 C C . ILE A 1 601 ? 22.641 32.969 13.914 1 93.81 601 ILE A C 1
ATOM 4610 O O . ILE A 1 601 ? 22.391 31.766 13.82 1 93.81 601 ILE A O 1
ATOM 4614 N N . TRP A 1 602 ? 21.75 33.875 14.133 1 93 602 TRP A N 1
ATOM 4615 C CA . TRP A 1 602 ? 20.375 33.531 14.461 1 93 602 TRP A CA 1
ATOM 4616 C C . TRP A 1 602 ? 19.406 34.125 13.445 1 93 602 TRP A C 1
ATOM 4618 O O . TRP A 1 602 ? 19.25 35.344 13.375 1 93 602 TRP A O 1
ATOM 4628 N N . SER A 1 603 ? 18.812 33.25 12.656 1 91.81 603 SER A N 1
ATOM 4629 C CA . SER A 1 603 ? 17.734 33.656 11.766 1 91.81 603 SER A CA 1
ATOM 4630 C C . SER A 1 603 ? 16.375 33.594 12.461 1 91.81 603 SER A C 1
ATOM 4632 O O . SER A 1 603 ? 16 32.562 13 1 91.81 603 SER A O 1
ATOM 4634 N N . THR A 1 604 ? 15.648 34.688 12.562 1 84.38 604 THR A N 1
ATOM 4635 C CA . THR A 1 604 ? 14.359 34.688 13.242 1 84.38 604 THR A CA 1
ATOM 4636 C C . THR A 1 604 ? 13.445 35.75 12.641 1 84.38 604 THR A C 1
ATOM 4638 O O . THR A 1 604 ? 13.914 36.688 12 1 84.38 604 THR A O 1
ATOM 4641 N N . HIS A 1 605 ? 12.25 35.562 12.789 1 75.44 605 HIS A N 1
ATOM 4642 C CA . HIS A 1 605 ? 11.273 36.594 12.406 1 75.44 605 HIS A CA 1
ATOM 4643 C C . HIS A 1 605 ? 10.68 37.25 13.641 1 75.44 605 HIS A C 1
ATOM 4645 O O . HIS A 1 605 ? 9.914 38.219 13.516 1 75.44 605 HIS A O 1
ATOM 4651 N N . ARG A 1 606 ? 11.078 36.812 14.766 1 75.12 606 ARG A N 1
ATOM 4652 C CA . ARG A 1 606 ? 10.617 37.406 16.016 1 75.12 606 ARG A CA 1
ATOM 4653 C C . ARG A 1 606 ? 11.617 38.438 16.531 1 75.12 606 ARG A C 1
ATOM 4655 O O . ARG A 1 606 ? 12.664 38.062 17.062 1 75.12 606 ARG A O 1
ATOM 4662 N N . LEU A 1 607 ? 11.227 39.625 16.594 1 80.25 607 LEU A N 1
ATOM 4663 C CA . LEU A 1 607 ? 12.172 40.719 16.844 1 80.25 607 LEU A CA 1
ATOM 4664 C C . LEU A 1 607 ? 12.43 40.875 18.328 1 80.25 607 LEU A C 1
ATOM 4666 O O . LEU A 1 607 ? 13.438 41.469 18.719 1 80.25 607 LEU A O 1
ATOM 4670 N N . THR A 1 608 ? 11.602 40.344 19.172 1 74.5 608 THR A N 1
ATOM 4671 C CA . THR A 1 608 ? 11.812 40.438 20.609 1 74.5 608 THR A CA 1
ATOM 4672 C C . THR A 1 608 ? 13.062 39.656 21.031 1 74.5 608 THR A C 1
ATOM 4674 O O . THR A 1 608 ? 13.711 40.031 22.016 1 74.5 608 THR A O 1
ATOM 4677 N N . SER A 1 609 ? 13.492 38.719 20.312 1 75.75 609 SER A N 1
ATOM 4678 C CA . SER A 1 609 ? 14.617 37.875 20.641 1 75.75 609 SER A CA 1
ATOM 4679 C C . SER A 1 609 ? 15.938 38.469 20.203 1 75.75 609 SER A C 1
ATOM 4681 O O . SER A 1 609 ? 17 38.031 20.609 1 75.75 609 SER A O 1
ATOM 4683 N N . VAL A 1 610 ? 15.828 39.531 19.438 1 82.62 610 VAL A N 1
ATOM 4684 C CA . VAL A 1 610 ? 17.062 40 18.828 1 82.62 610 VAL A CA 1
ATOM 4685 C C . VAL A 1 610 ? 17.5 41.312 19.453 1 82.62 610 VAL A C 1
ATOM 4687 O O . VAL A 1 610 ? 18.531 41.875 19.078 1 82.62 610 VAL A O 1
ATOM 4690 N N . VAL A 1 611 ? 16.812 41.781 20.438 1 84.06 611 VAL A N 1
ATOM 4691 C CA . VAL A 1 611 ? 17.062 43.062 21.047 1 84.06 611 VAL A CA 1
ATOM 4692 C C . VAL A 1 611 ? 18.469 43.094 21.641 1 84.06 611 VAL A C 1
ATOM 4694 O O . VAL A 1 611 ? 19.172 44.094 21.547 1 84.06 611 VAL A O 1
ATOM 4697 N N . GLU A 1 612 ? 18.922 41.969 22.156 1 82.06 612 GLU A N 1
ATOM 4698 C CA . GLU A 1 612 ? 20.188 41.906 22.875 1 82.06 612 GLU A CA 1
ATOM 4699 C C . GLU A 1 612 ? 21.328 41.5 21.953 1 82.06 612 GLU A C 1
ATOM 4701 O O . GLU A 1 612 ? 22.484 41.375 22.391 1 82.06 612 GLU A O 1
ATOM 4706 N N . MET A 1 613 ? 21.109 41.406 20.719 1 89.62 613 MET A N 1
ATOM 4707 C CA . MET A 1 613 ? 22.141 40.938 19.797 1 89.62 613 MET A CA 1
ATOM 4708 C C . MET A 1 613 ? 23.109 42.031 19.438 1 89.62 613 MET A C 1
ATOM 4710 O O . MET A 1 613 ? 22.766 43.219 19.5 1 89.62 613 MET A O 1
ATOM 4714 N N . ASP A 1 614 ? 24.328 41.656 19.094 1 90.19 614 ASP A N 1
ATOM 4715 C CA . ASP A 1 614 ? 25.375 42.625 18.766 1 90.19 614 ASP A CA 1
ATOM 4716 C C . ASP A 1 614 ? 25.062 43.312 17.438 1 90.19 614 ASP A C 1
ATOM 4718 O O . ASP A 1 614 ? 25.328 44.5 17.281 1 90.19 614 ASP A O 1
ATOM 4722 N N . GLU A 1 615 ? 24.594 42.531 16.562 1 93.81 615 GLU A N 1
ATOM 4723 C CA . GLU A 1 615 ? 24.312 43.062 15.227 1 93.81 615 GLU A CA 1
ATOM 4724 C C . GLU A 1 615 ? 23.047 42.406 14.648 1 93.81 615 GLU A C 1
ATOM 4726 O O . GLU A 1 615 ? 22.812 41.219 14.82 1 93.81 615 GLU A O 1
ATOM 4731 N N . ILE A 1 616 ? 22.281 43.281 14.016 1 95.25 616 ILE A N 1
ATOM 4732 C CA . ILE A 1 616 ? 21.062 42.844 13.352 1 95.25 616 ILE A CA 1
ATOM 4733 C C . ILE A 1 616 ? 21.141 43.156 11.859 1 95.25 616 ILE A C 1
ATOM 4735 O O . ILE A 1 616 ? 21.469 44.281 11.477 1 95.25 616 ILE A O 1
ATOM 4739 N N . ILE A 1 617 ? 20.891 42.156 11.086 1 95.19 617 ILE A N 1
ATOM 4740 C CA . ILE A 1 617 ? 20.891 42.312 9.641 1 95.19 617 ILE A CA 1
ATOM 4741 C C . ILE A 1 617 ? 19.5 42.062 9.078 1 95.19 617 ILE A C 1
ATOM 4743 O O . ILE A 1 617 ? 18.922 41 9.312 1 95.19 617 ILE A O 1
ATOM 4747 N N . VAL A 1 618 ? 19 43.031 8.344 1 94.81 618 VAL A N 1
ATOM 4748 C CA . VAL A 1 618 ? 17.672 42.875 7.742 1 94.81 618 VAL A CA 1
ATOM 4749 C C . VAL A 1 618 ? 17.812 42.438 6.285 1 94.81 618 VAL A C 1
ATOM 4751 O O . VAL A 1 618 ? 18.469 43.125 5.488 1 94.81 618 VAL A O 1
ATOM 4754 N N . ILE A 1 619 ? 17.234 41.312 6.02 1 92.69 619 ILE A N 1
ATOM 4755 C CA . ILE A 1 619 ? 17.266 40.781 4.66 1 92.69 619 ILE A CA 1
ATOM 4756 C C . ILE A 1 619 ? 15.883 40.906 4.023 1 92.69 619 ILE A C 1
ATOM 4758 O O . ILE A 1 619 ? 14.867 40.562 4.637 1 92.69 619 ILE A O 1
ATOM 4762 N N . SER A 1 620 ? 15.797 41.438 2.852 1 89.62 620 SER A N 1
ATOM 4763 C CA . SER A 1 620 ? 14.578 41.594 2.068 1 89.62 620 SER A CA 1
ATOM 4764 C C . SER A 1 620 ? 14.859 41.5 0.573 1 89.62 620 SER A C 1
ATOM 4766 O O . SER A 1 620 ? 15.844 42.031 0.085 1 89.62 620 SER A O 1
ATOM 4768 N N . GLY A 1 621 ? 14.039 40.75 -0.13 1 84.81 621 GLY A N 1
ATOM 4769 C CA . GLY A 1 621 ? 14.203 40.594 -1.566 1 84.81 621 GLY A CA 1
ATOM 4770 C C . GLY A 1 621 ? 15.523 39.969 -1.948 1 84.81 621 GLY A C 1
ATOM 4771 O O . GLY A 1 621 ? 16.094 40.281 -2.996 1 84.81 621 GLY A O 1
ATOM 4772 N N . GLY A 1 622 ? 16.156 39.281 -1.116 1 89.44 622 GLY A N 1
ATOM 4773 C CA . GLY A 1 622 ? 17.375 38.562 -1.411 1 89.44 622 GLY A CA 1
ATOM 4774 C C . GLY A 1 622 ? 18.625 39.375 -1.16 1 89.44 622 GLY A C 1
ATOM 4775 O O . GLY A 1 622 ? 19.734 38.938 -1.509 1 89.44 622 GLY A O 1
ATOM 4776 N N . ARG A 1 623 ? 18.469 40.562 -0.601 1 92.38 623 ARG A N 1
ATOM 4777 C CA . ARG A 1 623 ? 19.594 41.438 -0.323 1 92.38 623 ARG A CA 1
ATOM 4778 C C . ARG A 1 623 ? 19.578 41.938 1.127 1 92.38 623 ARG A C 1
ATOM 4780 O O . ARG A 1 623 ? 18.531 41.938 1.77 1 92.38 623 ARG A O 1
ATOM 4787 N N . ALA A 1 624 ? 20.781 42.188 1.644 1 94.12 624 ALA A N 1
ATOM 4788 C CA . ALA A 1 624 ? 20.875 42.812 2.959 1 94.12 624 ALA A CA 1
ATOM 4789 C C . ALA A 1 624 ? 20.656 44.312 2.867 1 94.12 624 ALA A C 1
ATOM 4791 O O . ALA A 1 624 ? 21.516 45.031 2.381 1 94.12 624 ALA A O 1
ATOM 4792 N N . ILE A 1 625 ? 19.672 44.812 3.477 1 93.06 625 ILE A N 1
ATOM 4793 C CA . ILE A 1 625 ? 19.266 46.188 3.223 1 93.06 625 ILE A CA 1
ATOM 4794 C C . ILE A 1 625 ? 19.641 47.062 4.414 1 93.06 625 ILE A C 1
ATOM 4796 O O . ILE A 1 625 ? 19.828 48.281 4.266 1 93.06 625 ILE A O 1
ATOM 4800 N N . GLU A 1 626 ? 19.5 46.5 5.617 1 94.56 626 GLU A N 1
ATOM 4801 C CA . GLU A 1 626 ? 19.828 47.25 6.82 1 94.56 626 GLU A CA 1
ATOM 4802 C C . GLU A 1 626 ? 20.75 46.438 7.734 1 94.56 626 GLU A C 1
ATOM 4804 O O . GLU A 1 626 ? 20.688 45.219 7.762 1 94.56 626 GLU A O 1
ATOM 4809 N N . ARG A 1 627 ? 21.672 47.188 8.43 1 94.19 627 ARG A N 1
ATOM 4810 C CA . ARG A 1 627 ? 22.578 46.562 9.391 1 94.19 627 ARG A CA 1
ATOM 4811 C C . ARG A 1 627 ? 22.844 47.5 10.562 1 94.19 627 ARG A C 1
ATOM 4813 O O . ARG A 1 627 ? 22.984 48.719 10.383 1 94.19 627 ARG A O 1
ATOM 4820 N N . GLY A 1 628 ? 22.828 46.969 11.742 1 93.62 628 GLY A N 1
ATOM 4821 C CA . GLY A 1 628 ? 23.109 47.75 12.93 1 93.62 628 GLY A CA 1
ATOM 4822 C C . GLY A 1 628 ? 22.547 47.125 14.203 1 93.62 628 GLY A C 1
ATOM 4823 O O . GLY A 1 628 ? 22.094 45.969 14.195 1 93.62 628 GLY A O 1
ATOM 4824 N N . SER A 1 629 ? 22.672 47.781 15.297 1 93.44 629 SER A N 1
ATOM 4825 C CA . SER A 1 629 ? 22.094 47.344 16.562 1 93.44 629 SER A CA 1
ATOM 4826 C C . SER A 1 629 ? 20.594 47.656 16.625 1 93.44 629 SER A C 1
ATOM 4828 O O . SER A 1 629 ? 20.078 48.375 15.758 1 93.44 629 SER A O 1
ATOM 4830 N N . HIS A 1 630 ? 19.969 47.125 17.594 1 92.56 630 HIS A N 1
ATOM 4831 C CA . HIS A 1 630 ? 18.531 47.344 17.766 1 92.56 630 HIS A CA 1
ATOM 4832 C C . HIS A 1 630 ? 18.203 48.844 17.828 1 92.56 630 HIS A C 1
ATOM 4834 O O . HIS A 1 630 ? 17.344 49.312 17.094 1 92.56 630 HIS A O 1
ATOM 4840 N N . ALA A 1 631 ? 18.984 49.531 18.641 1 91.06 631 ALA A N 1
ATOM 4841 C CA . ALA A 1 631 ? 18.75 50.969 18.844 1 91.06 631 ALA A CA 1
ATOM 4842 C C . ALA A 1 631 ? 19.031 51.781 17.578 1 91.06 631 ALA A C 1
ATOM 4844 O O . ALA A 1 631 ? 18.281 52.688 17.234 1 91.06 631 ALA A O 1
ATOM 4845 N N . GLU A 1 632 ? 20.031 51.375 16.922 1 93.69 632 GLU A N 1
ATOM 4846 C CA . GLU A 1 632 ? 20.422 52.062 15.703 1 93.69 632 GLU A CA 1
ATOM 4847 C C . GLU A 1 632 ? 19.391 51.875 14.594 1 93.69 632 GLU A C 1
ATOM 4849 O O . GLU A 1 632 ? 19.078 52.812 13.859 1 93.69 632 GLU A O 1
ATOM 4854 N N . LEU A 1 633 ? 18.859 50.688 14.547 1 93.12 633 LEU A N 1
ATOM 4855 C CA . LEU A 1 633 ? 17.938 50.375 13.453 1 93.12 633 LEU A CA 1
ATOM 4856 C C . LEU A 1 633 ? 16.578 51 13.711 1 93.12 633 LEU A C 1
ATOM 4858 O O . LEU A 1 633 ? 15.859 51.344 12.766 1 93.12 633 LEU A O 1
ATOM 4862 N N . LEU A 1 634 ? 16.219 51.062 14.93 1 91.06 634 LEU A N 1
ATOM 4863 C CA . LEU A 1 634 ? 14.969 51.75 15.266 1 91.06 634 LEU A CA 1
ATOM 4864 C C . LEU A 1 634 ? 15.031 53.219 14.914 1 91.06 634 LEU A C 1
ATOM 4866 O O . LEU A 1 634 ? 14.039 53.812 14.477 1 91.06 634 LEU A O 1
ATOM 4870 N N . ALA A 1 635 ? 16.219 53.781 15.086 1 90.75 635 ALA A N 1
ATOM 4871 C CA . ALA A 1 635 ? 16.422 55.219 14.836 1 90.75 635 ALA A CA 1
ATOM 4872 C C . ALA A 1 635 ? 16.422 55.5 13.336 1 90.75 635 ALA A C 1
ATOM 4874 O O . ALA A 1 635 ? 16.047 56.625 12.914 1 90.75 635 ALA A O 1
ATOM 4875 N N . LYS A 1 636 ? 16.781 54.625 12.586 1 91.12 636 LYS A N 1
ATOM 4876 C CA . LYS A 1 636 ? 16.906 54.812 11.141 1 91.12 636 LYS A CA 1
ATOM 4877 C C . LYS A 1 636 ? 15.531 54.75 10.461 1 91.12 636 LYS A C 1
ATOM 4879 O O . LYS A 1 636 ? 15.391 55.156 9.305 1 91.12 636 LYS A O 1
ATOM 4884 N N . ASP A 1 637 ? 14.477 54.406 11.086 1 85.56 637 ASP A N 1
ATOM 4885 C CA . ASP A 1 637 ? 13.094 54.375 10.617 1 85.56 637 ASP A CA 1
ATOM 4886 C C . ASP A 1 637 ? 12.984 53.656 9.281 1 85.56 637 ASP A C 1
ATOM 4888 O O . ASP A 1 637 ? 12.359 54.156 8.344 1 85.56 637 ASP A O 1
ATOM 4892 N N . GLY A 1 638 ? 13.648 52.594 9.133 1 90.12 638 GLY A N 1
ATOM 4893 C CA . GLY A 1 638 ? 13.625 51.812 7.91 1 90.12 638 GLY A CA 1
ATOM 4894 C C . GLY A 1 638 ? 12.719 50.594 7.988 1 90.12 638 GLY A C 1
ATOM 4895 O O . GLY A 1 638 ? 11.648 50.656 8.594 1 90.12 638 GLY A O 1
ATOM 4896 N N . VAL A 1 639 ? 13.117 49.5 7.277 1 89.06 639 VAL A N 1
ATOM 4897 C CA . VAL A 1 639 ? 12.32 48.281 7.191 1 89.06 639 VAL A CA 1
ATOM 4898 C C . VAL A 1 639 ? 12.242 47.625 8.562 1 89.06 639 VAL A C 1
ATOM 4900 O O . VAL A 1 639 ? 11.203 47.062 8.93 1 89.06 639 VAL A O 1
ATOM 4903 N N . TYR A 1 640 ? 13.219 47.719 9.312 1 91.69 640 TYR A N 1
ATOM 4904 C CA . TYR A 1 640 ? 13.258 47.125 10.648 1 91.69 640 TYR A CA 1
ATOM 4905 C C . TYR A 1 640 ? 12.195 47.75 11.555 1 91.69 640 TYR A C 1
ATOM 4907 O O . TYR A 1 640 ? 11.508 47.031 12.289 1 91.69 640 TYR A O 1
ATOM 4915 N N . ARG A 1 641 ? 12.172 49.031 11.523 1 89.44 641 ARG A N 1
ATOM 4916 C CA . ARG A 1 641 ? 11.18 49.719 12.336 1 89.44 641 ARG A CA 1
ATOM 4917 C C . ARG A 1 641 ? 9.766 49.312 11.938 1 89.44 641 ARG A C 1
ATOM 4919 O O . ARG A 1 641 ? 8.914 49.094 12.805 1 89.44 641 ARG A O 1
ATOM 4926 N N . ARG A 1 642 ? 9.602 49.188 10.734 1 85.38 642 ARG A N 1
ATOM 4927 C CA . ARG A 1 642 ? 8.289 48.75 10.258 1 85.38 642 ARG A CA 1
ATOM 4928 C C . ARG A 1 642 ? 7.949 47.375 10.766 1 85.38 642 ARG A C 1
ATOM 4930 O O . ARG A 1 642 ? 6.82 47.125 11.195 1 85.38 642 ARG A O 1
ATOM 4937 N N . LEU A 1 643 ? 8.914 46.5 10.68 1 84.06 643 LEU A N 1
ATOM 4938 C CA . LEU A 1 643 ? 8.703 45.156 11.156 1 84.06 643 LEU A CA 1
ATOM 4939 C C . LEU A 1 643 ? 8.438 45.125 12.656 1 84.06 643 LEU A C 1
ATOM 4941 O O . LEU A 1 643 ? 7.59 44.375 13.133 1 84.06 643 LEU A O 1
ATOM 4945 N N . TRP A 1 644 ? 9.125 45.938 13.367 1 83.69 644 TRP A N 1
ATOM 4946 C CA . TRP A 1 644 ? 8.992 46.031 14.812 1 83.69 644 TRP A CA 1
ATOM 4947 C C . TRP A 1 644 ? 7.598 46.531 15.188 1 83.69 644 TRP A C 1
ATOM 4949 O O . TRP A 1 644 ? 6.957 46 16.094 1 83.69 644 TRP A O 1
ATOM 4959 N N . ASP A 1 645 ? 7.133 47.5 14.453 1 76.75 645 ASP A N 1
ATOM 4960 C CA . ASP A 1 645 ? 5.824 48.094 14.719 1 76.75 645 ASP A CA 1
ATOM 4961 C C . ASP A 1 645 ? 4.699 47.125 14.352 1 76.75 645 ASP A C 1
ATOM 4963 O O . ASP A 1 645 ? 3.676 47.062 15.031 1 76.75 645 ASP A O 1
ATOM 4967 N N . ASP A 1 646 ? 4.961 46.531 13.344 1 71.12 646 ASP A N 1
ATOM 4968 C CA . ASP A 1 646 ? 3.961 45.562 12.875 1 71.12 646 ASP A CA 1
ATOM 4969 C C . ASP A 1 646 ? 3.742 44.469 13.906 1 71.12 646 ASP A C 1
ATOM 4971 O O . ASP A 1 646 ? 2.674 43.844 13.945 1 71.12 646 ASP A O 1
ATOM 4975 N N . GLN A 1 647 ? 4.75 44.219 14.734 1 66.19 647 GLN A N 1
ATOM 4976 C CA . GLN A 1 647 ? 4.641 43.156 15.734 1 66.19 647 GLN A CA 1
ATOM 4977 C C . GLN A 1 647 ? 4.082 43.719 17.047 1 66.19 647 GLN A C 1
ATOM 4979 O O . GLN A 1 647 ? 4.078 43 18.062 1 66.19 647 GLN A O 1
ATOM 4984 N N . GLY A 1 648 ? 3.344 44.75 17.031 1 56.5 648 GLY A N 1
ATOM 4985 C CA . GLY A 1 648 ? 2.549 45.281 18.141 1 56.5 648 GLY A CA 1
ATOM 4986 C C . GLY A 1 648 ? 3.334 46.188 19.062 1 56.5 648 GLY A C 1
ATOM 4987 O O . GLY A 1 648 ? 2.883 46.5 20.156 1 56.5 648 GLY A O 1
ATOM 4988 N N . HIS A 1 649 ? 4.562 46.625 18.703 1 54.56 649 HIS A N 1
ATOM 4989 C CA . HIS A 1 649 ? 5.344 47.438 19.609 1 54.56 649 HIS A CA 1
ATOM 4990 C C . HIS A 1 649 ? 5.238 48.906 19.25 1 54.56 649 HIS A C 1
ATOM 4992 O O . HIS A 1 649 ? 6.156 49.688 19.531 1 54.56 649 HIS A O 1
ATOM 4998 N N . LEU A 1 650 ? 4.074 49.375 19.109 1 44.97 650 LEU A N 1
ATOM 4999 C CA . LEU A 1 650 ? 3.869 50.75 18.734 1 44.97 650 LEU A CA 1
ATOM 5000 C C . LEU A 1 650 ? 4.496 51.688 19.75 1 44.97 650 LEU A C 1
ATOM 5002 O O . LEU A 1 650 ? 4.316 51.531 20.953 1 44.97 650 LEU A O 1
ATOM 5006 N N . HIS A 1 651 ? 5.527 52.375 19.516 1 42.06 651 HIS A N 1
ATOM 5007 C CA . HIS A 1 651 ? 6.031 53.469 20.328 1 42.06 651 HIS A CA 1
ATOM 5008 C C . HIS A 1 651 ? 5.027 54.625 20.375 1 42.06 651 HIS A C 1
ATOM 5010 O O . HIS A 1 651 ? 4.512 55.062 19.344 1 42.06 651 HIS A O 1
ATOM 5016 N N . HIS A 1 652 ? 4.23 54.812 21.422 1 37.09 652 HIS A N 1
ATOM 5017 C CA . HIS A 1 652 ? 3.609 56.094 21.688 1 37.09 652 HIS A CA 1
ATOM 5018 C C . HIS A 1 652 ? 4.652 57.219 21.719 1 37.09 652 HIS A C 1
ATOM 5020 O O . HIS A 1 652 ? 5.215 57.5 22.781 1 37.09 652 HIS A O 1
ATOM 5026 N N . GLY A 1 653 ? 5.602 57.344 20.922 1 33 653 GLY A N 1
ATOM 5027 C CA . GLY A 1 653 ? 6.645 58.344 21.062 1 33 653 GLY A CA 1
ATOM 5028 C C . GLY A 1 653 ? 6.109 59.75 21.062 1 33 653 GLY A C 1
ATOM 5029 O O . GLY A 1 653 ? 6.848 60.719 21.344 1 33 653 GLY A O 1
ATOM 5030 N N . ASP A 1 654 ? 5.238 60.125 20.203 1 32.97 654 ASP A N 1
ATOM 5031 C CA . ASP A 1 654 ? 5.375 61.5 19.797 1 32.97 654 ASP A CA 1
ATOM 5032 C C . ASP A 1 654 ? 4.906 62.438 20.906 1 32.97 654 ASP A C 1
ATOM 5034 O O . ASP A 1 654 ? 3.852 63.062 20.797 1 32.97 654 ASP A O 1
ATOM 5038 N N . ASP A 1 655 ? 4.918 62.094 22.125 1 33.19 655 ASP A N 1
ATOM 5039 C CA . ASP A 1 655 ? 4.562 63.219 22.984 1 33.19 655 ASP A CA 1
ATOM 5040 C C . ASP A 1 655 ? 5.621 64.312 22.922 1 33.19 655 ASP A C 1
ATOM 5042 O O . ASP A 1 655 ? 6.387 64.5 23.875 1 33.19 655 ASP A O 1
ATOM 5046 N N . ASP A 1 656 ? 6.41 64.5 21.891 1 29.31 656 ASP A N 1
ATOM 5047 C CA . ASP A 1 656 ? 7.52 65.438 21.984 1 29.31 656 ASP A CA 1
ATOM 5048 C C . ASP A 1 656 ? 7.031 66.812 22.438 1 29.31 656 ASP A C 1
ATOM 5050 O O . ASP A 1 656 ? 5.832 67.062 22.422 1 29.31 656 ASP A O 1
ATOM 5054 N N . GLU A 1 657 ? 7.84 67.938 22.078 1 32.22 657 GLU A N 1
ATOM 5055 C CA . GLU A 1 657 ? 8.531 69.188 22.516 1 32.22 657 GLU A CA 1
ATOM 5056 C C . GLU A 1 657 ? 7.637 70.375 22.344 1 32.22 657 GLU A C 1
ATOM 5058 O O . GLU A 1 657 ? 8.109 71.562 22.438 1 32.22 657 GLU A O 1
ATOM 5063 N N . ASP A 1 658 ? 6.418 70.25 21.922 1 30.36 658 ASP A N 1
ATOM 5064 C CA . ASP A 1 658 ? 6 71.625 21.484 1 30.36 658 ASP A CA 1
ATOM 5065 C C . ASP A 1 658 ? 5.891 72.562 22.656 1 30.36 658 ASP A C 1
ATOM 5067 O O . ASP A 1 658 ? 5.242 73.625 22.547 1 30.36 658 ASP A O 1
ATOM 5071 N N . ASP A 1 659 ? 6.324 72.125 23.828 1 30.83 659 ASP A N 1
ATOM 5072 C CA . ASP A 1 659 ? 5.98 73 24.922 1 30.83 659 ASP A CA 1
ATOM 5073 C C . ASP A 1 659 ? 6.809 74.312 24.875 1 30.83 659 ASP A C 1
ATOM 5075 O O . ASP A 1 659 ? 6.852 75.062 25.844 1 30.83 659 ASP A O 1
ATOM 5079 N N . ASP A 1 660 ? 7.867 74.312 24 1 31.47 660 ASP A N 1
ATOM 5080 C CA . ASP A 1 660 ? 8.859 75.375 24.312 1 31.47 660 ASP A CA 1
ATOM 5081 C C . ASP A 1 660 ? 8.32 76.75 24 1 31.47 660 ASP A C 1
ATOM 5083 O O . ASP A 1 660 ? 9.086 77.688 23.938 1 31.47 660 ASP A O 1
ATOM 5087 N N . ALA A 1 661 ? 7.184 76.875 23.391 1 29.3 661 ALA A N 1
ATOM 5088 C CA . ALA A 1 661 ? 6.992 78.188 22.75 1 29.3 661 ALA A CA 1
ATOM 5089 C C . ALA A 1 661 ? 6.914 79.312 23.797 1 29.3 661 ALA A C 1
ATOM 5091 O O . ALA A 1 661 ? 6.906 80.5 23.438 1 29.3 661 ALA A O 1
ATOM 5092 N N . GLU A 1 662 ? 6.48 79 25 1 29.39 662 GLU A N 1
ATOM 5093 C CA . GLU A 1 662 ? 5.797 80.125 25.594 1 29.39 662 GLU A CA 1
ATOM 5094 C C . GLU A 1 662 ? 6.793 81.188 26.047 1 29.39 662 GLU A C 1
ATOM 5096 O O . GLU A 1 662 ? 6.395 82.25 26.531 1 29.39 662 GLU A O 1
ATOM 5101 N N . ASP A 1 663 ? 8.062 80.75 26.344 1 28.81 663 ASP A N 1
ATOM 5102 C CA . ASP A 1 663 ? 8.711 81.625 27.328 1 28.81 663 ASP A CA 1
ATOM 5103 C C . ASP A 1 663 ? 9.211 82.938 26.688 1 28.81 663 ASP A C 1
ATOM 5105 O O . ASP A 1 663 ? 9.93 83.688 27.312 1 28.81 663 ASP A O 1
ATOM 5109 N N . GLU A 1 664 ? 9.352 82.938 25.344 1 28.19 664 GLU A N 1
ATOM 5110 C CA . GLU A 1 664 ? 10.352 83.938 24.875 1 28.19 664 GLU A CA 1
ATOM 5111 C C . GLU A 1 664 ? 9.906 85.375 25.141 1 28.19 664 GLU A C 1
ATOM 5113 O O . GLU A 1 664 ? 10.625 86.312 24.797 1 28.19 664 GLU A O 1
ATOM 5118 N N . GLU A 1 665 ? 8.633 85.625 25.203 1 28.44 665 GLU A N 1
ATOM 5119 C CA . GLU A 1 665 ? 8.336 86.938 24.688 1 28.44 665 GLU A CA 1
ATOM 5120 C C . GLU A 1 665 ? 8.781 88.062 25.672 1 28.44 665 GLU A C 1
ATOM 5122 O O . GLU A 1 665 ? 8.5 89.188 25.484 1 28.44 665 GLU A O 1
ATOM 5127 N N . ASP A 1 666 ? 9.164 87.688 26.906 1 28.78 666 ASP A N 1
ATOM 5128 C CA . ASP A 1 666 ? 9.07 88.75 27.875 1 28.78 666 ASP A CA 1
ATOM 5129 C C . ASP A 1 666 ? 10.219 89.75 27.688 1 28.78 666 ASP A C 1
ATOM 5131 O O . ASP A 1 666 ? 10.445 90.625 28.547 1 28.78 666 ASP A O 1
ATOM 5135 N N . GLU A 1 667 ? 11.203 89.438 26.828 1 27.42 667 GLU A N 1
ATOM 5136 C CA . GLU A 1 667 ? 12.492 90.062 27.125 1 27.42 667 GLU A CA 1
ATOM 5137 C C . GLU A 1 667 ? 12.445 91.562 26.859 1 27.42 667 GLU A C 1
ATOM 5139 O O . GLU A 1 667 ? 13.461 92.25 26.984 1 27.42 667 GLU A O 1
ATOM 5144 N N . ASP A 1 668 ? 11.516 92 26.078 1 27.3 668 ASP A N 1
ATOM 5145 C CA . ASP A 1 668 ? 11.969 93.188 25.312 1 27.3 668 ASP A CA 1
ATOM 5146 C C . ASP A 1 668 ? 12.062 94.375 26.203 1 27.3 668 ASP A C 1
ATOM 5148 O O . ASP A 1 668 ? 12.133 95.5 25.703 1 27.3 668 ASP A O 1
ATOM 5152 N N . GLU A 1 669 ? 11.703 94.25 27.453 1 27.8 669 GLU A N 1
ATOM 5153 C CA . GLU A 1 669 ? 11.406 95.562 28.078 1 27.8 669 GLU A CA 1
ATOM 5154 C C . GLU A 1 669 ? 12.664 96.438 28.219 1 27.8 669 GLU A C 1
ATOM 5156 O O . GLU A 1 669 ? 12.586 97.625 28.359 1 27.8 669 GLU A O 1
ATOM 5161 N N . ASP A 1 670 ? 13.836 95.812 28.578 1 27.38 670 ASP A N 1
ATOM 5162 C CA . ASP A 1 670 ? 14.672 96.562 29.531 1 27.38 670 ASP A CA 1
ATOM 5163 C C . ASP A 1 670 ? 15.547 97.562 28.828 1 27.38 670 ASP A C 1
ATOM 5165 O O . ASP A 1 670 ? 16.312 98.312 29.469 1 27.38 670 ASP A O 1
ATOM 5169 N N . ASP A 1 671 ? 15.977 97.375 27.594 1 26.44 671 ASP A N 1
ATOM 5170 C CA . ASP A 1 671 ? 17.297 97.938 27.312 1 26.44 671 ASP A CA 1
ATOM 5171 C C . ASP A 1 671 ? 17.266 99.5 27.312 1 26.44 671 ASP A C 1
ATOM 5173 O O . ASP A 1 671 ? 18.312 100.125 27.297 1 26.44 671 ASP A O 1
ATOM 5177 N N . GLU A 1 672 ? 16.203 100.062 26.703 1 26.64 672 GLU A N 1
ATOM 5178 C CA . GLU A 1 672 ? 16.578 101.375 26.109 1 26.64 672 GLU A CA 1
ATOM 5179 C C . GLU A 1 672 ? 16.797 102.438 27.172 1 26.64 672 GLU A C 1
ATOM 5181 O O . GLU A 1 672 ? 17 103.625 26.859 1 26.64 672 GLU A O 1
ATOM 5186 N N . GLU A 1 673 ? 16.984 102.062 28.438 1 21.44 673 GLU A N 1
ATOM 5187 C CA . GLU A 1 673 ? 17.641 103.188 29.078 1 21.44 673 GLU A CA 1
ATOM 5188 C C . GLU A 1 673 ? 19.078 103.312 28.609 1 21.44 673 GLU A C 1
ATOM 5190 O O . GLU A 1 673 ? 19.797 102.312 28.469 1 21.44 673 GLU A O 1
ATOM 5195 N N . MET B 1 1 ? -66.312 -23.297 0.763 1 17.81 1 MET B N 1
ATOM 5196 C CA . MET B 1 1 ? -66.312 -23.266 2.223 1 17.81 1 MET B CA 1
ATOM 5197 C C . MET B 1 1 ? -64.875 -23.219 2.723 1 17.81 1 MET B C 1
ATOM 5199 O O . MET B 1 1 ? -63.969 -23.859 2.15 1 17.81 1 MET B O 1
ATOM 5203 N N . ALA B 1 2 ? -64.5 -22.156 3.621 1 21.5 2 ALA B N 1
ATOM 5204 C CA . ALA B 1 2 ? -63.5 -21.312 4.328 1 21.5 2 ALA B CA 1
ATOM 5205 C C . ALA B 1 2 ? -62.75 -22.109 5.395 1 21.5 2 ALA B C 1
ATOM 5207 O O . ALA B 1 2 ? -62 -21.547 6.18 1 21.5 2 ALA B O 1
ATOM 5208 N N . PRO B 1 3 ? -62.406 -23.328 5.336 1 17.64 3 PRO B N 1
ATOM 5209 C CA . PRO B 1 3 ? -62.344 -24 6.637 1 17.64 3 PRO B CA 1
ATOM 5210 C C . PRO B 1 3 ? -61.281 -23.391 7.543 1 17.64 3 PRO B C 1
ATOM 5212 O O . PRO B 1 3 ? -60.219 -22.953 7.062 1 17.64 3 PRO B O 1
ATOM 5215 N N . LYS B 1 4 ? -61.625 -22.906 8.805 1 19.94 4 LYS B N 1
ATOM 5216 C CA . LYS B 1 4 ? -61.375 -22.203 10.055 1 19.94 4 LYS B CA 1
ATOM 5217 C C . LYS B 1 4 ? -60.406 -22.984 10.93 1 19.94 4 LYS B C 1
ATOM 5219 O O . LYS B 1 4 ? -60.812 -23.766 11.789 1 19.94 4 LYS B O 1
ATOM 5224 N N . PRO B 1 5 ? -59.281 -23.391 10.477 1 21.19 5 PRO B N 1
ATOM 5225 C CA . PRO B 1 5 ? -58.844 -24.453 11.375 1 21.19 5 PRO B CA 1
ATOM 5226 C C . PRO B 1 5 ? -58.656 -23.969 12.812 1 21.19 5 PRO B C 1
ATOM 5228 O O . PRO B 1 5 ? -58.406 -22.781 13.047 1 21.19 5 PRO B O 1
ATOM 5231 N N . PRO B 1 6 ? -58.875 -24.797 13.883 1 18.2 6 PRO B N 1
ATOM 5232 C CA . PRO B 1 6 ? -59.219 -24.797 15.312 1 18.2 6 PRO B CA 1
ATOM 5233 C C . PRO B 1 6 ? -58.062 -24.297 16.188 1 18.2 6 PRO B C 1
ATOM 5235 O O . PRO B 1 6 ? -56.906 -24.312 15.758 1 18.2 6 PRO B O 1
ATOM 5238 N N . ALA B 1 7 ? -58.344 -23.906 17.422 1 18.52 7 ALA B N 1
ATOM 5239 C CA . ALA B 1 7 ? -58.188 -23.188 18.688 1 18.52 7 ALA B CA 1
ATOM 5240 C C . ALA B 1 7 ? -57.219 -23.938 19.609 1 18.52 7 ALA B C 1
ATOM 5242 O O . ALA B 1 7 ? -57.062 -23.562 20.781 1 18.52 7 ALA B O 1
ATOM 5243 N N . SER B 1 8 ? -56.438 -24.922 19.172 1 16.48 8 SER B N 1
ATOM 5244 C CA . SER B 1 8 ? -56.156 -25.734 20.328 1 16.48 8 SER B CA 1
ATOM 5245 C C . SER B 1 8 ? -55.438 -24.922 21.422 1 16.48 8 SER B C 1
ATOM 5247 O O . SER B 1 8 ? -54.75 -23.953 21.125 1 16.48 8 SER B O 1
ATOM 5249 N N . ASP B 1 9 ? -55.438 -25.281 22.766 1 16.36 9 ASP B N 1
ATOM 5250 C CA . ASP B 1 9 ? -55.625 -25.016 24.188 1 16.36 9 ASP B CA 1
ATOM 5251 C C . ASP B 1 9 ? -54.312 -24.641 24.875 1 16.36 9 ASP B C 1
ATOM 5253 O O . ASP B 1 9 ? -54.25 -23.672 25.641 1 16.36 9 ASP B O 1
ATOM 5257 N N . ASN B 1 10 ? -53.25 -25.484 25.016 1 17.02 10 ASN B N 1
ATOM 5258 C CA . ASN B 1 10 ? -52.938 -25.922 26.359 1 17.02 10 ASN B CA 1
ATOM 5259 C C . ASN B 1 10 ? -52.094 -24.875 27.109 1 17.02 10 ASN B C 1
ATOM 5261 O O . ASN B 1 10 ? -51.375 -24.078 26.484 1 17.02 10 ASN B O 1
ATOM 5265 N N . PRO B 1 11 ? -51.688 -25.109 28.578 1 17.44 11 PRO B N 1
ATOM 5266 C CA . PRO B 1 11 ? -51.688 -24.562 29.938 1 17.44 11 PRO B CA 1
ATOM 5267 C C . PRO B 1 11 ? -50.344 -24.062 30.391 1 17.44 11 PRO B C 1
ATOM 5269 O O . PRO B 1 11 ? -50.25 -23.125 31.188 1 17.44 11 PRO B O 1
ATOM 5272 N N . ASP B 1 12 ? -49.125 -24.594 30.094 1 17.27 12 ASP B N 1
ATOM 5273 C CA . ASP B 1 12 ? -48.344 -25.016 31.25 1 17.27 12 ASP B CA 1
ATOM 5274 C C . ASP B 1 12 ? -47.844 -23.812 32.062 1 17.27 12 ASP B C 1
ATOM 5276 O O . ASP B 1 12 ? -47.625 -22.734 31.5 1 17.27 12 ASP B O 1
ATOM 5280 N N . PRO B 1 13 ? -47.312 -24.094 33.375 1 17.38 13 PRO B N 1
ATOM 5281 C CA . PRO B 1 13 ? -47.188 -23.688 34.781 1 17.38 13 PRO B CA 1
ATOM 5282 C C . PRO B 1 13 ? -46.031 -22.719 35.031 1 17.38 13 PRO B C 1
ATOM 5284 O O . PRO B 1 13 ? -45.094 -22.656 34.219 1 17.38 13 PRO B O 1
ATOM 5287 N N . ALA B 1 14 ? -46.031 -21.922 36.219 1 18.16 14 ALA B N 1
ATOM 5288 C CA . ALA B 1 14 ? -45.688 -20.766 37.062 1 18.16 14 ALA B CA 1
ATOM 5289 C C . ALA B 1 14 ? -44.375 -20.984 37.812 1 18.16 14 ALA B C 1
ATOM 5291 O O . ALA B 1 14 ? -43.938 -20.094 38.531 1 18.16 14 ALA B O 1
ATOM 5292 N N . ASN B 1 15 ? -43.719 -22.188 37.875 1 16.34 15 ASN B N 1
ATOM 5293 C CA . ASN B 1 15 ? -43.156 -22.422 39.188 1 16.34 15 ASN B CA 1
ATOM 5294 C C . ASN B 1 15 ? -42.125 -21.359 39.562 1 16.34 15 ASN B C 1
ATOM 5296 O O . ASN B 1 15 ? -41.406 -20.859 38.688 1 16.34 15 ASN B O 1
ATOM 5300 N N . ALA B 1 16 ? -42 -20.953 40.969 1 17.47 16 ALA B N 1
ATOM 5301 C CA . ALA B 1 16 ? -41.719 -20.109 42.156 1 17.47 16 ALA B CA 1
ATOM 5302 C C . ALA B 1 16 ? -40.25 -20.094 42.469 1 17.47 16 ALA B C 1
ATOM 5304 O O . ALA B 1 16 ? -39.75 -19.188 43.125 1 17.47 16 ALA B O 1
ATOM 5305 N N . ASP B 1 17 ? -39.5 -21.266 42.312 1 15.6 17 ASP B N 1
ATOM 5306 C CA . ASP B 1 17 ? -38.75 -21.609 43.5 1 15.6 17 ASP B CA 1
ATOM 5307 C C . ASP B 1 17 ? -37.719 -20.531 43.812 1 15.6 17 ASP B C 1
ATOM 5309 O O . ASP B 1 17 ? -37.5 -19.625 43.031 1 15.6 17 ASP B O 1
ATOM 5313 N N . ASP B 1 18 ? -36.406 -21.016 44.031 1 16.27 18 ASP B N 1
ATOM 5314 C CA . ASP B 1 18 ? -35.562 -21.188 45.219 1 16.27 18 ASP B CA 1
ATOM 5315 C C . ASP B 1 18 ? -34.75 -19.938 45.531 1 16.27 18 ASP B C 1
ATOM 5317 O O . ASP B 1 18 ? -34.406 -19.188 44.625 1 16.27 18 ASP B O 1
ATOM 5321 N N . LEU B 1 19 ? -34.219 -19.797 46.844 1 16.03 19 LEU B N 1
ATOM 5322 C CA . LEU B 1 19 ? -33.938 -19.203 48.156 1 16.03 19 LEU B CA 1
ATOM 5323 C C . LEU B 1 19 ? -32.594 -18.516 48.156 1 16.03 19 LEU B C 1
ATOM 5325 O O . LEU B 1 19 ? -32.469 -17.391 48.656 1 16.03 19 LEU B O 1
ATOM 5329 N N . GLU B 1 20 ? -31.422 -19.297 48.125 1 16.23 20 GLU B N 1
ATOM 5330 C CA . GLU B 1 20 ? -30.516 -19.312 49.281 1 16.23 20 GLU B CA 1
ATOM 5331 C C . GLU B 1 20 ? -29.5 -18.188 49.219 1 16.23 20 GLU B C 1
ATOM 5333 O O . GLU B 1 20 ? -28.828 -17.875 50.188 1 16.23 20 GLU B O 1
ATOM 5338 N N . LEU B 1 21 ? -28.906 -17.812 48.094 1 16.52 21 LEU B N 1
ATOM 5339 C CA . LEU B 1 21 ? -27.5 -17.5 48.281 1 16.52 21 LEU B CA 1
ATOM 5340 C C . LEU B 1 21 ? -27.328 -16.203 49.062 1 16.52 21 LEU B C 1
ATOM 5342 O O . LEU B 1 21 ? -27.516 -15.109 48.531 1 16.52 21 LEU B O 1
ATOM 5346 N N . LYS B 1 22 ? -27.719 -16.219 50.281 1 16.52 22 LYS B N 1
ATOM 5347 C CA . LYS B 1 22 ? -27.766 -15.172 51.281 1 16.52 22 LYS B CA 1
ATOM 5348 C C . LYS B 1 22 ? -26.406 -14.523 51.469 1 16.52 22 LYS B C 1
ATOM 5350 O O . LYS B 1 22 ? -26.297 -13.305 51.594 1 16.52 22 LYS B O 1
ATOM 5355 N N . LYS B 1 23 ? -25.438 -15.219 52.25 1 17.56 23 LYS B N 1
ATOM 5356 C CA . LYS B 1 23 ? -25.031 -14.711 53.562 1 17.56 23 LYS B CA 1
ATOM 5357 C C . LYS B 1 23 ? -23.953 -13.641 53.406 1 17.56 23 LYS B C 1
ATOM 5359 O O . LYS B 1 23 ? -24.062 -12.555 53.969 1 17.56 23 LYS B O 1
ATOM 5364 N N . LYS B 1 24 ? -22.594 -13.891 54.062 1 18.48 24 LYS B N 1
ATOM 5365 C CA . LYS B 1 24 ? -21.938 -13.359 55.25 1 18.48 24 LYS B CA 1
ATOM 5366 C C . LYS B 1 24 ? -21.047 -12.164 54.938 1 18.48 24 LYS B C 1
ATOM 5368 O O . LYS B 1 24 ? -20.594 -12.031 53.781 1 18.48 24 LYS B O 1
ATOM 5373 N N . LEU B 1 25 ? -20.094 -11.609 56.031 1 17.11 25 LEU B N 1
ATOM 5374 C CA . LEU B 1 25 ? -19.844 -10.508 56.938 1 17.11 25 LEU B CA 1
ATOM 5375 C C . LEU B 1 25 ? -18.656 -9.672 56.469 1 17.11 25 LEU B C 1
ATOM 5377 O O . LEU B 1 25 ? -18.766 -8.453 56.344 1 17.11 25 LEU B O 1
ATOM 5381 N N . ALA B 1 26 ? -17.375 -9.617 57.281 1 17.25 26 ALA B N 1
ATOM 5382 C CA . ALA B 1 26 ? -16.797 -8.602 58.156 1 17.25 26 ALA B CA 1
ATOM 5383 C C . ALA B 1 26 ? -15.578 -7.953 57.5 1 17.25 26 ALA B C 1
ATOM 5385 O O . ALA B 1 26 ? -15.266 -6.789 57.75 1 17.25 26 ALA B O 1
ATOM 5386 N N . THR B 1 27 ? -14.602 -8.664 56.875 1 18.59 27 THR B N 1
ATOM 5387 C CA . THR B 1 27 ? -13.305 -8.398 57.469 1 18.59 27 THR B CA 1
ATOM 5388 C C . THR B 1 27 ? -12.844 -6.973 57.188 1 18.59 27 THR B C 1
ATOM 5390 O O . THR B 1 27 ? -13.25 -6.387 56.156 1 18.59 27 THR B O 1
ATOM 5393 N N . PRO B 1 28 ? -11.477 -6.617 57.688 1 20.84 28 PRO B N 1
ATOM 5394 C CA . PRO B 1 28 ? -10.867 -5.469 58.344 1 20.84 28 PRO B CA 1
ATOM 5395 C C . PRO B 1 28 ? -10.438 -4.375 57.375 1 20.84 28 PRO B C 1
ATOM 5397 O O . PRO B 1 28 ? -10.297 -4.637 56.156 1 20.84 28 PRO B O 1
ATOM 5400 N N . PRO B 1 29 ? -9.828 -3.24 57.969 1 21.3 29 PRO B N 1
ATOM 5401 C CA . PRO B 1 29 ? -9.742 -1.799 57.719 1 21.3 29 PRO B CA 1
ATOM 5402 C C . PRO B 1 29 ? -8.594 -1.427 56.781 1 21.3 29 PRO B C 1
ATOM 5404 O O . PRO B 1 29 ? -8.312 -0.242 56.594 1 21.3 29 PRO B O 1
ATOM 5407 N N . GLY B 1 30 ? -8.062 -2.303 55.906 1 20.52 30 GLY B N 1
ATOM 5408 C CA . GLY B 1 30 ? -6.668 -1.973 55.625 1 20.52 30 GLY B CA 1
ATOM 5409 C C . GLY B 1 30 ? -6.473 -0.53 55.219 1 20.52 30 GLY B C 1
ATOM 5410 O O . GLY B 1 30 ? -7.422 0.137 54.781 1 20.52 30 GLY B O 1
ATOM 5411 N N . PRO B 1 31 ? -5.117 -0.13 55.312 1 22.34 31 PRO B N 1
ATOM 5412 C CA . PRO B 1 31 ? -4.508 1.182 55.562 1 22.34 31 PRO B CA 1
ATOM 5413 C C . PRO B 1 31 ? -4.734 2.152 54.406 1 22.34 31 PRO B C 1
ATOM 5415 O O . PRO B 1 31 ? -5.094 1.73 53.281 1 22.34 31 PRO B O 1
ATOM 5418 N N . ALA B 1 32 ? -4.086 3.518 54.594 1 20.94 32 ALA B N 1
ATOM 5419 C CA . ALA B 1 32 ? -4.215 4.926 54.219 1 20.94 32 ALA B CA 1
ATOM 5420 C C . ALA B 1 32 ? -3.691 5.184 52.812 1 20.94 32 ALA B C 1
ATOM 5422 O O . ALA B 1 32 ? -2.58 4.773 52.469 1 20.94 32 ALA B O 1
ATOM 5423 N N . ALA B 1 33 ? -4.457 5.488 51.875 1 20.92 33 ALA B N 1
ATOM 5424 C CA . ALA B 1 33 ? -4.395 5.824 50.438 1 20.92 33 ALA B CA 1
ATOM 5425 C C . ALA B 1 33 ? -3.578 7.094 50.219 1 20.92 33 ALA B C 1
ATOM 5427 O O . ALA B 1 33 ? -3.986 8.18 50.625 1 20.92 33 ALA B O 1
ATOM 5428 N N . SER B 1 34 ? -2.244 6.855 50.344 1 22.44 34 SER B N 1
ATOM 5429 C CA . SER B 1 34 ? -1.419 8.047 50.156 1 22.44 34 SER B CA 1
ATOM 5430 C C . SER B 1 34 ? -1.83 8.836 48.938 1 22.44 34 SER B C 1
ATOM 5432 O O . SER B 1 34 ? -2.213 8.242 47.906 1 22.44 34 SER B O 1
ATOM 5434 N N . ALA B 1 35 ? -1.996 10.195 49.031 1 22.02 35 ALA B N 1
ATOM 5435 C CA . ALA B 1 35 ? -2.502 11.305 48.219 1 22.02 35 ALA B CA 1
ATOM 5436 C C . ALA B 1 35 ? -1.619 11.547 47 1 22.02 35 ALA B C 1
ATOM 5438 O O . ALA B 1 35 ? -0.459 11.945 47.125 1 22.02 35 ALA B O 1
ATOM 5439 N N . LYS B 1 36 ? -1.611 10.695 46 1 24.2 36 LYS B N 1
ATOM 5440 C CA . LYS B 1 36 ? -0.809 11 44.812 1 24.2 36 LYS B CA 1
ATOM 5441 C C . LYS B 1 36 ? -1.091 12.406 44.312 1 24.2 36 LYS B C 1
ATOM 5443 O O . LYS B 1 36 ? -2.248 12.82 44.219 1 24.2 36 LYS B O 1
ATOM 5448 N N . PRO B 1 37 ? -0.053 13.211 44.188 1 24.91 37 PRO B N 1
ATOM 5449 C CA . PRO B 1 37 ? -0.012 14.625 43.812 1 24.91 37 PRO B CA 1
ATOM 5450 C C . PRO B 1 37 ? -0.796 14.922 42.531 1 24.91 37 PRO B C 1
ATOM 5452 O O . PRO B 1 37 ? -0.996 14.023 41.688 1 24.91 37 PRO B O 1
ATOM 5455 N N . SER B 1 38 ? -1.568 16.031 42.531 1 21.88 38 SER B N 1
ATOM 5456 C CA . SER B 1 38 ? -2.494 16.688 41.594 1 21.88 38 SER B CA 1
ATOM 5457 C C . SER B 1 38 ? -1.826 16.969 40.25 1 21.88 38 SER B C 1
ATOM 5459 O O . SER B 1 38 ? -0.765 17.594 40.219 1 21.88 38 SER B O 1
ATOM 5461 N N . ALA B 1 39 ? -2.014 16.172 39.125 1 25.19 39 ALA B N 1
ATOM 5462 C CA . ALA B 1 39 ? -1.593 16.266 37.75 1 25.19 39 ALA B CA 1
ATOM 5463 C C . ALA B 1 39 ? -1.955 17.625 37.156 1 25.19 39 ALA B C 1
ATOM 5465 O O . ALA B 1 39 ? -3.039 18.156 37.406 1 25.19 39 ALA B O 1
ATOM 5466 N N . ALA B 1 40 ? -0.946 18.531 36.844 1 29.55 40 ALA B N 1
ATOM 5467 C CA . ALA B 1 40 ? -0.969 19.812 36.156 1 29.55 40 ALA B CA 1
ATOM 5468 C C . ALA B 1 40 ? -1.893 19.781 34.969 1 29.55 40 ALA B C 1
ATOM 5470 O O . ALA B 1 40 ? -2.07 18.719 34.344 1 29.55 40 ALA B O 1
ATOM 5471 N N . PRO B 1 41 ? -2.764 20.797 34.875 1 26.42 41 PRO B N 1
ATOM 5472 C CA . PRO B 1 41 ? -3.76 20.938 33.812 1 26.42 41 PRO B CA 1
ATOM 5473 C C . PRO B 1 41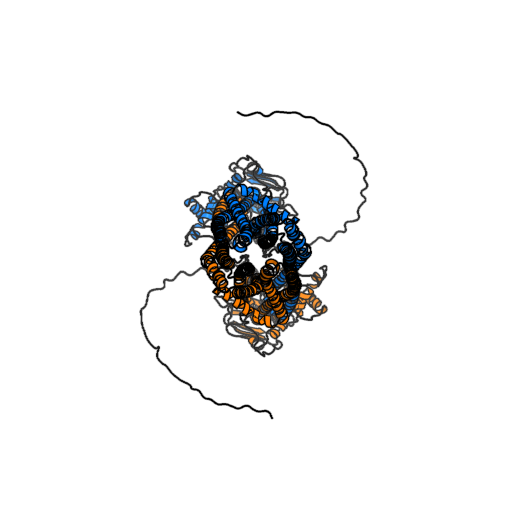 ? -3.16 20.766 32.406 1 26.42 41 PRO B C 1
ATOM 5475 O O . PRO B 1 41 ? -2.025 21.188 32.156 1 26.42 41 PRO B O 1
ATOM 5478 N N . ALA B 1 42 ? -3.465 19.734 31.703 1 30.62 42 ALA B N 1
ATOM 5479 C CA . ALA B 1 42 ? -3.15 19.375 30.312 1 30.62 42 ALA B CA 1
ATOM 5480 C C . ALA B 1 42 ? -3.459 20.531 29.375 1 30.62 42 ALA B C 1
ATOM 5482 O O . ALA B 1 42 ? -4.594 21.031 29.328 1 30.62 42 ALA B O 1
ATOM 5483 N N . ASP B 1 43 ? -2.523 21.484 29.172 1 27.83 43 ASP B N 1
ATOM 5484 C CA . ASP B 1 43 ? -2.631 22.438 28.078 1 27.83 43 ASP B CA 1
ATOM 5485 C C . ASP B 1 43 ? -3.168 21.766 26.812 1 27.83 43 ASP B C 1
ATOM 5487 O O . ASP B 1 43 ? -2.785 20.641 26.5 1 27.83 43 ASP B O 1
ATOM 5491 N N . ASP B 1 44 ? -4.359 22.141 26.453 1 27.56 44 ASP B N 1
ATOM 5492 C CA . ASP B 1 44 ? -5.141 21.781 25.266 1 27.56 44 ASP B CA 1
ATOM 5493 C C . ASP B 1 44 ? -4.301 21.891 24 1 27.56 44 ASP B C 1
ATOM 5495 O O . ASP B 1 44 ? -4.121 22.984 23.453 1 27.56 44 ASP B O 1
ATOM 5499 N N . ASP B 1 45 ? -3.158 21.266 23.859 1 28.39 45 ASP B N 1
ATOM 5500 C CA . ASP B 1 45 ? -2.459 21.219 22.578 1 28.39 45 ASP B CA 1
ATOM 5501 C C . ASP B 1 45 ? -3.42 20.891 21.453 1 28.39 45 ASP B C 1
ATOM 5503 O O . ASP B 1 45 ? -4.234 19.969 21.562 1 28.39 45 ASP B O 1
ATOM 5507 N N . GLU B 1 46 ? -3.857 21.891 20.656 1 28.66 46 GLU B N 1
ATOM 5508 C CA . GLU B 1 46 ? -4.496 21.766 19.359 1 28.66 46 GLU B CA 1
ATOM 5509 C C . GLU B 1 46 ? -3.932 20.578 18.578 1 28.66 46 GLU B C 1
ATOM 5511 O O . GLU B 1 46 ? -2.717 20.469 18.406 1 28.66 46 GLU B O 1
ATOM 5516 N N . ASP B 1 47 ? -4.648 19.531 18.625 1 29.39 47 ASP B N 1
ATOM 5517 C CA . ASP B 1 47 ? -4.449 18.281 17.891 1 29.39 47 ASP B CA 1
ATOM 5518 C C . ASP B 1 47 ? -4.172 18.547 16.422 1 29.39 47 ASP B C 1
ATOM 5520 O O . ASP B 1 47 ? -5.078 18.922 15.672 1 29.39 47 ASP B O 1
ATOM 5524 N N . ASP B 1 48 ? -3.15 19.297 16.109 1 29.5 48 ASP B N 1
ATOM 5525 C CA . ASP B 1 48 ? -2.742 19.141 14.711 1 29.5 48 ASP B CA 1
ATOM 5526 C C . ASP B 1 48 ? -2.752 17.672 14.305 1 29.5 48 ASP B C 1
ATOM 5528 O O . ASP B 1 48 ? -1.966 16.875 14.82 1 29.5 48 ASP B O 1
ATOM 5532 N N . ASP B 1 49 ? -3.961 17.172 14.102 1 30.42 49 ASP B N 1
ATOM 5533 C CA . ASP B 1 49 ? -4.156 15.852 13.5 1 30.42 49 ASP B CA 1
ATOM 5534 C C . ASP B 1 49 ? -3.215 15.641 12.32 1 30.42 49 ASP B C 1
ATOM 5536 O O . ASP B 1 49 ? -3.498 16.094 11.203 1 30.42 49 ASP B O 1
ATOM 5540 N N . ASP B 1 50 ? -1.946 15.844 12.539 1 30.94 50 ASP B N 1
ATOM 5541 C CA . ASP B 1 50 ? -1.014 15.273 11.57 1 30.94 50 ASP B CA 1
ATOM 5542 C C . ASP B 1 50 ? -1.421 13.852 11.188 1 30.94 50 ASP B C 1
ATOM 5544 O O . ASP B 1 50 ? -1.334 12.938 12 1 30.94 50 ASP B O 1
ATOM 5548 N N . ASP B 1 51 ? -2.51 13.742 10.43 1 31.59 51 ASP B N 1
ATOM 5549 C CA . ASP B 1 51 ? -2.828 12.453 9.828 1 31.59 51 ASP B CA 1
ATOM 5550 C C . ASP B 1 51 ? -1.575 11.789 9.266 1 31.59 51 ASP B C 1
ATOM 5552 O O . ASP B 1 51 ? -1.121 12.125 8.172 1 31.59 51 ASP B O 1
ATOM 5556 N N . GLU B 1 52 ? -0.554 11.586 10.078 1 32.34 52 GLU B N 1
ATOM 5557 C CA . GLU B 1 52 ? 0.521 10.633 9.805 1 32.34 52 GLU B CA 1
ATOM 5558 C C . GLU B 1 52 ? -0.003 9.406 9.062 1 32.34 52 GLU B C 1
ATOM 5560 O O . GLU B 1 52 ? -1.029 8.844 9.445 1 32.34 52 GLU B O 1
ATOM 5565 N N . LEU B 1 53 ? 0.195 9.375 7.785 1 32.16 53 LEU B N 1
ATOM 5566 C CA . LEU B 1 53 ? 0.07 8.07 7.148 1 32.16 53 LEU B CA 1
ATOM 5567 C C . LEU B 1 53 ? 0.62 6.969 8.047 1 32.16 53 LEU B C 1
ATOM 5569 O O . LEU B 1 53 ? 1.836 6.793 8.148 1 32.16 53 LEU B O 1
ATOM 5573 N N . GLU B 1 54 ? 0.166 6.926 9.234 1 33.28 54 GLU B N 1
ATOM 5574 C CA . GLU B 1 54 ? 0.484 5.602 9.758 1 33.28 54 GLU B CA 1
ATOM 5575 C C . GLU B 1 54 ? 0.267 4.523 8.695 1 33.28 54 GLU B C 1
ATOM 5577 O O . GLU B 1 54 ? -0.857 4.316 8.234 1 33.28 54 GLU B O 1
ATOM 5582 N N . LEU B 1 55 ? 1.16 4.48 7.77 1 33 55 LEU B N 1
ATOM 5583 C CA . LEU B 1 55 ? 1.1 3.127 7.227 1 33 55 LEU B CA 1
ATOM 5584 C C . LEU B 1 55 ? 0.645 2.135 8.289 1 33 55 LEU B C 1
ATOM 5586 O O . LEU B 1 55 ? 1.366 1.881 9.258 1 33 55 LEU B O 1
ATOM 5590 N N . ASP B 1 56 ? -0.556 2.498 8.805 1 32.88 56 ASP B N 1
ATOM 5591 C CA . ASP B 1 56 ? -1.103 1.469 9.688 1 32.88 56 ASP B CA 1
ATOM 5592 C C . ASP B 1 56 ? -0.543 0.092 9.336 1 32.88 56 ASP B C 1
ATOM 5594 O O . ASP B 1 56 ? -0.697 -0.377 8.203 1 32.88 56 ASP B O 1
ATOM 5598 N N . ASP B 1 57 ? 0.596 -0.09 9.922 1 33.53 57 ASP B N 1
ATOM 5599 C CA . ASP B 1 57 ? 0.965 -1.487 10.133 1 33.53 57 ASP B CA 1
ATOM 5600 C C . ASP B 1 57 ? -0.259 -2.334 10.469 1 33.53 57 ASP B C 1
ATOM 5602 O O . ASP B 1 57 ? -0.565 -2.547 11.648 1 33.53 57 ASP B O 1
ATOM 5606 N N . ASP B 1 58 ? -1.395 -1.93 9.992 1 33.34 58 ASP B N 1
ATOM 5607 C CA . ASP B 1 58 ? -2.242 -3.098 10.211 1 33.34 58 ASP B CA 1
ATOM 5608 C C . ASP B 1 58 ? -1.431 -4.391 10.133 1 33.34 58 ASP B C 1
ATOM 5610 O O . ASP B 1 58 ? -0.708 -4.613 9.156 1 33.34 58 ASP B O 1
ATOM 5614 N N . ASP B 1 59 ? -0.949 -4.766 11.266 1 32.91 59 ASP B N 1
ATOM 5615 C CA . ASP B 1 59 ? -0.604 -6.16 11.523 1 32.91 59 ASP B CA 1
ATOM 5616 C C . ASP B 1 59 ? -1.362 -7.098 10.586 1 32.91 59 ASP B C 1
ATOM 5618 O O . ASP B 1 59 ? -2.48 -7.516 10.891 1 32.91 59 ASP B O 1
ATOM 5622 N N . ASP B 1 60 ? -1.6 -6.633 9.5 1 34 60 ASP B N 1
ATOM 5623 C CA . ASP B 1 60 ? -1.96 -7.82 8.727 1 34 60 ASP B CA 1
ATOM 5624 C C . ASP B 1 60 ? -1.151 -9.031 9.18 1 34 60 ASP B C 1
ATOM 5626 O O . ASP B 1 60 ? 0.045 -9.133 8.891 1 34 60 ASP B O 1
ATOM 5630 N N . ASP B 1 61 ? -1.304 -9.375 10.359 1 32.16 61 ASP B N 1
ATOM 5631 C CA . ASP B 1 61 ? -1.029 -10.766 10.703 1 32.16 61 ASP B CA 1
ATOM 5632 C C . ASP B 1 61 ? -1.174 -11.672 9.477 1 32.16 61 ASP B C 1
ATOM 5634 O O . ASP B 1 61 ? -2.266 -12.164 9.188 1 32.16 61 ASP B O 1
ATOM 5638 N N . GLU B 1 62 ? -0.782 -11.227 8.438 1 34.44 62 GLU B N 1
ATOM 5639 C CA . GLU B 1 62 ? -0.614 -12.383 7.559 1 34.44 62 GLU B CA 1
ATOM 5640 C C . GLU B 1 62 ? -0.071 -13.586 8.328 1 34.44 62 GLU B C 1
ATOM 5642 O O . GLU B 1 62 ? 1.145 -13.75 8.453 1 34.44 62 GLU B O 1
ATOM 5647 N N . ASP B 1 63 ? -0.594 -13.82 9.445 1 33.72 63 ASP B N 1
ATOM 5648 C CA . ASP B 1 63 ? -0.3 -15.102 10.078 1 33.72 63 ASP B CA 1
ATOM 5649 C C . ASP B 1 63 ? -0.141 -16.203 9.039 1 33.72 63 ASP B C 1
ATOM 5651 O O . ASP B 1 63 ? -1.07 -16.484 8.281 1 33.72 63 ASP B O 1
ATOM 5655 N N . LEU B 1 64 ? 0.857 -16.203 8.414 1 35.09 64 LEU B N 1
ATOM 5656 C CA . LEU B 1 64 ? 1.101 -17.531 7.879 1 35.09 64 LEU B CA 1
ATOM 5657 C C . LEU B 1 64 ? 0.695 -18.609 8.891 1 35.09 64 LEU B C 1
ATOM 5659 O O . LEU B 1 64 ? 1.494 -19 9.742 1 35.09 64 LEU B O 1
ATOM 5663 N N . VAL B 1 65 ? -0.33 -18.578 9.523 1 36.5 65 VAL B N 1
ATOM 5664 C CA . VAL B 1 65 ? -0.829 -19.672 10.367 1 36.5 65 VAL B CA 1
ATOM 5665 C C . VAL B 1 65 ? -0.733 -21 9.617 1 36.5 65 VAL B C 1
ATOM 5667 O O . VAL B 1 65 ? -1.031 -21.062 8.422 1 36.5 65 VAL B O 1
ATOM 5670 N N . VAL B 1 66 ? 0.225 -21.719 9.977 1 42.44 66 VAL B N 1
ATOM 5671 C CA . VAL B 1 66 ? 0.115 -23.141 9.695 1 42.44 66 VAL B CA 1
ATOM 5672 C C . VAL B 1 66 ? -1.357 -23.547 9.609 1 42.44 66 VAL B C 1
ATOM 5674 O O . VAL B 1 66 ? -2.09 -23.453 10.594 1 42.44 66 VAL B O 1
ATOM 5677 N N . PHE B 1 67 ? -1.839 -23.266 8.469 1 54.06 67 PHE B N 1
ATOM 5678 C CA . PHE B 1 67 ? -3.279 -23.469 8.391 1 54.06 67 PHE B CA 1
ATOM 5679 C C . PHE B 1 67 ? -3.621 -24.953 8.539 1 54.06 67 PHE B C 1
ATOM 5681 O O . PHE B 1 67 ? -3.006 -25.812 7.902 1 54.06 67 PHE B O 1
ATOM 5688 N N . THR B 1 68 ? -3.877 -25.375 9.75 1 57.84 68 THR B N 1
ATOM 5689 C CA . THR B 1 68 ? -4.43 -26.703 9.977 1 57.84 68 THR B CA 1
ATOM 5690 C C . THR B 1 68 ? -5.59 -26.969 9.023 1 57.84 68 THR B C 1
ATOM 5692 O O . THR B 1 68 ? -6.145 -26.047 8.43 1 57.84 68 THR B O 1
ATOM 5695 N N . ALA B 1 69 ? -5.621 -28.172 8.68 1 62.47 69 ALA B N 1
ATOM 5696 C CA . ALA B 1 69 ? -6.785 -28.609 7.91 1 62.47 69 ALA B CA 1
ATOM 5697 C C . ALA B 1 69 ? -8.062 -27.969 8.445 1 62.47 69 ALA B C 1
ATOM 5699 O O . ALA B 1 69 ? -8.945 -27.594 7.672 1 62.47 69 ALA B O 1
ATOM 5700 N N . LYS B 1 70 ? -7.977 -27.797 9.68 1 65.81 70 LYS B N 1
ATOM 5701 C CA . LYS B 1 70 ? -9.148 -27.188 10.32 1 65.81 70 LYS B CA 1
ATOM 5702 C C . LYS B 1 70 ? -9.266 -25.719 9.961 1 65.81 70 LYS B C 1
ATOM 5704 O O . LYS B 1 70 ? -10.375 -25.219 9.711 1 65.81 70 LYS B O 1
ATOM 5709 N N . GLU B 1 71 ? -8.148 -25.125 9.844 1 72.31 71 GLU B N 1
ATOM 5710 C CA . GLU B 1 71 ? -8.156 -23.719 9.492 1 72.31 71 GLU B CA 1
ATOM 5711 C C . GLU B 1 71 ? -8.562 -23.516 8.031 1 72.31 71 GLU B C 1
ATOM 5713 O O . GLU B 1 71 ? -9.305 -22.578 7.711 1 72.31 71 GLU B O 1
ATOM 5718 N N . ALA B 1 72 ? -8.094 -24.438 7.297 1 75.5 72 ALA B N 1
ATOM 5719 C CA . ALA B 1 72 ? -8.461 -24.359 5.887 1 75.5 72 ALA B CA 1
ATOM 5720 C C . ALA B 1 72 ? -9.953 -24.609 5.699 1 75.5 72 ALA B C 1
ATOM 5722 O O . ALA B 1 72 ? -10.625 -23.875 4.973 1 75.5 72 ALA B O 1
ATOM 5723 N N . ALA B 1 73 ? -10.438 -25.656 6.344 1 78.38 73 ALA B N 1
ATOM 5724 C CA . ALA B 1 73 ? -11.859 -25.969 6.27 1 78.38 73 ALA B CA 1
ATOM 5725 C C . ALA B 1 73 ? -12.703 -24.828 6.836 1 78.38 73 ALA B C 1
ATOM 5727 O O . ALA B 1 73 ? -13.758 -24.5 6.285 1 78.38 73 ALA B O 1
ATOM 5728 N N . GLY B 1 74 ? -12.25 -24.281 7.832 1 83.62 74 GLY B N 1
ATOM 5729 C CA . GLY B 1 74 ? -12.938 -23.141 8.406 1 83.62 74 GLY B CA 1
ATOM 5730 C C . GLY B 1 74 ? -12.969 -21.938 7.492 1 83.62 74 GLY B C 1
ATOM 5731 O O . GLY B 1 74 ? -13.992 -21.266 7.375 1 83.62 74 GLY B O 1
ATOM 5732 N N . ALA B 1 75 ? -11.875 -21.75 6.82 1 87.56 75 ALA B N 1
ATOM 5733 C CA . ALA B 1 75 ? -11.781 -20.625 5.891 1 87.56 75 ALA B CA 1
ATOM 5734 C C . ALA B 1 75 ? -12.75 -20.797 4.723 1 87.56 75 ALA B C 1
ATOM 5736 O O . ALA B 1 75 ? -13.469 -19.859 4.363 1 87.56 75 ALA B O 1
ATOM 5737 N N . LEU B 1 76 ? -12.812 -21.984 4.195 1 89.81 76 LEU B N 1
ATOM 5738 C CA . LEU B 1 76 ? -13.703 -22.266 3.074 1 89.81 76 LEU B CA 1
ATOM 5739 C C . LEU B 1 76 ? -15.164 -22.156 3.5 1 89.81 76 LEU B C 1
ATOM 5741 O O . LEU B 1 76 ? -16 -21.672 2.744 1 89.81 76 LEU B O 1
ATOM 5745 N N . SER B 1 77 ? -15.438 -22.594 4.688 1 91.25 77 SER B N 1
ATOM 5746 C CA . SER B 1 77 ? -16.797 -22.516 5.203 1 91.25 77 SER B CA 1
ATOM 5747 C C . SER B 1 77 ? -17.234 -21.062 5.41 1 91.25 77 SER B C 1
ATOM 5749 O O . SER B 1 77 ? -18.375 -20.703 5.137 1 91.25 77 SER B O 1
ATOM 5751 N N . THR B 1 78 ? -16.297 -20.297 5.871 1 92 78 THR B N 1
ATOM 5752 C CA . THR B 1 78 ? -16.578 -18.875 6.07 1 92 78 THR B CA 1
ATOM 5753 C C . THR B 1 78 ? -16.859 -18.188 4.734 1 92 78 THR B C 1
ATOM 5755 O O . THR B 1 78 ? -17.812 -17.406 4.621 1 92 78 THR B O 1
ATOM 5758 N N . LEU B 1 79 ? -16.062 -18.5 3.771 1 93.75 79 LEU B N 1
ATOM 5759 C CA . LEU B 1 79 ? -16.25 -17.922 2.449 1 93.75 79 LEU B CA 1
ATOM 5760 C C . LEU B 1 79 ? -17.578 -18.375 1.838 1 93.75 79 LEU B C 1
ATOM 5762 O O . LEU B 1 79 ? -18.312 -17.562 1.277 1 93.75 79 LEU B O 1
ATOM 5766 N N . TYR B 1 80 ? -17.859 -19.625 2.002 1 92.88 80 TYR B N 1
ATOM 5767 C CA . TYR B 1 80 ? -19.078 -20.188 1.444 1 92.88 80 TYR B CA 1
ATOM 5768 C C . TYR B 1 80 ? -20.312 -19.578 2.121 1 92.88 80 TYR B C 1
ATOM 5770 O O . TYR B 1 80 ? -21.297 -19.25 1.456 1 92.88 80 TYR B O 1
ATOM 5778 N N . ALA B 1 81 ? -20.25 -19.438 3.387 1 93.19 81 ALA B N 1
ATOM 5779 C CA . ALA B 1 81 ? -21.359 -18.859 4.133 1 93.19 81 ALA B CA 1
ATOM 5780 C C . ALA B 1 81 ? -21.609 -17.406 3.715 1 93.19 81 ALA B C 1
ATOM 5782 O O . ALA B 1 81 ? -22.766 -16.969 3.654 1 93.19 81 ALA B O 1
ATOM 5783 N N . PHE B 1 82 ? -20.594 -16.734 3.422 1 95 82 PHE B N 1
ATOM 5784 C CA . PHE B 1 82 ? -20.672 -15.328 3.055 1 95 82 PHE B CA 1
ATOM 5785 C C . PHE B 1 82 ? -21.203 -15.164 1.636 1 95 82 PHE B C 1
ATOM 5787 O O . PHE B 1 82 ? -22 -14.258 1.361 1 95 82 PHE B O 1
ATOM 5794 N N . VAL B 1 83 ? -20.875 -16.078 0.704 1 94.69 83 VAL B N 1
ATOM 5795 C CA . VAL B 1 83 ? -21.203 -15.93 -0.711 1 94.69 83 VAL B CA 1
ATOM 5796 C C . VAL B 1 83 ? -22.5 -16.656 -1.018 1 94.69 83 VAL B C 1
ATOM 5798 O O . VAL B 1 83 ? -23.188 -16.344 -2 1 94.69 83 VAL B O 1
ATOM 5801 N N . ARG B 1 84 ? -22.953 -17.594 -0.239 1 93.44 84 ARG B N 1
ATOM 5802 C CA . ARG B 1 84 ? -24.109 -18.453 -0.49 1 93.44 84 ARG B CA 1
ATOM 5803 C C . ARG B 1 84 ? -25.359 -17.625 -0.777 1 93.44 84 ARG B C 1
ATOM 5805 O O . ARG B 1 84 ? -26.047 -17.859 -1.773 1 93.44 84 ARG B O 1
ATOM 5812 N N . PRO B 1 85 ? -25.578 -16.594 0.029 1 92.56 85 PRO B N 1
ATOM 5813 C CA . PRO B 1 85 ? -26.781 -15.812 -0.245 1 92.56 85 PRO B CA 1
ATOM 5814 C C . PRO B 1 85 ? -26.703 -15.047 -1.562 1 92.56 85 PRO B C 1
ATOM 5816 O O . PRO B 1 85 ? -27.719 -14.797 -2.203 1 92.56 85 PRO B O 1
ATOM 5819 N N . ILE B 1 86 ? -25.594 -14.727 -1.963 1 93.88 86 ILE B N 1
ATOM 5820 C CA . ILE B 1 86 ? -25.391 -13.953 -3.182 1 93.88 86 ILE B CA 1
ATOM 5821 C C . ILE B 1 86 ? -25.484 -14.867 -4.398 1 93.88 86 ILE B C 1
ATOM 5823 O O . ILE B 1 86 ? -25.984 -14.469 -5.453 1 93.88 86 ILE B O 1
ATOM 5827 N N . LEU B 1 87 ? -25 -16.109 -4.227 1 93.5 87 LEU B N 1
ATOM 5828 C CA . LEU B 1 87 ? -25 -17.078 -5.316 1 93.5 87 LEU B CA 1
ATOM 5829 C C . LEU B 1 87 ? -26.422 -17.422 -5.75 1 93.5 87 LEU B C 1
ATOM 5831 O O . LEU B 1 87 ? -26.641 -17.828 -6.895 1 93.5 87 LEU B O 1
ATOM 5835 N N . ALA B 1 88 ? -27.375 -17.25 -4.859 1 91.94 88 ALA B N 1
ATOM 5836 C CA . ALA B 1 88 ? -28.781 -17.531 -5.168 1 91.94 88 ALA B CA 1
ATOM 5837 C C . ALA B 1 88 ? -29.281 -16.609 -6.281 1 91.94 88 ALA B C 1
ATOM 5839 O O . ALA B 1 88 ? -30.172 -17 -7.047 1 91.94 88 ALA B O 1
ATOM 5840 N N . ASN B 1 89 ? -28.625 -15.492 -6.422 1 91.88 89 ASN B N 1
ATOM 5841 C CA . ASN B 1 89 ? -29 -14.547 -7.461 1 91.88 89 ASN B CA 1
ATOM 5842 C C . ASN B 1 89 ? -28.359 -14.891 -8.797 1 91.88 89 ASN B C 1
ATOM 5844 O O . ASN B 1 89 ? -28.75 -14.352 -9.836 1 91.88 89 ASN B O 1
ATOM 5848 N N . TYR B 1 90 ? -27.375 -15.836 -8.797 1 95.75 90 TYR B N 1
ATOM 5849 C CA . TYR B 1 90 ? -26.609 -16.172 -9.992 1 95.75 90 TYR B CA 1
ATOM 5850 C C . TYR B 1 90 ? -26.703 -17.672 -10.297 1 95.75 90 TYR B C 1
ATOM 5852 O O . TYR B 1 90 ? -25.703 -18.297 -10.641 1 95.75 90 TYR B O 1
ATOM 5860 N N . LYS B 1 91 ? -27.828 -18.25 -10.273 1 94.44 91 LYS B N 1
ATOM 5861 C CA . LYS B 1 91 ? -28.016 -19.688 -10.438 1 94.44 91 LYS B CA 1
ATOM 5862 C C . LYS B 1 91 ? -27.625 -20.125 -11.852 1 94.44 91 LYS B C 1
ATOM 5864 O O . LYS B 1 91 ? -26.953 -21.141 -12.023 1 94.44 91 LYS B O 1
ATOM 5869 N N . LYS B 1 92 ? -27.953 -19.312 -12.797 1 94.69 92 LYS B N 1
ATOM 5870 C CA . LYS B 1 92 ? -27.703 -19.703 -14.18 1 94.69 92 LYS B CA 1
ATOM 5871 C C . LYS B 1 92 ? -26.203 -19.703 -14.484 1 94.69 92 LYS B C 1
ATOM 5873 O O . LYS B 1 92 ? -25.656 -20.719 -14.883 1 94.69 92 LYS B O 1
ATOM 5878 N N . PRO B 1 93 ? -25.547 -18.547 -14.281 1 95 93 PRO B N 1
ATOM 5879 C CA . PRO B 1 93 ? -24.109 -18.578 -14.547 1 95 93 PRO B CA 1
ATOM 5880 C C . PRO B 1 93 ? -23.375 -19.609 -13.688 1 95 93 PRO B C 1
ATOM 5882 O O . PRO B 1 93 ? -22.422 -20.234 -14.156 1 95 93 PRO B O 1
ATOM 5885 N N . PHE B 1 94 ? -23.797 -19.844 -12.516 1 95.88 94 PHE B N 1
ATOM 5886 C CA . PHE B 1 94 ? -23.172 -20.812 -11.633 1 95.88 94 PHE B CA 1
ATOM 5887 C C . PHE B 1 94 ? -23.312 -22.219 -12.195 1 95.88 94 PHE B C 1
ATOM 5889 O O . PHE B 1 94 ? -22.359 -23.016 -12.164 1 95.88 94 PHE B O 1
ATOM 5896 N N . THR B 1 95 ? -24.469 -22.609 -12.75 1 96.19 95 THR B N 1
ATOM 5897 C CA . THR B 1 95 ? -24.703 -23.922 -13.328 1 96.19 95 THR B CA 1
ATOM 5898 C C . THR B 1 95 ? -23.859 -24.141 -14.578 1 96.19 95 THR B C 1
ATOM 5900 O O . THR B 1 95 ? -23.344 -25.234 -14.812 1 96.19 95 THR B O 1
ATOM 5903 N N . PHE B 1 96 ? -23.688 -23.062 -15.328 1 96.25 96 PHE B N 1
ATOM 5904 C CA . PHE B 1 96 ? -22.875 -23.156 -16.531 1 96.25 96 PHE B CA 1
ATOM 5905 C C . PHE B 1 96 ? -21.406 -23.406 -16.188 1 96.25 96 PHE B C 1
ATOM 5907 O O . PHE B 1 96 ? -20.734 -24.219 -16.828 1 96.25 96 PHE B O 1
ATOM 5914 N N . VAL B 1 97 ? -20.969 -22.734 -15.164 1 96.56 97 VAL B N 1
ATOM 5915 C CA . VAL B 1 97 ? -19.578 -22.906 -14.742 1 96.56 97 VAL B CA 1
ATOM 5916 C C . VAL B 1 97 ? -19.391 -24.312 -14.164 1 96.56 97 VAL B C 1
ATOM 5918 O O . VAL B 1 97 ? -18.422 -25 -14.492 1 96.56 97 VAL B O 1
ATOM 5921 N N . ALA B 1 98 ? -20.344 -24.797 -13.359 1 96.38 98 ALA B N 1
ATOM 5922 C CA . ALA B 1 98 ? -20.266 -26.125 -12.773 1 96.38 98 ALA B CA 1
ATOM 5923 C C . ALA B 1 98 ? -20.266 -27.203 -13.859 1 96.38 98 ALA B C 1
ATOM 5925 O O . ALA B 1 98 ? -19.516 -28.172 -13.773 1 96.38 98 ALA B O 1
ATOM 5926 N N . PHE B 1 99 ? -21.078 -26.969 -14.82 1 96.81 99 PHE B N 1
ATOM 5927 C CA . PHE B 1 99 ? -21.141 -27.906 -15.938 1 96.81 99 PHE B CA 1
ATOM 5928 C C . PHE B 1 99 ? -19.828 -27.953 -16.703 1 96.81 99 PHE B C 1
ATOM 5930 O O . PHE B 1 99 ? -19.328 -29.031 -17.031 1 96.81 99 PHE B O 1
ATOM 5937 N N . GLY B 1 100 ? -19.344 -26.75 -17 1 96.25 100 GLY B N 1
ATOM 5938 C CA . GLY B 1 100 ? -18.078 -26.688 -17.703 1 96.25 100 GLY B CA 1
ATOM 5939 C C . GLY B 1 100 ? -16.938 -27.344 -16.953 1 96.25 100 GLY B C 1
ATOM 5940 O O . GLY B 1 100 ? -16.156 -28.109 -17.531 1 96.25 100 GLY B O 1
ATOM 5941 N N . VAL B 1 101 ? -16.859 -27.156 -15.656 1 95.62 101 VAL B N 1
ATOM 5942 C CA . VAL B 1 101 ? -15.805 -27.734 -14.812 1 95.62 101 VAL B CA 1
ATOM 5943 C C . VAL B 1 101 ? -15.953 -29.25 -14.773 1 95.62 101 VAL B C 1
ATOM 5945 O O . VAL B 1 101 ? -14.961 -29.984 -14.828 1 95.62 101 VAL B O 1
ATOM 5948 N N . MET B 1 102 ? -17.172 -29.766 -14.766 1 96.12 102 MET B N 1
ATOM 5949 C CA . MET B 1 102 ? -17.422 -31.203 -14.734 1 96.12 102 MET B CA 1
ATOM 5950 C C . MET B 1 102 ? -16.984 -31.859 -16.031 1 96.12 102 MET B C 1
ATOM 5952 O O . MET B 1 102 ? -16.359 -32.906 -16.016 1 96.12 102 MET B O 1
ATOM 5956 N N . VAL B 1 103 ? -17.297 -31.203 -17.094 1 95.44 103 VAL B N 1
ATOM 5957 C CA . VAL B 1 103 ? -16.922 -31.734 -18.391 1 95.44 103 VAL B CA 1
ATOM 5958 C C . VAL B 1 103 ? -15.406 -31.781 -18.516 1 95.44 103 VAL B C 1
ATOM 5960 O O . VAL B 1 103 ? -14.844 -32.781 -19 1 95.44 103 VAL B O 1
ATOM 5963 N N . GLU B 1 104 ? -14.82 -30.75 -18.109 1 93.12 104 GLU B N 1
ATOM 5964 C CA . GLU B 1 104 ? -13.359 -30.703 -18.188 1 93.12 104 GLU B CA 1
ATOM 5965 C C . GLU B 1 104 ? -12.734 -31.75 -17.281 1 93.12 104 GLU B C 1
ATOM 5967 O O . GLU B 1 104 ? -11.734 -32.375 -17.641 1 93.12 104 GLU B O 1
ATOM 5972 N N . THR B 1 105 ? -13.32 -31.953 -16.125 1 94 105 THR B N 1
ATOM 5973 C CA . THR B 1 105 ? -12.852 -33 -15.203 1 94 105 THR B CA 1
ATOM 5974 C C . THR B 1 105 ? -12.961 -34.375 -15.852 1 94 105 THR B C 1
ATOM 5976 O O . THR B 1 105 ? -12.023 -35.156 -15.789 1 94 105 THR B O 1
ATOM 5979 N N . LEU B 1 106 ? -14.016 -34.625 -16.469 1 92.44 106 LEU B N 1
ATOM 5980 C CA . LEU B 1 106 ? -14.25 -35.906 -17.109 1 92.44 106 LEU B CA 1
ATOM 5981 C C . LEU B 1 106 ? -13.227 -36.156 -18.219 1 92.44 106 LEU B C 1
ATOM 5983 O O . LEU B 1 106 ? -12.727 -37.281 -18.359 1 92.44 106 LEU B O 1
ATOM 5987 N N . PHE B 1 107 ? -12.977 -35.156 -18.938 1 90.81 107 PHE B N 1
ATOM 5988 C CA . PHE B 1 107 ? -11.992 -35.281 -20 1 90.81 107 PHE B CA 1
ATOM 5989 C C . PHE B 1 107 ? -10.609 -35.562 -19.422 1 90.81 107 PHE B C 1
ATOM 5991 O O . PHE B 1 107 ? -9.859 -36.406 -19.969 1 90.81 107 PHE B O 1
ATOM 5998 N N . ASN B 1 108 ? -10.242 -34.906 -18.375 1 87.31 108 ASN B N 1
ATOM 5999 C CA . ASN B 1 108 ? -8.914 -35.062 -17.781 1 87.31 108 ASN B CA 1
ATOM 6000 C C . ASN B 1 108 ? -8.742 -36.438 -17.156 1 87.31 108 ASN B C 1
ATOM 6002 O O . ASN B 1 108 ? -7.617 -36.906 -16.953 1 87.31 108 ASN B O 1
ATOM 6006 N N . VAL B 1 109 ? -9.844 -37.125 -16.922 1 85.38 109 VAL B N 1
ATOM 6007 C CA . VAL B 1 109 ? -9.805 -38.5 -16.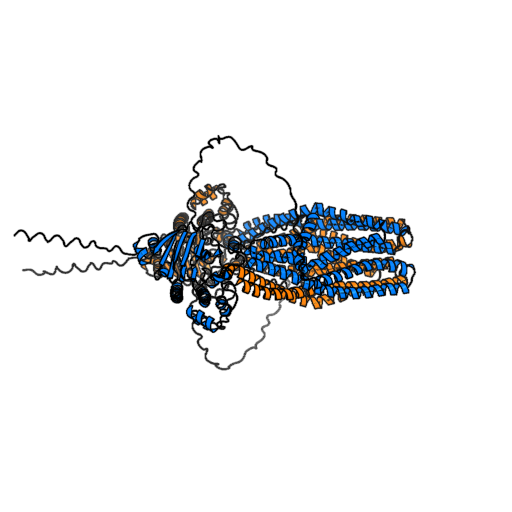438 1 85.38 109 VAL B CA 1
ATOM 6008 C C . VAL B 1 109 ? -9.734 -39.469 -17.609 1 85.38 109 VAL B C 1
ATOM 6010 O O . VAL B 1 109 ? -9.062 -40.5 -17.531 1 85.38 109 VAL B O 1
ATOM 6013 N N . ILE B 1 110 ? -10.352 -39.125 -18.641 1 84.62 110 ILE B N 1
ATOM 6014 C CA . ILE B 1 110 ? -10.422 -39.969 -19.812 1 84.62 110 ILE B CA 1
ATOM 6015 C C . ILE B 1 110 ? -9.055 -40.031 -20.5 1 84.62 110 ILE B C 1
ATOM 6017 O O . ILE B 1 110 ? -8.672 -41.062 -21.078 1 84.62 110 ILE B O 1
ATOM 6021 N N . MET B 1 111 ? -8.344 -39 -20.344 1 85.12 111 MET B N 1
ATOM 6022 C CA . MET B 1 111 ? -7.055 -38.906 -21.031 1 85.12 111 MET B CA 1
ATOM 6023 C C . MET B 1 111 ? -6.094 -40 -20.531 1 85.12 111 MET B C 1
ATOM 6025 O O . MET B 1 111 ? -5.57 -40.781 -21.328 1 85.12 111 MET B O 1
ATOM 6029 N N . PRO B 1 112 ? -5.934 -40.125 -19.25 1 82.75 112 PRO B N 1
ATOM 6030 C CA . PRO B 1 112 ? -5.086 -41.219 -18.812 1 82.75 112 PRO B CA 1
ATOM 6031 C C . PRO B 1 112 ? -5.695 -42.594 -19.125 1 82.75 112 PRO B C 1
ATOM 6033 O O . PRO B 1 112 ? -4.969 -43.531 -19.453 1 82.75 112 PRO B O 1
ATOM 6036 N N . LEU B 1 113 ? -6.973 -42.75 -19.094 1 85.38 113 LEU B N 1
ATOM 6037 C CA . LEU B 1 113 ? -7.629 -44 -19.375 1 85.38 113 LEU B CA 1
ATOM 6038 C C . LEU B 1 113 ? -7.406 -44.438 -20.812 1 85.38 113 LEU B C 1
ATOM 6040 O O . LEU B 1 113 ? -7.324 -45.625 -21.109 1 85.38 113 LEU B O 1
ATOM 6044 N N . SER B 1 114 ? -7.328 -43.5 -21.688 1 86.12 114 SER B N 1
ATOM 6045 C CA . SER B 1 114 ? -7.121 -43.781 -23.094 1 86.12 114 SER B CA 1
ATOM 6046 C C . SER B 1 114 ? -5.773 -44.469 -23.328 1 86.12 114 SER B C 1
ATOM 6048 O O . SER B 1 114 ? -5.621 -45.219 -24.281 1 86.12 114 SER B O 1
ATOM 6050 N N . LEU B 1 115 ? -4.809 -44.219 -22.484 1 85.31 115 LEU B N 1
ATOM 6051 C CA . LEU B 1 115 ? -3.494 -44.812 -22.609 1 85.31 115 LEU B CA 1
ATOM 6052 C C . LEU B 1 115 ? -3.578 -46.344 -22.406 1 85.31 115 LEU B C 1
ATOM 6054 O O . LEU B 1 115 ? -2.867 -47.094 -23.062 1 85.31 115 LEU B O 1
ATOM 6058 N N . LYS B 1 116 ? -4.387 -46.75 -21.484 1 87.69 116 LYS B N 1
ATOM 6059 C CA . LYS B 1 116 ? -4.562 -48.188 -21.234 1 87.69 116 LYS B CA 1
ATOM 6060 C C . LYS B 1 116 ? -5.051 -48.906 -22.5 1 87.69 116 LYS B C 1
ATOM 6062 O O . LYS B 1 116 ? -4.453 -49.875 -22.938 1 87.69 116 LYS B O 1
ATOM 6067 N N . PHE B 1 117 ? -6.035 -48.344 -23.125 1 86.81 117 PHE B N 1
ATOM 6068 C CA . PHE B 1 117 ? -6.625 -48.969 -24.297 1 86.81 117 PHE B CA 1
ATOM 6069 C C . PHE B 1 117 ? -5.688 -48.844 -25.5 1 86.81 117 PHE B C 1
ATOM 6071 O O . PHE B 1 117 ? -5.617 -49.75 -26.328 1 86.81 117 PHE B O 1
ATOM 6078 N N . LEU B 1 118 ? -5.023 -47.781 -25.531 1 87.31 118 LEU B N 1
ATOM 6079 C CA . LEU B 1 118 ? -4.086 -47.562 -26.625 1 87.31 118 LEU B CA 1
ATOM 6080 C C . LEU B 1 118 ? -2.945 -48.594 -26.562 1 87.31 118 LEU B C 1
ATOM 6082 O O . LEU B 1 118 ? -2.576 -49.188 -27.578 1 87.31 118 LEU B O 1
ATOM 6086 N N . ILE B 1 119 ? -2.418 -48.844 -25.375 1 86.06 119 ILE B N 1
ATOM 6087 C CA . ILE B 1 119 ? -1.258 -49.719 -25.203 1 86.06 119 ILE B CA 1
ATOM 6088 C C . ILE B 1 119 ? -1.696 -51.188 -25.25 1 86.06 119 ILE B C 1
ATOM 6090 O O . ILE B 1 119 ? -1.103 -52 -25.953 1 86.06 119 ILE B O 1
ATOM 6094 N N . ASP B 1 120 ? -2.766 -51.562 -24.547 1 86.31 120 ASP B N 1
ATOM 6095 C CA . ASP B 1 120 ? -3.174 -52.969 -24.438 1 86.31 120 ASP B CA 1
ATOM 6096 C C . ASP B 1 120 ? -3.855 -53.438 -25.703 1 86.31 120 ASP B C 1
ATOM 6098 O O . ASP B 1 120 ? -3.631 -54.562 -26.156 1 86.31 120 ASP B O 1
ATOM 6102 N N . ASP B 1 121 ? -4.688 -52.562 -26.281 1 82.62 121 ASP B N 1
ATOM 6103 C CA . ASP B 1 121 ? -5.488 -53.031 -27.422 1 82.62 121 ASP B CA 1
ATOM 6104 C C . ASP B 1 121 ? -4.816 -52.656 -28.75 1 82.62 121 ASP B C 1
ATOM 6106 O O . ASP B 1 121 ? -4.723 -53.5 -29.656 1 82.62 121 ASP B O 1
ATOM 6110 N N . ALA B 1 122 ? -4.352 -51.469 -28.859 1 76.5 122 ALA B N 1
ATOM 6111 C CA . ALA B 1 122 ? -3.812 -51.031 -30.141 1 76.5 122 ALA B CA 1
ATOM 6112 C C . ALA B 1 122 ? -2.373 -51.5 -30.328 1 76.5 122 ALA B C 1
ATOM 6114 O O . ALA B 1 122 ? -2.049 -52.156 -31.312 1 76.5 122 ALA B O 1
ATOM 6115 N N . LEU B 1 123 ? -1.541 -51.344 -29.375 1 74.31 123 LEU B N 1
ATOM 6116 C CA . LEU B 1 123 ? -0.124 -51.656 -29.5 1 74.31 123 LEU B CA 1
ATOM 6117 C C . LEU B 1 123 ? 0.125 -53.125 -29.203 1 74.31 123 LEU B C 1
ATOM 6119 O O . LEU B 1 123 ? 0.917 -53.781 -29.891 1 74.31 123 LEU B O 1
ATOM 6123 N N . GLY B 1 124 ? -0.59 -53.625 -28.203 1 72 124 GLY B N 1
ATOM 6124 C CA . GLY B 1 124 ? -0.394 -55 -27.844 1 72 124 GLY B CA 1
ATOM 6125 C C . GLY B 1 124 ? -0.825 -55.969 -28.938 1 72 124 GLY B C 1
ATOM 6126 O O . GLY B 1 124 ? -0.132 -56.969 -29.219 1 72 124 GLY B O 1
ATOM 6127 N N . GLU B 1 125 ? -1.92 -55.562 -29.656 1 74.31 125 GLU B N 1
ATOM 6128 C CA . GLU B 1 125 ? -2.463 -56.5 -30.656 1 74.31 125 GLU B CA 1
ATOM 6129 C C . GLU B 1 125 ? -2.174 -56 -32.062 1 74.31 125 GLU B C 1
ATOM 6131 O O . GLU B 1 125 ? -2.566 -56.625 -33.062 1 74.31 125 GLU B O 1
ATOM 6136 N N . GLU B 1 126 ? -1.39 -54.906 -32.25 1 79.94 126 GLU B N 1
ATOM 6137 C CA . GLU B 1 126 ? -1.08 -54.281 -33.531 1 79.94 126 GLU B CA 1
ATOM 6138 C C . GLU B 1 126 ? -2.346 -54.062 -34.344 1 79.94 126 GLU B C 1
ATOM 6140 O O . GLU B 1 126 ? -2.404 -54.406 -35.531 1 79.94 126 GLU B O 1
ATOM 6145 N N . ASP B 1 127 ? -3.408 -53.594 -33.656 1 86.56 127 ASP B N 1
ATOM 6146 C CA . ASP B 1 127 ? -4.711 -53.344 -34.25 1 86.56 127 ASP B CA 1
ATOM 6147 C C . ASP B 1 127 ? -4.867 -51.875 -34.656 1 86.56 127 ASP B C 1
ATOM 6149 O O . ASP B 1 127 ? -5.156 -51.031 -33.781 1 86.56 127 ASP B O 1
ATOM 6153 N N . PHE B 1 128 ? -4.816 -51.531 -35.938 1 87.75 128 PHE B N 1
ATOM 6154 C CA . PHE B 1 128 ? -4.891 -50.156 -36.438 1 87.75 128 PHE B CA 1
ATOM 6155 C C . PHE B 1 128 ? -6.312 -49.625 -36.344 1 87.75 128 PHE B C 1
ATOM 6157 O O . PHE B 1 128 ? -6.516 -48.406 -36.219 1 87.75 128 PHE B O 1
ATOM 6164 N N . GLN B 1 129 ? -7.273 -50.469 -36.406 1 87.69 129 GLN B N 1
ATOM 6165 C CA . GLN B 1 129 ? -8.656 -50 -36.281 1 87.69 129 GLN B CA 1
ATOM 6166 C C . GLN B 1 129 ? -8.93 -49.5 -34.875 1 87.69 129 GLN B C 1
ATOM 6168 O O . GLN B 1 129 ? -9.586 -48.469 -34.688 1 87.69 129 GLN B O 1
ATOM 6173 N N . ALA B 1 130 ? -8.445 -50.219 -33.906 1 87.19 130 ALA B N 1
ATOM 6174 C CA . ALA B 1 130 ? -8.57 -49.75 -32.531 1 87.19 130 ALA B CA 1
ATOM 6175 C C . ALA B 1 130 ? -7.824 -48.438 -32.312 1 87.19 130 ALA B C 1
ATOM 6177 O O . ALA B 1 130 ? -8.297 -47.562 -31.578 1 87.19 130 ALA B O 1
ATOM 6178 N N . LEU B 1 131 ? -6.73 -48.344 -32.969 1 89.12 131 LEU B N 1
ATOM 6179 C CA . LEU B 1 131 ? -5.922 -47.125 -32.875 1 89.12 131 LEU B CA 1
ATOM 6180 C C . LEU B 1 131 ? -6.691 -45.906 -33.375 1 89.12 131 LEU B C 1
ATOM 6182 O O . LEU B 1 131 ? -6.777 -44.906 -32.656 1 89.12 131 LEU B O 1
ATOM 6186 N N . TYR B 1 132 ? -7.305 -46 -34.531 1 89.62 132 TYR B N 1
ATOM 6187 C CA . TYR B 1 132 ? -8.016 -44.875 -35.125 1 89.62 132 TYR B CA 1
ATOM 6188 C C . TYR B 1 132 ? -9.273 -44.531 -34.312 1 89.62 132 TYR B C 1
ATOM 6190 O O . TYR B 1 132 ? -9.641 -43.375 -34.219 1 89.62 132 TYR B O 1
ATOM 6198 N N . LYS B 1 133 ? -9.898 -45.5 -33.781 1 90.19 133 LYS B N 1
ATOM 6199 C CA . LYS B 1 133 ? -11.102 -45.281 -32.969 1 90.19 133 LYS B CA 1
ATOM 6200 C C . LYS B 1 133 ? -10.773 -44.531 -31.688 1 90.19 133 LYS B C 1
ATOM 6202 O O . LYS B 1 133 ? -11.43 -43.531 -31.344 1 90.19 133 LYS B O 1
ATOM 6207 N N . ILE B 1 134 ? -9.766 -44.969 -31.016 1 89.69 134 ILE B N 1
ATOM 6208 C CA . ILE B 1 134 ? -9.414 -44.375 -29.734 1 89.69 134 ILE B CA 1
ATOM 6209 C C . ILE B 1 134 ? -8.906 -42.938 -29.969 1 89.69 134 ILE B C 1
ATOM 6211 O O . ILE B 1 134 ? -9.32 -42.031 -29.266 1 89.69 134 ILE B O 1
ATOM 6215 N N . LEU B 1 135 ? -8.039 -42.812 -30.953 1 90.25 135 LEU B N 1
ATOM 6216 C CA . LEU B 1 135 ? -7.496 -41.469 -31.25 1 90.25 135 LEU B CA 1
ATOM 6217 C C . LEU B 1 135 ? -8.594 -40.531 -31.734 1 90.25 135 LEU B C 1
ATOM 6219 O O . LEU B 1 135 ? -8.578 -39.344 -31.438 1 90.25 135 LEU B O 1
ATOM 6223 N N . GLY B 1 136 ? -9.523 -41.062 -32.562 1 90.12 136 GLY B N 1
ATOM 6224 C CA . GLY B 1 136 ? -10.641 -40.25 -33.031 1 90.12 136 GLY B CA 1
ATOM 6225 C C . GLY B 1 136 ? -11.523 -39.781 -31.891 1 90.12 136 GLY B C 1
ATOM 6226 O O . GLY B 1 136 ? -11.898 -38.594 -31.844 1 90.12 136 GLY B O 1
ATOM 6227 N N . VAL B 1 137 ? -11.82 -40.625 -30.938 1 89.75 137 VAL B N 1
ATOM 6228 C CA . VAL B 1 137 ? -12.648 -40.281 -29.797 1 89.75 137 VAL B CA 1
ATOM 6229 C C . VAL B 1 137 ? -11.922 -39.25 -28.938 1 89.75 137 VAL B C 1
ATOM 6231 O O . VAL B 1 137 ? -12.531 -38.281 -28.469 1 89.75 137 VAL B O 1
ATOM 6234 N N . LEU B 1 138 ? -10.625 -39.406 -28.75 1 91.12 138 LEU B N 1
ATOM 6235 C CA . LEU B 1 138 ? -9.836 -38.469 -27.938 1 91.12 138 LEU B CA 1
ATOM 6236 C C . LEU B 1 138 ? -9.758 -37.125 -28.609 1 91.12 138 LEU B C 1
ATOM 6238 O O . LEU B 1 138 ? -9.844 -36.094 -27.922 1 91.12 138 LEU B O 1
ATOM 6242 N N . ALA B 1 139 ? -9.586 -37.062 -29.875 1 90.69 139 ALA B N 1
ATOM 6243 C CA . ALA B 1 139 ? -9.508 -35.812 -30.609 1 90.69 139 ALA B CA 1
ATOM 6244 C C . ALA B 1 139 ? -10.812 -35.031 -30.516 1 90.69 139 ALA B C 1
ATOM 6246 O O . ALA B 1 139 ? -10.812 -33.844 -30.25 1 90.69 139 ALA B O 1
ATOM 6247 N N . VAL B 1 140 ? -11.891 -35.75 -30.734 1 92.44 140 VAL B N 1
ATOM 6248 C CA . VAL B 1 140 ? -13.195 -35.094 -30.672 1 92.44 140 VAL B CA 1
ATOM 6249 C C . VAL B 1 140 ? -13.461 -34.625 -29.25 1 92.44 140 VAL B C 1
ATOM 6251 O O . VAL B 1 140 ? -13.93 -33.5 -29.047 1 92.44 140 VAL B O 1
ATOM 6254 N N . ALA B 1 141 ? -13.164 -35.438 -28.297 1 92.56 141 ALA B N 1
ATOM 6255 C CA . ALA B 1 141 ? -13.359 -35.062 -26.906 1 92.56 141 ALA B CA 1
ATOM 6256 C C . ALA B 1 141 ? -12.484 -33.875 -26.531 1 92.56 141 ALA B C 1
ATOM 6258 O O . ALA B 1 141 ? -12.922 -33 -25.781 1 92.56 141 ALA B O 1
ATOM 6259 N N . GLY B 1 142 ? -11.266 -33.844 -27.016 1 91.38 142 GLY B N 1
ATOM 6260 C CA . GLY B 1 142 ? -10.359 -32.75 -26.75 1 91.38 142 GLY B CA 1
ATOM 6261 C C . GLY B 1 142 ? -10.852 -31.438 -27.328 1 91.38 142 GLY B C 1
ATOM 6262 O O . GLY B 1 142 ? -10.812 -30.391 -26.641 1 91.38 142 GLY B O 1
ATOM 6263 N N . ILE B 1 143 ? -11.328 -31.453 -28.484 1 93.06 143 ILE B N 1
ATOM 6264 C CA . ILE B 1 143 ? -11.812 -30.25 -29.156 1 93.06 143 ILE B CA 1
ATOM 6265 C C . ILE B 1 143 ? -13.07 -29.75 -28.453 1 93.06 143 ILE B C 1
ATOM 6267 O O . ILE B 1 143 ? -13.195 -28.547 -28.156 1 93.06 143 ILE B O 1
ATOM 6271 N N . VAL B 1 144 ? -13.984 -30.656 -28.172 1 94.12 144 VAL B N 1
ATOM 6272 C CA . VAL B 1 144 ? -15.234 -30.281 -27.516 1 94.12 144 VAL B CA 1
ATOM 6273 C C . VAL B 1 144 ? -14.938 -29.703 -26.125 1 94.12 144 VAL B C 1
ATOM 6275 O O . VAL B 1 144 ? -15.508 -28.688 -25.734 1 94.12 144 VAL B O 1
ATOM 6278 N N . THR B 1 145 ? -14.102 -30.344 -25.438 1 93.06 145 THR B N 1
ATOM 6279 C CA . THR B 1 145 ? -13.75 -29.875 -24.109 1 93.06 145 THR B CA 1
ATOM 6280 C C . THR B 1 145 ? -13.102 -28.484 -24.172 1 93.06 145 THR B C 1
ATOM 6282 O O . THR B 1 145 ? -13.328 -27.641 -23.312 1 93.06 145 THR B O 1
ATOM 6285 N N . SER B 1 146 ? -12.273 -28.266 -25.188 1 93.5 146 SER B N 1
ATOM 6286 C CA . SER B 1 146 ? -11.633 -26.969 -25.375 1 93.5 146 SER B CA 1
ATOM 6287 C C . SER B 1 146 ? -12.664 -25.859 -25.625 1 93.5 146 SER B C 1
ATOM 6289 O O . SER B 1 146 ? -12.539 -24.766 -25.078 1 93.5 146 SER B O 1
ATOM 6291 N N . ILE B 1 147 ? -13.617 -26.172 -26.344 1 95.19 147 ILE B N 1
ATOM 6292 C CA . ILE B 1 147 ? -14.68 -25.219 -26.625 1 95.19 147 ILE B CA 1
ATOM 6293 C C . ILE B 1 147 ? -15.461 -24.922 -25.344 1 95.19 147 ILE B C 1
ATOM 6295 O O . ILE B 1 147 ? -15.75 -23.766 -25.031 1 95.19 147 ILE B O 1
ATOM 6299 N N . ILE B 1 148 ? -15.781 -25.938 -24.656 1 95.31 148 ILE B N 1
ATOM 6300 C CA . ILE B 1 148 ? -16.547 -25.797 -23.422 1 95.31 148 ILE B CA 1
ATOM 6301 C C . ILE B 1 148 ? -15.711 -25.031 -22.391 1 95.31 148 ILE B C 1
ATOM 6303 O O . ILE B 1 148 ? -16.25 -24.234 -21.609 1 95.31 148 ILE B O 1
ATOM 6307 N N . ALA B 1 149 ? -14.445 -25.25 -22.422 1 93.5 149 ALA B N 1
ATOM 6308 C CA . ALA B 1 149 ? -13.562 -24.578 -21.484 1 93.5 149 ALA B CA 1
ATOM 6309 C C . ALA B 1 149 ? -13.586 -23.062 -21.703 1 93.5 149 ALA B C 1
ATOM 6311 O O . ALA B 1 149 ? -13.68 -22.297 -20.75 1 93.5 149 ALA B O 1
ATOM 6312 N N . VAL B 1 150 ? -13.539 -22.672 -22.922 1 94 150 VAL B N 1
ATOM 6313 C CA . VAL B 1 150 ? -13.586 -21.25 -23.25 1 94 150 VAL B CA 1
ATOM 6314 C C . VAL B 1 150 ? -14.953 -20.672 -22.875 1 94 150 VAL B C 1
ATOM 6316 O O . VAL B 1 150 ? -15.039 -19.562 -22.328 1 94 150 VAL B O 1
ATOM 6319 N N . TRP B 1 151 ? -15.922 -21.5 -23.125 1 95.75 151 TRP B N 1
ATOM 6320 C CA . TRP B 1 151 ? -17.297 -21.078 -22.875 1 95.75 151 TRP B CA 1
ATOM 6321 C C . TRP B 1 151 ? -17.547 -20.875 -21.375 1 95.75 151 TRP B C 1
ATOM 6323 O O . TRP B 1 151 ? -18.078 -19.844 -20.969 1 95.75 151 TRP B O 1
ATOM 6333 N N . TYR B 1 152 ? -17.172 -21.766 -20.562 1 95.56 152 TYR B N 1
ATOM 6334 C CA . TYR B 1 152 ? -17.5 -21.594 -19.156 1 95.56 152 TYR B CA 1
ATOM 6335 C C . TYR B 1 152 ? -16.594 -20.578 -18.484 1 95.56 152 TYR B C 1
ATOM 6337 O O . TYR B 1 152 ? -16.953 -19.984 -17.469 1 95.56 152 TYR B O 1
ATOM 6345 N N . GLU B 1 153 ? -15.398 -20.312 -19.109 1 95.12 153 GLU B N 1
ATOM 6346 C CA . GLU B 1 153 ? -14.531 -19.266 -18.578 1 95.12 153 GLU B CA 1
ATOM 6347 C C . GLU B 1 153 ? -15.18 -17.891 -18.703 1 95.12 153 GLU B C 1
ATOM 6349 O O . GLU B 1 153 ? -14.992 -17.031 -17.859 1 95.12 153 GLU B O 1
ATOM 6354 N N . ARG B 1 154 ? -15.898 -17.734 -19.812 1 95.62 154 ARG B N 1
ATOM 6355 C CA . ARG B 1 154 ? -16.609 -16.484 -20.016 1 95.62 154 ARG B CA 1
ATOM 6356 C C . ARG B 1 154 ? -17.688 -16.281 -18.953 1 95.62 154 ARG B C 1
ATOM 6358 O O . ARG B 1 154 ? -17.828 -15.188 -18.406 1 95.62 154 ARG B O 1
ATOM 6365 N N . TRP B 1 155 ? -18.359 -17.344 -18.672 1 96.62 155 TRP B N 1
ATOM 6366 C CA . TRP B 1 155 ? -19.406 -17.281 -17.656 1 96.62 155 TRP B CA 1
ATOM 6367 C C . TRP B 1 155 ? -18.812 -17.141 -16.266 1 96.62 155 TRP B C 1
ATOM 6369 O O . TRP B 1 155 ? -19.391 -16.484 -15.398 1 96.62 155 TRP B O 1
ATOM 6379 N N . ASP B 1 156 ? -17.688 -17.75 -16.047 1 96.88 156 ASP B N 1
ATOM 6380 C CA . ASP B 1 156 ? -17 -17.656 -14.758 1 96.88 156 ASP B CA 1
ATOM 6381 C C . ASP B 1 156 ? -16.547 -16.219 -14.477 1 96.88 156 ASP B C 1
ATOM 6383 O O . ASP B 1 156 ? -16.688 -15.734 -13.359 1 96.88 156 ASP B O 1
ATOM 6387 N N . ALA B 1 157 ? -16.047 -15.594 -15.516 1 96.81 157 ALA B N 1
ATOM 6388 C CA . ALA B 1 157 ? -15.602 -14.211 -15.375 1 96.81 157 ALA B CA 1
ATOM 6389 C C . ALA B 1 157 ? -16.766 -13.297 -15.008 1 96.81 157 ALA B C 1
ATOM 6391 O O . ALA B 1 157 ? -16.641 -12.445 -14.125 1 96.81 157 ALA B O 1
ATOM 6392 N N . ARG B 1 158 ? -17.906 -13.477 -15.641 1 96.31 158 ARG B N 1
ATOM 6393 C CA . ARG B 1 158 ? -19.094 -12.68 -15.367 1 96.31 158 ARG B CA 1
ATOM 6394 C C . ARG B 1 158 ? -19.625 -12.961 -13.969 1 96.31 158 ARG B C 1
ATOM 6396 O O . ARG B 1 158 ? -20.062 -12.039 -13.266 1 96.31 158 ARG B O 1
ATOM 6403 N N . LEU B 1 159 ? -19.594 -14.211 -13.648 1 96.88 159 LEU B N 1
ATOM 6404 C CA . LEU B 1 159 ? -20.062 -14.602 -12.328 1 96.88 159 LEU B CA 1
ATOM 6405 C C . LEU B 1 159 ? -19.203 -13.984 -11.234 1 96.88 159 LEU B C 1
ATOM 6407 O O . LEU B 1 159 ? -19.719 -13.391 -10.289 1 96.88 159 LEU B O 1
ATOM 6411 N N . ALA B 1 160 ? -17.859 -14.133 -11.344 1 97 160 ALA B N 1
ATOM 6412 C CA . ALA B 1 160 ? -16.938 -13.586 -10.359 1 97 160 ALA B CA 1
ATOM 6413 C C . ALA B 1 160 ? -17.094 -12.078 -10.234 1 97 160 ALA B C 1
ATOM 6415 O O . ALA B 1 160 ? -17.172 -11.547 -9.125 1 97 160 ALA B O 1
ATOM 6416 N N . ALA B 1 161 ? -17.172 -11.414 -11.383 1 96.81 161 ALA B N 1
ATOM 6417 C CA . ALA B 1 161 ? -17.328 -9.961 -11.383 1 96.81 161 ALA B CA 1
ATOM 6418 C C . ALA B 1 161 ? -18.641 -9.547 -10.734 1 96.81 161 ALA B C 1
ATOM 6420 O O . ALA B 1 161 ? -18.703 -8.547 -10.016 1 96.81 161 ALA B O 1
ATOM 6421 N N . GLY B 1 162 ? -19.688 -10.32 -10.984 1 96.75 162 GLY B N 1
ATOM 6422 C CA . GLY B 1 162 ? -20.984 -10.031 -10.398 1 96.75 162 GLY B CA 1
ATOM 6423 C C . GLY B 1 162 ? -21.016 -10.18 -8.891 1 96.75 162 GLY B C 1
ATOM 6424 O O . GLY B 1 162 ? -21.531 -9.305 -8.188 1 96.75 162 GLY B O 1
ATOM 6425 N N . ILE B 1 163 ? -20.438 -11.203 -8.414 1 96.88 163 ILE B N 1
ATOM 6426 C CA . ILE B 1 163 ? -20.375 -11.453 -6.973 1 96.88 163 ILE B CA 1
ATOM 6427 C C . ILE B 1 163 ? -19.609 -10.328 -6.285 1 96.88 163 ILE B C 1
ATOM 6429 O O . ILE B 1 163 ? -20.047 -9.797 -5.262 1 96.88 163 ILE B O 1
ATOM 6433 N N . ILE B 1 164 ? -18.453 -9.953 -6.82 1 97.06 164 ILE B N 1
ATOM 6434 C CA . ILE B 1 164 ? -17.594 -8.922 -6.242 1 97.06 164 ILE B CA 1
ATOM 6435 C C . ILE B 1 164 ? -18.328 -7.582 -6.227 1 97.06 164 ILE B C 1
ATOM 6437 O O . ILE B 1 164 ? -18.312 -6.867 -5.223 1 97.06 164 ILE B O 1
ATOM 6441 N N . ALA B 1 165 ? -19.016 -7.277 -7.32 1 96.75 165 ALA B N 1
ATOM 6442 C CA . ALA B 1 165 ? -19.766 -6.027 -7.422 1 96.75 165 ALA B CA 1
ATOM 6443 C C . ALA B 1 165 ? -20.891 -5.984 -6.398 1 96.75 165 ALA B C 1
ATOM 6445 O O . ALA B 1 165 ? -21.156 -4.941 -5.793 1 96.75 165 ALA B O 1
ATOM 6446 N N . ASP B 1 166 ? -21.531 -7.062 -6.211 1 96.69 166 ASP B N 1
ATOM 6447 C CA . ASP B 1 166 ? -22.641 -7.117 -5.262 1 96.69 166 ASP B CA 1
ATOM 6448 C C . ASP B 1 166 ? -22.141 -6.914 -3.83 1 96.69 166 ASP B C 1
ATOM 6450 O O . ASP B 1 166 ? -22.797 -6.227 -3.039 1 96.69 166 ASP B O 1
ATOM 6454 N N . VAL B 1 167 ? -21.047 -7.527 -3.498 1 96.5 167 VAL B N 1
ATOM 6455 C CA . VAL B 1 167 ? -20.484 -7.363 -2.164 1 96.5 167 VAL B CA 1
ATOM 6456 C C . VAL B 1 167 ? -20.078 -5.91 -1.95 1 96.5 167 VAL B C 1
ATOM 6458 O O . VAL B 1 167 ? -20.328 -5.332 -0.89 1 96.5 167 VAL B O 1
ATOM 6461 N N . ARG B 1 168 ? -19.484 -5.379 -2.939 1 96.44 168 ARG B N 1
ATOM 6462 C CA . ARG B 1 168 ? -19.062 -3.982 -2.863 1 96.44 168 ARG B CA 1
ATOM 6463 C C . ARG B 1 168 ? -20.266 -3.064 -2.637 1 96.44 168 ARG B C 1
ATOM 6465 O O . ARG B 1 168 ? -20.203 -2.148 -1.814 1 96.44 168 ARG B O 1
ATOM 6472 N N . THR B 1 169 ? -21.297 -3.279 -3.355 1 96.06 169 THR B N 1
ATOM 6473 C CA . THR B 1 169 ? -22.516 -2.49 -3.219 1 96.06 169 THR B CA 1
ATOM 6474 C C . THR B 1 169 ? -23.109 -2.664 -1.827 1 96.06 169 THR B C 1
ATOM 6476 O O . THR B 1 169 ? -23.578 -1.694 -1.22 1 96.06 169 THR B O 1
ATOM 6479 N N . ARG B 1 170 ? -23.078 -3.834 -1.343 1 95.06 170 ARG B N 1
ATOM 6480 C CA . ARG B 1 170 ? -23.625 -4.121 -0.019 1 95.06 170 ARG B CA 1
ATOM 6481 C C . ARG B 1 170 ? -22.844 -3.373 1.063 1 95.06 170 ARG B C 1
ATOM 6483 O O . ARG B 1 170 ? -23.453 -2.82 1.989 1 95.06 170 ARG B O 1
ATOM 6490 N N . ILE B 1 171 ? -21.484 -3.371 0.934 1 96.12 171 ILE B N 1
ATOM 6491 C CA . ILE B 1 171 ? -20.641 -2.676 1.898 1 96.12 171 ILE B CA 1
ATOM 6492 C C . ILE B 1 171 ? -20.938 -1.177 1.854 1 96.12 171 ILE B C 1
ATOM 6494 O O . ILE B 1 171 ? -21.125 -0.544 2.895 1 96.12 171 ILE B O 1
ATOM 6498 N N . PHE B 1 172 ? -21.062 -0.649 0.643 1 96.44 172 PHE B N 1
ATOM 6499 C CA . PHE B 1 172 ? -21.266 0.786 0.501 1 96.44 172 PHE B CA 1
ATOM 6500 C C . PHE B 1 172 ? -22.641 1.186 1.029 1 96.44 172 PHE B C 1
ATOM 6502 O O . PHE B 1 172 ? -22.781 2.203 1.712 1 96.44 172 PHE B O 1
ATOM 6509 N N . GLU B 1 173 ? -23.594 0.448 0.728 1 94.94 173 GLU B N 1
ATOM 6510 C CA . GLU B 1 173 ? -24.938 0.715 1.2 1 94.94 173 GLU B CA 1
ATOM 6511 C C . GLU B 1 173 ? -25.016 0.713 2.725 1 94.94 173 GLU B C 1
ATOM 6513 O O . GLU B 1 173 ? -25.641 1.587 3.326 1 94.94 173 GLU B O 1
ATOM 6518 N N . HIS B 1 174 ? -24.344 -0.207 3.291 1 94.81 174 HIS B N 1
ATOM 6519 C CA . HIS B 1 174 ? -24.344 -0.287 4.746 1 94.81 174 HIS B CA 1
ATOM 6520 C C . HIS B 1 174 ? -23.625 0.903 5.367 1 94.81 174 HIS B C 1
ATOM 6522 O O . HIS B 1 174 ? -24.062 1.45 6.379 1 94.81 174 HIS B O 1
ATOM 6528 N N . VAL B 1 175 ? -22.516 1.262 4.785 1 93.94 175 VAL B N 1
ATOM 6529 C CA . VAL B 1 175 ? -21.719 2.385 5.281 1 93.94 175 VAL B CA 1
ATOM 6530 C C . VAL B 1 175 ? -22.562 3.662 5.242 1 93.94 175 VAL B C 1
ATOM 6532 O O . VAL B 1 175 ? -22.469 4.5 6.141 1 93.94 175 VAL B O 1
ATOM 6535 N N . GLN B 1 176 ? -23.422 3.785 4.227 1 91.56 176 GLN B N 1
ATOM 6536 C CA . GLN B 1 176 ? -24.281 4.957 4.094 1 91.56 176 GLN B CA 1
ATOM 6537 C C . GLN B 1 176 ? -25.297 5.023 5.223 1 91.56 176 GLN B C 1
ATOM 6539 O O . GLN B 1 176 ? -25.75 6.105 5.605 1 91.56 176 GLN B O 1
ATOM 6544 N N . ASN B 1 177 ? -25.531 3.936 5.793 1 90.19 177 ASN B N 1
ATOM 6545 C CA . ASN B 1 177 ? -26.609 3.885 6.789 1 90.19 177 ASN B CA 1
ATOM 6546 C C . ASN B 1 177 ? -26.047 3.879 8.203 1 90.19 177 ASN B C 1
ATOM 6548 O O . ASN B 1 177 ? -26.797 3.883 9.18 1 90.19 177 ASN B O 1
ATOM 6552 N N . LEU B 1 178 ? -24.75 3.904 8.336 1 91.5 178 LEU B N 1
ATOM 6553 C CA . LEU B 1 178 ? -24.125 3.932 9.656 1 91.5 178 LEU B CA 1
ATOM 6554 C C . LEU B 1 178 ? -24.266 5.312 10.289 1 91.5 178 LEU B C 1
ATOM 6556 O O . LEU B 1 178 ? -24.25 6.324 9.586 1 91.5 178 LEU B O 1
ATOM 6560 N N . PRO B 1 179 ? -24.375 5.32 11.57 1 89.75 179 PRO B N 1
ATOM 6561 C CA . PRO B 1 179 ? -24.516 6.609 12.25 1 89.75 179 PRO B CA 1
ATOM 6562 C C . PRO B 1 179 ? -23.219 7.418 12.242 1 89.75 179 PRO B C 1
ATOM 6564 O O . PRO B 1 179 ? -22.141 6.855 12.055 1 89.75 179 PRO B O 1
ATOM 6567 N N . SER B 1 180 ? -23.344 8.672 12.469 1 88.75 180 SER B N 1
ATOM 6568 C CA . SER B 1 180 ? -22.203 9.578 12.492 1 88.75 180 SER B CA 1
ATOM 6569 C C . SER B 1 180 ? -21.219 9.195 13.602 1 88.75 180 SER B C 1
ATOM 6571 O O . SER B 1 180 ? -20.016 9.414 13.461 1 88.75 180 SER B O 1
ATOM 6573 N N . ALA B 1 181 ? -21.703 8.617 14.633 1 87.19 181 ALA B N 1
ATOM 6574 C CA . ALA B 1 181 ? -20.859 8.203 15.75 1 87.19 181 ALA B CA 1
ATOM 6575 C C . ALA B 1 181 ? -19.828 7.184 15.312 1 87.19 181 ALA B C 1
ATOM 6577 O O . ALA B 1 181 ? -18.703 7.164 15.82 1 87.19 181 ALA B O 1
ATOM 6578 N N . TYR B 1 182 ? -20.234 6.395 14.391 1 89.81 182 TYR B N 1
ATOM 6579 C CA . TYR B 1 182 ? -19.312 5.391 13.875 1 89.81 182 TYR B CA 1
ATOM 6580 C C . TYR B 1 182 ? -18.125 6.047 13.188 1 89.81 182 TYR B C 1
ATOM 6582 O O . TYR B 1 182 ? -16.984 5.617 13.367 1 89.81 182 TYR B O 1
ATOM 6590 N N . PHE B 1 183 ? -18.344 7.039 12.414 1 88.44 183 PHE B N 1
ATOM 6591 C CA . PHE B 1 183 ? -17.297 7.707 11.641 1 88.44 183 PHE B CA 1
ATOM 6592 C C . PHE B 1 183 ? -16.391 8.531 12.547 1 88.44 183 PHE B C 1
ATOM 6594 O O . PHE B 1 183 ? -15.25 8.812 12.203 1 88.44 183 PHE B O 1
ATOM 6601 N N . ALA B 1 184 ? -16.891 8.914 13.633 1 84.56 184 ALA B N 1
ATOM 6602 C CA . ALA B 1 184 ? -16.109 9.68 14.594 1 84.56 184 ALA B CA 1
ATOM 6603 C C . ALA B 1 184 ? -15.133 8.773 15.344 1 84.56 184 ALA B C 1
ATOM 6605 O O . ALA B 1 184 ? -14.039 9.203 15.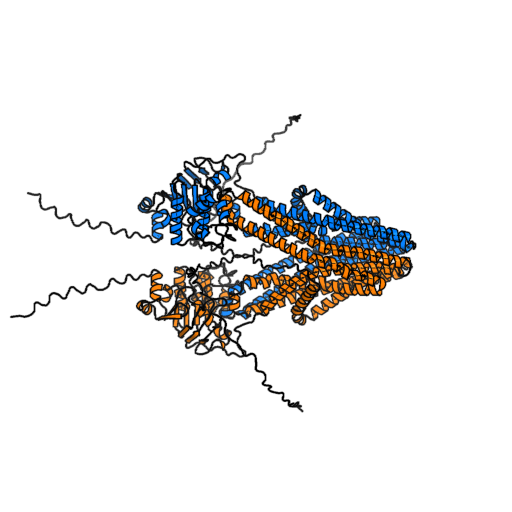711 1 84.56 184 ALA B O 1
ATOM 6606 N N . ARG B 1 185 ? -15.531 7.59 15.555 1 84.31 185 ARG B N 1
ATOM 6607 C CA . ARG B 1 185 ? -14.711 6.688 16.359 1 84.31 185 ARG B CA 1
ATOM 6608 C C . ARG B 1 185 ? -13.773 5.871 15.469 1 84.31 185 ARG B C 1
ATOM 6610 O O . ARG B 1 185 ? -12.75 5.371 15.93 1 84.31 185 ARG B O 1
ATOM 6617 N N . THR B 1 186 ? -14.211 5.684 14.281 1 87.25 186 THR B N 1
ATOM 6618 C CA . THR B 1 186 ? -13.43 4.844 13.383 1 87.25 186 THR B CA 1
ATOM 6619 C C . THR B 1 186 ? -12.562 5.699 12.461 1 87.25 186 THR B C 1
ATOM 6621 O O . THR B 1 186 ? -13.047 6.664 11.867 1 87.25 186 THR B O 1
ATOM 6624 N N . LYS B 1 187 ? -11.375 5.301 12.344 1 85.5 187 LYS B N 1
ATOM 6625 C CA . LYS B 1 187 ? -10.477 6.008 11.43 1 85.5 187 LYS B CA 1
ATOM 6626 C C . LYS B 1 187 ? -10.93 5.852 9.984 1 85.5 187 LYS B C 1
ATOM 6628 O O . LYS B 1 187 ? -11.391 4.781 9.578 1 85.5 187 LYS B O 1
ATOM 6633 N N . ARG B 1 188 ? -10.836 6.938 9.203 1 87.44 188 ARG B N 1
ATOM 6634 C CA . ARG B 1 188 ? -11.203 6.93 7.789 1 87.44 188 ARG B CA 1
ATOM 6635 C C . ARG B 1 188 ? -10.438 5.852 7.027 1 87.44 188 ARG B C 1
ATOM 6637 O O . ARG B 1 188 ? -11.016 5.152 6.191 1 87.44 188 ARG B O 1
ATOM 6644 N N . GLY B 1 189 ? -9.18 5.707 7.367 1 84.25 189 GLY B N 1
ATOM 6645 C CA . GLY B 1 189 ? -8.352 4.707 6.711 1 84.25 189 GLY B CA 1
ATOM 6646 C C . GLY B 1 189 ? -8.867 3.293 6.895 1 84.25 189 GLY B C 1
ATOM 6647 O O . GLY B 1 189 ? -8.758 2.465 5.988 1 84.25 189 GLY B O 1
ATOM 6648 N N . GLU B 1 190 ? -9.398 3.057 8.023 1 88.19 190 GLU B N 1
ATOM 6649 C CA . GLU B 1 190 ? -9.93 1.728 8.312 1 88.19 190 GLU B CA 1
ATOM 6650 C C . GLU B 1 190 ? -11.141 1.411 7.441 1 88.19 190 GLU B C 1
ATOM 6652 O O . GLU B 1 190 ? -11.273 0.294 6.938 1 88.19 190 GLU B O 1
ATOM 6657 N N . ILE B 1 191 ? -11.961 2.338 7.277 1 92.25 191 ILE B N 1
ATOM 6658 C CA . ILE B 1 191 ? -13.133 2.148 6.426 1 92.25 191 ILE B CA 1
ATOM 6659 C C . ILE B 1 191 ? -12.688 1.936 4.98 1 92.25 191 ILE B C 1
ATOM 6661 O O . ILE B 1 191 ? -13.188 1.033 4.301 1 92.25 191 ILE B O 1
ATOM 6665 N N . LEU B 1 192 ? -11.805 2.736 4.578 1 91.38 192 LEU B N 1
ATOM 6666 C CA . LEU B 1 192 ? -11.312 2.648 3.209 1 91.38 192 LEU B CA 1
ATOM 6667 C C . LEU B 1 192 ? -10.594 1.324 2.973 1 91.38 192 LEU B C 1
ATOM 6669 O O . LEU B 1 192 ? -10.633 0.78 1.867 1 91.38 192 LEU B O 1
ATOM 6673 N N . SER B 1 193 ? -9.93 0.772 3.992 1 89.69 193 SER B N 1
ATOM 6674 C CA . SER B 1 193 ? -9.211 -0.492 3.859 1 89.69 193 SER B CA 1
ATOM 6675 C C . SER B 1 193 ? -10.164 -1.641 3.555 1 89.69 193 SER B C 1
ATOM 6677 O O . SER B 1 193 ? -9.789 -2.617 2.906 1 89.69 193 SER B O 1
ATOM 6679 N N . ARG B 1 194 ? -11.375 -1.538 3.982 1 92.88 194 ARG B N 1
ATOM 6680 C CA . ARG B 1 194 ? -12.375 -2.557 3.676 1 92.88 194 ARG B CA 1
ATOM 6681 C C . ARG B 1 194 ? -12.68 -2.588 2.184 1 92.88 194 ARG B C 1
ATOM 6683 O O . ARG B 1 194 ? -12.914 -3.658 1.614 1 92.88 194 ARG B O 1
ATOM 6690 N N . PHE B 1 195 ? -12.617 -1.413 1.557 1 93.69 195 PHE B N 1
ATOM 6691 C CA . PHE B 1 195 ? -12.953 -1.292 0.143 1 93.69 195 PHE B CA 1
ATOM 6692 C C . PHE B 1 195 ? -11.742 -1.594 -0.731 1 93.69 195 PHE B C 1
ATOM 6694 O O . PHE B 1 195 ? -11.883 -1.827 -1.934 1 93.69 195 PHE B O 1
ATOM 6701 N N . SER B 1 196 ? -10.625 -1.576 -0.136 1 90.06 196 SER B N 1
ATOM 6702 C CA . SER B 1 196 ? -9.422 -1.742 -0.945 1 90.06 196 SER B CA 1
ATOM 6703 C C . SER B 1 196 ? -8.711 -3.055 -0.622 1 90.06 196 SER B C 1
ATOM 6705 O O . SER B 1 196 ? -8.922 -4.062 -1.303 1 90.06 196 SER B O 1
ATOM 6707 N N . ILE B 1 197 ? -8.156 -3.162 0.605 1 83.81 197 ILE B N 1
ATOM 6708 C CA . ILE B 1 197 ? -7.316 -4.293 0.994 1 83.81 197 ILE B CA 1
ATOM 6709 C C . ILE B 1 197 ? -8.18 -5.539 1.161 1 83.81 197 ILE B C 1
ATOM 6711 O O . ILE B 1 197 ? -7.918 -6.574 0.54 1 83.81 197 ILE B O 1
ATOM 6715 N N . ASP B 1 198 ? -9.188 -5.445 1.922 1 90.5 198 ASP B N 1
ATOM 6716 C CA . ASP B 1 198 ? -10.031 -6.598 2.225 1 90.5 198 ASP B CA 1
ATOM 6717 C C . ASP B 1 198 ? -10.781 -7.074 0.981 1 90.5 198 ASP B C 1
ATOM 6719 O O . ASP B 1 198 ? -10.844 -8.273 0.708 1 90.5 198 ASP B O 1
ATOM 6723 N N . LEU B 1 199 ? -11.312 -6.137 0.281 1 94.25 199 LEU B N 1
ATOM 6724 C CA . LEU B 1 199 ? -12.039 -6.523 -0.925 1 94.25 199 LEU B CA 1
ATOM 6725 C C . LEU B 1 199 ? -11.094 -7.156 -1.945 1 94.25 199 LEU B C 1
ATOM 6727 O O . LEU B 1 199 ? -11.484 -8.078 -2.668 1 94.25 199 LEU B O 1
ATOM 6731 N N . SER B 1 200 ? -9.898 -6.711 -2.02 1 91.31 200 SER B N 1
ATOM 6732 C CA . SER B 1 200 ? -8.914 -7.297 -2.926 1 91.31 200 SER B CA 1
ATOM 6733 C C . SER B 1 200 ? -8.602 -8.742 -2.549 1 91.31 200 SER B C 1
ATOM 6735 O O . SER B 1 200 ? -8.492 -9.602 -3.422 1 91.31 200 SER B O 1
ATOM 6737 N N . ALA B 1 201 ? -8.438 -8.945 -1.28 1 89.5 201 ALA B N 1
ATOM 6738 C CA . ALA B 1 201 ? -8.211 -10.305 -0.808 1 89.5 201 ALA B CA 1
ATOM 6739 C C . ALA B 1 201 ? -9.391 -11.211 -1.141 1 89.5 201 ALA B C 1
ATOM 6741 O O . ALA B 1 201 ? -9.211 -12.328 -1.626 1 89.5 201 ALA B O 1
ATOM 6742 N N . PHE B 1 202 ? -10.555 -10.727 -0.91 1 95.12 202 PHE B N 1
ATOM 6743 C CA . PHE B 1 202 ? -11.773 -11.461 -1.233 1 95.12 202 PHE B CA 1
ATOM 6744 C C . PHE B 1 202 ? -11.852 -11.75 -2.729 1 95.12 202 PHE B C 1
ATOM 6746 O O . PHE B 1 202 ? -12.164 -12.867 -3.135 1 95.12 202 PHE B O 1
ATOM 6753 N N . GLU B 1 203 ? -11.539 -10.734 -3.539 1 94.94 203 GLU B N 1
ATOM 6754 C CA . GLU B 1 203 ? -11.547 -10.867 -4.992 1 94.94 203 GLU B CA 1
ATOM 6755 C C . GLU B 1 203 ? -10.594 -11.961 -5.461 1 94.94 203 GLU B C 1
ATOM 6757 O O . GLU B 1 203 ? -10.898 -12.703 -6.391 1 94.94 203 GLU B O 1
ATOM 6762 N N . GLY B 1 204 ? -9.461 -12.055 -4.852 1 90.81 204 GLY B N 1
ATOM 6763 C CA . GLY B 1 204 ? -8.469 -13.055 -5.219 1 90.81 204 GLY B CA 1
ATOM 6764 C C . GLY B 1 204 ? -9 -14.477 -5.121 1 90.81 204 GLY B C 1
ATOM 6765 O O . GLY B 1 204 ? -8.773 -15.297 -6.016 1 90.81 204 GLY B O 1
ATOM 6766 N N . SER B 1 205 ? -9.703 -14.758 -4.098 1 92.94 205 SER B N 1
ATOM 6767 C CA . SER B 1 205 ? -10.25 -16.094 -3.896 1 92.94 205 SER B CA 1
ATOM 6768 C C . SER B 1 205 ? -11.398 -16.375 -4.859 1 92.94 205 SER B C 1
ATOM 6770 O O . SER B 1 205 ? -11.516 -17.484 -5.387 1 92.94 205 SER B O 1
ATOM 6772 N N . VAL B 1 206 ? -12.227 -15.375 -5.121 1 94.75 206 VAL B N 1
ATOM 6773 C CA . VAL B 1 206 ? -13.391 -15.555 -5.977 1 94.75 206 VAL B CA 1
ATOM 6774 C C . VAL B 1 206 ? -12.953 -15.742 -7.426 1 94.75 206 VAL B C 1
ATOM 6776 O O . VAL B 1 206 ? -13.461 -16.625 -8.133 1 94.75 206 VAL B O 1
ATOM 6779 N N . LYS B 1 207 ? -11.938 -14.984 -7.832 1 92.75 207 LYS B N 1
ATOM 6780 C CA . LYS B 1 207 ? -11.453 -15.016 -9.211 1 92.75 207 LYS B CA 1
ATOM 6781 C C . LYS B 1 207 ? -10.781 -16.344 -9.523 1 92.75 207 LYS B C 1
ATOM 6783 O O . LYS B 1 207 ? -10.906 -16.859 -10.641 1 92.75 207 LYS B O 1
ATOM 6788 N N . THR B 1 208 ? -10.164 -16.906 -8.555 1 90.94 208 THR B N 1
ATOM 6789 C CA . THR B 1 208 ? -9.336 -18.062 -8.852 1 90.94 208 THR B CA 1
ATOM 6790 C C . THR B 1 208 ? -10.023 -19.344 -8.375 1 90.94 208 THR B C 1
ATOM 6792 O O . THR B 1 208 ? -9.516 -20.453 -8.609 1 90.94 208 THR B O 1
ATOM 6795 N N . PHE B 1 209 ? -11.188 -19.328 -7.805 1 93.12 209 PHE B N 1
ATOM 6796 C CA . PHE B 1 209 ? -11.836 -20.469 -7.176 1 93.12 209 PHE B CA 1
ATOM 6797 C C . PHE B 1 209 ? -12.078 -21.578 -8.188 1 93.12 209 PHE B C 1
ATOM 6799 O O . PHE B 1 209 ? -11.758 -22.75 -7.93 1 93.12 209 PHE B O 1
ATOM 6806 N N . ALA B 1 210 ? -12.586 -21.234 -9.312 1 92.69 210 ALA B N 1
ATOM 6807 C CA . ALA B 1 210 ? -12.969 -22.25 -10.289 1 92.69 210 ALA B CA 1
ATOM 6808 C C . ALA B 1 210 ? -11.75 -23.031 -10.773 1 92.69 210 ALA B C 1
ATOM 6810 O O . ALA B 1 210 ? -11.75 -24.266 -10.773 1 92.69 210 ALA B O 1
ATOM 6811 N N . ASN B 1 211 ? -10.672 -22.297 -11.062 1 89.44 211 ASN B N 1
ATOM 6812 C CA . ASN B 1 211 ? -9.516 -22.922 -11.703 1 89.44 211 ASN B CA 1
ATOM 6813 C C . ASN B 1 211 ? -8.531 -23.469 -10.672 1 89.44 211 ASN B C 1
ATOM 6815 O O . ASN B 1 211 ? -7.852 -24.453 -10.93 1 89.44 211 ASN B O 1
ATOM 6819 N N . SER B 1 212 ? -8.5 -22.844 -9.508 1 88.88 212 SER B N 1
ATOM 6820 C CA . SER B 1 212 ? -7.445 -23.203 -8.57 1 88.88 212 SER B CA 1
ATOM 6821 C C . SER B 1 212 ? -7.996 -24.031 -7.418 1 88.88 212 SER B C 1
ATOM 6823 O O . SER B 1 212 ? -7.23 -24.625 -6.648 1 88.88 212 SER B O 1
ATOM 6825 N N . ALA B 1 213 ? -9.297 -24.172 -7.336 1 91.25 213 ALA B N 1
ATOM 6826 C CA . ALA B 1 213 ? -9.852 -24.938 -6.227 1 91.25 213 ALA B CA 1
ATOM 6827 C C . ALA B 1 213 ? -10.875 -25.953 -6.723 1 91.25 213 ALA B C 1
ATOM 6829 O O . ALA B 1 213 ? -10.672 -27.172 -6.59 1 91.25 213 ALA B O 1
ATOM 6830 N N . ALA B 1 214 ? -11.898 -25.562 -7.457 1 93.94 214 ALA B N 1
ATOM 6831 C CA . ALA B 1 214 ? -13 -26.422 -7.852 1 93.94 214 ALA B CA 1
ATOM 6832 C C . ALA B 1 214 ? -12.523 -27.516 -8.82 1 93.94 214 ALA B C 1
ATOM 6834 O O . ALA B 1 214 ? -12.766 -28.703 -8.602 1 93.94 214 ALA B O 1
ATOM 6835 N N . LEU B 1 215 ? -11.828 -27.047 -9.805 1 94.06 215 LEU B N 1
ATOM 6836 C CA . LEU B 1 215 ? -11.391 -28 -10.82 1 94.06 215 LEU B CA 1
ATOM 6837 C C . LEU B 1 215 ? -10.391 -29 -10.242 1 94.06 215 LEU B C 1
ATOM 6839 O O . LEU B 1 215 ? -10.602 -30.203 -10.32 1 94.06 215 LEU B O 1
ATOM 6843 N N . PRO B 1 216 ? -9.305 -28.531 -9.602 1 92.62 216 PRO B N 1
ATOM 6844 C CA . PRO B 1 216 ? -8.375 -29.5 -9.023 1 92.62 216 PRO B CA 1
ATOM 6845 C C . PRO B 1 216 ? -9.031 -30.422 -7.996 1 92.62 216 PRO B C 1
ATOM 6847 O O . PRO B 1 216 ? -8.656 -31.594 -7.879 1 92.62 216 PRO B O 1
ATOM 6850 N N . PHE B 1 217 ? -10 -30.016 -7.305 1 92.81 217 PHE B N 1
ATOM 6851 C CA . PHE B 1 217 ? -10.695 -30.828 -6.309 1 92.81 217 PHE B CA 1
ATOM 6852 C C . PHE B 1 217 ? -11.492 -31.938 -6.977 1 92.81 217 PHE B C 1
ATOM 6854 O O . PHE B 1 217 ? -11.422 -33.094 -6.562 1 92.81 217 PHE B O 1
ATOM 6861 N N . LEU B 1 218 ? -12.234 -31.594 -7.961 1 95.38 218 LEU B N 1
ATOM 6862 C CA . LEU B 1 218 ? -13.008 -32.594 -8.688 1 95.38 218 LEU B CA 1
ATOM 6863 C C . LEU B 1 218 ? -12.086 -33.594 -9.391 1 95.38 218 LEU B C 1
ATOM 6865 O O . LEU B 1 218 ? -12.375 -34.781 -9.422 1 95.38 218 LEU B O 1
ATOM 6869 N N . GLU B 1 219 ? -10.984 -33.031 -9.891 1 94 219 GLU B N 1
ATOM 6870 C CA . GLU B 1 219 ? -10.016 -33.906 -10.547 1 94 219 GLU B CA 1
ATOM 6871 C C . GLU B 1 219 ? -9.352 -34.844 -9.555 1 94 219 GLU B C 1
ATOM 6873 O O . GLU B 1 219 ? -9.008 -35.969 -9.891 1 94 219 GLU B O 1
ATOM 6878 N N . LEU B 1 220 ? -9.141 -34.312 -8.422 1 92.69 220 LEU B N 1
ATOM 6879 C CA . LEU B 1 220 ? -8.586 -35.156 -7.359 1 92.69 220 LEU B CA 1
ATOM 6880 C C . LEU B 1 220 ? -9.516 -36.344 -7.047 1 92.69 220 LEU B C 1
ATOM 6882 O O . LEU B 1 220 ? -9.07 -37.469 -7 1 92.69 220 LEU B O 1
ATOM 6886 N N . ILE B 1 221 ? -10.773 -36.125 -6.883 1 94.06 221 ILE B N 1
ATOM 6887 C CA . ILE B 1 221 ? -11.766 -37.156 -6.594 1 94.06 221 ILE B CA 1
ATOM 6888 C C . ILE B 1 221 ? -11.852 -38.125 -7.766 1 94.06 221 ILE B C 1
ATOM 6890 O O . ILE B 1 221 ? -11.836 -39.344 -7.57 1 94.06 221 ILE B O 1
ATOM 6894 N N . ALA B 1 222 ? -11.93 -37.562 -8.914 1 94.31 222 ALA B N 1
ATOM 6895 C CA . ALA B 1 222 ? -12.023 -38.406 -10.102 1 94.31 222 ALA B CA 1
ATOM 6896 C C . ALA B 1 222 ? -10.781 -39.25 -10.266 1 94.31 222 ALA B C 1
ATOM 6898 O O . ALA B 1 222 ? -10.867 -40.438 -10.664 1 94.31 222 ALA B O 1
ATOM 6899 N N . GLY B 1 223 ? -9.602 -38.656 -10.039 1 92.5 223 GLY B N 1
ATOM 6900 C CA . GLY B 1 223 ? -8.359 -39.406 -10.109 1 92.5 223 GLY B CA 1
ATOM 6901 C C . GLY B 1 223 ? -8.297 -40.531 -9.109 1 92.5 223 GLY B C 1
ATOM 6902 O O . GLY B 1 223 ? -7.84 -41.625 -9.438 1 92.5 223 GLY B O 1
ATOM 6903 N N . ILE B 1 224 ? -8.789 -40.344 -7.965 1 93.56 224 ILE B N 1
ATOM 6904 C CA . ILE B 1 224 ? -8.82 -41.344 -6.93 1 93.56 224 ILE B CA 1
ATOM 6905 C C . ILE B 1 224 ? -9.758 -42.5 -7.359 1 93.56 224 ILE B C 1
ATOM 6907 O O . ILE B 1 224 ? -9.406 -43.656 -7.246 1 93.56 224 ILE B O 1
ATOM 6911 N N . ILE B 1 225 ? -10.922 -42.156 -7.891 1 94.25 225 ILE B N 1
ATOM 6912 C CA . ILE B 1 225 ? -11.883 -43.156 -8.352 1 94.25 225 ILE B CA 1
ATOM 6913 C C . ILE B 1 225 ? -11.273 -44 -9.484 1 94.25 225 ILE B C 1
ATOM 6915 O O . ILE B 1 225 ? -11.398 -45.219 -9.5 1 94.25 225 ILE B O 1
ATOM 6919 N N . LEU B 1 226 ? -10.562 -43.312 -10.359 1 93.5 226 LEU B N 1
ATOM 6920 C CA . LEU B 1 226 ? -9.922 -44 -11.469 1 93.5 226 LEU B CA 1
ATOM 6921 C C . LEU B 1 226 ? -8.867 -44.969 -10.969 1 93.5 226 LEU B C 1
ATOM 6923 O O . LEU B 1 226 ? -8.789 -46.125 -11.445 1 93.5 226 LEU B O 1
ATOM 6927 N N . MET B 1 227 ? -8.055 -44.562 -10.062 1 93.75 227 MET B N 1
ATOM 6928 C CA . MET B 1 227 ? -7.012 -45.438 -9.516 1 93.75 227 MET B CA 1
ATOM 6929 C C . MET B 1 227 ? -7.617 -46.656 -8.844 1 93.75 227 MET B C 1
ATOM 6931 O O . MET B 1 227 ? -7.113 -47.781 -9.008 1 93.75 227 MET B O 1
ATOM 6935 N N . LEU B 1 228 ? -8.75 -46.531 -8.156 1 94.12 228 LEU B N 1
ATOM 6936 C CA . LEU B 1 228 ? -9.422 -47.625 -7.5 1 94.12 228 LEU B CA 1
ATOM 6937 C C . LEU B 1 228 ? -10.023 -48.594 -8.523 1 94.12 228 LEU B C 1
ATOM 6939 O O . LEU B 1 228 ? -10.031 -49.812 -8.312 1 94.12 228 LEU B O 1
ATOM 6943 N N . PHE B 1 229 ? -10.5 -48.031 -9.562 1 92.12 229 PHE B N 1
ATOM 6944 C CA . PHE B 1 229 ? -11.102 -48.812 -10.633 1 92.12 229 PHE B CA 1
ATOM 6945 C C . PHE B 1 229 ? -10.047 -49.656 -11.352 1 92.12 229 PHE B C 1
ATOM 6947 O O . PHE B 1 229 ? -10.312 -50.781 -11.766 1 92.12 229 PHE B O 1
ATOM 6954 N N . LEU B 1 230 ? -8.844 -49.125 -11.547 1 92.31 230 LEU B N 1
ATOM 6955 C CA . LEU B 1 230 ? -7.777 -49.844 -12.234 1 92.31 230 LEU B CA 1
ATOM 6956 C C . LEU B 1 230 ? -7.23 -50.969 -11.359 1 92.31 230 LEU B C 1
ATOM 6958 O O . LEU B 1 230 ? -7.207 -52.125 -11.781 1 92.31 230 LEU B O 1
ATOM 6962 N N . ASN B 1 231 ? -6.754 -50.656 -10.164 1 93.88 231 ASN B N 1
ATOM 6963 C CA . ASN B 1 231 ? -6.277 -51.625 -9.18 1 93.88 231 ASN B CA 1
ATOM 6964 C C . ASN B 1 231 ? -6.363 -51.062 -7.758 1 93.88 231 ASN B C 1
ATOM 6966 O O . ASN B 1 231 ? -5.594 -50.188 -7.383 1 93.88 231 ASN B O 1
ATOM 6970 N N . TRP B 1 232 ? -7.188 -51.656 -6.984 1 91.5 232 TRP B N 1
ATOM 6971 C CA . TRP B 1 232 ? -7.477 -51.094 -5.66 1 91.5 232 TRP B CA 1
ATOM 6972 C C . TRP B 1 232 ? -6.289 -51.281 -4.723 1 91.5 232 TRP B C 1
ATOM 6974 O O . TRP B 1 232 ? -6.082 -50.5 -3.803 1 91.5 232 TRP B O 1
ATOM 6984 N N . GLN B 1 233 ? -5.469 -52.375 -4.922 1 91.31 233 GLN B N 1
ATOM 6985 C CA . GLN B 1 233 ? -4.305 -52.594 -4.07 1 91.31 233 GLN B CA 1
ATOM 6986 C C . GLN B 1 233 ? -3.246 -51.5 -4.297 1 91.31 233 GLN B C 1
ATOM 6988 O O . GLN B 1 233 ? -2.707 -50.938 -3.34 1 91.31 233 GLN B O 1
ATOM 6993 N N . LEU B 1 234 ? -3.047 -51.219 -5.582 1 92.75 234 LEU B N 1
ATOM 6994 C CA . LEU B 1 234 ? -2.092 -50.188 -5.922 1 92.75 234 LEU B CA 1
ATOM 6995 C C . LEU B 1 234 ? -2.613 -48.812 -5.5 1 92.75 234 LEU B C 1
ATOM 6997 O O . LEU B 1 234 ? -1.837 -47.938 -5.078 1 92.75 234 LEU B O 1
ATOM 7001 N N . ALA B 1 235 ? -3.889 -48.656 -5.594 1 94.56 235 ALA B N 1
ATOM 7002 C CA . ALA B 1 235 ? -4.52 -47.406 -5.211 1 94.56 235 ALA B CA 1
ATOM 7003 C C . ALA B 1 235 ? -4.375 -47.125 -3.711 1 94.56 235 ALA B C 1
ATOM 7005 O O . ALA B 1 235 ? -4.172 -46 -3.283 1 94.56 235 ALA B O 1
ATOM 7006 N N . ALA B 1 236 ? -4.508 -48.125 -2.926 1 92.56 236 ALA B N 1
ATOM 7007 C CA . ALA B 1 236 ? -4.375 -48 -1.477 1 92.56 236 ALA B CA 1
ATOM 7008 C C . ALA B 1 236 ? -2.984 -47.5 -1.095 1 92.56 236 ALA B C 1
ATOM 7010 O O . ALA B 1 236 ? -2.84 -46.688 -0.19 1 92.56 236 ALA B O 1
ATOM 7011 N N . VAL B 1 237 ? -2.012 -47.969 -1.79 1 91.44 237 VAL B N 1
ATOM 7012 C CA . VAL B 1 237 ? -0.643 -47.5 -1.536 1 91.44 237 VAL B CA 1
ATOM 7013 C C . VAL B 1 237 ? -0.468 -46.062 -2.008 1 91.44 237 VAL B C 1
ATOM 7015 O O . VAL B 1 237 ? 0.148 -45.25 -1.316 1 91.44 237 VAL B O 1
ATOM 7018 N N . ALA B 1 238 ? -1.048 -45.844 -3.174 1 92 238 ALA B N 1
ATOM 7019 C CA . ALA B 1 238 ? -0.936 -44.5 -3.74 1 92 238 ALA B CA 1
ATOM 7020 C C . ALA B 1 238 ? -1.622 -43.469 -2.85 1 92 238 ALA B C 1
ATOM 7022 O O . ALA B 1 238 ? -1.154 -42.344 -2.729 1 92 238 ALA B O 1
ATOM 7023 N N . LEU B 1 239 ? -2.668 -43.844 -2.215 1 90.69 239 LEU B N 1
ATOM 7024 C CA . LEU B 1 239 ? -3.461 -42.938 -1.411 1 90.69 239 LEU B CA 1
ATOM 7025 C C . LEU B 1 239 ? -2.73 -42.562 -0.122 1 90.69 239 LEU B C 1
ATOM 7027 O O . LEU B 1 239 ? -3.09 -41.594 0.547 1 90.69 239 LEU B O 1
ATOM 7031 N N . LEU B 1 240 ? -1.665 -43.25 0.203 1 88.56 240 LEU B N 1
ATOM 7032 C CA . LEU B 1 240 ? -0.826 -42.875 1.341 1 88.56 240 LEU B CA 1
ATOM 7033 C C . LEU B 1 240 ? -0.123 -41.531 1.096 1 88.56 240 LEU B C 1
ATOM 7035 O O . LEU B 1 240 ? 0.467 -40.969 2.014 1 88.56 240 LEU B O 1
ATOM 7039 N N . VAL B 1 241 ? -0.28 -41.125 -0.11 1 83.12 241 VAL B N 1
ATOM 7040 C CA . VAL B 1 241 ? 0.286 -39.812 -0.47 1 83.12 241 VAL B CA 1
ATOM 7041 C C . VAL B 1 241 ? -0.331 -38.719 0.4 1 83.12 241 VAL B C 1
ATOM 7043 O O . VAL B 1 241 ? 0.354 -37.781 0.801 1 83.12 241 VAL B O 1
ATOM 7046 N N . PHE B 1 242 ? -1.508 -38.844 0.824 1 81.69 242 PHE B N 1
ATOM 7047 C CA . PHE B 1 242 ? -2.221 -37.844 1.575 1 81.69 242 PHE B CA 1
ATOM 7048 C C . PHE B 1 242 ? -1.643 -37.688 2.979 1 81.69 242 PHE B C 1
ATOM 7050 O O . PHE B 1 242 ? -1.136 -36.625 3.34 1 81.69 242 PHE B O 1
ATOM 7057 N N . PRO B 1 243 ? -1.642 -38.719 3.738 1 82.31 243 PRO B N 1
ATOM 7058 C CA . PRO B 1 243 ? -1.103 -38.594 5.094 1 82.31 243 PRO B CA 1
ATOM 7059 C C . PRO B 1 243 ? 0.399 -38.312 5.105 1 82.31 243 PRO B C 1
ATOM 7061 O O . PRO B 1 243 ? 0.889 -37.594 5.965 1 82.31 243 PRO B O 1
ATOM 7064 N N . ILE B 1 244 ? 1.095 -38.719 4.133 1 85.88 244 ILE B N 1
ATOM 7065 C CA . ILE B 1 244 ? 2.545 -38.594 4.129 1 85.88 244 ILE B CA 1
ATOM 7066 C C . ILE B 1 244 ? 2.914 -37.156 3.715 1 85.88 244 ILE B C 1
ATOM 7068 O O . ILE B 1 244 ? 3.811 -36.531 4.301 1 85.88 244 ILE B O 1
ATOM 7072 N N . THR B 1 245 ? 2.223 -36.625 2.715 1 83.31 245 THR B N 1
ATOM 7073 C CA . THR B 1 245 ? 2.535 -35.281 2.232 1 83.31 245 THR B CA 1
ATOM 7074 C C . THR B 1 245 ? 2.129 -34.25 3.262 1 83.31 245 THR B C 1
ATOM 7076 O O . THR B 1 245 ? 2.631 -33.125 3.236 1 83.31 245 THR B O 1
ATOM 7079 N N . LEU B 1 246 ? 1.29 -34.594 4.176 1 80.75 246 LEU B N 1
ATOM 7080 C CA . LEU B 1 246 ? 0.809 -33.625 5.16 1 80.75 246 LEU B CA 1
ATOM 7081 C C . LEU B 1 246 ? 1.774 -33.531 6.336 1 80.75 246 LEU B C 1
ATOM 7083 O O . LEU B 1 246 ? 1.725 -32.562 7.105 1 80.75 246 LEU B O 1
ATOM 7087 N N . ILE B 1 247 ? 2.684 -34.438 6.492 1 84.44 247 ILE B N 1
ATOM 7088 C CA . ILE B 1 247 ? 3.594 -34.469 7.633 1 84.44 247 ILE B CA 1
ATOM 7089 C C . ILE B 1 247 ? 4.543 -33.281 7.566 1 84.44 247 ILE B C 1
ATOM 7091 O O . ILE B 1 247 ? 4.691 -32.531 8.547 1 84.44 247 ILE B O 1
ATOM 7095 N N . GLY B 1 248 ? 5.188 -33 6.449 1 84 248 GLY B N 1
ATOM 7096 C CA . GLY B 1 248 ? 6.113 -31.906 6.285 1 84 248 GLY B CA 1
ATOM 7097 C C . GLY B 1 248 ? 5.5 -30.562 6.625 1 84 248 GLY B C 1
ATOM 7098 O O . GLY B 1 248 ? 5.941 -29.891 7.559 1 84 248 GLY B O 1
ATOM 7099 N N . PRO B 1 249 ? 4.449 -30.203 5.969 1 81.75 249 PRO B N 1
ATOM 7100 C CA . PRO B 1 249 ? 3.789 -28.922 6.227 1 81.75 249 PRO B CA 1
ATOM 7101 C C . PRO B 1 249 ? 3.277 -28.797 7.66 1 81.75 249 PRO B C 1
ATOM 7103 O O . PRO B 1 249 ? 3.324 -27.703 8.242 1 81.75 249 PRO B O 1
ATOM 7106 N N . ARG B 1 250 ? 2.865 -29.828 8.258 1 80.56 250 ARG B N 1
ATOM 7107 C CA . ARG B 1 250 ? 2.357 -29.781 9.625 1 80.56 250 ARG B CA 1
ATOM 7108 C C . ARG B 1 250 ? 3.455 -29.375 10.602 1 80.56 250 ARG B C 1
ATOM 7110 O O . ARG B 1 250 ? 3.207 -28.625 11.547 1 80.56 250 ARG B O 1
ATOM 7117 N N . ILE B 1 251 ? 4.582 -29.766 10.32 1 87.56 251 ILE B N 1
ATOM 7118 C CA . ILE B 1 251 ? 5.688 -29.5 11.234 1 87.56 251 ILE B CA 1
ATOM 7119 C C . ILE B 1 251 ? 6.363 -28.188 10.875 1 87.56 251 ILE B C 1
ATOM 7121 O O . ILE B 1 251 ? 6.719 -27.391 11.75 1 87.56 251 ILE B O 1
ATOM 7125 N N . LEU B 1 252 ? 6.465 -27.922 9.609 1 88.56 252 LEU B N 1
ATOM 7126 C CA . LEU B 1 252 ? 7.328 -26.828 9.172 1 88.56 252 LEU B CA 1
ATOM 7127 C C . LEU B 1 252 ? 6.527 -25.547 8.961 1 88.56 252 LEU B C 1
ATOM 7129 O O . LEU B 1 252 ? 7.086 -24.453 9 1 88.56 252 LEU B O 1
ATOM 7133 N N . THR B 1 253 ? 5.305 -25.656 8.727 1 81.81 253 THR B N 1
ATOM 7134 C CA . THR B 1 253 ? 4.5 -24.484 8.406 1 81.81 253 THR B CA 1
ATOM 7135 C C . THR B 1 253 ? 4.484 -23.5 9.57 1 81.81 253 THR B C 1
ATOM 7137 O O . THR B 1 253 ? 4.734 -22.312 9.391 1 81.81 253 THR B O 1
ATOM 7140 N N . PRO B 1 254 ? 4.285 -23.953 10.844 1 82.38 254 PRO B N 1
ATOM 7141 C CA . PRO B 1 254 ? 4.309 -23 11.953 1 82.38 254 PRO B CA 1
ATOM 7142 C C . PRO B 1 254 ? 5.668 -22.312 12.109 1 82.38 254 PRO B C 1
ATOM 7144 O O . PRO B 1 254 ? 5.727 -21.125 12.445 1 82.38 254 PRO B O 1
ATOM 7147 N N . LYS B 1 255 ? 6.652 -23 11.875 1 89.88 255 LYS B N 1
ATOM 7148 C CA . LYS B 1 255 ? 7.988 -22.422 11.953 1 89.88 255 LYS B CA 1
ATOM 7149 C C . LYS B 1 255 ? 8.211 -21.406 10.828 1 89.88 255 LYS B C 1
ATOM 7151 O O . LYS B 1 255 ? 8.828 -20.359 11.039 1 89.88 255 LYS B O 1
ATOM 7156 N N . ALA B 1 256 ? 7.699 -21.719 9.68 1 88.81 256 ALA B N 1
ATOM 7157 C CA . ALA B 1 256 ? 7.816 -20.812 8.547 1 88.81 256 ALA B CA 1
ATOM 7158 C C . ALA B 1 256 ? 7.016 -19.531 8.773 1 88.81 256 ALA B C 1
ATOM 7160 O O . ALA B 1 256 ? 7.48 -18.438 8.453 1 88.81 256 ALA B O 1
ATOM 7161 N N . VAL B 1 257 ? 5.938 -19.672 9.367 1 81.5 257 VAL B N 1
ATOM 7162 C CA . VAL B 1 257 ? 5.082 -18.531 9.648 1 81.5 257 VAL B CA 1
ATOM 7163 C C . VAL B 1 257 ? 5.766 -17.609 10.664 1 81.5 257 VAL B C 1
ATOM 7165 O O . VAL B 1 257 ? 5.801 -16.391 10.484 1 81.5 257 VAL B O 1
ATOM 7168 N N . GLN B 1 258 ? 6.277 -18.203 11.68 1 88.56 258 GLN B N 1
ATOM 7169 C CA . GLN B 1 258 ? 6.984 -17.438 12.688 1 88.56 258 GLN B CA 1
ATOM 7170 C C . GLN B 1 258 ? 8.203 -16.734 12.094 1 88.56 258 GLN B C 1
ATOM 7172 O O . GLN B 1 258 ? 8.461 -15.562 12.383 1 88.56 258 GLN B O 1
ATOM 7177 N N . ALA B 1 259 ? 8.891 -17.422 11.297 1 91.44 259 ALA B N 1
ATOM 7178 C CA . ALA B 1 259 ? 10.07 -16.844 10.672 1 91.44 259 ALA B CA 1
ATOM 7179 C C . ALA B 1 259 ? 9.688 -15.711 9.719 1 91.44 259 ALA B C 1
ATOM 7181 O O . ALA B 1 259 ? 10.383 -14.695 9.641 1 91.44 259 ALA B O 1
ATOM 7182 N N . ASN B 1 260 ? 8.617 -15.906 9 1 88.81 260 ASN B N 1
ATOM 7183 C CA . ASN B 1 260 ? 8.125 -14.867 8.094 1 88.81 260 ASN B CA 1
ATOM 7184 C C . ASN B 1 260 ? 7.656 -13.633 8.867 1 88.81 260 ASN B C 1
ATOM 7186 O O . ASN B 1 260 ? 7.875 -12.5 8.43 1 88.81 260 ASN B O 1
ATOM 7190 N N . TYR B 1 261 ? 7.074 -13.891 10 1 85.44 261 TYR B N 1
ATOM 7191 C CA . TYR B 1 261 ? 6.648 -12.789 10.859 1 85.44 261 TYR B CA 1
ATOM 7192 C C . TYR B 1 261 ? 7.844 -11.984 11.352 1 85.44 261 TYR B C 1
ATOM 7194 O O . TYR B 1 261 ? 7.836 -10.758 11.297 1 85.44 261 TYR B O 1
ATOM 7202 N N . GLU B 1 262 ? 8.766 -12.656 11.75 1 91.69 262 GLU B N 1
ATOM 7203 C CA . GLU B 1 262 ? 9.984 -12 12.227 1 91.69 262 GLU B CA 1
ATOM 7204 C C . GLU B 1 262 ? 10.664 -11.219 11.102 1 91.69 262 GLU B C 1
ATOM 7206 O O . GLU B 1 262 ? 11.148 -10.109 11.32 1 91.69 262 GLU B O 1
ATOM 7211 N N . GLN B 1 263 ? 10.711 -11.82 9.961 1 92.25 263 GLN B N 1
ATOM 7212 C CA . GLN B 1 263 ? 11.289 -11.148 8.805 1 92.25 263 GLN B CA 1
ATOM 7213 C C . GLN B 1 263 ? 10.539 -9.859 8.484 1 92.25 263 GLN B C 1
ATOM 7215 O O . GLN B 1 263 ? 11.156 -8.812 8.266 1 92.25 263 GLN B O 1
ATOM 7220 N N . LYS B 1 264 ? 9.258 -9.883 8.516 1 87.69 264 LYS B N 1
ATOM 7221 C CA . LYS B 1 264 ? 8.438 -8.711 8.195 1 87.69 264 LYS B CA 1
ATOM 7222 C C . LYS B 1 264 ? 8.602 -7.625 9.25 1 87.69 264 LYS B C 1
ATOM 7224 O O . LYS B 1 264 ? 8.672 -6.438 8.922 1 87.69 264 LYS B O 1
ATOM 7229 N N . GLN B 1 265 ? 8.688 -7.996 10.523 1 89.75 265 GLN B N 1
ATOM 7230 C CA . GLN B 1 265 ? 8.898 -7.043 11.609 1 89.75 265 GLN B CA 1
ATOM 7231 C C . GLN B 1 265 ? 10.242 -6.332 11.453 1 89.75 265 GLN B C 1
ATOM 7233 O O . GLN B 1 265 ? 10.336 -5.121 11.656 1 89.75 265 GLN B O 1
ATOM 7238 N N . ASN B 1 266 ? 11.18 -7.105 11.141 1 93.12 266 ASN B N 1
ATOM 7239 C CA . ASN B 1 266 ? 12.508 -6.531 10.977 1 93.12 266 ASN B CA 1
ATOM 7240 C C . ASN B 1 266 ? 12.578 -5.637 9.742 1 93.12 266 ASN B C 1
ATOM 7242 O O . ASN B 1 266 ? 13.266 -4.613 9.75 1 93.12 266 ASN B O 1
ATOM 7246 N N . GLU B 1 267 ? 11.898 -6.027 8.711 1 92.5 267 GLU B N 1
ATOM 7247 C CA . GLU B 1 267 ? 11.844 -5.195 7.508 1 92.5 267 GLU B CA 1
ATOM 7248 C C . GLU B 1 267 ? 11.109 -3.885 7.777 1 92.5 267 GLU B C 1
ATOM 7250 O O . GLU B 1 267 ? 11.516 -2.828 7.293 1 92.5 267 GLU B O 1
ATOM 7255 N N . ALA B 1 268 ? 10.086 -3.975 8.523 1 88.88 268 ALA B N 1
ATOM 7256 C CA . ALA B 1 268 ? 9.344 -2.773 8.906 1 88.88 268 ALA B CA 1
ATOM 7257 C C . ALA B 1 268 ? 10.211 -1.836 9.742 1 88.88 268 ALA B C 1
ATOM 7259 O O . ALA B 1 268 ? 10.195 -0.62 9.531 1 88.88 268 ALA B O 1
ATOM 7260 N N . ALA B 1 269 ? 10.898 -2.404 10.648 1 90.31 269 ALA B N 1
ATOM 7261 C CA . ALA B 1 269 ? 11.805 -1.614 11.484 1 90.31 269 ALA B CA 1
ATOM 7262 C C . ALA B 1 269 ? 12.898 -0.958 10.641 1 90.31 269 ALA B C 1
ATOM 7264 O O . ALA B 1 269 ? 13.281 0.186 10.891 1 90.31 269 ALA B O 1
ATOM 7265 N N . LEU B 1 270 ? 13.383 -1.689 9.719 1 93.44 270 LEU B N 1
ATOM 7266 C CA . LEU B 1 270 ? 14.398 -1.148 8.828 1 93.44 270 LEU B CA 1
ATOM 7267 C C . LEU B 1 270 ? 13.836 -0.005 7.988 1 93.44 270 LEU B C 1
ATOM 7269 O O . LEU B 1 270 ? 14.508 1.012 7.789 1 93.44 270 LEU B O 1
ATOM 7273 N N . LEU B 1 271 ? 12.688 -0.178 7.484 1 91.25 271 LEU B N 1
ATOM 7274 C CA . LEU B 1 271 ? 12.039 0.872 6.703 1 91.25 271 LEU B CA 1
ATOM 7275 C C . LEU B 1 271 ? 11.797 2.111 7.559 1 91.25 271 LEU B C 1
ATOM 7277 O O . LEU B 1 271 ? 11.922 3.238 7.074 1 91.25 271 LEU B O 1
ATOM 7281 N N . ALA B 1 272 ? 11.445 1.927 8.773 1 89 272 ALA B N 1
ATOM 7282 C CA . ALA B 1 272 ? 11.273 3.037 9.711 1 89 272 ALA B CA 1
ATOM 7283 C C . ALA B 1 272 ? 12.578 3.812 9.883 1 89 272 ALA B C 1
ATOM 7285 O O . ALA B 1 272 ? 12.57 5.043 9.961 1 89 272 ALA B O 1
ATOM 7286 N N . THR B 1 273 ? 13.602 3.117 9.953 1 90.31 273 THR B N 1
ATOM 7287 C CA . THR B 1 273 ? 14.922 3.742 10.062 1 90.31 273 THR B CA 1
ATOM 7288 C C . THR B 1 273 ? 15.227 4.582 8.828 1 90.31 273 THR B C 1
ATOM 7290 O O . THR B 1 273 ? 15.758 5.684 8.93 1 90.31 273 THR B O 1
ATOM 7293 N N . VAL B 1 274 ? 14.883 4.047 7.703 1 93.56 274 VAL B N 1
ATOM 7294 C CA . VAL B 1 274 ? 15.094 4.777 6.457 1 93.56 274 VAL B CA 1
ATOM 7295 C C . VAL B 1 274 ? 14.227 6.035 6.445 1 93.56 274 VAL B C 1
ATOM 7297 O O . VAL B 1 274 ? 14.688 7.113 6.062 1 93.56 274 VAL B O 1
ATOM 7300 N N . GLN B 1 275 ? 13.047 5.887 6.812 1 91.56 275 GLN B N 1
ATOM 7301 C CA . GLN B 1 275 ? 12.109 7.008 6.852 1 91.56 275 GLN B CA 1
ATOM 7302 C C . GLN B 1 275 ? 12.609 8.109 7.777 1 91.56 275 GLN B C 1
ATOM 7304 O O . GLN B 1 275 ? 12.57 9.289 7.426 1 91.56 275 GLN B O 1
ATOM 7309 N N . GLU B 1 276 ? 13.078 7.738 8.898 1 89.44 276 GLU B N 1
ATOM 7310 C CA . GLU B 1 276 ? 13.633 8.68 9.859 1 89.44 276 GLU B CA 1
ATOM 7311 C C . GLU B 1 276 ? 14.875 9.383 9.297 1 89.44 276 GLU B C 1
ATOM 7313 O O . GLU B 1 276 ? 15.031 10.594 9.461 1 89.44 276 GLU B O 1
ATOM 7318 N N . ASN B 1 277 ? 15.688 8.625 8.75 1 91.75 277 ASN B N 1
ATOM 7319 C CA . ASN B 1 277 ? 16.922 9.172 8.188 1 91.75 277 ASN B CA 1
ATOM 7320 C C . ASN B 1 277 ? 16.625 10.148 7.051 1 91.75 277 ASN B C 1
ATOM 7322 O O . ASN B 1 277 ? 17.266 11.203 6.949 1 91.75 277 ASN B O 1
ATOM 7326 N N . VAL B 1 278 ? 15.656 9.805 6.234 1 90.56 278 VAL B N 1
ATOM 7327 C CA . VAL B 1 278 ? 15.297 10.664 5.109 1 90.56 278 VAL B CA 1
ATOM 7328 C C . VAL B 1 278 ? 14.648 11.945 5.621 1 90.56 278 VAL B C 1
ATOM 7330 O O . VAL B 1 278 ? 14.898 13.031 5.094 1 90.56 278 VAL B O 1
ATOM 7333 N N . ALA B 1 279 ? 13.93 11.789 6.641 1 87.75 279 ALA B N 1
ATOM 7334 C CA . ALA B 1 279 ? 13.273 12.953 7.234 1 87.75 279 ALA B CA 1
ATOM 7335 C C . ALA B 1 279 ? 14.289 13.867 7.918 1 87.75 279 ALA B C 1
ATOM 7337 O O . ALA B 1 279 ? 14.141 15.094 7.91 1 87.75 279 ALA B O 1
ATOM 7338 N N . ALA B 1 280 ? 15.336 13.266 8.453 1 88.88 280 ALA B N 1
ATOM 7339 C CA . ALA B 1 280 ? 16.328 14.016 9.227 1 88.88 280 ALA B CA 1
ATOM 7340 C C . ALA B 1 280 ? 17.609 14.219 8.43 1 88.88 280 ALA B C 1
ATOM 7342 O O . ALA B 1 280 ? 18.703 14.266 9 1 88.88 280 ALA B O 1
ATOM 7343 N N . GLN B 1 281 ? 17.5 14.273 7.188 1 89.44 281 GLN B N 1
ATOM 7344 C CA . GLN B 1 281 ? 18.688 14.32 6.34 1 89.44 281 GLN B CA 1
ATOM 7345 C C . GLN B 1 281 ? 19.5 15.578 6.602 1 89.44 281 GLN B C 1
ATOM 7347 O O . GLN B 1 281 ? 20.734 15.555 6.547 1 89.44 281 GLN B O 1
ATOM 7352 N N . ALA B 1 282 ? 18.859 16.688 6.871 1 88.12 282 ALA B N 1
ATOM 7353 C CA . ALA B 1 282 ? 19.562 17.938 7.145 1 88.12 282 ALA B CA 1
ATOM 7354 C C . ALA B 1 282 ? 20.422 17.812 8.398 1 88.12 282 ALA B C 1
ATOM 7356 O O . ALA B 1 282 ? 21.578 18.281 8.414 1 88.12 282 ALA B O 1
ATOM 7357 N N . VAL B 1 283 ? 19.938 17.188 9.367 1 89.94 283 VAL B N 1
ATOM 7358 C CA . VAL B 1 283 ? 20.656 17 10.617 1 89.94 283 VAL B CA 1
ATOM 7359 C C . VAL B 1 283 ? 21.812 16.016 10.398 1 89.94 283 VAL B C 1
ATOM 7361 O O . VAL B 1 283 ? 22.922 16.234 10.883 1 89.94 283 VAL B O 1
ATOM 7364 N N . VAL B 1 284 ? 21.562 15 9.648 1 92.31 284 VAL B N 1
ATOM 7365 C CA . VAL B 1 284 ? 22.578 13.977 9.375 1 92.31 284 VAL B CA 1
ATOM 7366 C C . VAL B 1 284 ? 23.766 14.609 8.672 1 92.31 284 VAL B C 1
ATOM 7368 O O . VAL B 1 284 ? 24.922 14.352 9.039 1 92.31 284 VAL B O 1
ATOM 7371 N N . LYS B 1 285 ? 23.484 15.461 7.801 1 91.12 285 LYS B N 1
ATOM 7372 C CA . LYS B 1 285 ? 24.547 16.094 7.039 1 91.12 285 LYS B CA 1
ATOM 7373 C C . LYS B 1 285 ? 25.234 17.188 7.855 1 91.12 285 LYS B C 1
ATOM 7375 O O . LYS B 1 285 ? 26.469 17.297 7.844 1 91.12 285 LYS B O 1
ATOM 7380 N N . ALA B 1 286 ? 24.422 17.922 8.516 1 90.94 286 ALA B N 1
ATOM 7381 C CA . ALA B 1 286 ? 24.969 19.031 9.297 1 90.94 286 ALA B CA 1
ATOM 7382 C C . ALA B 1 286 ? 25.906 18.516 10.391 1 90.94 286 ALA B C 1
ATOM 7384 O O . ALA B 1 286 ? 26.891 19.172 10.727 1 90.94 286 ALA B O 1
ATOM 7385 N N . PHE B 1 287 ? 25.672 17.328 10.898 1 91.62 287 PHE B N 1
ATOM 7386 C CA . PHE B 1 287 ? 26.469 16.812 12 1 91.62 287 PHE B CA 1
ATOM 7387 C C . PHE B 1 287 ? 27.359 15.664 11.539 1 91.62 287 PHE B C 1
ATOM 7389 O O . PHE B 1 287 ? 27.922 14.938 12.359 1 91.62 287 PHE B O 1
ATOM 7396 N N . ASN B 1 288 ? 27.5 15.422 10.273 1 90.62 288 ASN B N 1
ATOM 7397 C CA . ASN B 1 288 ? 28.375 14.406 9.688 1 90.62 288 ASN B CA 1
ATOM 7398 C C . ASN B 1 288 ? 28.062 13.016 10.234 1 90.62 288 ASN B C 1
ATOM 7400 O O . ASN B 1 288 ? 28.953 12.289 10.648 1 90.62 288 ASN B O 1
ATOM 7404 N N . LEU B 1 289 ? 26.812 12.711 10.219 1 91.19 289 LEU B N 1
ATOM 7405 C CA . LEU B 1 289 ? 26.391 11.453 10.82 1 91.19 289 LEU B CA 1
ATOM 7406 C C . LEU B 1 289 ? 26.172 10.383 9.75 1 91.19 289 LEU B C 1
ATOM 7408 O O . LEU B 1 289 ? 25.609 9.328 10.031 1 91.19 289 LEU B O 1
ATOM 7412 N N . GLN B 1 290 ? 26.625 10.578 8.562 1 91.12 290 GLN B N 1
ATOM 7413 C CA . GLN B 1 290 ? 26.375 9.664 7.449 1 91.12 290 GLN B CA 1
ATOM 7414 C C . GLN B 1 290 ? 26.984 8.289 7.719 1 91.12 290 GLN B C 1
ATOM 7416 O O . GLN B 1 290 ? 26.328 7.27 7.512 1 91.12 290 GLN B O 1
ATOM 7421 N N . ARG B 1 291 ? 28.172 8.266 8.203 1 89.69 291 ARG B N 1
ATOM 7422 C CA . ARG B 1 291 ? 28.844 7 8.469 1 89.69 291 ARG B CA 1
ATOM 7423 C C . ARG B 1 291 ? 28.156 6.246 9.609 1 89.69 291 ARG B C 1
ATOM 7425 O O . ARG B 1 291 ? 28.016 5.023 9.547 1 89.69 291 ARG B O 1
ATOM 7432 N N . ARG B 1 292 ? 27.812 6.945 10.555 1 89.5 292 ARG B N 1
ATOM 7433 C CA . ARG B 1 292 ? 27.125 6.324 11.68 1 89.5 292 ARG B CA 1
ATOM 7434 C C . ARG B 1 292 ? 25.766 5.785 11.258 1 89.5 292 ARG B C 1
ATOM 7436 O O . ARG B 1 292 ? 25.359 4.695 11.672 1 89.5 292 ARG B O 1
ATOM 7443 N N . ALA B 1 293 ? 25.109 6.629 10.531 1 91.56 293 ALA B N 1
ATOM 7444 C CA . ALA B 1 293 ? 23.812 6.195 10.023 1 91.56 293 ALA B CA 1
ATOM 7445 C C . ALA B 1 293 ? 23.938 4.934 9.172 1 91.56 293 ALA B C 1
ATOM 7447 O O . ALA B 1 293 ? 23.141 4.004 9.305 1 91.56 293 ALA B O 1
ATOM 7448 N N . LEU B 1 294 ? 24.984 4.859 8.367 1 93.62 294 LEU B N 1
ATOM 7449 C CA . LEU B 1 294 ? 25.234 3.682 7.539 1 93.62 294 LEU B CA 1
ATOM 7450 C C . LEU B 1 294 ? 25.562 2.471 8.406 1 93.62 294 LEU B C 1
ATOM 7452 O O . LEU B 1 294 ? 25.156 1.35 8.094 1 93.62 294 LEU B O 1
ATOM 7456 N N . GLY B 1 295 ? 26.281 2.748 9.453 1 92.31 295 GLY B N 1
ATOM 7457 C CA . GLY B 1 295 ? 26.609 1.67 10.375 1 92.31 295 GLY B CA 1
ATOM 7458 C C . GLY B 1 295 ? 25.391 1.06 11.039 1 92.31 295 GLY B C 1
ATOM 7459 O O . GLY B 1 295 ? 25.25 -0.164 11.078 1 92.31 295 GLY B O 1
ATOM 7460 N N . TRP B 1 296 ? 24.562 1.87 11.492 1 89.69 296 TRP B N 1
ATOM 7461 C CA . TRP B 1 296 ? 23.328 1.398 12.125 1 89.69 296 TRP B CA 1
ATOM 7462 C C . TRP B 1 296 ? 22.453 0.657 11.125 1 89.69 296 TRP B C 1
ATOM 7464 O O . TRP B 1 296 ? 21.891 -0.388 11.445 1 89.69 296 TRP B O 1
ATOM 7474 N N . PHE B 1 297 ? 22.391 1.203 9.953 1 94.44 297 PHE B N 1
ATOM 7475 C CA . PHE B 1 297 ? 21.594 0.581 8.906 1 94.44 297 PHE B CA 1
ATOM 7476 C C . PHE B 1 297 ? 22.141 -0.799 8.555 1 94.44 297 PHE B C 1
ATOM 7478 O O . PHE B 1 297 ? 21.375 -1.757 8.414 1 94.44 297 PHE B O 1
ATOM 7485 N N . THR B 1 298 ? 23.422 -0.841 8.445 1 95 298 THR B N 1
ATOM 7486 C CA . THR B 1 298 ? 24.062 -2.092 8.055 1 95 298 THR B CA 1
ATOM 7487 C C . THR B 1 298 ? 23.859 -3.164 9.125 1 95 298 THR B C 1
ATOM 7489 O O . THR B 1 298 ? 23.656 -4.336 8.797 1 95 298 THR B O 1
ATOM 7492 N N . MET B 1 299 ? 23.922 -2.729 10.312 1 92.94 299 MET B N 1
ATOM 7493 C CA . MET B 1 299 ? 23.703 -3.676 11.398 1 92.94 299 MET B CA 1
ATOM 7494 C C . MET B 1 299 ? 22.281 -4.219 11.359 1 92.94 299 MET B C 1
ATOM 7496 O O . MET B 1 299 ? 22.062 -5.43 11.445 1 92.94 299 MET B O 1
ATOM 7500 N N . ARG B 1 300 ? 21.359 -3.389 11.195 1 93.12 300 ARG B N 1
ATOM 7501 C CA . ARG B 1 300 ? 19.953 -3.809 11.125 1 93.12 300 ARG B CA 1
ATOM 7502 C C . ARG B 1 300 ? 19.703 -4.633 9.867 1 93.12 300 ARG B C 1
ATOM 7504 O O . ARG B 1 300 ? 18.953 -5.609 9.906 1 93.12 300 ARG B O 1
ATOM 7511 N N . ASN B 1 301 ? 20.328 -4.191 8.789 1 96.44 301 ASN B N 1
ATOM 7512 C CA . ASN B 1 301 ? 20.172 -4.902 7.523 1 96.44 301 ASN B CA 1
ATOM 7513 C C . ASN B 1 301 ? 20.734 -6.32 7.605 1 96.44 301 ASN B C 1
ATOM 7515 O O . ASN B 1 301 ? 20.234 -7.23 6.945 1 96.44 301 ASN B O 1
ATOM 7519 N N . ARG B 1 302 ? 21.781 -6.484 8.391 1 95.25 302 ARG B N 1
ATOM 7520 C CA . ARG B 1 302 ? 22.328 -7.812 8.609 1 95.25 302 ARG B CA 1
ATOM 7521 C C . ARG B 1 302 ? 21.344 -8.711 9.344 1 95.25 302 ARG B C 1
ATOM 7523 O O . ARG B 1 302 ? 21.219 -9.898 9.023 1 95.25 302 ARG B O 1
ATOM 7530 N N . ASP B 1 303 ? 20.672 -8.141 10.203 1 95.38 303 ASP B N 1
ATOM 7531 C CA . ASP B 1 303 ? 19.641 -8.898 10.914 1 95.38 303 ASP B CA 1
ATOM 7532 C C . ASP B 1 303 ? 18.5 -9.289 9.984 1 95.38 303 ASP B C 1
ATOM 7534 O O . ASP B 1 303 ? 18 -10.414 10.031 1 95.38 303 ASP B O 1
ATOM 7538 N N . VAL B 1 304 ? 18.109 -8.383 9.188 1 95.69 304 VAL B N 1
ATOM 7539 C CA . VAL B 1 304 ? 17.047 -8.656 8.219 1 95.69 304 VAL B CA 1
ATOM 7540 C C . VAL B 1 304 ? 17.5 -9.766 7.27 1 95.69 304 VAL B C 1
ATOM 7542 O O . VAL B 1 304 ? 16.719 -10.648 6.926 1 95.69 304 VAL B O 1
ATOM 7545 N N . ARG B 1 305 ? 18.797 -9.703 6.895 1 96.12 305 ARG B N 1
ATOM 7546 C CA . ARG B 1 305 ? 19.344 -10.695 5.988 1 96.12 305 ARG B CA 1
ATOM 7547 C C . ARG B 1 305 ? 19.234 -12.102 6.582 1 96.12 305 ARG B C 1
ATOM 7549 O O . ARG B 1 305 ? 18.781 -13.031 5.91 1 96.12 305 ARG B O 1
ATOM 7556 N N . THR B 1 306 ? 19.562 -12.234 7.812 1 96.06 306 THR B N 1
ATOM 7557 C CA . THR B 1 306 ? 19.547 -13.531 8.477 1 96.06 306 THR B CA 1
ATOM 7558 C C . THR B 1 306 ? 18.109 -14.047 8.625 1 96.06 306 THR B C 1
ATOM 7560 O O . THR B 1 306 ? 17.844 -15.219 8.375 1 96.06 306 THR B O 1
ATOM 7563 N N . LYS B 1 307 ? 17.234 -13.195 9 1 95.81 307 LYS B N 1
ATOM 7564 C CA . LYS B 1 307 ? 15.844 -13.594 9.172 1 95.81 307 LYS B CA 1
ATOM 7565 C C . LYS B 1 307 ? 15.188 -13.891 7.824 1 95.81 307 LYS B C 1
ATOM 7567 O O . LYS B 1 307 ? 14.359 -14.797 7.723 1 95.81 307 LYS B O 1
ATOM 7572 N N . ALA B 1 308 ? 15.562 -13.156 6.852 1 95.19 308 ALA B N 1
ATOM 7573 C CA . ALA B 1 308 ? 15.031 -13.383 5.508 1 95.19 308 ALA B CA 1
ATOM 7574 C C . ALA B 1 308 ? 15.477 -14.734 4.961 1 95.19 308 ALA B C 1
ATOM 7576 O O . ALA B 1 308 ? 14.688 -15.461 4.352 1 95.19 308 ALA B O 1
ATOM 7577 N N . ALA B 1 309 ? 16.75 -15.086 5.18 1 96.38 309 ALA B N 1
ATOM 7578 C CA . ALA B 1 309 ? 17.266 -16.375 4.734 1 96.38 309 ALA B CA 1
ATOM 7579 C C . ALA B 1 309 ? 16.547 -17.531 5.422 1 96.38 309 ALA B C 1
ATOM 7581 O O . ALA B 1 309 ? 16.172 -18.5 4.777 1 96.38 309 ALA B O 1
ATOM 7582 N N . SER B 1 310 ? 16.328 -17.328 6.676 1 95.94 310 SER B N 1
ATOM 7583 C CA . SER B 1 310 ? 15.641 -18.359 7.441 1 95.94 310 SER B CA 1
ATOM 7584 C C . SER B 1 310 ? 14.188 -18.5 6.996 1 95.94 310 SER B C 1
ATOM 7586 O O . SER B 1 310 ? 13.695 -19.609 6.816 1 95.94 310 SER B O 1
ATOM 7588 N N . ALA B 1 311 ? 13.555 -17.375 6.812 1 93.38 311 ALA B N 1
ATOM 7589 C CA . ALA B 1 311 ? 12.164 -17.391 6.375 1 93.38 311 ALA B CA 1
ATOM 7590 C C . ALA B 1 311 ? 12.023 -18.016 4.992 1 93.38 311 ALA B C 1
ATOM 7592 O O . ALA B 1 311 ? 11.133 -18.828 4.762 1 93.38 311 ALA B O 1
ATOM 7593 N N . MET B 1 312 ? 12.898 -17.688 4.145 1 92.94 312 MET B N 1
ATOM 7594 C CA . MET B 1 312 ? 12.859 -18.219 2.785 1 92.94 312 MET B CA 1
ATOM 7595 C C . MET B 1 312 ? 13.102 -19.719 2.783 1 92.94 312 MET B C 1
ATOM 7597 O O . MET B 1 312 ? 12.391 -20.469 2.109 1 92.94 312 MET B O 1
ATOM 7601 N N . PHE B 1 313 ? 14.055 -20.188 3.553 1 94.25 313 PHE B N 1
ATOM 7602 C CA . PHE B 1 313 ? 14.383 -21.609 3.611 1 94.25 313 PHE B CA 1
ATOM 7603 C C . PHE B 1 313 ? 13.211 -22.406 4.156 1 94.25 313 PHE B C 1
ATOM 7605 O O . PHE B 1 313 ? 12.805 -23.406 3.557 1 94.25 313 PHE B O 1
ATOM 7612 N N . LEU B 1 314 ? 12.703 -21.953 5.227 1 91.81 314 LEU B N 1
ATOM 7613 C CA . LEU B 1 314 ? 11.609 -22.672 5.867 1 91.81 314 LEU B CA 1
ATOM 7614 C C . LEU B 1 314 ? 10.375 -22.688 4.977 1 91.81 314 LEU B C 1
ATOM 7616 O O . LEU B 1 314 ? 9.68 -23.703 4.887 1 91.81 314 LEU B O 1
ATOM 7620 N N . SER B 1 315 ? 10.102 -21.594 4.305 1 88.25 315 SER B N 1
ATOM 7621 C CA . SER B 1 315 ? 8.961 -21.531 3.395 1 88.25 315 SER B CA 1
ATOM 7622 C C . SER B 1 315 ? 9.141 -22.484 2.219 1 88.25 315 SER B C 1
ATOM 7624 O O . SER B 1 315 ? 8.203 -23.188 1.838 1 88.25 315 SER B O 1
ATOM 7626 N N . THR B 1 316 ? 10.344 -22.531 1.682 1 89.44 316 THR B N 1
ATOM 7627 C CA . THR B 1 316 ? 10.617 -23.453 0.573 1 89.44 316 THR B CA 1
ATOM 7628 C C . THR B 1 316 ? 10.578 -24.891 1.039 1 89.44 316 THR B C 1
ATOM 7630 O O . THR B 1 316 ? 10.156 -25.781 0.293 1 89.44 316 THR B O 1
ATOM 7633 N N . MET B 1 317 ? 10.969 -25.109 2.303 1 90.31 317 MET B N 1
ATOM 7634 C CA . MET B 1 317 ? 10.984 -26.469 2.848 1 90.31 317 MET B CA 1
ATOM 7635 C C . MET B 1 317 ? 9.57 -27.016 2.998 1 90.31 317 MET B C 1
ATOM 7637 O O . MET B 1 317 ? 9.352 -28.219 2.875 1 90.31 317 MET B O 1
ATOM 7641 N N . VAL B 1 318 ? 8.648 -26.188 3.25 1 84.12 318 VAL B N 1
ATOM 7642 C CA . VAL B 1 318 ? 7.262 -26.641 3.332 1 84.12 318 VAL B CA 1
ATOM 7643 C C . VAL B 1 318 ? 6.84 -27.25 2 1 84.12 318 VAL B C 1
ATOM 7645 O O . VAL B 1 318 ? 6.273 -28.344 1.968 1 84.12 318 VAL B O 1
ATOM 7648 N N . GLU B 1 319 ? 7.176 -26.609 0.952 1 81.75 319 GLU B N 1
ATOM 7649 C CA . GLU B 1 319 ? 6.848 -27.094 -0.385 1 81.75 319 GLU B CA 1
ATOM 7650 C C . GLU B 1 319 ? 7.711 -28.297 -0.767 1 81.75 319 GLU B C 1
ATOM 7652 O O . GLU B 1 319 ? 7.211 -29.266 -1.338 1 81.75 319 GLU B O 1
ATOM 7657 N N . ARG B 1 320 ? 8.938 -28.234 -0.419 1 86.5 320 ARG B N 1
ATOM 7658 C CA . ARG B 1 320 ? 9.891 -29.266 -0.808 1 86.5 320 ARG B CA 1
ATOM 7659 C C . ARG B 1 320 ? 9.578 -30.578 -0.116 1 86.5 320 ARG B C 1
ATOM 7661 O O . ARG B 1 320 ? 9.75 -31.656 -0.703 1 86.5 320 ARG B O 1
ATOM 7668 N N . THR B 1 321 ? 9.18 -30.562 1.064 1 87.25 321 THR B N 1
ATOM 7669 C CA . THR B 1 321 ? 8.844 -31.797 1.776 1 87.25 321 THR B CA 1
ATOM 7670 C C . THR B 1 321 ? 7.684 -32.5 1.101 1 87.25 321 THR B C 1
ATOM 7672 O O . THR B 1 321 ? 7.652 -33.75 1.056 1 87.25 321 THR B O 1
ATOM 7675 N N . VAL B 1 322 ? 6.828 -31.75 0.583 1 83.56 322 VAL B N 1
ATOM 7676 C CA . VAL B 1 322 ? 5.707 -32.344 -0.14 1 83.56 322 VAL B CA 1
ATOM 7677 C C . VAL B 1 322 ? 6.207 -32.969 -1.438 1 83.56 322 VAL B C 1
ATOM 7679 O O . VAL B 1 322 ? 5.875 -34.125 -1.742 1 83.56 322 VAL B O 1
ATOM 7682 N N . THR B 1 323 ? 7.02 -32.281 -2.164 1 84.06 323 THR B N 1
ATOM 7683 C CA . THR B 1 323 ? 7.52 -32.781 -3.443 1 84.06 323 THR B CA 1
ATOM 7684 C C . THR B 1 323 ? 8.383 -34.031 -3.244 1 84.06 323 THR B C 1
ATOM 7686 O O . THR B 1 323 ? 8.312 -34.969 -4.039 1 84.06 323 THR B O 1
ATOM 7689 N N . ILE B 1 324 ? 9.125 -34.031 -2.225 1 88.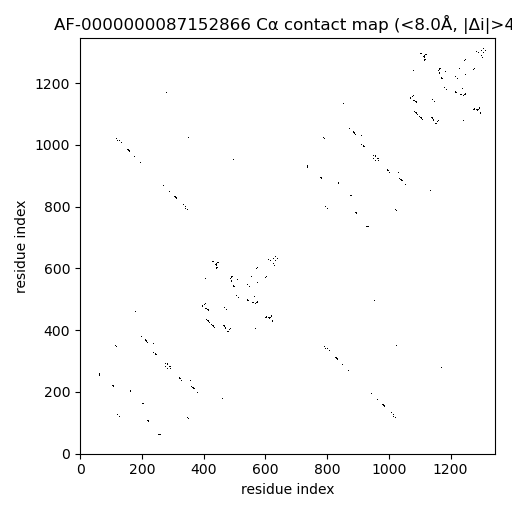5 324 ILE B N 1
ATOM 7690 C CA . ILE B 1 324 ? 9.977 -35.156 -1.924 1 88.5 324 ILE B CA 1
ATOM 7691 C C . ILE B 1 324 ? 9.109 -36.375 -1.549 1 88.5 324 ILE B C 1
ATOM 7693 O O . ILE B 1 324 ? 9.352 -37.5 -2.012 1 88.5 324 ILE B O 1
ATOM 7697 N N . ALA B 1 325 ? 8.117 -36.125 -0.759 1 87.44 325 ALA B N 1
ATOM 7698 C CA . ALA B 1 325 ? 7.207 -37.219 -0.366 1 87.44 325 ALA B CA 1
ATOM 7699 C C . ALA B 1 325 ? 6.488 -37.781 -1.58 1 87.44 325 ALA B C 1
ATOM 7701 O O . ALA B 1 325 ? 6.355 -39 -1.705 1 87.44 325 ALA B O 1
ATOM 7702 N N . VAL B 1 326 ? 6.113 -36.938 -2.43 1 85.19 326 VAL B N 1
ATOM 7703 C CA . VAL B 1 326 ? 5.43 -37.375 -3.641 1 85.19 326 VAL B CA 1
ATOM 7704 C C . VAL B 1 326 ? 6.387 -38.188 -4.508 1 85.19 326 VAL B C 1
ATOM 7706 O O . VAL B 1 326 ? 6.016 -39.219 -5.043 1 85.19 326 VAL B O 1
ATOM 7709 N N . LEU B 1 327 ? 7.578 -37.75 -4.652 1 86.88 327 LEU B N 1
ATOM 7710 C CA . LEU B 1 327 ? 8.578 -38.438 -5.441 1 86.88 327 LEU B CA 1
ATOM 7711 C C . LEU B 1 327 ? 8.828 -39.844 -4.879 1 86.88 327 LEU B C 1
ATOM 7713 O O . LEU B 1 327 ? 8.844 -40.812 -5.625 1 86.88 327 LEU B O 1
ATOM 7717 N N . LEU B 1 328 ? 8.977 -39.938 -3.639 1 87.31 328 LEU B N 1
ATOM 7718 C CA . LEU B 1 328 ? 9.273 -41.219 -3.002 1 87.31 328 LEU B CA 1
ATOM 7719 C C . LEU B 1 328 ? 8.086 -42.156 -3.119 1 87.31 328 LEU B C 1
ATOM 7721 O O . LEU B 1 328 ? 8.266 -43.375 -3.361 1 87.31 328 LEU B O 1
ATOM 7725 N N . LEU B 1 329 ? 6.969 -41.594 -2.977 1 88.12 329 LEU B N 1
ATOM 7726 C CA . LEU B 1 329 ? 5.777 -42.438 -3.111 1 88.12 329 LEU B CA 1
ATOM 7727 C C . LEU B 1 329 ? 5.586 -42.875 -4.559 1 88.12 329 LEU B C 1
ATOM 7729 O O . LEU B 1 329 ? 5.105 -44 -4.816 1 88.12 329 LEU B O 1
ATOM 7733 N N . HIS B 1 330 ? 5.879 -42 -5.453 1 87.81 330 HIS B N 1
ATOM 7734 C CA . HIS B 1 330 ? 5.852 -42.375 -6.863 1 87.81 330 HIS B CA 1
ATOM 7735 C C . HIS B 1 330 ? 6.781 -43.562 -7.141 1 87.81 330 HIS B C 1
ATOM 7737 O O . HIS B 1 330 ? 6.434 -44.469 -7.895 1 87.81 330 HIS B O 1
ATOM 7743 N N . LEU B 1 331 ? 7.938 -43.562 -6.566 1 88.5 331 LEU B N 1
ATOM 7744 C CA . LEU B 1 331 ? 8.891 -44.656 -6.746 1 88.5 331 LEU B CA 1
ATOM 7745 C C . LEU B 1 331 ? 8.344 -45.969 -6.168 1 88.5 331 LEU B C 1
ATOM 7747 O O . LEU B 1 331 ? 8.523 -47.031 -6.758 1 88.5 331 LEU B O 1
ATOM 7751 N N . VAL B 1 332 ? 7.656 -45.812 -5.098 1 90.31 332 VAL B N 1
ATOM 7752 C CA . VAL B 1 332 ? 7.066 -47 -4.469 1 90.31 332 VAL B CA 1
ATOM 7753 C C . VAL B 1 332 ? 5.949 -47.562 -5.352 1 90.31 332 VAL B C 1
ATOM 7755 O O . VAL B 1 332 ? 5.879 -48.75 -5.59 1 90.31 332 VAL B O 1
ATOM 7758 N N . VAL B 1 333 ? 5.141 -46.656 -5.816 1 90.25 333 VAL B N 1
ATOM 7759 C CA . VAL B 1 333 ? 4.035 -47.062 -6.676 1 90.25 333 VAL B CA 1
ATOM 7760 C C . VAL B 1 333 ? 4.578 -47.656 -7.984 1 90.25 333 VAL B C 1
ATOM 7762 O O . VAL B 1 333 ? 4.055 -48.625 -8.5 1 90.25 333 VAL B O 1
ATOM 7765 N N . LEU B 1 334 ? 5.586 -47.031 -8.484 1 89.94 334 LEU B N 1
ATOM 7766 C CA . LEU B 1 334 ? 6.238 -47.5 -9.695 1 89.94 334 LEU B CA 1
ATOM 7767 C C . LEU B 1 334 ? 6.805 -48.906 -9.477 1 89.94 334 LEU B C 1
ATOM 7769 O O . LEU B 1 334 ? 6.652 -49.781 -10.328 1 89.94 334 LEU B O 1
ATOM 7773 N N . ALA B 1 335 ? 7.414 -49.156 -8.359 1 89.62 335 ALA B N 1
ATOM 7774 C CA . ALA B 1 335 ? 8.031 -50.469 -8.039 1 89.62 335 ALA B CA 1
ATOM 7775 C C . ALA B 1 335 ? 6.973 -51.531 -7.898 1 89.62 335 ALA B C 1
ATOM 7777 O O . ALA B 1 335 ? 7.086 -52.625 -8.508 1 89.62 335 ALA B O 1
ATOM 7778 N N . ILE B 1 336 ? 5.945 -51.281 -7.195 1 91.5 336 ILE B N 1
ATOM 7779 C CA . ILE B 1 336 ? 4.898 -52.25 -6.969 1 91.5 336 ILE B CA 1
ATOM 7780 C C . ILE B 1 336 ? 4.125 -52.5 -8.266 1 91.5 336 ILE B C 1
ATOM 7782 O O . ILE B 1 336 ? 3.818 -53.656 -8.609 1 91.5 336 ILE B O 1
ATOM 7786 N N . GLY B 1 337 ? 3.818 -51.375 -8.945 1 90.69 337 GLY B N 1
ATOM 7787 C CA . GLY B 1 337 ? 3.123 -51.531 -10.211 1 90.69 337 GLY B CA 1
ATOM 7788 C C . GLY B 1 337 ? 3.908 -52.312 -11.234 1 90.69 337 GLY B C 1
ATOM 7789 O O . GLY B 1 337 ? 3.352 -53.188 -11.914 1 90.69 337 GLY B O 1
ATOM 7790 N N . ALA B 1 338 ? 5.184 -52.062 -11.359 1 89.75 338 ALA B N 1
ATOM 7791 C CA . ALA B 1 338 ? 6.039 -52.781 -12.289 1 89.75 338 ALA B CA 1
ATOM 7792 C C . ALA B 1 338 ? 6.145 -54.25 -11.898 1 89.75 338 ALA B C 1
ATOM 7794 O O . ALA B 1 338 ? 6.184 -55.156 -12.758 1 89.75 338 ALA B O 1
ATOM 7795 N N . TYR B 1 339 ? 6.238 -54.5 -10.633 1 89.69 339 TYR B N 1
ATOM 7796 C CA . TYR B 1 339 ? 6.293 -55.875 -10.133 1 89.69 339 TYR B CA 1
ATOM 7797 C C . TYR B 1 339 ? 5.02 -56.625 -10.477 1 89.69 339 TYR B C 1
ATOM 7799 O O . TYR B 1 339 ? 5.078 -57.75 -10.969 1 89.69 339 TYR B O 1
ATOM 7807 N N . LEU B 1 340 ? 3.891 -56.031 -10.32 1 90.88 340 LEU B N 1
ATOM 7808 C CA . LEU B 1 340 ? 2.609 -56.656 -10.625 1 90.88 340 LEU B CA 1
ATOM 7809 C C . LEU B 1 340 ? 2.447 -56.875 -12.133 1 90.88 340 LEU B C 1
ATOM 7811 O O . LEU B 1 340 ? 1.872 -57.875 -12.57 1 90.88 340 LEU B O 1
ATOM 7815 N N . ALA B 1 341 ? 2.951 -55.969 -12.875 1 88.94 341 ALA B N 1
ATOM 7816 C CA . ALA B 1 341 ? 2.869 -56.062 -14.336 1 88.94 341 ALA B CA 1
ATOM 7817 C C . ALA B 1 341 ? 3.781 -57.156 -14.859 1 88.94 341 ALA B C 1
ATOM 7819 O O . ALA B 1 341 ? 3.426 -57.875 -15.797 1 88.94 341 ALA B O 1
ATOM 7820 N N . THR B 1 342 ? 4.965 -57.312 -14.289 1 86.31 342 THR B N 1
ATOM 7821 C CA . THR B 1 342 ? 5.895 -58.344 -14.703 1 86.31 342 THR B CA 1
ATOM 7822 C C . THR B 1 342 ? 5.348 -59.719 -14.359 1 86.31 342 THR B C 1
ATOM 7824 O O . THR B 1 342 ? 5.57 -60.688 -15.094 1 86.31 342 THR B O 1
ATOM 7827 N N . LYS B 1 343 ? 4.625 -59.812 -13.242 1 87.94 343 LYS B N 1
ATOM 7828 C CA . LYS B 1 343 ? 4.02 -61.062 -12.836 1 87.94 343 LYS B CA 1
ATOM 7829 C C . LYS B 1 343 ? 2.76 -61.375 -13.648 1 87.94 343 LYS B C 1
ATOM 7831 O O . LYS B 1 343 ? 2.186 -62.438 -13.547 1 87.94 343 LYS B O 1
ATOM 7836 N N . GLY B 1 344 ? 2.285 -60.406 -14.438 1 86.62 344 GLY B N 1
ATOM 7837 C CA . GLY B 1 344 ? 1.122 -60.562 -15.297 1 86.62 344 GLY B CA 1
ATOM 7838 C C . GLY B 1 344 ? -0.191 -60.344 -14.57 1 86.62 344 GLY B C 1
ATOM 7839 O O . GLY B 1 344 ? -1.253 -60.719 -15.062 1 86.62 344 GLY B O 1
ATOM 7840 N N . GLN B 1 345 ? -0.13 -59.781 -13.453 1 89.5 345 GLN B N 1
ATOM 7841 C CA . GLN B 1 345 ? -1.347 -59.531 -12.688 1 89.5 345 GLN B CA 1
ATOM 7842 C C . GLN B 1 345 ? -2.064 -58.281 -13.188 1 89.5 345 GLN B C 1
ATOM 7844 O O . GLN B 1 345 ? -3.277 -58.156 -13.023 1 89.5 345 GLN B O 1
ATOM 7849 N N . ILE B 1 346 ? -1.32 -57.344 -13.75 1 90.38 346 ILE B N 1
ATOM 7850 C CA . ILE B 1 346 ? -1.885 -56.188 -14.414 1 90.38 346 ILE B CA 1
ATOM 7851 C C . ILE B 1 346 ? -1.233 -56 -15.781 1 90.38 346 ILE B C 1
ATOM 7853 O O . ILE B 1 346 ? -0.141 -56.531 -16.031 1 90.38 346 ILE B O 1
ATOM 7857 N N . THR B 1 347 ? -1.956 -55.375 -16.641 1 89.75 347 THR B N 1
ATOM 7858 C CA . THR B 1 347 ? -1.417 -55.156 -17.969 1 89.75 347 THR B CA 1
ATOM 7859 C C . THR B 1 347 ? -0.475 -53.938 -18 1 89.75 347 THR B C 1
ATOM 7861 O O . THR B 1 347 ? -0.449 -53.156 -17.047 1 89.75 347 THR B O 1
ATOM 7864 N N . VAL B 1 348 ? 0.34 -53.875 -19.047 1 87.5 348 VAL B N 1
ATOM 7865 C CA . VAL B 1 348 ? 1.252 -52.75 -19.219 1 87.5 348 VAL B CA 1
ATOM 7866 C C . VAL B 1 348 ? 0.454 -51.469 -19.328 1 87.5 348 VAL B C 1
ATOM 7868 O O . VAL B 1 348 ? 0.842 -50.438 -18.766 1 87.5 348 VAL B O 1
ATOM 7871 N N . GLY B 1 349 ? -0.629 -51.531 -20.016 1 88.25 349 GLY B N 1
ATOM 7872 C CA . GLY B 1 349 ? -1.497 -50.375 -20.125 1 88.25 349 GLY B CA 1
ATOM 7873 C C . GLY B 1 349 ? -2.064 -49.906 -18.797 1 88.25 349 GLY B C 1
ATOM 7874 O O . GLY B 1 349 ? -2.137 -48.719 -18.531 1 88.25 349 GLY B O 1
ATOM 7875 N N . THR B 1 350 ? -2.469 -50.875 -18 1 91.19 350 THR B N 1
ATOM 7876 C CA . THR B 1 350 ? -2.986 -50.562 -16.672 1 91.19 350 THR B CA 1
ATOM 7877 C C . THR B 1 350 ? -1.905 -49.906 -15.82 1 91.19 350 THR B C 1
ATOM 7879 O O . THR B 1 350 ? -2.176 -48.969 -15.086 1 91.19 350 THR B O 1
ATOM 7882 N N . PHE B 1 351 ? -0.734 -50.406 -15.938 1 89.81 351 PHE B N 1
ATOM 7883 C CA . PHE B 1 351 ? 0.392 -49.875 -15.18 1 89.81 351 PHE B CA 1
ATOM 7884 C C . PHE B 1 351 ? 0.678 -48.406 -15.578 1 89.81 351 PHE B C 1
ATOM 7886 O O . PHE B 1 351 ? 0.761 -47.531 -14.727 1 89.81 351 PHE B O 1
ATOM 7893 N N . VAL B 1 352 ? 0.774 -48.094 -16.844 1 87.94 352 VAL B N 1
ATOM 7894 C CA . VAL B 1 352 ? 1.104 -46.781 -17.359 1 87.94 352 VAL B CA 1
ATOM 7895 C C . VAL B 1 352 ? -0.019 -45.812 -17.016 1 87.94 352 VAL B C 1
ATOM 7897 O O . VAL B 1 352 ? 0.238 -44.656 -16.609 1 87.94 352 VAL B O 1
ATOM 7900 N N . THR B 1 353 ? -1.19 -46.25 -17.141 1 90.5 353 THR B N 1
ATOM 7901 C CA . THR B 1 353 ? -2.344 -45.406 -16.828 1 90.5 353 THR B CA 1
ATOM 7902 C C . THR B 1 353 ? -2.383 -45.062 -15.336 1 90.5 353 THR B C 1
ATOM 7904 O O . THR B 1 353 ? -2.703 -43.938 -14.953 1 90.5 353 THR B O 1
ATOM 7907 N N . PHE B 1 354 ? -2.15 -46.062 -14.555 1 91.81 354 PHE B N 1
ATOM 7908 C CA . PHE B 1 354 ? -2.143 -45.844 -13.109 1 91.81 354 PHE B CA 1
ATOM 7909 C C . PHE B 1 354 ? -1.106 -44.812 -12.719 1 91.81 354 PHE B C 1
ATOM 7911 O O . PHE B 1 354 ? -1.391 -43.906 -11.922 1 91.81 354 PHE B O 1
ATOM 7918 N N . GLU B 1 355 ? 0.04 -44.844 -13.266 1 87.19 355 GLU B N 1
ATOM 7919 C CA . GLU B 1 355 ? 1.102 -43.906 -12.992 1 87.19 355 GLU B CA 1
ATOM 7920 C C . GLU B 1 355 ? 0.695 -42.5 -13.414 1 87.19 355 GLU B C 1
ATOM 7922 O O . GLU B 1 355 ? 0.985 -41.5 -12.711 1 87.19 355 GLU B O 1
ATOM 7927 N N . SER B 1 356 ? 0.13 -42.406 -14.547 1 88 356 SER B N 1
ATOM 7928 C CA . SER B 1 356 ? -0.338 -41.125 -15.031 1 88 356 SER B CA 1
ATOM 7929 C C . SER B 1 356 ? -1.415 -40.531 -14.125 1 88 356 SER B C 1
ATOM 7931 O O . SER B 1 356 ? -1.404 -39.344 -13.828 1 88 356 SER B O 1
ATOM 7933 N N . ALA B 1 357 ? -2.293 -41.375 -13.695 1 89.88 357 ALA B N 1
ATOM 7934 C CA . ALA B 1 357 ? -3.346 -40.938 -12.781 1 89.88 357 ALA B CA 1
ATOM 7935 C C . ALA B 1 357 ? -2.76 -40.469 -11.445 1 89.88 357 ALA B C 1
ATOM 7937 O O . ALA B 1 357 ? -3.232 -39.5 -10.852 1 89.88 357 ALA B O 1
ATOM 7938 N N . PHE B 1 358 ? -1.81 -41.188 -11.07 1 89.88 358 PHE B N 1
ATOM 7939 C CA . PHE B 1 358 ? -1.164 -40.844 -9.812 1 89.88 358 PHE B CA 1
ATOM 7940 C C . PHE B 1 358 ? -0.473 -39.5 -9.922 1 89.88 358 PHE B C 1
ATOM 7942 O O . PHE B 1 358 ? -0.504 -38.688 -8.977 1 89.88 358 PHE B O 1
ATOM 7949 N N . TRP B 1 359 ? 0.13 -39.188 -11 1 84.38 359 TRP B N 1
ATOM 7950 C CA . TRP B 1 359 ? 0.753 -37.906 -11.227 1 84.38 359 TRP B CA 1
ATOM 7951 C C . TRP B 1 359 ? -0.285 -36.781 -11.195 1 84.38 359 TRP B C 1
ATOM 7953 O O . TRP B 1 359 ? -0.047 -35.719 -10.617 1 84.38 359 TRP B O 1
ATOM 7963 N N . GLU B 1 360 ? -1.331 -37.031 -11.805 1 86 360 GLU B N 1
ATOM 7964 C CA . GLU B 1 360 ? -2.406 -36.031 -11.844 1 86 360 GLU B CA 1
ATOM 7965 C C . GLU B 1 360 ? -2.934 -35.75 -10.445 1 86 360 GLU B C 1
ATOM 7967 O O . GLU B 1 360 ? -3.184 -34.562 -10.109 1 86 360 GLU B O 1
ATOM 7972 N N . VAL B 1 361 ? -3.117 -36.781 -9.703 1 87.38 361 VAL B N 1
ATOM 7973 C CA . VAL B 1 361 ? -3.594 -36.625 -8.336 1 87.38 361 VAL B CA 1
ATOM 7974 C C . VAL B 1 361 ? -2.588 -35.812 -7.531 1 87.38 361 VAL B C 1
ATOM 7976 O O . VAL B 1 361 ? -2.973 -34.906 -6.789 1 87.38 361 VAL B O 1
ATOM 7979 N N . SER B 1 362 ? -1.368 -36.156 -7.688 1 84.69 362 SER B N 1
ATOM 7980 C CA . SER B 1 362 ? -0.318 -35.438 -6.977 1 84.69 362 SER B CA 1
ATOM 7981 C C . SER B 1 362 ? -0.279 -33.969 -7.383 1 84.69 362 SER B C 1
ATOM 7983 O O . SER B 1 362 ? -0.107 -33.094 -6.539 1 84.69 362 SER B O 1
ATOM 7985 N N . TYR B 1 363 ? -0.436 -33.719 -8.625 1 82.25 363 TYR B N 1
ATOM 7986 C CA . TYR B 1 363 ? -0.47 -32.375 -9.164 1 82.25 363 TYR B CA 1
ATOM 7987 C C . TYR B 1 363 ? -1.637 -31.594 -8.586 1 82.25 363 TYR B C 1
ATOM 7989 O O . TYR B 1 363 ? -1.48 -30.422 -8.211 1 82.25 363 TYR B O 1
ATOM 7997 N N . ASN B 1 364 ? -2.775 -32.156 -8.492 1 86.06 364 ASN B N 1
ATOM 7998 C CA . ASN B 1 364 ? -3.98 -31.5 -7.98 1 86.06 364 ASN B CA 1
ATOM 7999 C C . ASN B 1 364 ? -3.863 -31.188 -6.492 1 86.06 364 ASN B C 1
ATOM 8001 O O . ASN B 1 364 ? -4.402 -30.188 -6.016 1 86.06 364 ASN B O 1
ATOM 8005 N N . ILE B 1 365 ? -3.168 -32.031 -5.797 1 80.88 365 ILE B N 1
ATOM 8006 C CA . ILE B 1 365 ? -2.932 -31.75 -4.387 1 80.88 365 ILE B CA 1
ATOM 8007 C C . ILE B 1 365 ? -2.1 -30.484 -4.242 1 80.88 365 ILE B C 1
ATOM 8009 O O . ILE B 1 365 ? -2.41 -29.625 -3.414 1 80.88 365 ILE B O 1
ATOM 8013 N N . ALA B 1 366 ? -1.062 -30.391 -5.043 1 74.19 366 ALA B N 1
ATOM 8014 C CA . ALA B 1 366 ? -0.197 -29.203 -5.004 1 74.19 366 ALA B CA 1
ATOM 8015 C C . ALA B 1 366 ? -0.986 -27.938 -5.301 1 74.19 366 ALA B C 1
ATOM 8017 O O . ALA B 1 366 ? -0.793 -26.906 -4.641 1 74.19 366 ALA B O 1
ATOM 8018 N N . HIS B 1 367 ? -1.862 -27.969 -6.254 1 79.06 367 HIS B N 1
ATOM 8019 C CA . HIS B 1 367 ? -2.678 -26.828 -6.621 1 79.06 367 HIS B CA 1
ATOM 8020 C C . HIS B 1 367 ? -3.621 -26.438 -5.488 1 79.06 367 HIS B C 1
ATOM 8022 O O . HIS B 1 367 ? -3.787 -25.25 -5.195 1 79.06 367 HIS B O 1
ATOM 8028 N N . LEU B 1 368 ? -4.219 -27.422 -4.887 1 81.06 368 LEU B N 1
ATOM 8029 C CA . LEU B 1 368 ? -5.125 -27.141 -3.777 1 81.06 368 LEU B CA 1
ATOM 8030 C C . LEU B 1 368 ? -4.375 -26.531 -2.602 1 81.06 368 LEU B C 1
ATOM 8032 O O . LEU B 1 368 ? -4.914 -25.672 -1.901 1 81.06 368 LEU B O 1
ATOM 8036 N N . MET B 1 369 ? -3.172 -26.953 -2.459 1 74.5 369 MET B N 1
ATOM 8037 C CA . MET B 1 369 ? -2.352 -26.438 -1.368 1 74.5 369 MET B CA 1
ATOM 8038 C C . MET B 1 369 ? -2.01 -24.969 -1.592 1 74.5 369 MET B C 1
ATOM 8040 O O . MET B 1 369 ? -1.846 -24.219 -0.633 1 74.5 369 MET B O 1
ATOM 8044 N N . HIS B 1 370 ? -1.966 -24.594 -2.822 1 74.62 370 HIS B N 1
ATOM 8045 C CA . HIS B 1 370 ? -1.679 -23.188 -3.148 1 74.62 370 HIS B CA 1
ATOM 8046 C C . HIS B 1 370 ? -2.9 -22.312 -2.918 1 74.62 370 HIS B C 1
ATOM 8048 O O . HIS B 1 370 ? -2.766 -21.109 -2.699 1 74.62 370 HIS B O 1
ATOM 8054 N N . PHE B 1 371 ? -4.074 -22.891 -2.953 1 84.25 371 PHE B N 1
ATOM 8055 C CA . PHE B 1 371 ? -5.305 -22.125 -2.787 1 84.25 371 PHE B CA 1
ATOM 8056 C C . PHE B 1 371 ? -5.621 -21.922 -1.31 1 84.25 371 PHE B C 1
ATOM 8058 O O . PHE B 1 371 ? -6.324 -20.969 -0.945 1 84.25 371 PHE B O 1
ATOM 8065 N N . ILE B 1 372 ? -5.09 -22.719 -0.465 1 80.69 372 ILE B N 1
ATOM 8066 C CA . ILE B 1 372 ? -5.441 -22.719 0.951 1 80.69 372 ILE B CA 1
ATOM 8067 C C . ILE B 1 372 ? -5.043 -21.375 1.572 1 80.69 372 ILE B C 1
ATOM 8069 O O . ILE B 1 372 ? -5.863 -20.719 2.213 1 80.69 372 ILE B O 1
ATOM 8073 N N . PRO B 1 373 ? -3.826 -20.891 1.333 1 75.75 373 PRO B N 1
ATOM 8074 C CA . PRO B 1 373 ? -3.469 -19.594 1.912 1 75.75 373 PRO B CA 1
ATOM 8075 C C . PRO B 1 373 ? -4.336 -18.453 1.387 1 75.75 373 PRO B C 1
ATOM 8077 O O . PRO B 1 373 ? -4.684 -17.547 2.141 1 75.75 373 PRO B O 1
ATOM 8080 N N . VAL B 1 374 ? -4.66 -18.5 0.171 1 83.06 374 VAL B N 1
ATOM 8081 C CA . VAL B 1 374 ? -5.52 -17.484 -0.431 1 83.06 374 VAL B CA 1
ATOM 8082 C C . VAL B 1 374 ? -6.891 -17.5 0.248 1 83.06 374 VAL B C 1
ATOM 8084 O O . VAL B 1 374 ? -7.453 -16.438 0.538 1 83.06 374 VAL B O 1
ATOM 8087 N N . SER B 1 375 ? -7.363 -18.672 0.533 1 88.69 375 SER B N 1
ATOM 8088 C CA . SER B 1 375 ? -8.664 -18.828 1.184 1 88.69 375 SER B CA 1
ATOM 8089 C C . SER B 1 375 ? -8.617 -18.312 2.621 1 88.69 375 SER B C 1
ATOM 8091 O O . SER B 1 375 ? -9.578 -17.703 3.096 1 88.69 375 SER B O 1
ATOM 8093 N N . ILE B 1 376 ? -7.613 -18.531 3.275 1 84.06 376 ILE B N 1
ATOM 8094 C CA . ILE B 1 376 ? -7.48 -18.094 4.66 1 84.06 376 ILE B CA 1
ATOM 8095 C C . ILE B 1 376 ? -7.418 -16.562 4.715 1 84.06 376 ILE B C 1
ATOM 8097 O O . ILE B 1 376 ? -8.109 -15.938 5.523 1 84.06 376 ILE B O 1
ATOM 8101 N N . GLN B 1 377 ? -6.609 -16.031 3.836 1 84.31 377 GLN B N 1
ATOM 8102 C CA . GLN B 1 377 ? -6.527 -14.578 3.76 1 84.31 377 GLN B CA 1
ATOM 8103 C C . GLN B 1 377 ? -7.883 -13.969 3.406 1 84.31 377 GLN B C 1
ATOM 8105 O O . GLN B 1 377 ? -8.281 -12.953 3.977 1 84.31 377 GLN B O 1
ATOM 8110 N N . SER B 1 378 ? -8.531 -14.562 2.473 1 92.44 378 SER B N 1
ATOM 8111 C CA . SER B 1 378 ? -9.859 -14.109 2.057 1 92.44 378 SER B CA 1
ATOM 8112 C C . SER B 1 378 ? -10.867 -14.242 3.191 1 92.44 378 SER B C 1
ATOM 8114 O O . SER B 1 378 ? -11.727 -13.375 3.367 1 92.44 378 SER B O 1
ATOM 8116 N N . ALA B 1 379 ? -10.75 -15.312 3.953 1 92.19 379 ALA B N 1
ATOM 8117 C CA . ALA B 1 379 ? -11.656 -15.508 5.082 1 92.19 379 ALA B CA 1
ATOM 8118 C C . ALA B 1 379 ? -11.445 -14.445 6.152 1 92.19 379 ALA B C 1
ATOM 8120 O O . ALA B 1 379 ? -12.406 -13.969 6.762 1 92.19 379 ALA B O 1
ATOM 8121 N N . ALA B 1 380 ? -10.258 -14.086 6.375 1 87.81 380 ALA B N 1
ATOM 8122 C CA . ALA B 1 380 ? -9.969 -13.008 7.316 1 87.81 380 ALA B CA 1
ATOM 8123 C C . ALA B 1 380 ? -10.57 -11.688 6.84 1 87.81 380 ALA B C 1
ATOM 8125 O O . ALA B 1 380 ? -11.164 -10.953 7.629 1 87.81 380 ALA B O 1
ATOM 8126 N N . ALA B 1 381 ? -10.359 -11.43 5.566 1 93.12 381 ALA B N 1
ATOM 8127 C CA . ALA B 1 381 ? -10.93 -10.227 4.977 1 93.12 381 ALA B CA 1
ATOM 8128 C C . ALA B 1 381 ? -12.453 -10.227 5.105 1 93.12 381 ALA B C 1
ATOM 8130 O O . ALA B 1 381 ? -13.055 -9.195 5.422 1 93.12 381 ALA B O 1
ATOM 8131 N N . VAL B 1 382 ? -13.062 -11.359 4.906 1 95.38 382 VAL B N 1
ATOM 8132 C CA . VAL B 1 382 ? -14.508 -11.5 4.992 1 95.38 382 VAL B CA 1
ATOM 8133 C C . VAL B 1 382 ? -14.969 -11.258 6.426 1 95.38 382 VAL B C 1
ATOM 8135 O O . VAL B 1 382 ? -16.031 -10.664 6.652 1 95.38 382 VAL B O 1
ATOM 8138 N N . GLN B 1 383 ? -14.203 -11.664 7.336 1 92.75 383 GLN B N 1
ATOM 8139 C CA . GLN B 1 383 ? -14.547 -11.414 8.734 1 92.75 383 GLN B CA 1
ATOM 8140 C C . GLN B 1 383 ? -14.555 -9.922 9.039 1 92.75 383 GLN B C 1
ATOM 8142 O O . GLN B 1 383 ? -15.453 -9.43 9.727 1 92.75 383 GLN B O 1
ATOM 8147 N N . HIS B 1 384 ? -13.594 -9.266 8.5 1 93.25 384 HIS B N 1
ATOM 8148 C CA . HIS B 1 384 ? -13.562 -7.82 8.672 1 93.25 384 HIS B CA 1
ATOM 8149 C C . HIS B 1 384 ? -14.773 -7.16 8.016 1 93.25 384 HIS B C 1
ATOM 8151 O O . HIS B 1 384 ? -15.383 -6.266 8.602 1 93.25 384 HIS B O 1
ATOM 8157 N N . ILE B 1 385 ? -15.039 -7.59 6.883 1 95.62 385 ILE B N 1
ATOM 8158 C CA . ILE B 1 385 ? -16.172 -7.055 6.152 1 95.62 385 ILE B CA 1
ATOM 8159 C C . ILE B 1 385 ? -17.469 -7.344 6.918 1 95.62 385 ILE B C 1
ATOM 8161 O O . ILE B 1 385 ? -18.328 -6.469 7.051 1 95.62 385 ILE B O 1
ATOM 8165 N N . GLN B 1 386 ? -17.547 -8.508 7.438 1 94.56 386 GLN B N 1
ATOM 8166 C CA . GLN B 1 386 ? -18.734 -8.898 8.188 1 94.56 386 GLN B CA 1
ATOM 8167 C C . GLN B 1 386 ? -18.859 -8.078 9.469 1 94.56 386 GLN B C 1
ATOM 8169 O O . GLN B 1 386 ? -19.984 -7.75 9.891 1 94.56 386 GLN B O 1
ATOM 8174 N N . GLU B 1 387 ? -17.75 -7.773 10.07 1 93.25 387 GLU B N 1
ATOM 8175 C CA . GLU B 1 387 ? -17.781 -6.918 11.25 1 93.25 387 GLU B CA 1
ATOM 8176 C C . GLU B 1 387 ? -18.375 -5.551 10.93 1 93.25 387 GLU B C 1
ATOM 8178 O O . GLU B 1 387 ? -19.156 -5.012 11.719 1 93.25 387 GLU B O 1
ATOM 8183 N N . LEU B 1 388 ? -17.984 -5.07 9.805 1 94.25 388 LEU B N 1
ATOM 8184 C CA . LEU B 1 388 ? -18.547 -3.797 9.367 1 94.25 388 LEU B CA 1
ATOM 8185 C C . LEU B 1 388 ? -20.031 -3.934 9.07 1 94.25 388 LEU B C 1
ATOM 8187 O O . LEU B 1 388 ? -20.828 -3.076 9.461 1 94.25 388 LEU B O 1
ATOM 8191 N N . LEU B 1 389 ? -20.469 -4.996 8.469 1 94.62 389 LEU B N 1
ATOM 8192 C CA . LEU B 1 389 ? -21.859 -5.215 8.078 1 94.62 389 LEU B CA 1
ATOM 8193 C C . LEU B 1 389 ? -22.719 -5.508 9.297 1 94.62 389 LEU B C 1
ATOM 8195 O O . LEU B 1 389 ? -23.938 -5.266 9.281 1 94.62 389 LEU B O 1
ATOM 8199 N N . ASP B 1 390 ? -22.062 -5.965 10.336 1 93.06 390 ASP B N 1
ATOM 8200 C CA . ASP B 1 390 ? -22.812 -6.301 11.555 1 93.06 390 ASP B CA 1
ATOM 8201 C C . ASP B 1 390 ? -22.953 -5.086 12.461 1 93.06 390 ASP B C 1
ATOM 8203 O O . ASP B 1 390 ? -23.688 -5.125 13.445 1 93.06 390 ASP B O 1
ATOM 8207 N N . GLU B 1 391 ? -22.219 -4.062 12.086 1 92 391 GLU B N 1
ATOM 8208 C CA . GLU B 1 391 ? -22.391 -2.84 12.859 1 92 391 GLU B CA 1
ATOM 8209 C C . GLU B 1 391 ? -23.828 -2.35 12.805 1 92 391 GLU B C 1
ATOM 8211 O O . GLU B 1 391 ? -24.406 -2.23 11.719 1 92 391 GLU B O 1
ATOM 8216 N N . PRO B 1 392 ? -24.391 -2.141 13.93 1 88.81 392 PRO B N 1
ATOM 8217 C CA . PRO B 1 392 ? -25.797 -1.727 13.938 1 88.81 392 PRO B CA 1
ATOM 8218 C C . PRO B 1 392 ? -26 -0.3 13.43 1 88.81 392 PRO B C 1
ATOM 8220 O O . PRO B 1 392 ? -25.141 0.56 13.641 1 88.81 392 PRO B O 1
ATOM 8223 N N . THR B 1 393 ? -27.047 -0.119 12.734 1 87.88 393 THR B N 1
ATOM 8224 C CA . THR B 1 393 ? -27.438 1.209 12.273 1 87.88 393 THR B CA 1
ATOM 8225 C C . THR B 1 393 ? -28.297 1.918 13.32 1 87.88 393 THR B C 1
ATOM 8227 O O . THR B 1 393 ? -29.5 2.09 13.141 1 87.88 393 THR B O 1
ATOM 8230 N N . ARG B 1 394 ? -27.578 2.393 14.336 1 75.75 394 ARG B N 1
ATOM 8231 C CA . ARG B 1 394 ? -28.25 3.084 15.43 1 75.75 394 ARG B CA 1
ATOM 8232 C C . ARG B 1 394 ? -28.859 4.406 14.961 1 75.75 394 ARG B C 1
ATOM 8234 O O . ARG B 1 394 ? -28.25 5.117 14.156 1 75.75 394 ARG B O 1
ATOM 8241 N N . GLY B 1 395 ? -30 4.703 15.461 1 74.88 395 GLY B N 1
ATOM 8242 C CA . GLY B 1 395 ? -30.656 5.965 15.148 1 74.88 395 GLY B CA 1
ATOM 8243 C C . GLY B 1 395 ? -31.578 5.879 13.945 1 74.88 395 GLY B C 1
ATOM 8244 O O . GLY B 1 395 ? -32.031 6.902 13.445 1 74.88 395 GLY B O 1
ATOM 8245 N N . ALA B 1 396 ? -31.797 4.668 13.523 1 80.88 396 ALA B N 1
ATOM 8246 C CA . ALA B 1 396 ? -32.719 4.484 12.406 1 80.88 396 ALA B CA 1
ATOM 8247 C C . ALA B 1 396 ? -34.156 4.848 12.789 1 80.88 396 ALA B C 1
ATOM 8249 O O . ALA B 1 396 ? -34.469 4.891 13.977 1 80.88 396 ALA B O 1
ATOM 8250 N N . ASP B 1 397 ? -34.812 5.25 11.797 1 88.06 397 ASP B N 1
ATOM 8251 C CA . ASP B 1 397 ? -36.219 5.652 12.016 1 88.06 397 ASP B CA 1
ATOM 8252 C C . ASP B 1 397 ? -37.031 4.492 12.57 1 88.06 397 ASP B C 1
ATOM 8254 O O . ASP B 1 397 ? -36.844 3.338 12.188 1 88.06 397 ASP B O 1
ATOM 8258 N N . ARG B 1 398 ? -37.844 4.848 13.539 1 86.5 398 ARG B N 1
ATOM 8259 C CA . ARG B 1 398 ? -38.844 3.865 13.969 1 86.5 398 ARG B CA 1
ATOM 8260 C C . ARG B 1 398 ? -39.781 3.508 12.828 1 86.5 398 ARG B C 1
ATOM 8262 O O . ARG B 1 398 ? -40.062 4.344 11.977 1 86.5 398 ARG B O 1
ATOM 8269 N N . PRO B 1 399 ? -40.125 2.174 12.805 1 88.31 399 PRO B N 1
ATOM 8270 C CA . PRO B 1 399 ? -41.062 1.801 11.742 1 88.31 399 PRO B CA 1
ATOM 8271 C C . PRO B 1 399 ? -42.375 2.611 11.789 1 88.31 399 PRO B C 1
ATOM 8273 O O . PRO B 1 399 ? -43 2.725 12.844 1 88.31 399 PRO B O 1
ATOM 8276 N N . GLY B 1 400 ? -42.656 3.262 10.805 1 87.5 400 GLY B N 1
ATOM 8277 C CA . GLY B 1 400 ? -43.906 4.016 10.695 1 87.5 400 GLY B CA 1
ATOM 8278 C C . GLY B 1 400 ? -43.812 5.41 11.289 1 87.5 400 GLY B C 1
ATOM 8279 O O . GLY B 1 400 ? -44.812 6.031 11.586 1 87.5 400 GLY B O 1
ATOM 8280 N N . ALA B 1 401 ? -42.688 5.883 11.492 1 90.56 401 ALA B N 1
ATOM 8281 C CA . ALA B 1 401 ? -42.531 7.227 12.047 1 90.56 401 ALA B CA 1
ATOM 8282 C C . ALA B 1 401 ? -43.125 8.281 11.109 1 90.56 401 ALA B C 1
ATOM 8284 O O . ALA B 1 401 ? -42.969 8.203 9.891 1 90.56 401 ALA B O 1
ATOM 8285 N N . PRO B 1 402 ? -43.781 9.234 11.727 1 91.25 402 PRO B N 1
ATOM 8286 C CA . PRO B 1 402 ? -44.344 10.305 10.906 1 91.25 402 PRO B CA 1
ATOM 8287 C C . PRO B 1 402 ? -43.312 11.336 10.477 1 91.25 402 PRO B C 1
ATOM 8289 O O . PRO B 1 402 ? -42.188 11.359 11.016 1 91.25 402 PRO B O 1
ATOM 8292 N N . ASP B 1 403 ? -43.688 12.102 9.414 1 92.5 403 ASP B N 1
ATOM 8293 C CA . ASP B 1 403 ? -42.844 13.203 8.969 1 92.5 403 ASP B CA 1
ATOM 8294 C C . ASP B 1 403 ? -42.969 14.406 9.898 1 92.5 403 ASP B C 1
ATOM 8296 O O . ASP B 1 403 ? -44 14.617 10.516 1 92.5 403 ASP B O 1
ATOM 8300 N N . LEU B 1 404 ? -41.906 15.133 9.992 1 89.81 404 LEU B N 1
ATOM 8301 C CA . LEU B 1 404 ? -41.906 16.344 10.797 1 89.81 404 LEU B CA 1
ATOM 8302 C C . LEU B 1 404 ? -42.688 17.469 10.094 1 89.81 404 LEU B C 1
ATOM 8304 O O . LEU B 1 404 ? -42.438 17.75 8.922 1 89.81 404 LEU B O 1
ATOM 8308 N N . PRO B 1 405 ? -43.562 18.047 10.82 1 83.62 405 PRO B N 1
ATOM 8309 C CA . PRO B 1 405 ? -44.219 19.234 10.242 1 83.62 405 PRO B CA 1
ATOM 8310 C C . PRO B 1 405 ? -43.281 20.438 10.141 1 83.62 405 PRO B C 1
ATOM 8312 O O . PRO B 1 405 ? -42.188 20.391 10.664 1 83.62 405 PRO B O 1
ATOM 8315 N N . ARG B 1 406 ? -43.719 21.422 9.461 1 84.56 406 ARG B N 1
ATOM 8316 C CA . ARG B 1 406 ? -42.906 22.641 9.328 1 84.56 406 ARG B CA 1
ATOM 8317 C C . ARG B 1 406 ? -42.625 23.25 10.695 1 84.56 406 ARG B C 1
ATOM 8319 O O . ARG B 1 406 ? -43.469 23.281 11.57 1 84.56 406 ARG B O 1
ATOM 8326 N N . ILE B 1 407 ? -41.5 23.703 10.867 1 88.56 407 ILE B N 1
ATOM 8327 C CA . ILE B 1 407 ? -41.062 24.281 12.133 1 88.56 407 ILE B CA 1
ATOM 8328 C C . ILE B 1 407 ? -41.656 25.688 12.297 1 88.56 407 ILE B C 1
ATOM 8330 O O . ILE B 1 407 ? -41.375 26.578 11.477 1 88.56 407 ILE B O 1
ATOM 8334 N N . THR B 1 408 ? -42.406 25.953 13.383 1 85.75 408 THR B N 1
ATOM 8335 C CA . THR B 1 408 ? -43.094 27.234 13.508 1 85.75 408 THR B CA 1
ATOM 8336 C C . THR B 1 408 ? -42.781 27.875 14.852 1 85.75 408 THR B C 1
ATOM 8338 O O . THR B 1 408 ? -42.812 29.109 14.984 1 85.75 408 THR B O 1
ATOM 8341 N N . ASN B 1 409 ? -42.406 27.141 15.797 1 86.56 409 ASN B N 1
ATOM 8342 C CA . ASN B 1 409 ? -42.375 27.703 17.141 1 86.56 409 ASN B CA 1
ATOM 8343 C C . ASN B 1 409 ? -40.938 27.75 17.688 1 86.56 409 ASN B C 1
ATOM 8345 O O . ASN B 1 409 ? -40.344 28.828 17.812 1 86.56 409 ASN B O 1
ATOM 8349 N N . ASN B 1 410 ? -40.5 26.562 18.078 1 92.25 410 ASN B N 1
ATOM 8350 C CA . ASN B 1 410 ? -39.188 26.609 18.719 1 92.25 410 ASN B CA 1
ATOM 8351 C C . ASN B 1 410 ? -38.469 25.25 18.625 1 92.25 410 ASN B C 1
ATOM 8353 O O . ASN B 1 410 ? -39.094 24.25 18.266 1 92.25 410 ASN B O 1
ATOM 8357 N N . ILE B 1 411 ? -37.188 25.281 18.844 1 95.12 411 ILE B N 1
ATOM 8358 C CA . ILE B 1 411 ? -36.312 24.125 19.094 1 95.12 411 ILE B CA 1
ATOM 8359 C C . ILE B 1 411 ? -35.906 24.094 20.562 1 95.12 411 ILE B C 1
ATOM 8361 O O . ILE B 1 411 ? -35.312 25.062 21.047 1 95.12 411 ILE B O 1
ATOM 8365 N N . SER B 1 412 ? -36.188 23.031 21.25 1 96.12 412 SER B N 1
ATOM 8366 C CA . SER B 1 412 ? -35.938 23.016 22.688 1 96.12 412 SER B CA 1
ATOM 8367 C C . SER B 1 412 ? -35.031 21.844 23.062 1 96.12 412 SER B C 1
ATOM 8369 O O . SER B 1 412 ? -35.156 20.75 22.5 1 96.12 412 SER B O 1
ATOM 8371 N N . PHE B 1 413 ? -34.094 22.125 23.844 1 96.62 413 PHE B N 1
ATOM 8372 C CA . PHE B 1 413 ? -33.281 21.125 24.547 1 96.62 413 PHE B CA 1
ATOM 8373 C C . PHE B 1 413 ? -33.781 20.938 25.969 1 96.62 413 PHE B C 1
ATOM 8375 O O . PHE B 1 413 ? -33.781 21.875 26.766 1 96.62 413 PHE B O 1
ATOM 8382 N N . ASP B 1 414 ? -34.188 19.719 26.266 1 96.38 414 ASP B N 1
ATOM 8383 C CA . ASP B 1 414 ? -34.719 19.422 27.594 1 96.38 414 ASP B CA 1
ATOM 8384 C C . ASP B 1 414 ? -33.781 18.516 28.391 1 96.38 414 ASP B C 1
ATOM 8386 O O . ASP B 1 414 ? -33.812 17.297 28.234 1 96.38 414 ASP B O 1
ATOM 8390 N N . ARG B 1 415 ? -33 19.125 29.312 1 95.56 415 ARG B N 1
ATOM 8391 C CA . ARG B 1 415 ? -32.094 18.406 30.203 1 95.56 415 ARG B CA 1
ATOM 8392 C C . ARG B 1 415 ? -31.234 17.422 29.438 1 95.56 415 ARG B C 1
ATOM 8394 O O . ARG B 1 415 ? -31.172 16.234 29.781 1 95.56 415 ARG B O 1
ATOM 8401 N N . VAL B 1 416 ? -30.672 17.953 28.438 1 96.44 416 VAL B N 1
ATOM 8402 C CA . VAL B 1 416 ? -29.922 17.109 27.5 1 96.44 416 VAL B CA 1
ATOM 8403 C C . VAL B 1 416 ? -28.5 16.891 28.031 1 96.44 416 VAL B C 1
ATOM 8405 O O . VAL B 1 416 ? -27.812 17.844 28.375 1 96.44 416 VAL B O 1
ATOM 8408 N N . THR B 1 417 ? -28.094 15.609 28.141 1 96.12 417 THR B N 1
ATOM 8409 C CA . THR B 1 417 ? -26.734 15.195 28.438 1 96.12 417 THR B CA 1
ATOM 8410 C C . THR B 1 417 ? -26.172 14.352 27.297 1 96.12 417 THR B C 1
ATOM 8412 O O . THR B 1 417 ? -26.844 13.453 26.797 1 96.12 417 THR B O 1
ATOM 8415 N N . PHE B 1 418 ? -24.984 14.75 26.844 1 94.88 418 PHE B N 1
ATOM 8416 C CA . PHE B 1 418 ? -24.391 14.031 25.719 1 94.88 418 PHE B CA 1
ATOM 8417 C C . PHE B 1 418 ? -22.891 13.898 25.891 1 94.88 418 PHE B C 1
ATOM 8419 O O . PHE B 1 418 ? -22.203 14.859 26.281 1 94.88 418 PHE B O 1
ATOM 8426 N N . SER B 1 419 ? -22.406 12.703 25.641 1 92.69 419 SER B N 1
ATOM 8427 C CA . SER B 1 419 ? -20.984 12.414 25.609 1 92.69 419 SER B CA 1
ATOM 8428 C C . SER B 1 419 ? -20.594 11.656 24.344 1 92.69 419 SER B C 1
ATOM 8430 O O . SER B 1 419 ? -21.328 10.766 23.906 1 92.69 419 SER B O 1
ATOM 8432 N N . TYR B 1 420 ? -19.594 12.188 23.688 1 87.56 420 TYR B N 1
ATOM 8433 C CA . TYR B 1 420 ? -19.062 11.398 22.578 1 87.56 420 TYR B CA 1
ATOM 8434 C C . TYR B 1 420 ? -18.484 10.086 23.078 1 87.56 420 TYR B C 1
ATOM 8436 O O . TYR B 1 420 ? -18.031 9.984 24.219 1 87.56 420 TYR B O 1
ATOM 8444 N N . GLU B 1 421 ? -18.516 9.125 22.203 1 81.81 421 GLU B N 1
ATOM 8445 C CA . GLU B 1 421 ? -18 7.82 22.609 1 81.81 421 GLU B CA 1
ATOM 8446 C C . GLU B 1 421 ? -16.516 7.902 22.984 1 81.81 421 GLU B C 1
ATOM 8448 O O . GLU B 1 421 ? -15.711 8.445 22.219 1 81.81 421 GLU B O 1
ATOM 8453 N N . GLY B 1 422 ? -16.141 7.445 24.078 1 73.94 422 GLY B N 1
ATOM 8454 C CA . GLY B 1 422 ? -14.758 7.43 24.531 1 73.94 422 GLY B CA 1
ATOM 8455 C C . GLY B 1 422 ? -14.375 8.664 25.328 1 73.94 422 GLY B C 1
ATOM 8456 O O . GLY B 1 422 ? -13.281 8.734 25.891 1 73.94 422 GLY B O 1
ATOM 8457 N N . ALA B 1 423 ? -15.312 9.656 25.344 1 78.44 423 ALA B N 1
ATOM 8458 C CA . ALA B 1 423 ? -15.008 10.883 26.078 1 78.44 423 ALA B CA 1
ATOM 8459 C C . ALA B 1 423 ? -15.148 10.656 27.578 1 78.44 423 ALA B C 1
ATOM 8461 O O . ALA B 1 423 ? -15.969 9.844 28.016 1 78.44 423 ALA B O 1
ATOM 8462 N N . GLN B 1 424 ? -14.289 11.234 28.312 1 78.31 424 GLN B N 1
ATOM 8463 C CA . GLN B 1 424 ? -14.281 11.07 29.766 1 78.31 424 GLN B CA 1
ATOM 8464 C C . GLN B 1 424 ? -15.375 11.906 30.422 1 78.31 424 GLN B C 1
ATOM 8466 O O . GLN B 1 424 ? -15.891 11.547 31.469 1 78.31 424 GLN B O 1
ATOM 8471 N N . ALA B 1 425 ? -15.68 13.062 29.812 1 84.06 425 ALA B N 1
ATOM 8472 C CA . ALA B 1 425 ? -16.703 13.945 30.359 1 84.06 425 ALA B CA 1
ATOM 8473 C C . ALA B 1 425 ? -17.734 14.305 29.312 1 84.06 425 ALA B C 1
ATOM 8475 O O . ALA B 1 425 ? -17.438 14.328 28.109 1 84.06 425 ALA B O 1
ATOM 8476 N N . PRO B 1 426 ? -18.906 14.492 29.891 1 91.44 426 PRO B N 1
ATOM 8477 C CA . PRO B 1 426 ? -19.953 14.906 28.938 1 91.44 426 PRO B CA 1
ATOM 8478 C C . PRO B 1 426 ? -19.688 16.281 28.344 1 91.44 426 PRO B C 1
ATOM 8480 O O . PRO B 1 426 ? -19.188 17.188 29.031 1 91.44 426 PRO B O 1
ATOM 8483 N N . VAL B 1 427 ? -19.875 16.406 27.078 1 91.94 427 VAL B N 1
ATOM 8484 C CA . VAL B 1 427 ? -19.703 17.672 26.375 1 91.94 427 VAL B CA 1
ATOM 8485 C C . VAL B 1 427 ? -20.844 18.625 26.75 1 91.94 427 VAL B C 1
ATOM 8487 O O . VAL B 1 427 ? -20.641 19.828 26.906 1 91.94 427 VAL B O 1
ATOM 8490 N N . LEU B 1 428 ? -22.047 18.078 26.766 1 93.62 428 LEU B N 1
ATOM 8491 C CA . LEU B 1 428 ? -23.219 18.781 27.266 1 93.62 428 LEU B CA 1
ATOM 8492 C C . LEU B 1 428 ? -23.719 18.125 28.547 1 93.62 428 LEU B C 1
ATOM 8494 O O . LEU B 1 428 ? -23.812 16.891 28.625 1 93.62 428 LEU B O 1
ATOM 8498 N N . ASP B 1 429 ? -23.969 18.984 29.5 1 94.25 429 ASP B N 1
ATOM 8499 C CA . ASP B 1 429 ? -24.375 18.484 30.797 1 94.25 429 ASP B CA 1
ATOM 8500 C C . ASP B 1 429 ? -25.703 19.109 31.25 1 94.25 429 ASP B C 1
ATOM 8502 O O . ASP B 1 429 ? -25.719 20.234 31.75 1 94.25 429 ASP B O 1
ATOM 8506 N N . ASN B 1 430 ? -26.719 18.344 31.188 1 94.06 430 ASN B N 1
ATOM 8507 C CA . ASN B 1 430 ? -28.047 18.75 31.609 1 94.06 430 ASN B CA 1
ATOM 8508 C C . ASN B 1 430 ? -28.422 20.125 31.047 1 94.06 430 ASN B C 1
ATOM 8510 O O . ASN B 1 430 ? -28.844 21.016 31.781 1 94.06 430 ASN B O 1
ATOM 8514 N N . LEU B 1 431 ? -28.234 20.25 29.812 1 95.06 431 LEU B N 1
ATOM 8515 C CA . LEU B 1 431 ? -28.484 21.516 29.125 1 95.06 431 LEU B CA 1
ATOM 8516 C C . LEU B 1 431 ? -29.969 21.703 28.828 1 95.06 431 LEU B C 1
ATOM 8518 O O . LEU B 1 431 ? -30.594 20.828 28.219 1 95.06 431 LEU B O 1
ATOM 8522 N N . SER B 1 432 ? -30.516 22.75 29.359 1 94.94 432 SER B N 1
ATOM 8523 C CA . SER B 1 432 ? -31.875 23.172 29 1 94.94 432 SER B CA 1
ATOM 8524 C C . SER B 1 432 ? -31.859 24.516 28.266 1 94.94 432 SER B C 1
ATOM 8526 O O . SER B 1 432 ? -31.391 25.516 28.797 1 94.94 432 SER B O 1
ATOM 8528 N N . LEU B 1 433 ? -32.344 24.484 27.031 1 94.44 433 LEU B N 1
ATOM 8529 C CA . LEU B 1 433 ? -32.25 25.656 26.172 1 94.44 433 LEU B CA 1
ATOM 8530 C C . LEU B 1 433 ? -33.406 25.688 25.188 1 94.44 433 LEU B C 1
ATOM 8532 O O . LEU B 1 433 ? -33.781 24.641 24.625 1 94.44 433 LEU B O 1
ATOM 8536 N N . LYS B 1 434 ? -34.031 26.812 25.094 1 94.56 434 LYS B N 1
ATOM 8537 C CA . LYS B 1 434 ? -35.094 27.016 24.125 1 94.56 434 LYS B CA 1
ATOM 8538 C C . LYS B 1 434 ? -34.719 28.062 23.078 1 94.56 434 LYS B C 1
ATOM 8540 O O . LYS B 1 434 ? -34.375 29.188 23.422 1 94.56 434 LYS B O 1
ATOM 8545 N N . LEU B 1 435 ? -34.781 27.672 21.828 1 94.5 435 LEU B N 1
ATOM 8546 C CA . LEU B 1 435 ? -34.469 28.547 20.703 1 94.5 435 LEU B CA 1
ATOM 8547 C C . LEU B 1 435 ? -35.719 28.891 19.922 1 94.5 435 LEU B C 1
ATOM 8549 O O . LEU B 1 435 ? -36.344 28.016 19.312 1 94.5 435 LEU B O 1
ATOM 8553 N N . ASN B 1 436 ? -36.031 30.125 19.859 1 92.25 436 ASN B N 1
ATOM 8554 C CA . ASN B 1 436 ? -37.25 30.531 19.188 1 92.25 436 ASN B CA 1
ATOM 8555 C C . ASN B 1 436 ? -37.094 30.594 17.672 1 92.25 436 ASN B C 1
ATOM 8557 O O . ASN B 1 436 ? -36.031 31.016 17.188 1 92.25 436 ASN B O 1
ATOM 8561 N N . ALA B 1 437 ? -38.156 30.188 16.984 1 91.38 437 ALA B N 1
ATOM 8562 C CA . ALA B 1 437 ? -38.156 30.188 15.523 1 91.38 437 ALA B CA 1
ATOM 8563 C C . ALA B 1 437 ? -38.281 31.609 14.969 1 91.38 437 ALA B C 1
ATOM 8565 O O . ALA B 1 437 ? -38.906 32.469 15.586 1 91.38 437 ALA B O 1
ATOM 8566 N N . GLY B 1 438 ? -37.562 31.859 13.852 1 88.69 438 GLY B N 1
ATOM 8567 C CA . GLY B 1 438 ? -37.688 33.125 13.133 1 88.69 438 GLY B CA 1
ATOM 8568 C C . GLY B 1 438 ? -36.656 34.156 13.586 1 88.69 438 GLY B C 1
ATOM 8569 O O . GLY B 1 438 ? -36.688 35.281 13.117 1 88.69 438 GLY B O 1
ATOM 8570 N N . ARG B 1 439 ? -35.781 33.75 14.469 1 89.88 439 ARG B N 1
ATOM 8571 C CA . ARG B 1 439 ? -34.781 34.688 14.992 1 89.88 439 ARG B CA 1
ATOM 8572 C C . ARG B 1 439 ? -33.375 34.25 14.586 1 89.88 439 ARG B C 1
ATOM 8574 O O . ARG B 1 439 ? -33.156 33.094 14.234 1 89.88 439 ARG B O 1
ATOM 8581 N N . SER B 1 440 ? -32.531 35.25 14.555 1 92.38 440 SER B N 1
ATOM 8582 C CA . SER B 1 440 ? -31.125 34.969 14.367 1 92.38 440 SER B CA 1
ATOM 8583 C C . SER B 1 440 ? -30.422 34.812 15.711 1 92.38 440 SER B C 1
ATOM 8585 O O . SER B 1 440 ? -30.25 35.781 16.453 1 92.38 440 SER B O 1
ATOM 8587 N N . ILE B 1 441 ? -30 33.594 15.938 1 94.12 441 ILE B N 1
ATOM 8588 C CA . ILE B 1 441 ? -29.438 33.25 17.234 1 94.12 441 ILE B CA 1
ATOM 8589 C C . ILE B 1 441 ? -27.969 32.875 17.094 1 94.12 441 ILE B C 1
ATOM 8591 O O . ILE B 1 441 ? -27.609 32.094 16.219 1 94.12 441 ILE B O 1
ATOM 8595 N N . ALA B 1 442 ? -27.125 33.469 17.891 1 93.94 442 ALA B N 1
ATOM 8596 C CA . ALA B 1 442 ? -25.703 33.125 17.906 1 93.94 442 ALA B CA 1
ATOM 8597 C C . ALA B 1 442 ? -25.328 32.344 19.141 1 93.94 442 ALA B C 1
ATOM 8599 O O . ALA B 1 442 ? -25.797 32.625 20.25 1 93.94 442 ALA B O 1
ATOM 8600 N N . ILE B 1 443 ? -24.609 31.328 18.922 1 94.06 443 ILE B N 1
ATOM 8601 C CA . ILE B 1 443 ? -24.062 30.516 20.016 1 94.06 443 ILE B CA 1
ATOM 8602 C C . ILE B 1 443 ? -22.562 30.75 20.109 1 94.06 443 ILE B C 1
ATOM 8604 O O . ILE B 1 443 ? -21.812 30.438 19.172 1 94.06 443 ILE B O 1
ATOM 8608 N N . VAL B 1 444 ? -22.141 31.281 21.266 1 91.62 444 VAL B N 1
ATOM 8609 C CA . VAL B 1 444 ? -20.719 31.625 21.422 1 91.62 444 VAL B CA 1
ATOM 8610 C C . VAL B 1 444 ? -20.156 30.938 22.656 1 91.62 444 VAL B C 1
ATOM 8612 O O . VAL B 1 444 ? -20.906 30.547 23.547 1 91.62 444 VAL B O 1
ATOM 8615 N N . GLY B 1 445 ? -18.859 30.719 22.641 1 86.62 445 GLY B N 1
ATOM 8616 C CA . GLY B 1 445 ? -18.141 30.062 23.734 1 86.62 445 GLY B CA 1
ATOM 8617 C C . GLY B 1 445 ? -16.75 29.625 23.344 1 86.62 445 GLY B C 1
ATOM 8618 O O . GLY B 1 445 ? -16.375 29.688 22.172 1 86.62 445 GLY B O 1
ATOM 8619 N N . PRO B 1 446 ? -16.031 29.25 24.344 1 79.56 446 PRO B N 1
ATOM 8620 C CA . PRO B 1 446 ? -14.68 28.781 24.047 1 79.56 446 PRO B CA 1
ATOM 8621 C C . PRO B 1 446 ? -14.688 27.484 23.219 1 79.56 446 PRO B C 1
ATOM 8623 O O . PRO B 1 446 ? -15.742 26.875 23.047 1 79.56 446 PRO B O 1
ATOM 8626 N N . SER B 1 447 ? -13.586 27.219 22.562 1 74.56 447 SER B N 1
ATOM 8627 C CA . SER B 1 447 ? -13.453 25.984 21.812 1 74.56 447 SER B CA 1
ATOM 8628 C C . SER B 1 447 ? -13.727 24.766 22.703 1 74.56 447 SER B C 1
ATOM 8630 O O . SER B 1 447 ? -13.289 24.719 23.844 1 74.56 447 SER B O 1
ATOM 8632 N N . GLY B 1 448 ? -14.484 23.844 22.25 1 78 448 GLY B N 1
ATOM 8633 C CA . GLY B 1 448 ? -14.773 22.625 23 1 78 448 GLY B CA 1
ATOM 8634 C C . GLY B 1 448 ? -15.953 22.766 23.938 1 78 448 GLY B C 1
ATOM 8635 O O . GLY B 1 448 ? -16.266 21.844 24.703 1 78 448 GLY B O 1
ATOM 8636 N N . SER B 1 449 ? -16.562 23.906 23.875 1 82.12 449 SER B N 1
ATOM 8637 C CA . SER B 1 449 ? -17.656 24.156 24.812 1 82.12 449 SER B CA 1
ATOM 8638 C C . SER B 1 449 ? -18.906 23.391 24.438 1 82.12 449 SER B C 1
ATOM 8640 O O . SER B 1 449 ? -19.844 23.266 25.234 1 82.12 449 SER B O 1
ATOM 8642 N N . GLY B 1 450 ? -18.969 22.844 23.203 1 87.5 450 GLY B N 1
ATOM 8643 C CA . GLY B 1 450 ? -20.125 22.047 22.781 1 87.5 450 GLY B CA 1
ATOM 8644 C C . GLY B 1 450 ? -20.969 22.734 21.719 1 87.5 450 GLY B C 1
ATOM 8645 O O . GLY B 1 450 ? -22.047 22.25 21.391 1 87.5 450 GLY B O 1
ATOM 8646 N N . LYS B 1 451 ? -20.578 23.812 21.188 1 89.5 451 LYS B N 1
ATOM 8647 C CA . LYS B 1 451 ? -21.328 24.562 20.188 1 89.5 451 LYS B CA 1
ATOM 8648 C C . LYS B 1 451 ? -21.688 23.688 19 1 89.5 451 LYS B C 1
ATOM 8650 O O . LYS B 1 451 ? -22.859 23.609 18.609 1 89.5 451 LYS B O 1
ATOM 8655 N N . SER B 1 452 ? -20.656 22.984 18.438 1 89.38 452 SER B N 1
ATOM 8656 C CA . SER B 1 452 ? -20.875 22.125 17.281 1 89.38 452 SER B CA 1
ATOM 8657 C C . SER B 1 452 ? -21.766 20.922 17.625 1 89.38 452 SER B C 1
ATOM 8659 O O . SER B 1 452 ? -22.531 20.453 16.797 1 89.38 452 SER B O 1
ATOM 8661 N N . THR B 1 453 ? -21.672 20.484 18.859 1 92.31 453 THR B N 1
ATOM 8662 C CA . THR B 1 453 ? -22.469 19.359 19.344 1 92.31 453 THR B CA 1
ATOM 8663 C C . THR B 1 453 ? -23.953 19.719 19.328 1 92.31 453 THR B C 1
ATOM 8665 O O . THR B 1 453 ? -24.797 18.875 19 1 92.31 453 THR B O 1
ATOM 8668 N N . LEU B 1 454 ? -24.219 20.969 19.641 1 93.88 454 LEU B N 1
ATOM 8669 C CA . LEU B 1 454 ? -25.609 21.406 19.625 1 93.88 454 LEU B CA 1
ATOM 8670 C C . LEU B 1 454 ? -26.203 21.281 18.219 1 93.88 454 LEU B C 1
ATOM 8672 O O . LEU B 1 454 ? -27.312 20.781 18.062 1 93.88 454 LEU B O 1
ATOM 8676 N N . ILE B 1 455 ? -25.484 21.688 17.266 1 93 455 ILE B N 1
ATOM 8677 C CA . ILE B 1 455 ? -25.922 21.625 15.883 1 93 455 ILE B CA 1
ATOM 8678 C C . ILE B 1 455 ? -26.078 20.172 15.453 1 93 455 ILE B C 1
ATOM 8680 O O . ILE B 1 455 ? -27.078 19.812 14.805 1 93 455 ILE B O 1
ATOM 8684 N N . ASN B 1 456 ? -25.25 19.312 15.844 1 93.44 456 ASN B N 1
ATOM 8685 C CA . ASN B 1 456 ? -25.281 17.891 15.508 1 93.44 456 ASN B CA 1
ATOM 8686 C C . ASN B 1 456 ? -26.516 17.203 16.094 1 93.44 456 ASN B C 1
ATOM 8688 O O . ASN B 1 456 ? -27.094 16.312 15.469 1 93.44 456 ASN B O 1
ATOM 8692 N N . LEU B 1 457 ? -26.859 17.641 17.25 1 94.44 457 LEU B N 1
ATOM 8693 C CA . LEU B 1 457 ? -28.016 17.062 17.906 1 94.44 457 LEU B CA 1
ATOM 8694 C C . LEU B 1 457 ? -29.312 17.531 17.25 1 94.44 457 LEU B C 1
ATOM 8696 O O . LEU B 1 457 ? -30.266 16.766 17.141 1 94.44 457 LEU B O 1
ATOM 8700 N N . ILE B 1 458 ? -29.312 18.797 16.844 1 94.56 458 ILE B N 1
ATOM 8701 C CA . ILE B 1 458 ? -30.5 19.328 16.172 1 94.56 458 ILE B CA 1
ATOM 8702 C C . ILE B 1 458 ? -30.75 18.562 14.883 1 94.56 458 ILE B C 1
ATOM 8704 O O . ILE B 1 458 ? -31.891 18.25 14.547 1 94.56 458 ILE B O 1
ATOM 8708 N N . LEU B 1 459 ? -29.672 18.156 14.266 1 93.81 459 LEU B N 1
ATOM 8709 C CA . LEU B 1 459 ? -29.75 17.453 12.992 1 93.81 459 LEU B CA 1
ATOM 8710 C C . LEU B 1 459 ? -29.953 15.953 13.211 1 93.81 459 LEU B C 1
ATOM 8712 O O . LEU B 1 459 ? -30.078 15.188 12.25 1 93.81 459 LEU B O 1
ATOM 8716 N N . ARG B 1 460 ? -29.922 15.531 14.422 1 93.44 460 ARG B N 1
ATOM 8717 C CA . ARG B 1 460 ? -30.047 14.125 14.805 1 93.44 460 ARG B CA 1
ATOM 8718 C C . ARG B 1 460 ? -28.922 13.297 14.188 1 93.44 460 ARG B C 1
ATOM 8720 O O . ARG B 1 460 ? -29.156 12.172 13.734 1 93.44 460 ARG B O 1
ATOM 8727 N N . LEU B 1 461 ? -27.812 13.938 14.016 1 91.38 461 LEU B N 1
ATOM 8728 C CA . LEU B 1 461 ? -26.625 13.172 13.656 1 91.38 461 LEU B CA 1
ATOM 8729 C C . LEU B 1 461 ? -26.156 12.32 14.828 1 91.38 461 LEU B C 1
ATOM 8731 O O . LEU B 1 461 ? -25.516 11.289 14.625 1 91.38 461 LEU B O 1
ATOM 8735 N N . TYR B 1 462 ? -26.438 12.828 16.031 1 91 462 TYR B N 1
ATOM 8736 C CA . TYR B 1 462 ? -26.234 12.117 17.281 1 91 462 TYR B CA 1
ATOM 8737 C C . TYR B 1 462 ? -27.5 12.094 18.109 1 91 462 TYR B C 1
ATOM 8739 O O . TYR B 1 462 ? -28.391 12.93 17.922 1 91 462 TYR B O 1
ATOM 8747 N N . VAL B 1 463 ? -27.516 11.102 19.016 1 90.56 463 VAL B N 1
ATOM 8748 C CA . VAL B 1 463 ? -28.641 11.008 19.938 1 90.56 463 VAL B CA 1
ATOM 8749 C C . VAL B 1 463 ? -28.156 11.25 21.359 1 90.56 463 VAL B C 1
ATOM 8751 O O . VAL B 1 463 ? -27.125 10.711 21.781 1 90.56 463 VAL B O 1
ATOM 8754 N N . PRO B 1 464 ? -28.891 12.141 21.984 1 93.44 464 PRO B N 1
ATOM 8755 C CA . PRO B 1 464 ? -28.484 12.43 23.359 1 93.44 464 PRO B CA 1
ATOM 8756 C C . PRO B 1 464 ? -28.547 11.195 24.25 1 93.44 464 PRO B C 1
ATOM 8758 O O . PRO B 1 464 ? -29.359 10.305 24.031 1 93.44 464 PRO B O 1
ATOM 8761 N N . ASP B 1 465 ? -27.734 11.195 25.266 1 93.31 465 ASP B N 1
ATOM 8762 C CA . ASP B 1 465 ? -27.719 10.117 26.25 1 93.31 465 ASP B CA 1
ATOM 8763 C C . ASP B 1 465 ? -28.891 10.227 27.219 1 93.31 465 ASP B C 1
ATOM 8765 O O . ASP B 1 465 ? -29.5 9.219 27.594 1 93.31 465 ASP B O 1
ATOM 8769 N N . GLU B 1 466 ? -29.109 11.391 27.656 1 95.19 466 GLU B N 1
ATOM 8770 C CA . GLU B 1 466 ? -30.234 11.727 28.531 1 95.19 466 GLU B CA 1
ATOM 8771 C C . GLU B 1 466 ? -30.969 12.977 28.047 1 95.19 466 GLU B C 1
ATOM 8773 O O . GLU B 1 466 ? -30.375 13.805 27.344 1 95.19 466 GLU B O 1
ATOM 8778 N N . GLY B 1 467 ? -32.219 12.938 28.312 1 95.81 467 GLY B N 1
ATOM 8779 C CA . GLY B 1 467 ? -33 14.078 27.875 1 95.81 467 GLY B CA 1
ATOM 8780 C C . GLY B 1 467 ? -33.5 13.945 26.438 1 95.81 467 GLY B C 1
ATOM 8781 O O . GLY B 1 467 ? -33.531 12.844 25.891 1 95.81 467 GLY B O 1
ATOM 8782 N N . ARG B 1 468 ? -34 15.07 25.922 1 95.69 468 ARG B N 1
ATOM 8783 C CA . ARG B 1 468 ? -34.531 15 24.562 1 95.69 468 ARG B CA 1
ATOM 8784 C C . ARG B 1 468 ? -34.406 16.359 23.859 1 95.69 468 ARG B C 1
ATOM 8786 O O . ARG B 1 468 ? -34.406 17.391 24.516 1 95.69 468 ARG B O 1
ATOM 8793 N N . VAL B 1 469 ? -34.281 16.312 22.625 1 95.94 469 VAL B N 1
ATOM 8794 C CA . VAL B 1 469 ? -34.375 17.469 21.734 1 95.94 469 VAL B CA 1
ATOM 8795 C C . VAL B 1 469 ? -35.719 17.469 21.031 1 95.94 469 VAL B C 1
ATOM 8797 O O . VAL B 1 469 ? -36.125 16.453 20.453 1 95.94 469 VAL B O 1
ATOM 8800 N N . ALA B 1 470 ? -36.375 18.594 21.172 1 95.88 470 ALA B N 1
ATOM 8801 C CA . ALA B 1 470 ? -37.719 18.656 20.609 1 95.88 470 ALA B CA 1
ATOM 8802 C C . ALA B 1 470 ? -37.875 19.859 19.688 1 95.88 470 ALA B C 1
ATOM 8804 O O . ALA B 1 470 ? -37.281 20.906 19.922 1 95.88 470 ALA B O 1
ATOM 8805 N N . ILE B 1 471 ? -38.688 19.688 18.672 1 94.88 471 ILE B N 1
ATOM 8806 C CA . ILE B 1 471 ? -39.094 20.766 17.766 1 94.88 471 ILE B CA 1
ATOM 8807 C C . ILE B 1 471 ? -40.594 20.953 17.828 1 94.88 471 ILE B C 1
ATOM 8809 O O . ILE B 1 471 ? -41.375 20.031 17.531 1 94.88 471 ILE B O 1
ATOM 8813 N N . ASP B 1 472 ? -40.969 22.094 18.203 1 93.5 472 ASP B N 1
ATOM 8814 C CA . ASP B 1 472 ? -42.375 22.406 18.422 1 93.5 472 ASP B CA 1
ATOM 8815 C C . ASP B 1 472 ? -43.031 21.375 19.328 1 93.5 472 ASP B C 1
ATOM 8817 O O . ASP B 1 472 ? -44.125 20.891 19.047 1 93.5 472 ASP B O 1
ATOM 8821 N N . GLY B 1 473 ? -42.25 20.891 20.234 1 90.81 473 GLY B N 1
ATOM 8822 C CA . GLY B 1 473 ? -42.75 19.984 21.25 1 90.81 473 GLY B CA 1
ATOM 8823 C C . GLY B 1 473 ? -42.625 18.531 20.875 1 90.81 473 GLY B C 1
ATOM 8824 O O . GLY B 1 473 ? -42.812 17.641 21.719 1 90.81 473 GLY B O 1
ATOM 8825 N N . VAL B 1 474 ? -42.312 18.219 19.703 1 92.44 474 VAL B N 1
ATOM 8826 C CA . VAL B 1 474 ? -42.188 16.828 19.25 1 92.44 474 VAL B CA 1
ATOM 8827 C C . VAL B 1 474 ? -40.75 16.359 19.359 1 92.44 474 VAL B C 1
ATOM 8829 O O . VAL B 1 474 ? -39.844 17 18.844 1 92.44 474 VAL B O 1
ATOM 8832 N N . ASP B 1 475 ? -40.688 15.188 19.969 1 93.31 475 ASP B N 1
ATOM 8833 C CA . ASP B 1 475 ? -39.344 14.586 20.062 1 93.31 475 ASP B CA 1
ATOM 8834 C C . ASP B 1 475 ? -38.812 14.219 18.688 1 93.31 475 ASP B C 1
ATOM 8836 O O . ASP B 1 475 ? -39.469 13.523 17.922 1 93.31 475 ASP B O 1
ATOM 8840 N N . ILE B 1 476 ? -37.594 14.625 18.406 1 93.5 476 ILE B N 1
ATOM 8841 C CA . ILE B 1 476 ? -37.062 14.461 17.062 1 93.5 476 ILE B CA 1
ATOM 8842 C C . ILE B 1 476 ? -36.781 12.984 16.781 1 93.5 476 ILE B C 1
ATOM 8844 O O . ILE B 1 476 ? -36.625 12.578 15.633 1 93.5 476 ILE B O 1
ATOM 8848 N N . ARG B 1 477 ? -36.75 12.008 17.797 1 92.81 477 ARG B N 1
ATOM 8849 C CA . ARG B 1 477 ? -36.562 10.57 17.641 1 92.81 477 ARG B CA 1
ATOM 8850 C C . ARG B 1 477 ? -37.844 9.898 17.125 1 92.81 477 ARG B C 1
ATOM 8852 O O . ARG B 1 477 ? -37.812 8.758 16.656 1 92.81 477 ARG B O 1
ATOM 8859 N N . ARG B 1 478 ? -38.875 10.703 17.062 1 92.06 478 ARG B N 1
ATOM 8860 C CA . ARG B 1 478 ? -40.156 10.117 16.703 1 92.06 478 ARG B CA 1
ATOM 8861 C C . ARG B 1 478 ? -40.531 10.484 15.266 1 92.06 478 ARG B C 1
ATOM 8863 O O . ARG B 1 478 ? -41.562 10.016 14.75 1 92.06 478 ARG B O 1
ATOM 8870 N N . VAL B 1 479 ? -39.781 11.273 14.656 1 92.94 479 VAL B N 1
ATOM 8871 C CA . VAL B 1 479 ? -40.031 11.664 13.273 1 92.94 479 VAL B CA 1
ATOM 8872 C C . VAL B 1 479 ? -38.969 11.086 12.352 1 92.94 479 VAL B C 1
ATOM 8874 O O . VAL B 1 479 ? -37.938 10.609 12.828 1 92.94 479 VAL B O 1
ATOM 8877 N N . THR B 1 480 ? -39.281 11.117 11.062 1 93.81 480 THR B N 1
ATOM 8878 C CA . THR B 1 480 ? -38.312 10.602 10.109 1 93.81 480 THR B CA 1
ATOM 8879 C C . THR B 1 480 ? -37.125 11.555 9.969 1 93.81 480 THR B C 1
ATOM 8881 O O . THR B 1 480 ? -37.312 12.781 9.969 1 93.81 480 THR B O 1
ATOM 8884 N N . ARG B 1 481 ? -35.969 11.023 9.891 1 92.06 481 ARG B N 1
ATOM 8885 C CA . ARG B 1 481 ? -34.75 11.812 9.711 1 92.06 481 ARG B CA 1
ATOM 8886 C C . ARG B 1 481 ? -34.812 12.609 8.406 1 92.06 481 ARG B C 1
ATOM 8888 O O . ARG B 1 481 ? -34.344 13.75 8.352 1 92.06 481 ARG B O 1
ATOM 8895 N N . GLU B 1 482 ? -35.406 12.031 7.461 1 91.19 482 GLU B N 1
ATOM 8896 C CA . GLU B 1 482 ? -35.5 12.688 6.16 1 91.19 482 GLU B CA 1
ATOM 8897 C C . GLU B 1 482 ? -36.312 13.969 6.238 1 91.19 482 GLU B C 1
ATOM 8899 O O . GLU B 1 482 ? -35.875 15.008 5.727 1 91.19 482 GLU B O 1
ATOM 8904 N N . SER B 1 483 ? -37.438 13.852 6.914 1 92.44 483 SER B N 1
ATOM 8905 C CA . SER B 1 483 ? -38.281 15.023 7.031 1 92.44 483 SER B CA 1
ATOM 8906 C C . SER B 1 483 ? -37.656 16.094 7.922 1 92.44 483 SER B C 1
ATOM 8908 O O . SER B 1 483 ? -37.781 17.281 7.66 1 92.44 483 SER B O 1
ATOM 8910 N N . LEU B 1 484 ? -37 15.688 8.898 1 93.44 484 LEU B N 1
ATOM 8911 C CA . LEU B 1 484 ? -36.312 16.594 9.805 1 93.44 484 LEU B CA 1
ATOM 8912 C C . LEU B 1 484 ? -35.219 17.375 9.07 1 93.44 484 LEU B C 1
ATOM 8914 O O . LEU B 1 484 ? -35.188 18.609 9.125 1 93.44 484 LEU B O 1
ATOM 8918 N N . ARG B 1 485 ? -34.438 16.688 8.383 1 93.06 485 ARG B N 1
ATOM 8919 C CA . ARG B 1 485 ? -33.281 17.281 7.73 1 93.06 485 ARG B CA 1
ATOM 8920 C C . ARG B 1 485 ? -33.688 18.047 6.469 1 93.06 485 ARG B C 1
ATOM 8922 O O . ARG B 1 485 ? -33 18.984 6.051 1 93.06 485 ARG B O 1
ATOM 8929 N N . ALA B 1 486 ? -34.812 17.641 5.926 1 91.5 486 ALA B N 1
ATOM 8930 C CA . ALA B 1 486 ? -35.312 18.344 4.742 1 91.5 486 ALA B CA 1
ATOM 8931 C C . ALA B 1 486 ? -35.75 19.766 5.09 1 91.5 486 ALA B C 1
ATOM 8933 O O . ALA B 1 486 ? -35.719 20.656 4.23 1 91.5 486 ALA B O 1
ATOM 8934 N N . SER B 1 487 ? -36 19.969 6.312 1 91.06 487 SER B N 1
ATOM 8935 C CA . SER B 1 487 ? -36.469 21.281 6.758 1 91.06 487 SER B CA 1
ATOM 8936 C C . SER B 1 487 ? -35.281 22.172 7.176 1 91.06 487 SER B C 1
ATOM 8938 O O . SER B 1 487 ? -35.469 23.344 7.461 1 91.06 487 SER B O 1
ATOM 8940 N N . MET B 1 488 ? -34.156 21.609 7.094 1 92.88 488 MET B N 1
ATOM 8941 C CA . MET B 1 488 ? -33 22.328 7.582 1 92.88 488 MET B CA 1
ATOM 8942 C C . MET B 1 488 ? -31.875 22.328 6.535 1 92.88 488 MET B C 1
ATOM 8944 O O . MET B 1 488 ? -31.953 21.609 5.543 1 92.88 488 MET B O 1
ATOM 8948 N N . ALA B 1 489 ? -30.969 23.25 6.688 1 92.25 489 ALA B N 1
ATOM 8949 C CA . ALA B 1 489 ? -29.719 23.266 5.938 1 92.25 489 ALA B CA 1
ATOM 8950 C C . ALA B 1 489 ? -28.547 23.672 6.828 1 92.25 489 ALA B C 1
ATOM 8952 O O . ALA B 1 489 ? -28.719 24.422 7.789 1 92.25 489 ALA B O 1
ATOM 8953 N N . VAL B 1 490 ? -27.406 23.094 6.496 1 92.25 490 VAL B N 1
ATOM 8954 C CA . VAL B 1 490 ? -26.281 23.328 7.375 1 92.25 490 VAL B CA 1
ATOM 8955 C C . VAL B 1 490 ? -25.047 23.688 6.543 1 92.25 490 VAL B C 1
ATOM 8957 O O . VAL B 1 490 ? -24.875 23.188 5.438 1 92.25 490 VAL B O 1
ATOM 8960 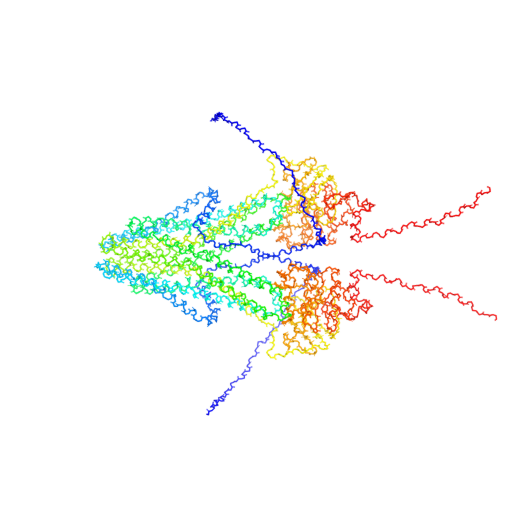N N . VAL B 1 491 ? -24.344 24.625 7.039 1 90.12 491 VAL B N 1
ATOM 8961 C CA . VAL B 1 491 ? -23 24.938 6.539 1 90.12 491 VAL B CA 1
ATOM 8962 C C . VAL B 1 491 ? -21.953 24.609 7.609 1 90.12 491 VAL B C 1
ATOM 8964 O O . VAL B 1 491 ? -21.891 25.281 8.641 1 90.12 491 VAL B O 1
ATOM 8967 N N . PHE B 1 492 ? -21.188 23.625 7.34 1 88.81 492 PHE B N 1
ATOM 8968 C CA . PHE B 1 492 ? -20.203 23.141 8.312 1 88.81 492 PHE B CA 1
ATOM 8969 C C . PHE B 1 492 ? -18.922 23.938 8.234 1 88.81 492 PHE B C 1
ATOM 8971 O O . PHE B 1 492 ? -18.719 24.719 7.297 1 88.81 492 PHE B O 1
ATOM 8978 N N . GLN B 1 493 ? -18.094 23.656 9.273 1 79.06 493 GLN B N 1
ATOM 8979 C CA . GLN B 1 493 ? -16.781 24.281 9.336 1 79.06 493 GLN B CA 1
ATOM 8980 C C . GLN B 1 493 ? -15.898 23.828 8.172 1 79.06 493 GLN B C 1
ATOM 8982 O O . GLN B 1 493 ? -15.266 24.656 7.512 1 79.06 493 GLN B O 1
ATOM 8987 N N . GLU B 1 494 ? -15.883 22.516 8.031 1 77.38 494 GLU B N 1
ATOM 8988 C CA . GLU B 1 494 ? -15.188 21.969 6.871 1 77.38 494 GLU B CA 1
ATOM 8989 C C . GLU B 1 494 ? -16.141 21.828 5.684 1 77.38 494 GLU B C 1
ATOM 8991 O O . GLU B 1 494 ? -17.094 21.062 5.742 1 77.38 494 GLU B O 1
ATOM 8996 N N . ASN B 1 495 ? -15.859 22.719 4.699 1 77.94 495 ASN B N 1
ATOM 8997 C CA . ASN B 1 495 ? -16.734 22.703 3.531 1 77.94 495 ASN B CA 1
ATOM 8998 C C . ASN B 1 495 ? -16.297 21.641 2.527 1 77.94 495 ASN B C 1
ATOM 9000 O O . ASN B 1 495 ? -15.383 21.859 1.735 1 77.94 495 ASN B O 1
ATOM 9004 N N . MET B 1 496 ? -16.984 20.594 2.605 1 84.06 496 MET B N 1
ATOM 9005 C CA . MET B 1 496 ? -16.656 19.516 1.682 1 84.06 496 MET B CA 1
ATOM 9006 C C . MET B 1 496 ? -17.516 19.594 0.42 1 84.06 496 MET B C 1
ATOM 9008 O O . MET B 1 496 ? -18.734 19.766 0.499 1 84.06 496 MET B O 1
ATOM 9012 N N . LEU B 1 497 ? -16.828 19.703 -0.691 1 87.88 497 LEU B N 1
ATOM 9013 C CA . LEU B 1 497 ? -17.5 19.656 -1.988 1 87.88 497 LEU B CA 1
ATOM 9014 C C . LEU B 1 497 ? -17.203 18.328 -2.693 1 87.88 497 LEU B C 1
ATOM 9016 O O . LEU B 1 497 ? -16.188 17.703 -2.428 1 87.88 497 LEU B O 1
ATOM 9020 N N . PHE B 1 498 ? -18.109 17.922 -3.475 1 89.31 498 PHE B N 1
ATOM 9021 C CA . PHE B 1 498 ? -17.953 16.672 -4.207 1 89.31 498 PHE B CA 1
ATOM 9022 C C . PHE B 1 498 ? -17.266 16.906 -5.551 1 89.31 498 PHE B C 1
ATOM 9024 O O . PHE B 1 498 ? -17.359 18 -6.109 1 89.31 498 PHE B O 1
ATOM 9031 N N . ASN B 1 499 ? -16.609 15.875 -6.043 1 88.19 499 ASN B N 1
ATOM 9032 C CA . ASN B 1 499 ? -15.922 15.969 -7.328 1 88.19 499 ASN B CA 1
ATOM 9033 C C . ASN B 1 499 ? -16.906 15.945 -8.492 1 88.19 499 ASN B C 1
ATOM 9035 O O . ASN B 1 499 ? -16.984 14.961 -9.227 1 88.19 499 ASN B O 1
ATOM 9039 N N . MET B 1 500 ? -17.547 17 -8.633 1 89.94 500 MET B N 1
ATOM 9040 C CA . MET B 1 500 ? -18.5 17.266 -9.711 1 89.94 500 MET B CA 1
ATOM 9041 C C . MET B 1 500 ? -18.484 18.734 -10.102 1 89.94 500 MET B C 1
ATOM 9043 O O . MET B 1 500 ? -17.625 19.5 -9.648 1 89.94 500 MET B O 1
ATOM 9047 N N . SER B 1 501 ? -19.422 19.125 -10.945 1 93.69 501 SER B N 1
ATOM 9048 C CA . SER B 1 501 ? -19.469 20.516 -11.375 1 93.69 501 SER B CA 1
ATOM 9049 C C . SER B 1 501 ? -20 21.422 -10.273 1 93.69 501 SER B C 1
ATOM 9051 O O . SER B 1 501 ? -20.641 20.938 -9.328 1 93.69 501 SER B O 1
ATOM 9053 N N . ILE B 1 502 ? -19.719 22.688 -10.375 1 95.12 502 ILE B N 1
ATOM 9054 C CA . ILE B 1 502 ? -20.25 23.656 -9.43 1 95.12 502 ILE B CA 1
ATOM 9055 C C . ILE B 1 502 ? -21.766 23.609 -9.43 1 95.12 502 ILE B C 1
ATOM 9057 O O . ILE B 1 502 ? -22.406 23.625 -8.367 1 95.12 502 ILE B O 1
ATOM 9061 N N . ARG B 1 503 ? -22.312 23.438 -10.586 1 95.81 503 ARG B N 1
ATOM 9062 C CA . ARG B 1 503 ? -23.766 23.344 -10.75 1 95.81 503 ARG B CA 1
ATOM 9063 C C . ARG B 1 503 ? -24.328 22.188 -9.93 1 95.81 503 ARG B C 1
ATOM 9065 O O . ARG B 1 503 ? -25.281 22.359 -9.18 1 95.81 503 ARG B O 1
ATOM 9072 N N . GLU B 1 504 ? -23.734 21.125 -10.078 1 93.19 504 GLU B N 1
ATOM 9073 C CA . GLU B 1 504 ? -24.234 19.922 -9.422 1 93.19 504 GLU B CA 1
ATOM 9074 C C . GLU B 1 504 ? -24.031 19.984 -7.914 1 93.19 504 GLU B C 1
ATOM 9076 O O . GLU B 1 504 ? -24.828 19.469 -7.145 1 93.19 504 GLU B O 1
ATOM 9081 N N . ASN B 1 505 ? -22.938 20.578 -7.512 1 93.81 505 ASN B N 1
ATOM 9082 C CA . ASN B 1 505 ? -22.688 20.75 -6.082 1 93.81 505 ASN B CA 1
ATOM 9083 C C . ASN B 1 505 ? -23.781 21.594 -5.422 1 93.81 505 ASN B C 1
ATOM 9085 O O . ASN B 1 505 ? -24.219 21.297 -4.312 1 93.81 505 ASN B O 1
ATOM 9089 N N . ILE B 1 506 ? -24.188 22.609 -6.129 1 95.44 506 ILE B N 1
ATOM 9090 C CA . ILE B 1 506 ? -25.25 23.469 -5.605 1 95.44 506 ILE B CA 1
ATOM 9091 C C . ILE B 1 506 ? -26.578 22.719 -5.656 1 95.44 506 ILE B C 1
ATOM 9093 O O . ILE B 1 506 ? -27.359 22.766 -4.699 1 95.44 506 ILE B O 1
ATOM 9097 N N . ARG B 1 507 ? -26.781 21.984 -6.699 1 94.88 507 ARG B N 1
ATOM 9098 C CA . ARG B 1 507 ? -28.031 21.266 -6.922 1 94.88 507 ARG B CA 1
ATOM 9099 C C . ARG B 1 507 ? -28.219 20.172 -5.883 1 94.88 507 ARG B C 1
ATOM 9101 O O . ARG B 1 507 ? -29.344 19.703 -5.656 1 94.88 507 ARG B O 1
ATOM 9108 N N . LEU B 1 508 ? -27.219 19.734 -5.223 1 92.75 508 LEU B N 1
ATOM 9109 C CA . LEU B 1 508 ? -27.297 18.703 -4.195 1 92.75 508 LEU B CA 1
ATOM 9110 C C . LEU B 1 508 ? -28.172 19.156 -3.029 1 92.75 508 LEU B C 1
ATOM 9112 O O . LEU B 1 508 ? -28.672 18.328 -2.262 1 92.75 508 LEU B O 1
ATOM 9116 N N . GLY B 1 509 ? -28.281 20.469 -2.85 1 93.06 509 GLY B N 1
ATOM 9117 C CA . GLY B 1 509 ? -29.141 21 -1.793 1 93.06 509 GLY B CA 1
ATOM 9118 C C . GLY B 1 509 ? -30.609 20.75 -2.035 1 93.06 509 GLY B C 1
ATOM 9119 O O . GLY B 1 509 ? -31.391 20.656 -1.089 1 93.06 509 GLY B O 1
ATOM 9120 N N . LYS B 1 510 ? -31.031 20.797 -3.203 1 92.62 510 LYS B N 1
ATOM 9121 C CA . LYS B 1 510 ? -32.406 20.547 -3.635 1 92.62 510 LYS B CA 1
ATOM 9122 C C . LYS B 1 510 ? -32.406 19.703 -4.91 1 92.62 510 LYS B C 1
ATOM 9124 O O . LYS B 1 510 ? -32.219 20.219 -6.008 1 92.62 510 LYS B O 1
ATOM 9129 N N . GLU B 1 511 ? -32.906 18.469 -4.652 1 87.62 511 GLU B N 1
ATOM 9130 C CA . GLU B 1 511 ? -32.938 17.562 -5.801 1 87.62 511 GLU B CA 1
ATOM 9131 C C . GLU B 1 511 ? -33.969 18.016 -6.828 1 87.62 511 GLU B C 1
ATOM 9133 O O . GLU B 1 511 ? -35.094 18.375 -6.477 1 87.62 511 GLU B O 1
ATOM 9138 N N . GLY B 1 512 ? -33.594 18.156 -8.117 1 87.94 512 GLY B N 1
ATOM 9139 C CA . GLY B 1 512 ? -34.531 18.531 -9.188 1 87.94 512 GLY B CA 1
ATOM 9140 C C . GLY B 1 512 ? -34.531 20.016 -9.453 1 87.94 512 GLY B C 1
ATOM 9141 O O . GLY B 1 512 ? -35.312 20.484 -10.297 1 87.94 512 GLY B O 1
ATOM 9142 N N . ALA B 1 513 ? -33.75 20.719 -8.617 1 93.44 513 ALA B N 1
ATOM 9143 C CA . ALA B 1 513 ? -33.719 22.156 -8.859 1 93.44 513 ALA B CA 1
ATOM 9144 C C . ALA B 1 513 ? -33.312 22.469 -10.297 1 93.44 513 ALA B C 1
ATOM 9146 O O . ALA B 1 513 ? -32.469 21.781 -10.867 1 93.44 513 ALA B O 1
ATOM 9147 N N . ASP B 1 514 ? -33.906 23.391 -10.875 1 95.12 514 ASP B N 1
ATOM 9148 C CA . ASP B 1 514 ? -33.594 23.781 -12.242 1 95.12 514 ASP B CA 1
ATOM 9149 C C . ASP B 1 514 ? -32.406 24.734 -12.266 1 95.12 514 ASP B C 1
ATOM 9151 O O . ASP B 1 514 ? -31.906 25.156 -11.219 1 95.12 514 ASP B O 1
ATOM 9155 N N . ASP B 1 515 ? -31.984 25.125 -13.414 1 95.5 515 ASP B N 1
ATOM 9156 C CA . ASP B 1 515 ? -30.781 25.938 -13.578 1 95.5 515 ASP B CA 1
ATOM 9157 C C . ASP B 1 515 ? -31 27.359 -13.07 1 95.5 515 ASP B C 1
ATOM 9159 O O . ASP B 1 515 ? -30.078 27.984 -12.555 1 95.5 515 ASP B O 1
ATOM 9163 N N . ALA B 1 516 ? -32.156 27.75 -13.211 1 95.88 516 ALA B N 1
ATOM 9164 C CA . ALA B 1 516 ? -32.469 29.109 -12.75 1 95.88 516 ALA B CA 1
ATOM 9165 C C . ALA B 1 516 ? -32.375 29.203 -11.227 1 95.88 516 ALA B C 1
ATOM 9167 O O . ALA B 1 516 ? -31.875 30.203 -10.695 1 95.88 516 ALA B O 1
ATOM 9168 N N . GLU B 1 517 ? -32.812 28.188 -10.578 1 95.69 517 GLU B N 1
ATOM 9169 C CA . GLU B 1 517 ? -32.719 28.141 -9.125 1 95.69 517 GLU B CA 1
ATOM 9170 C C . GLU B 1 517 ? -31.281 28.078 -8.656 1 95.69 517 GLU B C 1
ATOM 9172 O O . GLU B 1 517 ? -30.906 28.703 -7.656 1 95.69 517 GLU B O 1
ATOM 9177 N N . VAL B 1 518 ? -30.516 27.359 -9.398 1 97 518 VAL B N 1
ATOM 9178 C CA . VAL B 1 518 ? -29.109 27.234 -9.07 1 97 518 VAL B CA 1
ATOM 9179 C C . VAL B 1 518 ? -28.422 28.578 -9.219 1 97 518 VAL B C 1
ATOM 9181 O O . VAL B 1 518 ? -27.641 28.984 -8.352 1 97 518 VAL B O 1
ATOM 9184 N N . GLU B 1 519 ? -28.719 29.25 -10.273 1 96.56 519 GLU B N 1
ATOM 9185 C CA . GLU B 1 519 ? -28.125 30.562 -10.508 1 96.56 519 GLU B CA 1
ATOM 9186 C C . GLU B 1 519 ? -28.562 31.562 -9.445 1 96.56 519 GLU B C 1
ATOM 9188 O O . GLU B 1 519 ? -27.766 32.406 -9 1 96.56 519 GLU B O 1
ATOM 9193 N N . ASP B 1 520 ? -29.781 31.484 -9.102 1 95.06 520 ASP B N 1
ATOM 9194 C CA . ASP B 1 520 ? -30.312 32.375 -8.07 1 95.06 520 ASP B CA 1
ATOM 9195 C C . ASP B 1 520 ? -29.609 32.156 -6.734 1 95.06 520 ASP B C 1
ATOM 9197 O O . ASP B 1 520 ? -29.25 33.094 -6.043 1 95.06 520 ASP B O 1
ATOM 9201 N N . ALA B 1 521 ? -29.484 30.922 -6.391 1 94.75 521 ALA B N 1
ATOM 9202 C CA . ALA B 1 521 ? -28.797 30.594 -5.148 1 94.75 521 ALA B CA 1
ATOM 9203 C C . ALA B 1 521 ? -27.344 31.078 -5.18 1 94.75 521 ALA B C 1
ATOM 9205 O O . ALA B 1 521 ? -26.828 31.578 -4.18 1 94.75 521 ALA B O 1
ATOM 9206 N N . ALA B 1 522 ? -26.734 30.969 -6.316 1 95.88 522 ALA B N 1
ATOM 9207 C CA . ALA B 1 522 ? -25.359 31.422 -6.477 1 95.88 522 ALA B CA 1
ATOM 9208 C C . ALA B 1 522 ? -25.266 32.938 -6.348 1 95.88 522 ALA B C 1
ATOM 9210 O O . ALA B 1 522 ? -24.297 33.469 -5.793 1 95.88 522 ALA B O 1
ATOM 9211 N N . LYS B 1 523 ? -26.203 33.625 -6.852 1 94.12 523 LYS B N 1
ATOM 9212 C CA . LYS B 1 523 ? -26.25 35.094 -6.734 1 94.12 523 LYS B CA 1
ATOM 9213 C C . LYS B 1 523 ? -26.422 35.5 -5.281 1 94.12 523 LYS B C 1
ATOM 9215 O O . LYS B 1 523 ? -25.75 36.438 -4.809 1 94.12 523 LYS B O 1
ATOM 9220 N N . LYS B 1 524 ? -27.297 34.812 -4.652 1 89.62 524 LYS B N 1
ATOM 9221 C CA . LYS B 1 524 ? -27.547 35.125 -3.248 1 89.62 524 LYS B CA 1
ATOM 9222 C C . LYS B 1 524 ? -26.297 34.875 -2.398 1 89.62 524 LYS B C 1
ATOM 9224 O O . LYS B 1 524 ? -26.047 35.594 -1.431 1 89.62 524 LYS B O 1
ATOM 9229 N N . ALA B 1 525 ? -25.594 33.875 -2.789 1 91.25 525 ALA B N 1
ATOM 9230 C CA . ALA B 1 525 ? -24.375 33.531 -2.061 1 91.25 525 ALA B CA 1
ATOM 9231 C C . ALA B 1 525 ? -23.188 34.344 -2.562 1 91.25 525 ALA B C 1
ATOM 9233 O O . ALA B 1 525 ? -22.062 34.156 -2.125 1 91.25 525 ALA B O 1
ATOM 9234 N N . GLU B 1 526 ? -23.375 35.188 -3.57 1 89.94 526 GLU B N 1
ATOM 9235 C CA . GLU B 1 526 ? -22.391 36.125 -4.121 1 89.94 526 GLU B CA 1
ATOM 9236 C C . GLU B 1 526 ? -21.219 35.375 -4.742 1 89.94 526 GLU B C 1
ATOM 9238 O O . GLU B 1 526 ? -20.062 35.75 -4.512 1 89.94 526 GLU B O 1
ATOM 9243 N N . ILE B 1 527 ? -21.484 34.312 -5.391 1 91.69 527 ILE B N 1
ATOM 9244 C CA . ILE B 1 527 ? -20.422 33.562 -6.02 1 91.69 527 ILE B CA 1
ATOM 9245 C C . ILE B 1 527 ? -20.672 33.469 -7.523 1 91.69 527 ILE B C 1
ATOM 9247 O O . ILE B 1 527 ? -19.812 32.969 -8.273 1 91.69 527 ILE B O 1
ATOM 9251 N N . HIS B 1 528 ? -21.766 34 -7.969 1 94.06 528 HIS B N 1
ATOM 9252 C CA . HIS B 1 528 ? -22.156 33.938 -9.375 1 94.06 528 HIS B CA 1
ATOM 9253 C C . HIS B 1 528 ? -21.094 34.562 -10.258 1 94.06 528 HIS B C 1
ATOM 9255 O O . HIS B 1 528 ? -20.734 34.031 -11.297 1 94.06 528 HIS B O 1
ATOM 9261 N N . GLY B 1 529 ? -20.641 35.719 -9.836 1 90.94 529 GLY B N 1
ATOM 9262 C CA . GLY B 1 529 ? -19.641 36.438 -10.617 1 90.94 529 GLY B CA 1
ATOM 9263 C C . GLY B 1 529 ? -18.375 35.625 -10.844 1 90.94 529 GLY B C 1
ATOM 9264 O O . GLY B 1 529 ? -17.844 35.594 -11.953 1 90.94 529 GLY B O 1
ATOM 9265 N N . PHE B 1 530 ? -17.875 35.031 -9.805 1 90.12 530 PHE B N 1
ATOM 9266 C CA . PHE B 1 530 ? -16.688 34.188 -9.898 1 90.12 530 PHE B CA 1
ATOM 9267 C C . PHE B 1 530 ? -16.938 33 -10.836 1 90.12 530 PHE B C 1
ATOM 9269 O O . PHE B 1 530 ? -16.094 32.688 -11.68 1 90.12 530 PHE B O 1
ATOM 9276 N N . ILE B 1 531 ? -18.141 32.375 -10.742 1 94.88 531 ILE B N 1
ATOM 9277 C CA . ILE B 1 531 ? -18.469 31.203 -11.547 1 94.88 531 ILE B CA 1
ATOM 9278 C C . ILE B 1 531 ? -18.484 31.578 -13.023 1 94.88 531 ILE B C 1
ATOM 9280 O O . ILE B 1 531 ? -17.969 30.828 -13.867 1 94.88 531 ILE B O 1
ATOM 9284 N N . MET B 1 532 ? -18.969 32.719 -13.289 1 93.5 532 MET B N 1
ATOM 9285 C CA . MET B 1 532 ? -19.078 33.188 -14.672 1 93.5 532 MET B CA 1
ATOM 9286 C C . MET B 1 532 ? -17.703 33.562 -15.219 1 93.5 532 MET B C 1
ATOM 9288 O O . MET B 1 532 ? -17.5 33.594 -16.438 1 93.5 532 MET B O 1
ATOM 9292 N N . SER B 1 533 ? -16.781 33.812 -14.367 1 91.5 533 SER B N 1
ATOM 9293 C CA . SER B 1 533 ? -15.43 34.156 -14.797 1 91.5 533 SER B CA 1
ATOM 9294 C C . SER B 1 533 ? -14.633 32.906 -15.172 1 91.5 533 SER B C 1
ATOM 9296 O O . SER B 1 533 ? -13.609 33 -15.852 1 91.5 533 SER B O 1
ATOM 9298 N N . LEU B 1 534 ? -15.109 31.844 -14.781 1 92.56 534 LEU B N 1
ATOM 9299 C CA . LEU B 1 534 ? -14.438 30.594 -15.109 1 92.56 534 LEU B CA 1
ATOM 9300 C C . LEU B 1 534 ? -14.742 30.172 -16.547 1 92.56 534 LEU B C 1
ATOM 9302 O O . LEU B 1 534 ? -15.852 30.391 -17.031 1 92.56 534 LEU B O 1
ATOM 9306 N N . PRO B 1 535 ? -13.828 29.5 -17.219 1 91 535 PRO B N 1
ATOM 9307 C CA . PRO B 1 535 ? -14.008 29.094 -18.625 1 91 535 PRO B CA 1
ATOM 9308 C C . PRO B 1 535 ? -15.242 28.219 -18.828 1 91 535 PRO B C 1
ATOM 9310 O O . PRO B 1 535 ? -15.953 28.391 -19.828 1 91 535 PRO B O 1
ATOM 9313 N N . GLU B 1 536 ? -15.57 27.391 -17.922 1 94.19 536 GLU B N 1
ATOM 9314 C CA . GLU B 1 536 ? -16.703 26.469 -18.109 1 94.19 536 GLU B CA 1
ATOM 9315 C C . GLU B 1 536 ? -17.891 26.906 -17.25 1 94.19 536 GLU B C 1
ATOM 9317 O O . GLU B 1 536 ? -18.875 26.172 -17.125 1 94.19 536 GLU B O 1
ATOM 9322 N N . GLY B 1 537 ? -17.703 27.984 -16.625 1 94.56 537 GLY B N 1
ATOM 9323 C CA . GLY B 1 537 ? -18.797 28.5 -15.805 1 94.56 537 GLY B CA 1
ATOM 9324 C C . GLY B 1 537 ? -19.25 27.516 -14.742 1 94.56 537 GLY B C 1
ATOM 9325 O O . GLY B 1 537 ? -18.438 26.984 -13.984 1 94.56 537 GLY B O 1
ATOM 9326 N N . TYR B 1 538 ? -20.578 27.281 -14.828 1 95.44 538 TYR B N 1
ATOM 9327 C CA . TYR B 1 538 ? -21.188 26.422 -13.82 1 95.44 538 TYR B CA 1
ATOM 9328 C C . TYR B 1 538 ? -20.797 24.969 -14.031 1 95.44 538 TYR B C 1
ATOM 9330 O O . TYR B 1 538 ? -20.922 24.141 -13.125 1 95.44 538 TYR B O 1
ATOM 9338 N N . ASP B 1 539 ? -20.297 24.703 -15.117 1 94.38 539 ASP B N 1
ATOM 9339 C CA . ASP B 1 539 ? -19.969 23.312 -15.438 1 94.38 539 ASP B CA 1
ATOM 9340 C C . ASP B 1 539 ? -18.5 23.016 -15.117 1 94.38 539 ASP B C 1
ATOM 9342 O O . ASP B 1 539 ? -18 21.938 -15.406 1 94.38 539 ASP B O 1
ATOM 9346 N N . THR B 1 540 ? -17.906 23.938 -14.445 1 93.06 540 THR B N 1
ATOM 9347 C CA . THR B 1 540 ? -16.516 23.734 -14.047 1 93.06 540 THR B CA 1
ATOM 9348 C C . THR B 1 540 ? -16.406 22.656 -12.984 1 93.06 540 THR B C 1
ATOM 9350 O O . THR B 1 540 ? -17.094 22.703 -11.961 1 93.06 540 THR B O 1
ATOM 9353 N N . PRO B 1 541 ? -15.594 21.672 -13.227 1 91.06 541 PRO B N 1
ATOM 9354 C CA . PRO B 1 541 ? -15.383 20.656 -12.203 1 91.06 541 PRO B CA 1
ATOM 9355 C C . PRO B 1 541 ? -14.586 21.156 -11.008 1 91.06 541 PRO B C 1
ATOM 9357 O O . PRO B 1 541 ? -13.586 21.859 -11.18 1 91.06 541 PRO B O 1
ATOM 9360 N N . VAL B 1 542 ? -14.977 20.891 -9.844 1 86.94 542 VAL B N 1
ATOM 9361 C CA . VAL B 1 542 ? -14.367 21.391 -8.609 1 86.94 542 VAL B CA 1
ATOM 9362 C C . VAL B 1 542 ? -13.164 20.516 -8.25 1 86.94 542 VAL B C 1
ATOM 9364 O O . VAL B 1 542 ? -12.211 21 -7.629 1 86.94 542 VAL B O 1
ATOM 9367 N N . GLY B 1 543 ? -13.102 19.297 -8.758 1 79.06 543 GLY B N 1
ATOM 9368 C CA . GLY B 1 543 ? -12.016 18.391 -8.398 1 79.06 543 GLY B CA 1
ATOM 9369 C C . GLY B 1 543 ? -12.219 17.703 -7.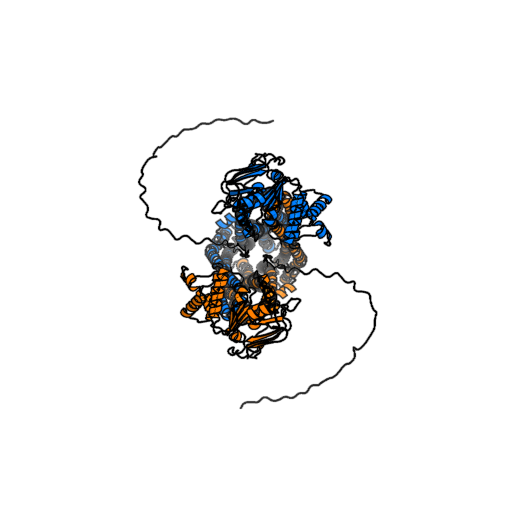07 1 79.06 543 GLY B C 1
ATOM 9370 O O . GLY B 1 543 ? -13.258 17.875 -6.43 1 79.06 543 GLY B O 1
ATOM 9371 N N . GLU B 1 544 ? -11.094 17 -6.637 1 73.62 544 GLU B N 1
ATOM 9372 C CA . GLU B 1 544 ? -11.188 16.266 -5.375 1 73.62 544 GLU B CA 1
ATOM 9373 C C . GLU B 1 544 ? -11.109 17.219 -4.18 1 73.62 544 GLU B C 1
ATOM 9375 O O . GLU B 1 544 ? -10.211 18.062 -4.102 1 73.62 544 GLU B O 1
ATOM 9380 N N . ARG B 1 545 ? -12.062 17.188 -3.359 1 67.31 545 ARG B N 1
ATOM 9381 C CA . ARG B 1 545 ? -12.195 17.969 -2.137 1 67.31 545 ARG B CA 1
ATOM 9382 C C . ARG B 1 545 ? -12.18 19.469 -2.439 1 67.31 545 ARG B C 1
ATOM 9384 O O . ARG B 1 545 ? -11.742 20.266 -1.609 1 67.31 545 ARG B O 1
ATOM 9391 N N . GLY B 1 546 ? -12.492 19.828 -3.676 1 71.06 546 GLY B N 1
ATOM 9392 C CA . GLY B 1 546 ? -12.555 21.234 -4.043 1 71.06 546 GLY B CA 1
ATOM 9393 C C . GLY B 1 546 ? -11.188 21.891 -4.125 1 71.06 546 GLY B C 1
ATOM 9394 O O . GLY B 1 546 ? -11.047 23.078 -3.838 1 71.06 546 GLY B O 1
ATOM 9395 N N . ASP B 1 547 ? -10.188 21.141 -4.391 1 69.75 547 ASP B N 1
ATOM 9396 C CA . ASP B 1 547 ? -8.805 21.594 -4.312 1 69.75 547 ASP B CA 1
ATOM 9397 C C . ASP B 1 547 ? -8.531 22.672 -5.363 1 69.75 547 ASP B C 1
ATOM 9399 O O . ASP B 1 547 ? -7.551 23.422 -5.25 1 69.75 547 ASP B O 1
ATOM 9403 N N . THR B 1 548 ? -9.492 22.969 -6.168 1 77.19 548 THR B N 1
ATOM 9404 C CA . THR B 1 548 ? -9.289 23.953 -7.23 1 77.19 548 THR B CA 1
ATOM 9405 C C . THR B 1 548 ? -9.812 25.328 -6.809 1 77.19 548 THR B C 1
ATOM 9407 O O . THR B 1 548 ? -9.594 26.312 -7.5 1 77.19 548 THR B O 1
ATOM 9410 N N . LEU B 1 549 ? -10.508 25.344 -5.684 1 84.06 549 LEU B N 1
ATOM 9411 C CA . LEU B 1 549 ? -11.156 26.562 -5.227 1 84.06 549 LEU B CA 1
ATOM 9412 C C . LEU B 1 549 ? -10.492 27.094 -3.965 1 84.06 549 LEU B C 1
ATOM 9414 O O . LEU B 1 549 ? -9.867 26.328 -3.219 1 84.06 549 LEU B O 1
ATOM 9418 N N . SER B 1 550 ? -10.594 28.375 -3.775 1 80.06 550 SER B N 1
ATOM 9419 C CA . SER B 1 550 ? -10.133 28.953 -2.521 1 80.06 550 SER B CA 1
ATOM 9420 C C . SER B 1 550 ? -11.078 28.625 -1.373 1 80.06 550 SER B C 1
ATOM 9422 O O . SER B 1 550 ? -12.195 28.156 -1.601 1 80.06 550 SER B O 1
ATOM 9424 N N . GLY B 1 551 ? -10.625 28.766 -0.16 1 79.94 551 GLY B N 1
ATOM 9425 C CA . GLY B 1 551 ? -11.453 28.516 1.009 1 79.94 551 GLY B CA 1
ATOM 9426 C C . GLY B 1 551 ? -12.75 29.297 0.999 1 79.94 551 GLY B C 1
ATOM 9427 O O . GLY B 1 551 ? -13.812 28.75 1.292 1 79.94 551 GLY B O 1
ATOM 9428 N N . GLY B 1 552 ? -12.648 30.578 0.673 1 82.62 552 GLY B N 1
ATOM 9429 C CA . GLY B 1 552 ? -13.836 31.422 0.615 1 82.62 552 GLY B CA 1
ATOM 9430 C C . GLY B 1 552 ? -14.805 31.016 -0.473 1 82.62 552 GLY B C 1
ATOM 9431 O O . GLY B 1 552 ? -16.031 31.062 -0.28 1 82.62 552 GLY B O 1
ATOM 9432 N N . GLN B 1 553 ? -14.297 30.641 -1.611 1 86.81 553 GLN B N 1
ATOM 9433 C CA . GLN B 1 553 ? -15.133 30.188 -2.717 1 86.81 553 GLN B CA 1
ATOM 9434 C C . GLN B 1 553 ? -15.875 28.906 -2.357 1 86.81 553 GLN B C 1
ATOM 9436 O O . GLN B 1 553 ? -17.062 28.766 -2.637 1 86.81 553 GLN B O 1
ATOM 9441 N N . ARG B 1 554 ? -15.195 27.984 -1.752 1 90.19 554 ARG B N 1
ATOM 9442 C CA . ARG B 1 554 ? -15.812 26.734 -1.309 1 90.19 554 ARG B CA 1
ATOM 9443 C C . ARG B 1 554 ? -16.938 27 -0.319 1 90.19 554 ARG B C 1
ATOM 9445 O O . ARG B 1 554 ? -17.984 26.359 -0.376 1 90.19 554 ARG B O 1
ATOM 9452 N N . GLN B 1 555 ? -16.703 27.953 0.493 1 88.69 555 GLN B N 1
ATOM 9453 C CA . GLN B 1 555 ? -17.703 28.312 1.484 1 88.69 555 GLN B CA 1
ATOM 9454 C C . GLN B 1 555 ? -18.953 28.891 0.818 1 88.69 555 GLN B C 1
ATOM 9456 O O . GLN B 1 555 ? -20.078 28.547 1.196 1 88.69 555 GLN B O 1
ATOM 9461 N N . ARG B 1 556 ? -18.734 29.75 -0.073 1 90.25 556 ARG B N 1
ATOM 9462 C CA . ARG B 1 556 ? -19.859 30.391 -0.757 1 90.25 556 ARG B CA 1
ATOM 9463 C C . ARG B 1 556 ? -20.688 29.359 -1.528 1 90.25 556 ARG B C 1
ATOM 9465 O O . ARG B 1 556 ? -21.906 29.453 -1.606 1 90.25 556 ARG B O 1
ATOM 9472 N N . ILE B 1 557 ? -20 28.406 -2.094 1 92.56 557 ILE B N 1
ATOM 9473 C CA . ILE B 1 557 ? -20.719 27.344 -2.795 1 92.56 557 ILE B CA 1
ATOM 9474 C C . ILE B 1 557 ? -21.5 26.5 -1.797 1 92.56 557 ILE B C 1
ATOM 9476 O O . ILE B 1 557 ? -22.641 26.109 -2.074 1 92.56 557 ILE B O 1
ATOM 9480 N N . ALA B 1 558 ? -20.922 26.219 -0.668 1 92.06 558 ALA B N 1
ATOM 9481 C CA . ALA B 1 558 ? -21.625 25.5 0.389 1 92.06 558 ALA B CA 1
ATOM 9482 C C . ALA B 1 558 ? -22.859 26.266 0.854 1 92.06 558 ALA B C 1
ATOM 9484 O O . ALA B 1 558 ? -23.906 25.672 1.137 1 92.06 558 ALA B O 1
ATOM 9485 N N . ILE B 1 559 ? -22.688 27.562 0.929 1 90.88 559 ILE B N 1
ATOM 9486 C CA . ILE B 1 559 ? -23.812 28.406 1.313 1 90.88 559 ILE B CA 1
ATOM 9487 C C . ILE B 1 559 ? -24.891 28.359 0.239 1 90.88 559 ILE B C 1
ATOM 9489 O O . ILE B 1 559 ? -26.078 28.25 0.552 1 90.88 559 ILE B O 1
ATOM 9493 N N . ALA B 1 560 ? -24.453 28.422 -1.015 1 93.94 560 ALA B N 1
ATOM 9494 C CA . ALA B 1 560 ? -25.406 28.328 -2.115 1 93.94 560 ALA B CA 1
ATOM 9495 C C . ALA B 1 560 ? -26.188 27.016 -2.047 1 93.94 560 ALA B C 1
ATOM 9497 O O . ALA B 1 560 ? -27.406 26.984 -2.281 1 93.94 560 ALA B O 1
ATOM 9498 N N . ARG B 1 561 ? -25.531 25.953 -1.761 1 94.06 561 ARG B N 1
ATOM 9499 C CA . ARG B 1 561 ? -26.156 24.656 -1.607 1 94.06 561 ARG B CA 1
ATOM 9500 C C . ARG B 1 561 ? -27.188 24.672 -0.488 1 94.06 561 ARG B C 1
ATOM 9502 O O . ARG B 1 561 ? -28.266 24.078 -0.621 1 94.06 561 ARG B O 1
ATOM 9509 N N . ALA B 1 562 ? -26.828 25.312 0.567 1 92 562 ALA B N 1
ATOM 9510 C CA . ALA B 1 562 ? -27.75 25.406 1.707 1 92 562 ALA B CA 1
ATOM 9511 C C . ALA B 1 562 ? -28.969 26.25 1.371 1 92 562 ALA B C 1
ATOM 9513 O O . ALA B 1 562 ? -30.094 25.906 1.726 1 92 562 ALA B O 1
ATOM 9514 N N . ILE B 1 563 ? -28.781 27.297 0.624 1 91.06 563 ILE B N 1
ATOM 9515 C CA . ILE B 1 563 ? -29.828 28.297 0.366 1 91.06 563 ILE B CA 1
ATOM 9516 C C . ILE B 1 563 ? -30.828 27.75 -0.65 1 91.06 563 ILE B C 1
ATOM 9518 O O . ILE B 1 563 ? -32.031 28.031 -0.573 1 91.06 563 ILE B O 1
ATOM 9522 N N . ILE B 1 564 ? -30.312 27.031 -1.579 1 94.19 564 ILE B N 1
ATOM 9523 C CA . ILE B 1 564 ? -31.188 26.547 -2.646 1 94.19 564 ILE B CA 1
ATOM 9524 C C . ILE B 1 564 ? -32.281 25.688 -2.057 1 94.19 564 ILE B C 1
ATOM 9526 O O . ILE B 1 564 ? -33.375 25.578 -2.631 1 94.19 564 ILE B O 1
ATOM 9530 N N . ARG B 1 565 ? -32.031 25.125 -0.994 1 91.5 565 ARG B N 1
ATOM 9531 C CA . ARG B 1 565 ? -33 24.266 -0.318 1 91.5 565 ARG B CA 1
ATOM 9532 C C . ARG B 1 565 ? -34.156 25.078 0.272 1 91.5 565 ARG B C 1
ATOM 9534 O O . ARG B 1 565 ? -35.219 24.547 0.563 1 91.5 565 ARG B O 1
ATOM 9541 N N . ASN B 1 566 ? -33.938 26.344 0.461 1 87.56 566 ASN B N 1
ATOM 9542 C CA . ASN B 1 566 ? -34.906 27.234 1.107 1 87.56 566 ASN B CA 1
ATOM 9543 C C . ASN B 1 566 ? -35.375 26.656 2.439 1 87.56 566 ASN B C 1
ATOM 9545 O O . ASN B 1 566 ? -36.594 26.484 2.652 1 87.56 566 ASN B O 1
ATOM 9549 N N . PRO B 1 567 ? -34.5 26.422 3.387 1 90.62 567 PRO B N 1
ATOM 9550 C CA . PRO B 1 567 ? -34.812 25.781 4.668 1 90.62 567 PRO B CA 1
ATOM 9551 C C . PRO B 1 567 ? -35.531 26.719 5.629 1 90.62 567 PRO B C 1
ATOM 9553 O O . PRO B 1 567 ? -35.438 27.938 5.508 1 90.62 567 PRO B O 1
ATOM 9556 N N . SER B 1 568 ? -36.219 26.125 6.566 1 91.19 568 SER B N 1
ATOM 9557 C CA . SER B 1 568 ? -36.812 26.875 7.656 1 91.19 568 SER B CA 1
ATOM 9558 C C . SER B 1 568 ? -35.781 27.266 8.711 1 91.19 568 SER B C 1
ATOM 9560 O O . SER B 1 568 ? -35.906 28.297 9.359 1 91.19 568 SER B O 1
ATOM 9562 N N . VAL B 1 569 ? -34.844 26.391 8.797 1 93.31 569 VAL B N 1
ATOM 9563 C CA . VAL B 1 569 ? -33.812 26.625 9.773 1 93.31 569 VAL B CA 1
ATOM 9564 C C . VAL B 1 569 ? -32.438 26.516 9.102 1 93.31 569 VAL B C 1
ATOM 9566 O O . VAL B 1 569 ? -32.125 25.5 8.477 1 93.31 569 VAL B O 1
ATOM 9569 N N . LEU B 1 570 ? -31.688 27.562 9.188 1 93.31 570 LEU B N 1
ATOM 9570 C CA . LEU B 1 570 ? -30.328 27.578 8.664 1 93.31 570 LEU B CA 1
ATOM 9571 C C . LEU B 1 570 ? -29.297 27.438 9.789 1 93.31 570 LEU B C 1
ATOM 9573 O O . LEU B 1 570 ? -29.281 28.25 10.711 1 93.31 570 LEU B O 1
ATOM 9577 N N . LEU B 1 571 ? -28.531 26.375 9.734 1 94.5 571 LEU B N 1
ATOM 9578 C CA . LEU B 1 571 ? -27.516 26.109 10.75 1 94.5 571 LEU B CA 1
ATOM 9579 C C . LEU B 1 571 ? -26.125 26.422 10.227 1 94.5 571 LEU B C 1
ATOM 9581 O O . LEU B 1 571 ? -25.734 25.969 9.141 1 94.5 571 LEU B O 1
ATOM 9585 N N . LEU B 1 572 ? -25.422 27.25 10.953 1 92.44 572 LEU B N 1
ATOM 9586 C CA . LEU B 1 572 ? -24.062 27.609 10.602 1 92.44 572 LEU B CA 1
ATOM 9587 C C . LEU B 1 572 ? -23.078 27.172 11.688 1 92.44 572 LEU B C 1
ATOM 9589 O O . LEU B 1 572 ? -23.125 27.688 12.812 1 92.44 572 LEU B O 1
ATOM 9593 N N . ASP B 1 573 ? -22.234 26.234 11.359 1 90.88 573 ASP B N 1
ATOM 9594 C CA . ASP B 1 573 ? -21.266 25.719 12.32 1 90.88 573 ASP B CA 1
ATOM 9595 C C . ASP B 1 573 ? -19.859 26.25 12.031 1 90.88 573 ASP B C 1
ATOM 9597 O O . ASP B 1 573 ? -19.109 25.625 11.281 1 90.88 573 ASP B O 1
ATOM 9601 N N . GLU B 1 574 ? -19.438 27.312 12.68 1 82.38 574 GLU B N 1
ATOM 9602 C CA . GLU B 1 574 ? -18.156 27.984 12.5 1 82.38 574 GLU B CA 1
ATOM 9603 C C . GLU B 1 574 ? -17.828 28.156 11.023 1 82.38 574 GLU B C 1
ATOM 9605 O O . GLU B 1 574 ? -16.719 27.859 10.586 1 82.38 574 GLU B O 1
ATOM 9610 N N . ALA B 1 575 ? -18.75 28.594 10.273 1 78.56 575 ALA B N 1
ATOM 9611 C CA . ALA B 1 575 ? -18.75 28.578 8.812 1 78.56 575 ALA B CA 1
ATOM 9612 C C . ALA B 1 575 ? -17.688 29.531 8.266 1 78.56 575 ALA B C 1
ATOM 9614 O O . ALA B 1 575 ? -17.266 29.406 7.113 1 78.56 575 ALA B O 1
ATOM 9615 N N . THR B 1 576 ? -17.172 30.5 9.047 1 75 576 THR B N 1
ATOM 9616 C CA . THR B 1 576 ? -16.266 31.5 8.5 1 75 576 THR B CA 1
ATOM 9617 C C . THR B 1 576 ? -14.93 31.5 9.234 1 75 576 THR B C 1
ATOM 9619 O O . THR B 1 576 ? -14.117 32.406 9.07 1 75 576 THR B O 1
ATOM 9622 N N . SER B 1 577 ? -14.688 30.5 10.031 1 66.5 577 SER B N 1
ATOM 9623 C CA . SER B 1 577 ? -13.531 30.516 10.93 1 66.5 577 SER B CA 1
ATOM 9624 C C . SER B 1 577 ? -12.234 30.344 10.156 1 66.5 577 SER B C 1
ATOM 9626 O O . SER B 1 577 ? -11.172 30.797 10.609 1 66.5 577 SER B O 1
ATOM 9628 N N . ALA B 1 578 ? -12.336 29.719 9.039 1 61.97 578 ALA B N 1
ATOM 9629 C CA . ALA B 1 578 ? -11.109 29.406 8.305 1 61.97 578 ALA B CA 1
ATOM 9630 C C . ALA B 1 578 ? -10.812 30.484 7.262 1 61.97 578 ALA B C 1
ATOM 9632 O O . ALA B 1 578 ? -9.844 30.375 6.504 1 61.97 578 ALA B O 1
ATOM 9633 N N . LEU B 1 579 ? -11.594 31.578 7.32 1 67.88 579 LEU B N 1
ATOM 9634 C CA . LEU B 1 579 ? -11.477 32.594 6.285 1 67.88 579 LEU B CA 1
ATOM 9635 C C . LEU B 1 579 ? -10.75 33.812 6.816 1 67.88 579 LEU B C 1
ATOM 9637 O O . LEU B 1 579 ? -10.695 34.062 8.023 1 67.88 579 LEU B O 1
ATOM 9641 N N . ASP B 1 580 ? -10.164 34.531 5.918 1 62.5 580 ASP B N 1
ATOM 9642 C CA . ASP B 1 580 ? -9.586 35.812 6.277 1 62.5 580 ASP B CA 1
ATOM 9643 C C . ASP B 1 580 ? -10.68 36.812 6.664 1 62.5 580 ASP B C 1
ATOM 9645 O O . ASP B 1 580 ? -11.836 36.656 6.293 1 62.5 580 ASP B O 1
ATOM 9649 N N . GLN B 1 581 ? -10.297 37.844 7.395 1 61.84 581 GLN B N 1
ATOM 9650 C CA . GLN B 1 581 ? -11.227 38.781 8.016 1 61.84 581 GLN B CA 1
ATOM 9651 C C . GLN B 1 581 ? -12.078 39.5 6.973 1 61.84 581 GLN B C 1
ATOM 9653 O O . GLN B 1 581 ? -13.273 39.719 7.176 1 61.84 581 GLN B O 1
ATOM 9658 N N . THR B 1 582 ? -11.477 39.844 5.898 1 65.19 582 THR B N 1
ATOM 9659 C CA . THR B 1 582 ? -12.219 40.562 4.867 1 65.19 582 THR B CA 1
ATOM 9660 C C . THR B 1 582 ? -13.258 39.656 4.219 1 65.19 582 THR B C 1
ATOM 9662 O O . THR B 1 582 ? -14.414 40.062 4.039 1 65.19 582 THR B O 1
ATOM 9665 N N . THR B 1 583 ? -12.828 38.531 3.873 1 73.69 583 THR B N 1
ATOM 9666 C CA . THR B 1 583 ? -13.742 37.562 3.275 1 73.69 583 THR B CA 1
ATOM 9667 C C . THR B 1 583 ? -14.836 37.188 4.258 1 73.69 583 THR B C 1
ATOM 9669 O O . THR B 1 583 ? -16 37.031 3.873 1 73.69 583 THR B O 1
ATOM 9672 N N . GLU B 1 584 ? -14.406 37.062 5.48 1 77.19 584 GLU B N 1
ATOM 9673 C CA . GLU B 1 584 ? -15.359 36.719 6.531 1 77.19 584 GLU B CA 1
ATOM 9674 C C . GLU B 1 584 ? -16.453 37.781 6.633 1 77.19 584 GLU B C 1
ATOM 9676 O O . GLU B 1 584 ? -17.641 37.469 6.734 1 77.19 584 GLU B O 1
ATOM 9681 N N . ALA B 1 585 ? -16.062 39 6.637 1 74.5 585 ALA B N 1
ATOM 9682 C CA . ALA B 1 585 ? -17.031 40.094 6.75 1 74.5 585 ALA B CA 1
ATOM 9683 C C . ALA B 1 585 ? -18.016 40.062 5.582 1 74.5 585 ALA B C 1
ATOM 9685 O O . ALA B 1 585 ? -19.219 40.281 5.77 1 74.5 585 ALA B O 1
ATOM 9686 N N . ALA B 1 586 ? -17.5 39.812 4.438 1 77.94 586 ALA B N 1
ATOM 9687 C CA . ALA B 1 586 ? -18.344 39.75 3.246 1 77.94 586 ALA B CA 1
ATOM 9688 C C . ALA B 1 586 ? -19.328 38.594 3.33 1 77.94 586 ALA B C 1
ATOM 9690 O O . ALA B 1 586 ? -20.516 38.75 3.021 1 77.94 586 ALA B O 1
ATOM 9691 N N . ILE B 1 587 ? -18.891 37.5 3.76 1 82.38 587 ILE B N 1
ATOM 9692 C CA . ILE B 1 587 ? -19.719 36.312 3.857 1 82.38 587 ILE B CA 1
ATOM 9693 C C . ILE B 1 587 ? -20.75 36.5 4.973 1 82.38 587 ILE B C 1
ATOM 9695 O O . ILE B 1 587 ? -21.906 36.062 4.836 1 82.38 587 ILE B O 1
ATOM 9699 N N . ASN B 1 588 ? -20.281 37.125 6.004 1 82.31 588 ASN B N 1
ATOM 9700 C CA . ASN B 1 588 ? -21.203 37.406 7.102 1 82.31 588 ASN B CA 1
ATOM 9701 C C . ASN B 1 588 ? -22.375 38.25 6.641 1 82.31 588 ASN B C 1
ATOM 9703 O O . ASN B 1 588 ? -23.516 38 7.023 1 82.31 588 ASN B O 1
ATOM 9707 N N . ARG B 1 589 ? -22.062 39.219 5.883 1 80.94 589 ARG B N 1
ATOM 9708 C CA . ARG B 1 589 ? -23.109 40.062 5.344 1 80.94 589 ARG B CA 1
ATOM 9709 C C . ARG B 1 589 ? -24.078 39.25 4.48 1 80.94 589 ARG B C 1
ATOM 9711 O O . ARG B 1 589 ? -25.297 39.438 4.559 1 80.94 589 ARG B O 1
ATOM 9718 N N . THR B 1 590 ? -23.5 38.438 3.719 1 82.88 590 THR B N 1
ATOM 9719 C CA . THR B 1 590 ? -24.312 37.562 2.861 1 82.88 590 THR B CA 1
ATOM 9720 C C . THR B 1 590 ? -25.203 36.656 3.697 1 82.88 590 THR B C 1
ATOM 9722 O O . THR B 1 590 ? -26.391 36.5 3.395 1 82.88 590 THR B O 1
ATOM 9725 N N . LEU B 1 591 ? -24.703 36.094 4.684 1 84.56 591 LEU B N 1
ATOM 9726 C CA . LEU B 1 591 ? -25.422 35.188 5.551 1 84.56 591 LEU B CA 1
ATOM 9727 C C . LEU B 1 591 ? -26.562 35.906 6.277 1 84.56 591 LEU B C 1
ATOM 9729 O O . LEU B 1 591 ? -27.641 35.344 6.438 1 84.56 591 LEU B O 1
ATOM 9733 N N . LEU B 1 592 ? -26.281 37.125 6.688 1 81.94 592 LEU B N 1
ATOM 9734 C CA . LEU B 1 592 ? -27.312 37.875 7.379 1 81.94 592 LEU B CA 1
ATOM 9735 C C . LEU B 1 592 ? -28.469 38.219 6.438 1 81.94 592 LEU B C 1
ATOM 9737 O O . LEU B 1 592 ? -29.625 38.25 6.852 1 81.94 592 LEU B O 1
ATOM 9741 N N . ASN B 1 593 ? -28.094 38.469 5.234 1 83.25 593 ASN B N 1
ATOM 9742 C CA . ASN B 1 593 ? -29.125 38.75 4.238 1 83.25 593 ASN B CA 1
ATOM 9743 C C . ASN B 1 593 ? -29.984 37.5 3.953 1 83.25 593 ASN B C 1
ATOM 9745 O O . ASN B 1 593 ? -31.188 37.594 3.756 1 83.25 593 ASN B O 1
ATOM 9749 N N . VAL B 1 594 ? -29.344 36.438 3.873 1 82.75 594 VAL B N 1
ATOM 9750 C CA . VAL B 1 594 ? -30.031 35.188 3.561 1 82.75 594 VAL B CA 1
ATOM 9751 C C . VAL B 1 594 ? -30.875 34.719 4.754 1 82.75 594 VAL B C 1
ATOM 9753 O O . VAL B 1 594 ? -31.875 34.031 4.59 1 82.75 594 VAL B O 1
ATOM 9756 N N . ALA B 1 595 ? -30.5 35.125 5.887 1 81.69 595 ALA B N 1
ATOM 9757 C CA . ALA B 1 595 ? -31.172 34.75 7.125 1 81.69 595 ALA B CA 1
ATOM 9758 C C . ALA B 1 595 ? -32.531 35.438 7.254 1 81.69 595 ALA B C 1
ATOM 9760 O O . ALA B 1 595 ? -33.375 35.031 8.039 1 81.69 595 ALA B O 1
ATOM 9761 N N . LYS B 1 596 ? -32.688 36.469 6.504 1 81.19 596 LYS B N 1
ATOM 9762 C CA . LYS B 1 596 ? -33.938 37.219 6.637 1 81.19 596 LYS B CA 1
ATOM 9763 C C . LYS B 1 596 ? -35.156 36.312 6.375 1 81.19 596 LYS B C 1
ATOM 9765 O O . LYS B 1 596 ? -35.219 35.656 5.34 1 81.19 596 LYS B O 1
ATOM 9770 N N . GLY B 1 597 ? -36.031 36.219 7.324 1 79.69 597 GLY B N 1
ATOM 9771 C CA . GLY B 1 597 ? -37.281 35.469 7.188 1 79.69 597 GLY B CA 1
ATOM 9772 C C . GLY B 1 597 ? -37.156 34.031 7.629 1 79.69 597 GLY B C 1
ATOM 9773 O O . GLY B 1 597 ? -38.094 33.25 7.457 1 79.69 597 GLY B O 1
ATOM 9774 N N . ARG B 1 598 ? -35.969 33.656 8.078 1 88.25 598 ARG B N 1
ATOM 9775 C CA . ARG B 1 598 ? -35.781 32.281 8.523 1 88.25 598 ARG B CA 1
ATOM 9776 C C . ARG B 1 598 ? -35.094 32.219 9.875 1 88.25 598 ARG B C 1
ATOM 9778 O O . ARG B 1 598 ? -34.562 33.25 10.344 1 88.25 598 ARG B O 1
ATOM 9785 N N . THR B 1 599 ? -35.188 31.047 10.516 1 91.69 599 THR B N 1
ATOM 9786 C CA . THR B 1 599 ? -34.438 30.844 11.75 1 91.69 599 THR B CA 1
ATOM 9787 C C . THR B 1 599 ? -32.969 30.562 11.453 1 91.69 599 THR B C 1
ATOM 9789 O O . THR B 1 599 ? -32.656 29.703 10.617 1 91.69 599 THR B O 1
ATOM 9792 N N . MET B 1 600 ? -32.125 31.281 11.984 1 93.31 600 MET B N 1
ATOM 9793 C CA . MET B 1 600 ? -30.688 31.047 11.797 1 93.31 600 MET B CA 1
ATOM 9794 C C . MET B 1 600 ? -30.016 30.781 13.133 1 93.31 600 MET B C 1
ATOM 9796 O O . MET B 1 600 ? -30.219 31.5 14.109 1 93.31 600 MET B O 1
ATOM 9800 N N . ILE B 1 601 ? -29.344 29.734 13.234 1 93.88 601 ILE B N 1
ATOM 9801 C CA . ILE B 1 601 ? -28.531 29.375 14.398 1 93.88 601 ILE B CA 1
ATOM 9802 C C . ILE B 1 601 ? -27.047 29.328 14 1 93.88 601 ILE B C 1
ATOM 9804 O O . ILE B 1 601 ? -26.656 28.5 13.188 1 93.88 601 ILE B O 1
ATOM 9808 N N . TRP B 1 602 ? -26.297 30.203 14.586 1 93.06 602 TRP B N 1
ATOM 9809 C CA . TRP B 1 602 ? -24.906 30.375 14.172 1 93.06 602 TRP B CA 1
ATOM 9810 C C . TRP B 1 602 ? -23.953 30.141 15.336 1 93.06 602 TRP B C 1
ATOM 9812 O O . TRP B 1 602 ? -23.938 30.906 16.297 1 93.06 602 TRP B O 1
ATOM 9822 N N . SER B 1 603 ? -23.219 29.047 15.242 1 91.94 603 SER B N 1
ATOM 9823 C CA . SER B 1 603 ? -22.141 28.797 16.219 1 91.94 603 SER B CA 1
ATOM 9824 C C . SER B 1 603 ? -20.828 29.438 15.758 1 91.94 603 SER B C 1
ATOM 9826 O O . SER B 1 603 ? -20.375 29.188 14.641 1 91.94 603 SER B O 1
ATOM 9828 N N . THR B 1 604 ? -20.25 30.297 16.531 1 84.56 604 THR B N 1
ATOM 9829 C CA . THR B 1 604 ? -19 30.969 16.156 1 84.56 604 THR B CA 1
ATOM 9830 C C . THR B 1 604 ? -18.188 31.328 17.391 1 84.56 604 THR B C 1
ATOM 9832 O O . THR B 1 604 ? -18.734 31.422 18.484 1 84.56 604 THR B O 1
ATOM 9835 N N . HIS B 1 605 ? -16.984 31.469 17.203 1 75.62 605 HIS B N 1
ATOM 9836 C CA . HIS B 1 605 ? -16.109 31.969 18.266 1 75.62 605 HIS B CA 1
ATOM 9837 C C . HIS B 1 605 ? -15.672 33.406 17.969 1 75.62 605 HIS B C 1
ATOM 9839 O O . HIS B 1 605 ? -15.016 34.031 18.797 1 75.62 605 HIS B O 1
ATOM 9845 N N . ARG B 1 606 ? -16.094 33.875 16.859 1 75.44 606 ARG B N 1
ATOM 9846 C CA . ARG B 1 606 ? -15.773 35.25 16.5 1 75.44 606 ARG B CA 1
ATOM 9847 C C . ARG B 1 606 ? -16.922 36.188 16.875 1 75.44 606 ARG B C 1
ATOM 9849 O O . ARG B 1 606 ? -17.953 36.25 16.188 1 75.44 606 ARG B O 1
ATOM 9856 N N . LEU B 1 607 ? -16.672 37.094 17.734 1 80.56 607 LEU B N 1
ATOM 9857 C CA . LEU B 1 607 ? -17.75 37.875 18.328 1 80.56 607 LEU B CA 1
ATOM 9858 C C . LEU B 1 607 ? -18.109 39.062 17.438 1 80.56 607 LEU B C 1
ATOM 9860 O O . LEU B 1 607 ? -19.203 39.625 17.578 1 80.56 607 LEU B O 1
ATOM 9864 N N . THR B 1 608 ? -17.281 39.438 16.516 1 74.62 608 THR B N 1
ATOM 9865 C CA . THR B 1 608 ? -17.578 40.531 15.617 1 74.62 608 THR B CA 1
ATOM 9866 C C . THR B 1 608 ? -18.75 40.188 14.711 1 74.62 608 THR B C 1
ATOM 9868 O O . THR B 1 608 ? -19.5 41.062 14.281 1 74.62 608 THR B O 1
ATOM 9871 N N . SER B 1 609 ? -19.031 38.969 14.477 1 75.88 609 SER B N 1
ATOM 9872 C CA . SER B 1 609 ? -20.062 38.5 13.562 1 75.88 609 SER B CA 1
ATOM 9873 C C . SER B 1 609 ? -21.422 38.438 14.242 1 75.88 609 SER B C 1
ATOM 9875 O O . SER B 1 609 ? -22.453 38.312 13.578 1 75.88 609 SER B O 1
ATOM 9877 N N . VAL B 1 610 ? -21.391 38.562 15.539 1 82.69 610 VAL B N 1
ATOM 9878 C CA . VAL B 1 610 ? -22.641 38.281 16.219 1 82.69 610 VAL B CA 1
ATOM 9879 C C . VAL B 1 610 ? -23.25 39.562 16.766 1 82.69 610 VAL B C 1
ATOM 9881 O O . VAL B 1 610 ? -24.328 39.531 17.391 1 82.69 610 VAL B O 1
ATOM 9884 N N . VAL B 1 611 ? -22.672 40.656 16.469 1 84.19 611 VAL B N 1
ATOM 9885 C CA . VAL B 1 611 ? -23.109 41.938 17.016 1 84.19 611 VAL B CA 1
ATOM 9886 C C . VAL B 1 611 ? -24.547 42.25 16.578 1 84.19 611 VAL B C 1
ATOM 9888 O O . VAL B 1 611 ? -25.359 42.75 17.344 1 84.19 611 VAL B O 1
ATOM 9891 N N . GLU B 1 612 ? -24.906 41.812 15.367 1 82.25 612 GLU B N 1
ATOM 9892 C CA . GLU B 1 612 ? -26.188 42.156 14.797 1 82.25 612 GLU B CA 1
ATOM 9893 C C . GLU B 1 612 ? -27.219 41.062 15.039 1 82.25 612 GLU B C 1
ATOM 9895 O O . GLU B 1 612 ? -28.375 41.156 14.594 1 82.25 612 GLU B O 1
ATOM 9900 N N . MET B 1 613 ? -26.922 40.125 15.812 1 89.69 613 MET B N 1
ATOM 9901 C CA . MET B 1 613 ? -27.828 39 16.031 1 89.69 613 MET B CA 1
ATOM 9902 C C . MET B 1 613 ? -28.922 39.344 17.031 1 89.69 613 MET B C 1
ATOM 9904 O O . MET B 1 613 ? -28.703 40.219 17.891 1 89.69 613 MET B O 1
ATOM 9908 N N . ASP B 1 614 ? -30.047 38.688 16.906 1 90.25 614 ASP B N 1
ATOM 9909 C CA . ASP B 1 614 ? -31.188 38.938 17.797 1 90.25 614 ASP B CA 1
ATOM 9910 C C . ASP B 1 614 ? -30.891 38.469 19.219 1 90.25 614 ASP B C 1
ATOM 9912 O O . ASP B 1 614 ? -31.281 39.094 20.188 1 90.25 614 ASP B O 1
ATOM 9916 N N . GLU B 1 615 ? -30.266 37.344 19.25 1 93.94 615 GLU B N 1
ATOM 9917 C CA . GLU B 1 615 ? -29.969 36.75 20.547 1 93.94 615 GLU B CA 1
ATOM 9918 C C . GLU B 1 615 ? -28.609 36.031 20.516 1 93.94 615 GLU B C 1
ATOM 9920 O O . GLU B 1 615 ? -28.25 35.406 19.531 1 93.94 615 GLU B O 1
ATOM 9925 N N . ILE B 1 616 ? -27.938 36.25 21.625 1 95.25 616 ILE B N 1
ATOM 9926 C CA . ILE B 1 616 ? -26.641 35.594 21.797 1 95.25 616 ILE B CA 1
ATOM 9927 C C . ILE B 1 616 ? -26.672 34.688 23.016 1 95.25 616 ILE B C 1
ATOM 9929 O O . ILE B 1 616 ? -27.109 35.094 24.094 1 95.25 616 ILE B O 1
ATOM 9933 N N . ILE B 1 617 ? -26.25 33.5 22.812 1 95.19 617 ILE B N 1
ATOM 9934 C CA . ILE B 1 617 ? -26.188 32.531 23.891 1 95.19 617 ILE B CA 1
ATOM 9935 C C . ILE B 1 617 ? -24.75 32.094 24.141 1 95.19 617 ILE B C 1
ATOM 9937 O O . ILE B 1 617 ? -24.047 31.656 23.234 1 95.19 617 ILE B O 1
ATOM 9941 N N . VAL B 1 618 ? -24.328 32.25 25.391 1 94.88 618 VAL B N 1
ATOM 9942 C CA . VAL B 1 618 ? -22.969 31.875 25.75 1 94.88 618 VAL B CA 1
ATOM 9943 C C . VAL B 1 618 ? -22.969 30.484 26.391 1 94.88 618 VAL B C 1
ATOM 9945 O O . VAL B 1 618 ? -23.656 30.266 27.406 1 94.88 618 VAL B O 1
ATOM 9948 N N . ILE B 1 619 ? -22.234 29.609 25.75 1 92.69 619 ILE B N 1
ATOM 9949 C CA . ILE B 1 619 ? -22.125 28.25 26.266 1 92.69 619 ILE B CA 1
ATOM 9950 C C . ILE B 1 619 ? -20.734 28.031 26.875 1 92.69 619 ILE B C 1
ATOM 9952 O O . ILE B 1 619 ? -19.734 28.391 26.25 1 92.69 619 ILE B O 1
ATOM 9956 N N . SER B 1 620 ? -20.656 27.516 28.047 1 89.56 620 SER B N 1
ATOM 9957 C CA . SER B 1 620 ? -19.422 27.188 28.734 1 89.56 620 SER B CA 1
ATOM 9958 C C . SER B 1 620 ? -19.609 25.969 29.641 1 89.56 620 SER B C 1
ATOM 9960 O O . SER B 1 620 ? -20.625 25.859 30.344 1 89.56 620 SER B O 1
ATOM 9962 N N . GLY B 1 621 ? -18.672 25.062 29.609 1 84.75 621 GLY B N 1
ATOM 9963 C CA . GLY B 1 621 ? -18.734 23.875 30.453 1 84.75 621 GLY B CA 1
ATOM 9964 C C . GLY B 1 621 ? -19.938 23.016 30.156 1 84.75 621 GLY B C 1
ATOM 9965 O O . GLY B 1 621 ? -20.484 22.375 31.062 1 84.75 621 GLY B O 1
ATOM 9966 N N . GLY B 1 622 ? -20.531 23.109 29.078 1 89.19 622 GLY B N 1
ATOM 9967 C CA . GLY B 1 622 ? -21.641 22.266 28.656 1 89.19 622 GLY B CA 1
ATOM 9968 C C . GLY B 1 622 ? -22.984 22.844 29.031 1 89.19 622 GLY B C 1
ATOM 9969 O O . GLY B 1 622 ? -24.016 22.156 28.891 1 89.19 622 GLY B O 1
ATOM 9970 N N . ARG B 1 623 ? -23 24.078 29.562 1 92.25 623 ARG B N 1
ATOM 9971 C CA . ARG B 1 623 ? -24.234 24.719 29.969 1 92.25 623 ARG B CA 1
ATOM 9972 C C . ARG B 1 623 ? -24.359 26.109 29.344 1 92.25 623 ARG B C 1
ATOM 9974 O O . ARG B 1 623 ? -23.359 26.719 28.984 1 92.25 623 ARG B O 1
ATOM 9981 N N . ALA B 1 624 ? -25.609 26.516 29.141 1 94.12 624 ALA B N 1
ATOM 9982 C CA . ALA B 1 624 ? -25.859 27.891 28.719 1 94.12 624 ALA B CA 1
ATOM 9983 C C . ALA B 1 624 ? -25.812 28.844 29.906 1 94.12 624 ALA B C 1
ATOM 9985 O O . ALA B 1 624 ? -26.719 28.844 30.75 1 94.12 624 ALA B O 1
ATOM 9986 N N . ILE B 1 625 ? -24.922 29.75 29.922 1 93 625 ILE B N 1
ATOM 9987 C CA . ILE B 1 625 ? -24.672 30.516 31.125 1 93 625 ILE B CA 1
ATOM 9988 C C . ILE B 1 625 ? -25.203 31.938 30.969 1 93 625 ILE B C 1
ATOM 9990 O O . ILE B 1 625 ? -25.531 32.594 31.953 1 93 625 ILE B O 1
ATOM 9994 N N . GLU B 1 626 ? -25.078 32.469 29.75 1 94.56 626 GLU B N 1
ATOM 9995 C CA . GLU B 1 626 ? -25.562 33.812 29.484 1 94.56 626 GLU B CA 1
ATOM 9996 C C . GLU B 1 626 ? -26.438 33.844 28.234 1 94.56 626 GLU B C 1
ATOM 9998 O O . GLU B 1 626 ? -26.219 33.062 27.297 1 94.56 626 GLU B O 1
ATOM 10003 N N . ARG B 1 627 ? -27.484 34.75 28.266 1 94.19 627 ARG B N 1
ATOM 10004 C CA . ARG B 1 627 ? -28.359 34.938 27.125 1 94.19 627 ARG B CA 1
ATOM 10005 C C . ARG B 1 627 ? -28.812 36.406 27.016 1 94.19 627 ARG B C 1
ATOM 10007 O O . ARG B 1 627 ? -29.078 37.031 28.031 1 94.19 627 ARG B O 1
ATOM 10014 N N . GLY B 1 628 ? -28.766 36.906 25.844 1 93.69 628 GLY B N 1
ATOM 10015 C CA . GLY B 1 628 ? -29.219 38.281 25.609 1 93.69 628 GLY B CA 1
ATOM 10016 C C . GLY B 1 628 ? -28.656 38.875 24.328 1 93.69 628 GLY B C 1
ATOM 10017 O O . GLY B 1 628 ? -28.062 38.156 23.516 1 93.69 628 GLY B O 1
ATOM 10018 N N . SER B 1 629 ? -28.938 40.094 24.078 1 93.56 629 SER B N 1
ATOM 10019 C CA . SER B 1 629 ? -28.375 40.844 22.953 1 93.56 629 SER B CA 1
ATOM 10020 C C . SER B 1 629 ? -26.938 41.25 23.219 1 93.56 629 SER B C 1
ATOM 10022 O O . SER B 1 629 ? -26.453 41.156 24.359 1 93.56 629 SER B O 1
ATOM 10024 N N . HIS B 1 630 ? -26.297 41.719 22.188 1 92.56 630 HIS B N 1
ATOM 10025 C CA . HIS B 1 630 ? -24.922 42.156 22.312 1 92.56 630 HIS B CA 1
ATOM 10026 C C . HIS B 1 630 ? -24.781 43.25 23.391 1 92.56 630 HIS B C 1
ATOM 10028 O O . HIS B 1 630 ? -23.938 43.125 24.281 1 92.56 630 HIS B O 1
ATOM 10034 N N . ALA B 1 631 ? -25.688 44.188 23.344 1 91.06 631 ALA B N 1
ATOM 10035 C CA . ALA B 1 631 ? -25.641 45.312 24.281 1 91.06 631 ALA B CA 1
ATOM 10036 C C . ALA B 1 631 ? -25.938 44.875 25.703 1 91.06 631 ALA B C 1
ATOM 10038 O O . ALA B 1 631 ? -25.281 45.312 26.656 1 91.06 631 ALA B O 1
ATOM 10039 N N . GLU B 1 632 ? -26.828 44 25.781 1 93.62 632 GLU B N 1
ATOM 10040 C CA . GLU B 1 632 ? -27.234 43.5 27.094 1 93.62 632 GLU B CA 1
ATOM 10041 C C . GLU B 1 632 ? -26.125 42.688 27.75 1 93.62 632 GLU B C 1
ATOM 10043 O O . GLU B 1 632 ? -25.875 42.781 28.953 1 93.62 632 GLU B O 1
ATOM 10048 N N . LEU B 1 633 ? -25.453 41.938 26.938 1 93.19 633 LEU B N 1
ATOM 10049 C CA . LEU B 1 633 ? -24.438 41.031 27.484 1 93.19 633 LEU B CA 1
ATOM 10050 C C . LEU B 1 633 ? -23.172 41.781 27.828 1 93.19 633 LEU B C 1
ATOM 10052 O O . LEU B 1 633 ? -22.453 41.406 28.75 1 93.19 633 LEU B O 1
ATOM 10056 N N . LEU B 1 634 ? -22.906 42.781 27.094 1 91.12 634 LEU B N 1
ATOM 10057 C CA . LEU B 1 634 ? -21.766 43.625 27.422 1 91.12 634 LEU B CA 1
ATOM 10058 C C . LEU B 1 634 ? -21.984 44.344 28.766 1 91.12 634 LEU B C 1
ATOM 10060 O O . LEU B 1 634 ? -21.047 44.531 29.531 1 91.12 634 LEU B O 1
ATOM 10064 N N . ALA B 1 635 ? -23.234 44.688 29.016 1 90.94 635 ALA B N 1
ATOM 10065 C CA . ALA B 1 635 ? -23.578 45.406 30.219 1 90.94 635 ALA B CA 1
ATOM 10066 C C . ALA B 1 635 ? -23.547 44.5 31.438 1 90.94 635 ALA B C 1
ATOM 10068 O O . ALA B 1 635 ? -23.266 44.938 32.562 1 90.94 635 ALA B O 1
ATOM 10069 N N . LYS B 1 636 ? -23.75 43.312 31.266 1 91.19 636 LYS B N 1
ATOM 10070 C CA . LYS B 1 636 ? -23.812 42.344 32.375 1 91.19 636 LYS B CA 1
ATOM 10071 C C . LYS B 1 636 ? -22.406 41.969 32.844 1 91.19 636 LYS B C 1
ATOM 10073 O O . LYS B 1 636 ? -22.25 41.406 33.938 1 91.19 636 LYS B O 1
ATOM 10078 N N . ASP B 1 637 ? -21.359 42.344 32.25 1 85.5 637 ASP B N 1
ATOM 10079 C CA . ASP B 1 637 ? -19.953 42.156 32.625 1 85.5 637 ASP B CA 1
ATOM 10080 C C . ASP B 1 637 ? -19.688 40.688 32.969 1 85.5 637 ASP B C 1
ATOM 10082 O O . ASP B 1 637 ? -19.078 40.406 34 1 85.5 637 ASP B O 1
ATOM 10086 N N . GLY B 1 638 ? -20.203 39.781 32.219 1 90.19 638 GLY B N 1
ATOM 10087 C CA . GLY B 1 638 ? -20.016 38.375 32.469 1 90.19 638 GLY B CA 1
ATOM 10088 C C . GLY B 1 638 ? -18.969 37.75 31.562 1 90.19 638 GLY B C 1
ATOM 10089 O O . GLY B 1 638 ? -17.953 38.375 31.266 1 90.19 638 GLY B O 1
ATOM 10090 N N . VAL B 1 639 ? -19.203 36.438 31.219 1 89.19 639 VAL B N 1
ATOM 10091 C CA . VAL B 1 639 ? -18.266 35.688 30.406 1 89.19 639 VAL B CA 1
ATOM 10092 C C . VAL B 1 639 ? -18.188 36.281 29 1 89.19 639 VAL B C 1
ATOM 10094 O O . VAL B 1 639 ? -17.109 36.312 28.391 1 89.19 639 VAL B O 1
ATOM 10097 N N . TYR B 1 640 ? -19.203 36.781 28.5 1 91.81 640 TYR B N 1
ATOM 10098 C CA . TYR B 1 640 ? -19.25 37.375 27.172 1 91.81 640 TYR B CA 1
ATOM 10099 C C . TYR B 1 640 ? -18.328 38.594 27.094 1 91.81 640 TYR B C 1
ATOM 10101 O O . TYR B 1 640 ? -17.594 38.75 26.109 1 91.81 640 TYR B O 1
ATOM 10109 N N . ARG B 1 641 ? -18.453 39.406 28.062 1 89.69 641 ARG B N 1
ATOM 10110 C CA . ARG B 1 641 ? -17.594 40.594 28.094 1 89.69 641 ARG B CA 1
ATOM 10111 C C . ARG B 1 641 ? -16.125 40.188 28.109 1 89.69 641 ARG B C 1
ATOM 10113 O O . ARG B 1 641 ? -15.297 40.812 27.422 1 89.69 641 ARG B O 1
ATOM 10120 N N . ARG B 1 642 ? -15.891 39.219 28.844 1 85.38 642 ARG B N 1
ATOM 10121 C CA . ARG B 1 642 ? -14.508 38.75 28.906 1 85.38 642 ARG B CA 1
ATOM 10122 C C . ARG B 1 642 ? -14.031 38.25 27.547 1 85.38 642 ARG B C 1
ATOM 10124 O O . ARG B 1 642 ? -12.898 38.562 27.141 1 85.38 642 ARG B O 1
ATOM 10131 N N . LEU B 1 643 ? -14.875 37.531 26.922 1 84.31 643 LEU B N 1
ATOM 10132 C CA . LEU B 1 643 ? -14.531 37 25.609 1 84.31 643 LEU B CA 1
ATOM 10133 C C . LEU B 1 643 ? -14.344 38.125 24.609 1 84.31 643 LEU B C 1
ATOM 10135 O O . LEU B 1 643 ? -13.445 38.094 23.766 1 84.31 643 LEU B O 1
ATOM 10139 N N . TRP B 1 644 ? -15.164 39.094 24.688 1 83.94 644 TRP B N 1
ATOM 10140 C CA . TRP B 1 644 ? -15.125 40.281 23.812 1 83.94 644 TRP B CA 1
ATOM 10141 C C . TRP B 1 644 ? -13.828 41.062 24 1 83.94 644 TRP B C 1
ATOM 10143 O O . TRP B 1 644 ? -13.172 41.438 23.031 1 83.94 644 TRP B O 1
ATOM 10153 N N . ASP B 1 645 ? -13.43 41.188 25.219 1 77 645 ASP B N 1
ATOM 10154 C CA . ASP B 1 645 ? -12.227 41.938 25.562 1 77 645 ASP B CA 1
ATOM 10155 C C . ASP B 1 645 ? -10.969 41.156 25.141 1 77 645 ASP B C 1
ATOM 10157 O O . ASP B 1 645 ? -9.984 41.781 24.703 1 77 645 ASP B O 1
ATOM 10161 N N . ASP B 1 646 ? -11.094 40 25.344 1 71.31 646 ASP B N 1
ATOM 10162 C CA . ASP B 1 646 ? -9.961 39.156 25 1 71.31 646 ASP B CA 1
ATOM 10163 C C . ASP B 1 646 ? -9.672 39.219 23.5 1 71.31 646 ASP B C 1
ATOM 10165 O O . ASP B 1 646 ? -8.547 38.969 23.062 1 71.31 646 ASP B O 1
ATOM 10169 N N . GLN B 1 647 ? -10.688 39.531 22.719 1 66.5 647 GLN B N 1
ATOM 10170 C CA . GLN B 1 647 ? -10.516 39.594 21.281 1 66.5 647 GLN B CA 1
ATOM 10171 C C . GLN B 1 647 ? -10.094 41 20.844 1 66.5 647 GLN B C 1
ATOM 10173 O O . GLN B 1 647 ? -10.055 41.281 19.641 1 66.5 647 GLN B O 1
ATOM 10178 N N . GLY B 1 648 ? -9.492 41.75 21.656 1 56.56 648 GLY B N 1
ATOM 10179 C CA . GLY B 1 648 ? -8.828 43.031 21.344 1 56.56 648 GLY B CA 1
ATOM 10180 C C . GLY B 1 648 ? -9.766 44.219 21.359 1 56.56 648 GLY B C 1
ATOM 10181 O O . GLY B 1 648 ? -9.414 45.281 20.891 1 56.56 648 GLY B O 1
ATOM 10182 N N . HIS B 1 649 ? -11.023 44.094 21.844 1 55.19 649 HIS B N 1
ATOM 10183 C CA . HIS B 1 649 ? -11.945 45.219 21.812 1 55.19 649 HIS B CA 1
ATOM 10184 C C . HIS B 1 649 ? -12 45.938 23.156 1 55.19 649 HIS B C 1
ATOM 10186 O O . HIS B 1 649 ? -13.031 46.5 23.516 1 55.19 649 HIS B O 1
ATOM 10192 N N . LEU B 1 650 ? -10.891 46.281 23.641 1 45.47 650 LEU B N 1
ATOM 10193 C CA . LEU B 1 650 ? -10.828 46.938 24.953 1 45.47 650 LEU B CA 1
ATOM 10194 C C . LEU B 1 650 ? -11.641 48.219 24.938 1 45.47 650 LEU B C 1
ATOM 10196 O O . LEU B 1 650 ? -11.531 49.031 24.016 1 45.47 650 LEU B O 1
ATOM 10200 N N . HIS B 1 651 ? -12.711 48.344 25.562 1 42.16 651 HIS B N 1
ATOM 10201 C CA . HIS B 1 651 ? -13.398 49.594 25.844 1 42.16 651 HIS B CA 1
ATOM 10202 C C . HIS B 1 651 ? -12.531 50.531 26.672 1 42.16 651 HIS B C 1
ATOM 10204 O O . HIS B 1 651 ? -11.984 50.125 27.703 1 42.16 651 HIS B O 1
ATOM 10210 N N . HIS B 1 652 ? -11.852 51.531 26.125 1 37.34 652 HIS B N 1
ATOM 10211 C CA . HIS B 1 652 ? -11.43 52.688 26.938 1 37.34 652 HIS B CA 1
ATOM 10212 C C . HIS B 1 652 ? -12.609 53.312 27.688 1 37.34 652 HIS B C 1
ATOM 10214 O O . HIS B 1 652 ? -13.344 54.125 27.125 1 37.34 652 HIS B O 1
ATOM 10220 N N . GLY B 1 653 ? -13.445 52.656 28.359 1 32.53 653 GLY B N 1
ATOM 10221 C CA . GLY B 1 653 ? -14.609 53.25 29 1 32.53 653 GLY B CA 1
ATOM 10222 C C . GLY B 1 653 ? -14.266 54.375 29.938 1 32.53 653 GLY B C 1
ATOM 10223 O O . GLY B 1 653 ? -15.07 55.281 30.141 1 32.53 653 GLY B O 1
ATOM 10224 N N . ASP B 1 654 ? -13.508 54.156 30.953 1 33.06 654 ASP B N 1
ATOM 10225 C CA . ASP B 1 654 ? -13.867 54.844 32.188 1 33.06 654 ASP B CA 1
ATOM 10226 C C . ASP B 1 654 ? -13.477 56.312 32.125 1 33.06 654 ASP B C 1
ATOM 10228 O O . ASP B 1 654 ? -12.469 56.719 32.719 1 33.06 654 ASP B O 1
ATOM 10232 N N . ASP B 1 655 ? -13.43 56.969 31.094 1 33.34 655 ASP B N 1
ATOM 10233 C CA . ASP B 1 655 ? -13.242 58.406 31.359 1 33.34 655 ASP B CA 1
ATOM 10234 C C . ASP B 1 655 ? -14.453 59 32.062 1 33.34 655 ASP B C 1
ATOM 10236 O O . ASP B 1 655 ? -15.312 59.594 31.453 1 33.34 655 ASP B O 1
ATOM 10240 N N . ASP B 1 656 ? -15.156 58.312 32.969 1 29.25 656 ASP B N 1
ATOM 10241 C CA . ASP B 1 656 ? -16.344 58.906 33.594 1 29.25 656 ASP B CA 1
ATOM 10242 C C . ASP B 1 656 ? -16.047 60.281 34.188 1 29.25 656 ASP B C 1
ATOM 10244 O O . ASP B 1 656 ? -14.875 60.625 34.406 1 29.25 656 ASP B O 1
ATOM 10248 N N . GLU B 1 657 ? -17.078 60.906 35.031 1 32.38 657 GLU B N 1
ATOM 10249 C CA . GLU B 1 657 ? -17.859 62.062 35.438 1 32.38 657 GLU B CA 1
ATOM 10250 C C . GLU B 1 657 ? -17.172 62.812 36.562 1 32.38 657 GLU B C 1
ATOM 10252 O O . GLU B 1 657 ? -17.812 63.188 37.562 1 32.38 657 GLU B O 1
ATOM 10257 N N . ASP B 1 658 ? -15.969 62.562 36.938 1 30.33 658 ASP B N 1
ATOM 10258 C CA . ASP B 1 658 ? -15.75 63.219 38.25 1 30.33 658 ASP B CA 1
ATOM 10259 C C . ASP B 1 658 ? -15.852 64.75 38.125 1 30.33 658 ASP B C 1
ATOM 10261 O O . ASP B 1 658 ? -15.391 65.438 39 1 30.33 658 ASP B O 1
ATOM 10265 N N . ASP B 1 659 ? -16.297 65.25 36.969 1 31.03 659 ASP B N 1
ATOM 10266 C CA . ASP B 1 659 ? -16.156 66.688 36.875 1 31.03 659 ASP B CA 1
ATOM 10267 C C . ASP B 1 659 ? -17.156 67.375 37.781 1 31.03 659 ASP B C 1
ATOM 10269 O O . ASP B 1 659 ? -17.375 68.625 37.656 1 31.03 659 ASP B O 1
ATOM 10273 N N . ASP B 1 660 ? -18.109 66.688 38.406 1 30.91 660 ASP B N 1
ATOM 10274 C CA . ASP B 1 660 ? -19.266 67.438 38.875 1 30.91 660 ASP B CA 1
ATOM 10275 C C . ASP B 1 660 ? -18.891 68.312 40.062 1 30.91 660 ASP B C 1
ATOM 10277 O O . ASP B 1 660 ? -19.766 68.875 40.719 1 30.91 660 ASP B O 1
ATOM 10281 N N . ALA B 1 661 ? -17.812 68.062 40.75 1 29.98 661 ALA B N 1
ATOM 10282 C CA . ALA B 1 661 ? -17.859 68.562 42.125 1 29.98 661 ALA B CA 1
ATOM 10283 C C . ALA B 1 661 ? -17.812 70.125 42.188 1 29.98 661 ALA B C 1
ATOM 10285 O O . ALA B 1 661 ? -17.812 70.688 43.25 1 29.98 661 ALA B O 1
ATOM 10286 N N . GLU B 1 662 ? -17.438 70.812 41.125 1 28.62 662 GLU B N 1
ATOM 10287 C CA . GLU B 1 662 ? -16.906 72.125 41.5 1 28.62 662 GLU B CA 1
ATOM 10288 C C . GLU B 1 662 ? -18.016 73.062 41.906 1 28.62 662 GLU B C 1
ATOM 10290 O O . GLU B 1 662 ? -17.766 74.188 42.281 1 28.62 662 GLU B O 1
ATOM 10295 N N . ASP B 1 663 ? -19.25 72.812 41.438 1 28.62 663 ASP B N 1
ATOM 10296 C CA . ASP B 1 663 ? -20.047 74.062 41.344 1 28.62 663 ASP B CA 1
ATOM 10297 C C . ASP B 1 663 ? -20.562 74.438 42.719 1 28.62 663 ASP B C 1
ATOM 10299 O O . ASP B 1 663 ? -21.391 75.375 42.812 1 28.62 663 ASP B O 1
ATOM 10303 N N . GLU B 1 664 ? -20.562 73.562 43.719 1 28.34 664 GLU B N 1
ATOM 10304 C CA . GLU B 1 664 ? -21.547 73.875 44.75 1 28.34 664 GLU B CA 1
ATOM 10305 C C . GLU B 1 664 ? -21.125 75.062 45.594 1 28.34 664 GLU B C 1
ATOM 10307 O O . GLU B 1 664 ? -21.688 75.312 46.656 1 28.34 664 GLU B O 1
ATOM 10312 N N . GLU B 1 665 ? -19.938 75.625 45.375 1 26.31 665 GLU B N 1
ATOM 10313 C CA . GLU B 1 665 ? -19.5 76.375 46.562 1 26.31 665 GLU B CA 1
ATOM 10314 C C . GLU B 1 665 ? -20.406 77.562 46.812 1 26.31 665 GLU B C 1
ATOM 10316 O O . GLU B 1 665 ? -20.578 78 47.969 1 26.31 665 GLU B O 1
ATOM 10321 N N . ASP B 1 666 ? -20.672 78.438 45.844 1 28.59 666 ASP B N 1
ATOM 10322 C CA . ASP B 1 666 ? -20.625 79.812 46.219 1 28.59 666 ASP B CA 1
ATOM 10323 C C . ASP B 1 666 ? -21.938 80.25 46.906 1 28.59 666 ASP B C 1
ATOM 10325 O O . ASP B 1 666 ? -22.188 81.438 47.031 1 28.59 666 ASP B O 1
ATOM 10329 N N . GLU B 1 667 ? -22.969 79.438 46.969 1 26.53 667 GLU B N 1
ATOM 10330 C CA . GLU B 1 667 ? -24.266 80.125 47.094 1 26.53 667 GLU B CA 1
ATOM 10331 C C . GLU B 1 667 ? -24.422 80.75 48.438 1 26.53 667 GLU B C 1
ATOM 10333 O O . GLU B 1 667 ? -25.5 81.312 48.75 1 26.53 667 GLU B O 1
ATOM 10338 N N . ASP B 1 668 ? -23.578 80.438 49.438 1 24.91 668 ASP B N 1
ATOM 10339 C CA . ASP B 1 668 ? -24.25 80.625 50.719 1 24.91 668 ASP B CA 1
ATOM 10340 C C . ASP B 1 668 ? -24.391 82.125 51 1 24.91 668 ASP B C 1
ATOM 10342 O O . ASP B 1 668 ? -24.5 82.5 52.188 1 24.91 668 ASP B O 1
ATOM 10346 N N . GLU B 1 669 ? -23.906 83 50.156 1 29.12 669 GLU B N 1
ATOM 10347 C CA . GLU B 1 669 ? -23.953 84.312 50.75 1 29.12 669 GLU B CA 1
ATOM 10348 C C . GLU B 1 669 ? -25.391 84.75 51.062 1 29.12 669 GLU B C 1
ATOM 10350 O O . GLU B 1 669 ? -26.141 85.125 50.188 1 29.12 669 GLU B O 1
ATOM 10355 N N . ASP B 1 670 ? -26.062 83.875 51.906 1 25.2 670 ASP B N 1
ATOM 10356 C CA . ASP B 1 670 ? -27.438 84 52.344 1 25.2 670 ASP B CA 1
ATOM 10357 C C . ASP B 1 670 ? -27.766 85.438 52.75 1 25.2 670 ASP B C 1
ATOM 10359 O O . ASP B 1 670 ? -28.734 86 52.25 1 25.2 670 ASP B O 1
ATOM 10363 N N . ASP B 1 671 ? -28.125 85.562 54.125 1 26.22 671 ASP B N 1
ATOM 10364 C CA . ASP B 1 671 ? -29.25 86.125 54.844 1 26.22 671 ASP B CA 1
ATOM 10365 C C . ASP B 1 671 ? -29.016 87.625 55.156 1 26.22 671 ASP B C 1
ATOM 10367 O O . ASP B 1 671 ? -28.031 88 55.812 1 26.22 671 ASP B O 1
ATOM 10371 N N . GLU B 1 672 ? -29.672 88.562 54.438 1 24.52 672 GLU B N 1
ATOM 10372 C CA . GLU B 1 672 ? -29.938 89.938 54.219 1 24.52 672 GLU B CA 1
ATOM 10373 C C . GLU B 1 672 ? -30.125 90.688 55.531 1 24.52 672 GLU B C 1
ATOM 10375 O O . GLU B 1 672 ? -30.547 90.125 56.531 1 24.52 672 GLU B O 1
ATOM 10380 N N . GLU B 1 673 ? -30 92.062 55.531 1 23.08 673 GLU B N 1
ATOM 10381 C CA . GLU B 1 673 ? -30.609 93.312 55.969 1 23.08 673 GLU B CA 1
ATOM 10382 C C . GLU B 1 673 ? -32.125 93.25 56.031 1 23.08 673 GLU B C 1
ATOM 10384 O O . GLU B 1 673 ? -32.75 92.75 55.062 1 23.08 673 GLU B O 1
#

Nearest PDB structures (foldseek):
  4q4a-assembly1_A  TM=8.831E-01  e=4.490E-37  Thermotoga maritima MSB8
  4q4j-assembly1_A  TM=8.674E-01  e=1.963E-36  Thermotoga maritima MSB8
  4a82-assembly1_A  TM=7.735E-01  e=1.717E-36  Homo sapiens
  6qv0-assembly1_A  TM=8.086E-01  e=1.640E-34  Thermotoga maritima MSB8
  7v5c-assembly1_B  TM=7.917E-01  e=9.152E-31  Mus musculus

Radius of gyration: 41.93 Å; Cα contacts (8 Å, |Δi|>4): 1849; chains: 2; bounding box: 128×164×105 Å

Organism: NCBI:txid2511166

pLDDT: mean 80.62, std 22.56, range [15.6, 97.06]

InterPro domains:
  IPR003439 ABC transporter-like, ATP-binding domain [PF00005] (428-577)
  IPR003439 ABC transporter-like, ATP-binding domain [PS50893] (411-646)
  IPR003593 AAA+ ATPase domain [SM00382] (437-623)
  IPR011527 ABC transporter type 1, transmembrane domain [PF00664] (96-356)
  IPR011527 ABC transporter type 1, transmembrane domain [PS50929] (96-377)
  IPR017871 ABC transporter-like, conserved site [PS00211] (549-563)
  IPR027417 P-loop containing nucleoside triphosphate hydrolase [G3DSA:3.40.50.300] (400-661)
  IPR027417 P-loop containing nucleoside triphosphate hydrolase [SSF52540] (401-647)
  IPR036640 ABC transporter type 1, transmembrane domain superfamily [G3DSA:1.20.1560.10] (83-393)
  IPR036640 ABC transporter type 1, transmembrane domain superfamily [SSF90123] (84-399)
  IPR039421 Type 1 protein exporter [PTHR43394] (52-647)

Foldseek 3Di:
DDDDDDDDDDDDDDDDDDDDDDDDDDPDDDDDDPDPDDPPPDDPPPPPVPVPCPCPVPCPCLQLPLCPVVNLVVLVVLLCVLLVVVCVVVVPLVVLLVVLLVLLLVLLLVVLVLLLQCCVPCVVVVPVVSVCVSVVVNVVSVVVNVVSNVVSLVSLVVVLVSSLVVLLVLLVVLVVLAFPLCPVVDDPVLSVCLNPVLSVLLSVLSSCCSPLPVNLVSNLVSLLVSLCVLPVVLSVLLVVLVVQLVPQSNVLSNVLSVLVVVLVVLVVVLVVLVVVCVVCVVVCVVVVCVVVSVVVSVVSVVVSVVSVVSNVVSVVRNVVSSVVSLVVSLVVSLVVLVVCCVVVVHDPSSSSSSSVSSVSSSVSVSSNVVSSSSSSSNSVSSVSSVVSSPDDSPLAADVPFAFDDAFAFWKWFAQFWADRPPDPGTLAGGATDIGTWQFEEEEAEDPSNCLVVVVCVQLPSDDTPDTAIDGVRHGPSRHHSCNSCLQEFEQAQQQFFDFFFLQVSLCLLPPPDDPVLLLVLLVLLPCQVVLVVDPVRRRDTCHHRSVVDDLLNSLSSSSSSRLSSVHQEYEYHQSCVVDDPVSSVVSLVSVVVSSRRHHYYHYHHDVVSCQPGQKYWYGGNNYTDDMGHPVVVCVVVDPSVVSVVVVVPDPPPPPDDPPPPPDPPPPPPDPPD/DPDDDDDDDDDDDDDDDDDDPDDDDDDDDDDDDPDPDDPPPPDPPPCPVPVPCPPPVPCPCLQLPLCPVVNLVVLVVLLCVLLVVVCVVVVPLVVLLVVLLVLLLVLLLVVLVLLLCCCVPCVVVVPVVSVCVSVVVNVVSVVVNVVSNVVSLVSLVVVLVSSLVVLLVLLVVLVVLAFPLVPVVDDPVLSVCLNPVLSVLLSVLSSCCSPLPVNLVSNLVSLLVSLCVLPVVLSVLLVVLVVQLVPQSSVLSNVLSVLVVVLVVLVVVLVVLVVVCVVCVVVCVVVVCVVVSVVVSVVSVVVSVVSVVSNVVSVVSNVVSSVVSLVVSLVVSLVVLVVCCVVVVHDPSSSSSSSVSSVSSSVSVSSNVVSSSSSSSNSVSSVSSVVSSPDDSPLAADVPFAFDDAFAFKKWFAQFWADRPPDPGTLAGGATDIGTWQFFEEEAEDPSLCLVVVVCVQLPSDDTPDTAIDGVRHGPSRHHSCRSCLQEFEQAQQQFFDFFFLQVSLCLLPPPDDPVLLLVLLVLLPCQVVLVPDPVRRRDTLHHRSVVDDLLNSLSSSSSSRLSSVHQEYEYHQSPVVDDPVSSVVSLVSVVVSSRRHHYYHYHHDVVSCQPGQKYWYGGPNYTDDMDHPVVVCVVVDPSVVSVVVVVPDPPPDPDDPPPPPPPPDPVPDDDD